Protein AF-0000000074127580 (afdb_homodimer)

Structure (mmCIF, N/CA/C/O backbone):
data_AF-0000000074127580-model_v1
#
loop_
_entity.id
_entity.type
_entity.pdbx_description
1 polymer 'Uncharacterized protein'
#
loop_
_atom_site.group_PDB
_atom_site.id
_atom_site.type_symbol
_atom_site.label_atom_id
_atom_site.label_alt_id
_atom_site.label_comp_id
_atom_site.label_asym_id
_atom_site.label_entity_id
_atom_site.label_seq_id
_atom_site.pdbx_PDB_ins_code
_atom_site.Cartn_x
_atom_site.Cartn_y
_atom_site.Cartn_z
_atom_site.occupancy
_atom_site.B_iso_or_equiv
_atom_site.auth_seq_id
_atom_site.auth_comp_id
_atom_site.auth_asym_id
_atom_site.auth_atom_id
_atom_site.pdbx_PDB_model_num
ATOM 1 N N . ALA A 1 1 ? 32.312 10.977 -16.375 1 27.97 1 ALA A N 1
ATOM 2 C CA . ALA A 1 1 ? 32.5 9.523 -16.328 1 27.97 1 ALA A CA 1
ATOM 3 C C . ALA A 1 1 ? 31.531 8.82 -17.266 1 27.97 1 ALA A C 1
ATOM 5 O O . ALA A 1 1 ? 30.312 8.992 -17.156 1 27.97 1 ALA A O 1
ATOM 6 N N . LYS A 1 2 ? 31.75 8.516 -18.25 1 35.72 2 LYS A N 1
ATOM 7 C CA . LYS A 1 2 ? 31 7.738 -19.219 1 35.72 2 LYS A CA 1
ATOM 8 C C . LYS A 1 2 ? 30.359 6.516 -18.578 1 35.72 2 LYS A C 1
ATOM 10 O O . LYS A 1 2 ? 31.062 5.586 -18.172 1 35.72 2 LYS A O 1
ATOM 15 N N . LYS A 1 3 ? 29.344 6.516 -17.734 1 47.66 3 LYS A N 1
ATOM 16 C CA . LYS A 1 3 ? 28.75 5.414 -16.984 1 47.66 3 LYS A CA 1
ATOM 17 C C . LYS A 1 3 ? 28.312 4.289 -17.922 1 47.66 3 LYS A C 1
ATOM 19 O O . LYS A 1 3 ? 27.703 4.535 -18.953 1 47.66 3 LYS A O 1
ATOM 24 N N . ASP A 1 4 ? 29.016 3.084 -17.938 1 54.59 4 ASP A N 1
ATOM 25 C CA . ASP A 1 4 ? 29.141 1.795 -18.609 1 54.59 4 ASP A CA 1
ATOM 26 C C . ASP A 1 4 ? 27.781 1.114 -18.766 1 54.59 4 ASP A C 1
ATOM 28 O O . ASP A 1 4 ? 27.062 0.915 -17.781 1 54.59 4 ASP A O 1
ATOM 32 N N . CYS A 1 5 ? 27.156 1.374 -19.906 1 72.56 5 CYS A N 1
ATOM 33 C CA . CYS A 1 5 ? 26 0.637 -20.375 1 72.56 5 CYS A CA 1
ATOM 34 C C . CYS A 1 5 ? 26.234 -0.867 -20.312 1 72.56 5 CYS A C 1
ATOM 36 O O . CYS A 1 5 ? 25.75 -1.615 -21.156 1 72.56 5 CYS A O 1
ATOM 38 N N . THR A 1 6 ? 27.031 -1.251 -19.359 1 82.56 6 THR A N 1
ATOM 39 C CA . THR A 1 6 ? 27.359 -2.664 -19.203 1 82.56 6 THR A CA 1
ATOM 40 C C . THR A 1 6 ? 26.125 -3.449 -18.75 1 82.56 6 THR A C 1
ATOM 42 O O . THR A 1 6 ? 25.312 -2.943 -17.984 1 82.56 6 THR A O 1
ATOM 45 N N . THR A 1 7 ? 26.031 -4.652 -19.344 1 92.75 7 THR A N 1
ATOM 46 C CA . THR A 1 7 ? 24.953 -5.562 -18.953 1 92.75 7 THR A CA 1
ATOM 47 C C . THR A 1 7 ? 25.422 -6.492 -17.828 1 92.75 7 THR A C 1
ATOM 49 O O . THR A 1 7 ? 26.438 -7.188 -17.969 1 92.75 7 THR A O 1
ATOM 52 N N . VAL A 1 8 ? 24.781 -6.391 -16.719 1 96.25 8 VAL A N 1
ATOM 53 C CA . VAL A 1 8 ? 25.031 -7.328 -15.625 1 96.25 8 VAL A CA 1
ATOM 54 C C . VAL A 1 8 ? 24.234 -8.602 -15.844 1 96.25 8 VAL A C 1
ATOM 56 O O . VAL A 1 8 ? 23.016 -8.555 -16.047 1 96.25 8 VAL A O 1
ATOM 59 N N . HIS A 1 9 ? 24.938 -9.758 -15.891 1 98 9 HIS A N 1
ATOM 60 C CA . HIS A 1 9 ? 24.281 -11.055 -16.062 1 98 9 HIS A CA 1
ATOM 61 C C . HIS A 1 9 ? 24.031 -11.727 -14.719 1 98 9 HIS A C 1
ATOM 63 O O . HIS A 1 9 ? 24.953 -11.852 -13.898 1 98 9 HIS A O 1
ATOM 69 N N . ILE A 1 10 ? 22.812 -12.133 -14.5 1 98.62 10 ILE A N 1
ATOM 70 C CA . ILE A 1 10 ? 22.391 -12.773 -13.25 1 98.62 10 ILE A CA 1
ATOM 71 C C . ILE A 1 10 ? 21.734 -14.117 -13.555 1 98.62 10 ILE A C 1
ATOM 73 O O . ILE A 1 10 ? 20.969 -14.242 -14.508 1 98.62 10 ILE A O 1
ATOM 77 N N . CYS A 1 11 ? 22.078 -15.141 -12.789 1 98.69 11 CYS A N 1
ATOM 78 C CA . CYS A 1 11 ? 21.438 -16.453 -12.922 1 98.69 11 CYS A CA 1
ATOM 79 C C . CYS A 1 11 ? 20.672 -16.812 -11.656 1 98.69 11 CYS A C 1
ATOM 81 O O . CYS A 1 11 ? 21.188 -16.672 -10.547 1 98.69 11 CYS A O 1
ATOM 83 N N . ILE A 1 12 ? 19.438 -17.281 -11.805 1 98.5 12 ILE A N 1
ATOM 84 C CA . ILE A 1 12 ? 18.594 -17.672 -10.672 1 98.5 12 ILE A CA 1
ATOM 85 C C . ILE A 1 12 ? 17.922 -19.016 -10.977 1 98.5 12 ILE A C 1
ATOM 87 O O . ILE A 1 12 ? 17.281 -19.172 -12.016 1 98.5 12 ILE A O 1
ATOM 91 N N . VAL A 1 13 ? 18.109 -19.953 -10.086 1 98 13 VAL A N 1
ATOM 92 C CA . VAL A 1 13 ? 17.312 -21.188 -10.141 1 98 13 VAL A CA 1
ATOM 93 C C . VAL A 1 13 ? 15.977 -20.953 -9.438 1 98 13 VAL A C 1
ATOM 95 O O . VAL A 1 13 ? 15.938 -20.625 -8.25 1 98 13 VAL A O 1
ATOM 98 N N . CYS A 1 14 ? 14.891 -21.047 -10.141 1 97.25 14 CYS A N 1
ATOM 99 C CA . CYS A 1 14 ? 13.57 -20.75 -9.602 1 97.25 14 CYS A CA 1
ATOM 100 C C . CYS A 1 14 ? 12.555 -21.781 -10.039 1 97.25 14 CYS A C 1
ATOM 102 O O . CYS A 1 14 ? 12.062 -21.75 -11.172 1 97.25 14 CYS A O 1
ATOM 104 N N . ALA A 1 15 ? 12.227 -22.672 -9.133 1 95.31 15 ALA A N 1
ATOM 105 C CA . ALA A 1 15 ? 11.305 -23.75 -9.484 1 95.31 15 ALA A CA 1
ATOM 106 C C . ALA A 1 15 ? 10.141 -23.828 -8.5 1 95.31 15 ALA A C 1
ATOM 108 O O . ALA A 1 15 ? 10.352 -23.984 -7.297 1 95.31 15 ALA A O 1
ATOM 109 N N . GLY A 1 16 ? 8.969 -23.703 -9.039 1 94.69 16 GLY A N 1
ATOM 110 C CA . GLY A 1 16 ? 7.781 -23.859 -8.211 1 94.69 16 GLY A CA 1
ATOM 111 C C . GLY A 1 16 ? 7.031 -22.562 -7.988 1 94.69 16 GLY A C 1
ATOM 112 O O . GLY A 1 16 ? 7.547 -21.484 -8.281 1 94.69 16 GLY A O 1
ATOM 113 N N . TYR A 1 17 ? 5.766 -22.719 -7.418 1 95.75 17 TYR A N 1
ATOM 114 C CA . TYR A 1 17 ? 4.875 -21.594 -7.199 1 95.75 17 TYR A CA 1
ATOM 115 C C . TYR A 1 17 ? 5.449 -20.641 -6.156 1 95.75 17 TYR A C 1
ATOM 117 O O . TYR A 1 17 ? 5.52 -19.438 -6.379 1 95.75 17 TYR A O 1
ATOM 125 N N . THR A 1 18 ? 5.914 -21.172 -5.055 1 93.75 18 THR A N 1
ATOM 126 C CA . THR A 1 18 ? 6.402 -20.359 -3.938 1 93.75 18 THR A CA 1
ATOM 127 C C . THR A 1 18 ? 7.684 -19.625 -4.316 1 93.75 18 THR A C 1
ATOM 129 O O . THR A 1 18 ? 7.84 -18.453 -4.004 1 93.75 18 THR A O 1
ATOM 132 N N . ALA A 1 19 ? 8.562 -20.344 -4.988 1 95.19 19 ALA A N 1
ATOM 133 C CA . ALA A 1 19 ? 9.805 -19.719 -5.43 1 95.19 19 ALA A CA 1
ATOM 134 C C . ALA A 1 19 ? 9.531 -18.578 -6.406 1 95.19 19 ALA A C 1
ATOM 136 O O . ALA A 1 19 ? 10.195 -17.547 -6.367 1 95.19 19 ALA A O 1
ATOM 137 N N . SER A 1 20 ? 8.57 -18.797 -7.301 1 97.44 20 SER A N 1
ATOM 138 C CA . SER A 1 20 ? 8.219 -17.781 -8.289 1 97.44 20 SER A CA 1
ATOM 139 C C . SER A 1 20 ? 7.664 -16.531 -7.629 1 97.44 20 SER A C 1
ATOM 141 O O . SER A 1 20 ? 7.863 -15.422 -8.125 1 97.44 20 SER A O 1
ATOM 143 N N . ARG A 1 21 ? 7.008 -16.734 -6.531 1 96.19 21 ARG A N 1
ATOM 144 C CA . ARG A 1 21 ? 6.5 -15.586 -5.77 1 96.19 21 ARG A CA 1
ATOM 145 C C . ARG A 1 21 ? 7.629 -14.891 -5.02 1 96.19 21 ARG A C 1
ATOM 147 O O . ARG A 1 21 ? 7.699 -13.656 -5.008 1 96.19 21 ARG A O 1
ATOM 154 N N . GLN A 1 22 ? 8.539 -15.633 -4.496 1 94.62 22 GLN A N 1
ATOM 155 C CA . GLN A 1 22 ? 9.625 -15.125 -3.672 1 94.62 22 GLN A CA 1
ATOM 156 C C . GLN A 1 22 ? 10.609 -14.305 -4.508 1 94.62 22 GLN A C 1
ATOM 158 O O . GLN A 1 22 ? 11.109 -13.273 -4.055 1 94.62 22 GLN A O 1
ATOM 163 N N . VAL A 1 23 ? 10.867 -14.758 -5.668 1 97.69 23 VAL A N 1
ATOM 164 C CA . VAL A 1 23 ? 11.906 -14.148 -6.488 1 97.69 23 VAL A CA 1
ATOM 165 C C . VAL A 1 23 ? 11.508 -12.719 -6.855 1 97.69 23 VAL A C 1
ATOM 167 O O . VAL A 1 23 ? 12.359 -11.883 -7.152 1 97.69 23 VAL A O 1
ATOM 170 N N . VAL A 1 24 ? 10.195 -12.375 -6.82 1 97.88 24 VAL A N 1
ATOM 171 C CA . VAL A 1 24 ? 9.703 -11.055 -7.207 1 97.88 24 VAL A CA 1
ATOM 172 C C . VAL A 1 24 ? 10.281 -9.992 -6.277 1 97.88 24 VAL A C 1
ATOM 174 O O . VAL A 1 24 ? 10.656 -8.906 -6.723 1 97.88 24 VAL A O 1
ATOM 177 N N . THR A 1 25 ? 10.367 -10.289 -4.969 1 96.62 25 THR A N 1
ATOM 178 C CA . THR A 1 25 ? 10.93 -9.352 -4.008 1 96.62 25 THR A CA 1
ATOM 179 C C . THR A 1 25 ? 12.406 -9.086 -4.309 1 96.62 25 THR A C 1
ATOM 181 O O . THR A 1 25 ? 12.867 -7.949 -4.242 1 96.62 25 THR A O 1
ATOM 184 N N . LEU A 1 26 ? 13.117 -10.141 -4.648 1 97.75 26 LEU A N 1
ATOM 185 C CA . LEU A 1 26 ? 14.508 -10 -5.059 1 97.75 26 LEU A CA 1
ATOM 186 C C . LEU A 1 26 ? 14.625 -9.094 -6.277 1 97.75 26 LEU A C 1
ATOM 188 O O . LEU A 1 26 ? 15.414 -8.148 -6.281 1 97.75 26 LEU A O 1
ATOM 192 N N . ILE A 1 27 ? 13.812 -9.352 -7.277 1 98.19 27 ILE A N 1
ATOM 193 C CA . ILE A 1 27 ? 13.875 -8.594 -8.523 1 98.19 27 ILE A CA 1
ATOM 194 C C . ILE A 1 27 ? 13.547 -7.125 -8.25 1 98.19 27 ILE A C 1
ATOM 196 O O . ILE A 1 27 ? 14.188 -6.227 -8.797 1 98.19 27 ILE A O 1
ATOM 200 N N . LYS A 1 28 ? 12.578 -6.863 -7.402 1 97.12 28 LYS A N 1
ATOM 201 C CA . LYS A 1 28 ? 12.219 -5.492 -7.055 1 97.12 28 LYS A CA 1
ATOM 202 C C . LYS A 1 28 ? 13.391 -4.77 -6.395 1 97.12 28 LYS A C 1
ATOM 204 O O . LYS A 1 28 ? 13.664 -3.607 -6.699 1 97.12 28 LYS A O 1
ATOM 209 N N . SER A 1 29 ? 14.039 -5.426 -5.461 1 96.44 29 SER A N 1
ATOM 210 C CA . SER A 1 29 ? 15.18 -4.816 -4.785 1 96.44 29 SER A CA 1
ATOM 211 C C . SER A 1 29 ? 16.312 -4.52 -5.766 1 96.44 29 SER A C 1
ATOM 213 O O . SER A 1 29 ? 16.969 -3.488 -5.66 1 96.44 29 SER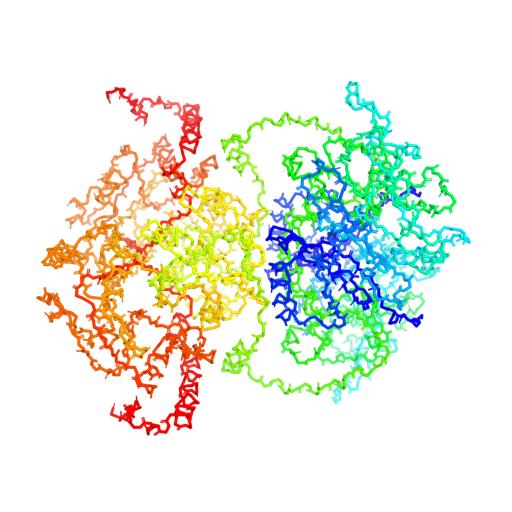 A O 1
ATOM 215 N N . LEU A 1 30 ? 16.516 -5.41 -6.773 1 96.44 30 LEU A N 1
ATOM 216 C CA . LEU A 1 30 ? 17.516 -5.18 -7.824 1 96.44 30 LEU A CA 1
ATOM 217 C C . LEU A 1 30 ? 17.141 -3.963 -8.664 1 96.44 30 LEU A C 1
ATOM 219 O O . LEU A 1 30 ? 17.984 -3.102 -8.922 1 96.44 30 LEU A O 1
ATOM 223 N N . LEU A 1 31 ? 15.906 -3.885 -9.016 1 94.69 31 LEU A N 1
ATOM 224 C CA . LEU A 1 31 ? 15.438 -2.826 -9.898 1 94.69 31 LEU A CA 1
ATOM 225 C C . LEU A 1 31 ? 15.469 -1.475 -9.195 1 94.69 31 LEU A C 1
ATOM 227 O O . LEU A 1 31 ? 15.742 -0.448 -9.82 1 94.69 31 LEU A O 1
ATOM 231 N N . PHE A 1 32 ? 15.203 -1.474 -7.953 1 92.94 32 PHE A N 1
ATOM 232 C CA . PHE A 1 32 ? 15.133 -0.23 -7.191 1 92.94 32 PHE A CA 1
ATOM 233 C C . PHE A 1 32 ? 16.469 0.497 -7.227 1 92.94 32 PHE A C 1
ATOM 235 O O . PHE A 1 32 ? 16.516 1.721 -7.375 1 92.94 32 PHE A O 1
ATOM 242 N N . TYR A 1 33 ? 17.547 -0.245 -7.137 1 90.31 33 TYR A N 1
ATOM 243 C CA . TYR A 1 33 ? 18.875 0.37 -7.016 1 90.31 33 TYR A CA 1
ATOM 244 C C . TYR A 1 33 ? 19.609 0.345 -8.352 1 90.31 33 TYR A C 1
ATOM 246 O O . TYR A 1 33 ? 20.734 0.845 -8.453 1 90.31 33 TYR A O 1
ATOM 254 N N . ARG A 1 34 ? 19.031 -0.173 -9.344 1 88.75 34 ARG A N 1
ATOM 255 C CA . ARG A 1 34 ? 19.766 -0.524 -10.555 1 88.75 34 ARG A CA 1
ATOM 256 C C . ARG A 1 34 ? 20.234 0.725 -11.289 1 88.75 34 ARG A C 1
ATOM 258 O O . ARG A 1 34 ? 19.516 1.725 -11.352 1 88.75 34 ARG A O 1
ATOM 265 N N . THR A 1 35 ? 21.438 0.614 -11.766 1 84.38 35 THR A N 1
ATOM 266 C CA . THR A 1 35 ? 22 1.66 -12.609 1 84.38 35 THR A CA 1
ATOM 267 C C . THR A 1 35 ? 22.531 1.074 -13.914 1 84.38 35 THR A C 1
ATOM 269 O O . THR A 1 35 ? 23.188 1.772 -14.688 1 84.38 35 THR A O 1
ATOM 272 N N . SER A 1 36 ? 22.281 -0.253 -14.125 1 88.88 36 SER A N 1
ATOM 273 C CA . SER A 1 36 ? 22.797 -0.952 -15.297 1 88.88 36 SER A CA 1
ATOM 274 C C . SER A 1 36 ? 21.703 -1.788 -15.961 1 88.88 36 SER A C 1
ATOM 276 O O . SER A 1 36 ? 20.609 -1.954 -15.406 1 88.88 36 SER A O 1
ATOM 278 N N . LYS A 1 37 ? 22.031 -2.203 -17.219 1 91.94 37 LYS A N 1
ATOM 279 C CA . LYS A 1 37 ? 21.172 -3.203 -17.844 1 91.94 37 LYS A CA 1
ATOM 280 C C . LYS A 1 37 ? 21.297 -4.555 -17.141 1 91.94 37 LYS A C 1
ATOM 282 O O . LYS A 1 37 ? 22.375 -4.898 -16.656 1 91.94 37 LYS A O 1
ATOM 287 N N . LEU A 1 38 ? 20.234 -5.219 -17.125 1 95.25 38 LEU A N 1
ATOM 288 C CA . LEU A 1 38 ? 20.25 -6.531 -16.5 1 95.25 38 LEU A CA 1
ATOM 289 C C . LEU A 1 38 ? 19.781 -7.609 -17.469 1 95.25 38 LEU A C 1
ATOM 291 O O . LEU A 1 38 ? 18.844 -7.383 -18.25 1 95.25 38 LEU A O 1
ATOM 295 N N . HIS A 1 39 ? 20.469 -8.656 -17.547 1 97.56 39 HIS A N 1
ATOM 296 C CA . HIS A 1 39 ? 20.047 -9.891 -18.203 1 97.56 39 HIS A CA 1
ATOM 297 C C . HIS A 1 39 ? 19.938 -11.039 -17.203 1 97.56 39 HIS A C 1
ATOM 299 O O . HIS A 1 39 ? 20.953 -11.555 -16.734 1 97.56 39 HIS A O 1
ATOM 305 N N . VAL A 1 40 ? 18.719 -11.422 -16.922 1 98.44 40 VAL A N 1
ATOM 306 C CA . VAL A 1 40 ? 18.484 -12.469 -15.93 1 98.44 40 VAL A CA 1
ATOM 307 C C . VAL A 1 40 ? 18.25 -13.805 -16.625 1 98.44 40 VAL A C 1
ATOM 309 O O . VAL A 1 40 ? 17.344 -13.93 -17.453 1 98.44 40 VAL A O 1
ATOM 312 N N . HIS A 1 41 ? 19.078 -14.758 -16.297 1 98.5 41 HIS A N 1
ATOM 313 C CA . HIS A 1 41 ? 18.984 -16.141 -16.766 1 98.5 41 HIS A CA 1
ATOM 314 C C . HIS A 1 41 ? 18.297 -17.031 -15.734 1 98.5 41 HIS A C 1
ATOM 316 O O . HIS A 1 41 ? 18.891 -17.344 -14.703 1 98.5 41 HIS A O 1
ATOM 322 N N . PHE A 1 42 ? 17.047 -17.484 -16.078 1 98.56 42 PHE A N 1
ATOM 323 C CA . PHE A 1 42 ? 16.297 -18.312 -15.141 1 98.56 42 PHE A CA 1
ATOM 324 C C . PHE A 1 42 ? 16.422 -19.781 -15.516 1 98.56 42 PHE A C 1
ATOM 326 O O . PHE A 1 42 ? 16.156 -20.172 -16.656 1 98.56 42 PHE A O 1
ATOM 333 N N . ILE A 1 43 ? 16.875 -20.594 -14.57 1 98.12 43 ILE A N 1
ATOM 334 C CA . ILE A 1 43 ? 16.703 -22.047 -14.672 1 98.12 43 ILE A CA 1
ATOM 335 C C . ILE A 1 43 ? 15.398 -22.453 -13.984 1 98.12 43 ILE A C 1
ATOM 337 O O . ILE A 1 43 ? 15.281 -22.359 -12.758 1 98.12 43 ILE A O 1
ATOM 341 N N . VAL A 1 44 ? 14.414 -22.938 -14.766 1 97.69 44 VAL A N 1
ATOM 342 C CA . VAL A 1 44 ? 13.055 -23.047 -14.25 1 97.69 44 VAL A CA 1
ATOM 343 C C . VAL A 1 44 ? 12.469 -24.406 -14.602 1 97.69 44 VAL A C 1
ATOM 345 O O . VAL A 1 44 ? 13.008 -25.125 -15.453 1 97.69 44 VAL A O 1
ATOM 348 N N . ASN A 1 45 ? 11.461 -24.859 -13.852 1 95.94 45 ASN A N 1
ATOM 349 C CA . ASN A 1 45 ? 10.586 -25.922 -14.328 1 95.94 45 ASN A CA 1
ATOM 350 C C . ASN A 1 45 ? 9.406 -25.359 -15.117 1 95.94 45 ASN A C 1
ATOM 352 O O . ASN A 1 45 ? 9.336 -24.156 -15.375 1 95.94 45 ASN A O 1
ATOM 356 N N . GLY A 1 46 ? 8.547 -26.219 -15.562 1 95.06 46 GLY A N 1
ATOM 357 C CA . GLY A 1 46 ? 7.449 -25.812 -16.422 1 95.06 46 GLY A CA 1
ATOM 358 C C . GLY A 1 46 ? 6.539 -24.781 -15.789 1 95.06 46 GLY A C 1
ATOM 359 O O . GLY A 1 46 ? 6.191 -23.781 -16.406 1 95.06 46 GLY A O 1
ATOM 360 N N . VAL A 1 47 ? 6.176 -24.922 -14.578 1 95 47 VAL A N 1
ATOM 361 C CA . VAL A 1 47 ? 5.254 -24.062 -13.852 1 95 47 VAL A CA 1
ATOM 362 C C . VAL A 1 47 ? 5.867 -22.672 -13.695 1 95 47 VAL A C 1
ATOM 364 O O . VAL A 1 47 ? 5.234 -21.672 -14.023 1 95 47 VAL A O 1
ATOM 367 N N . SER A 1 48 ? 7.082 -22.641 -13.234 1 97.19 48 SER A N 1
ATOM 368 C CA . SER A 1 48 ? 7.758 -21.359 -13.016 1 97.19 48 SER A CA 1
ATOM 369 C C . SER A 1 48 ? 7.961 -20.609 -14.328 1 97.19 48 SER A C 1
ATOM 371 O O . SER A 1 48 ? 7.871 -19.391 -14.367 1 97.19 48 SER A O 1
ATOM 373 N N . ARG A 1 49 ? 8.273 -21.344 -15.344 1 97.44 49 ARG A N 1
ATOM 374 C CA . ARG A 1 49 ? 8.461 -20.719 -16.641 1 97.44 49 ARG A CA 1
ATOM 375 C C . ARG A 1 49 ? 7.199 -19.969 -17.078 1 97.44 49 ARG A C 1
ATOM 377 O O . ARG A 1 49 ? 7.27 -18.812 -17.5 1 97.44 49 ARG A O 1
ATOM 384 N N . THR A 1 50 ? 6.082 -20.656 -16.938 1 97.12 50 THR A N 1
ATOM 385 C CA . THR A 1 50 ? 4.805 -20.062 -17.344 1 97.12 50 THR A CA 1
ATOM 386 C C . THR A 1 50 ? 4.496 -18.828 -16.5 1 97.12 50 THR A C 1
ATOM 388 O O . THR A 1 50 ? 4.105 -17.781 -17.047 1 97.12 50 THR A O 1
ATOM 391 N N . ILE A 1 51 ? 4.684 -18.906 -15.242 1 98.31 51 ILE A N 1
ATOM 392 C CA . ILE A 1 51 ? 4.367 -17.828 -14.312 1 98.31 51 ILE A CA 1
ATOM 393 C C . ILE A 1 51 ? 5.277 -16.625 -14.578 1 98.31 51 ILE A C 1
ATOM 395 O O . ILE A 1 51 ? 4.797 -15.508 -14.766 1 98.31 51 ILE A O 1
ATOM 399 N N . LEU A 1 52 ? 6.578 -16.875 -14.648 1 98.5 52 LEU A N 1
ATOM 400 C CA . LEU A 1 52 ? 7.547 -15.797 -14.75 1 98.5 52 LEU A CA 1
ATOM 401 C C . LEU A 1 52 ? 7.512 -15.156 -16.125 1 98.5 52 LEU A C 1
ATOM 403 O O . LEU A 1 52 ? 7.715 -13.945 -16.266 1 98.5 52 LEU A O 1
ATOM 407 N N . ARG A 1 53 ? 7.305 -15.961 -17.125 1 97.56 53 ARG A N 1
ATOM 408 C CA . ARG A 1 53 ? 7.168 -15.391 -18.469 1 97.56 53 ARG A CA 1
ATOM 409 C C . ARG A 1 53 ? 6.012 -14.398 -18.531 1 97.56 53 ARG A C 1
ATOM 411 O O . ARG A 1 53 ? 6.164 -13.289 -19.031 1 97.56 53 ARG A O 1
ATOM 418 N N . ASN A 1 54 ? 4.848 -14.828 -18.031 1 97.56 54 ASN A N 1
ATOM 419 C CA . ASN A 1 54 ? 3.693 -13.938 -17.984 1 97.56 54 ASN A CA 1
ATOM 420 C C . ASN A 1 54 ? 3.977 -12.695 -17.156 1 97.56 54 ASN A C 1
ATOM 422 O O . ASN A 1 54 ? 3.625 -11.578 -17.562 1 97.56 54 ASN A O 1
ATOM 426 N N . LEU A 1 55 ? 4.629 -12.875 -16.062 1 98.12 55 LEU A N 1
ATOM 427 C CA . LEU A 1 55 ? 4.938 -11.781 -15.148 1 98.12 55 LEU A CA 1
ATOM 428 C C . LEU A 1 55 ? 5.816 -10.734 -15.82 1 98.12 55 LEU A C 1
ATOM 430 O O . LEU A 1 55 ? 5.488 -9.547 -15.812 1 98.12 55 LEU A O 1
ATOM 434 N N . PHE A 1 56 ? 6.91 -11.125 -16.406 1 97.56 56 PHE A N 1
ATOM 435 C CA . PHE A 1 56 ? 7.883 -10.172 -16.922 1 97.56 56 PHE A CA 1
ATOM 436 C C . PHE A 1 56 ? 7.398 -9.57 -18.234 1 97.56 56 PHE A C 1
ATOM 438 O O . PHE A 1 56 ? 7.688 -8.414 -18.547 1 97.56 56 PHE A O 1
ATOM 445 N N . GLN A 1 57 ? 6.605 -10.375 -18.984 1 95.62 57 GLN A N 1
ATOM 446 C CA . GLN A 1 57 ? 6.008 -9.812 -20.203 1 95.62 57 GLN A CA 1
ATOM 447 C C . GLN A 1 57 ? 5.059 -8.664 -19.859 1 95.62 57 GLN A C 1
ATOM 449 O O . GLN A 1 57 ? 5.062 -7.629 -20.531 1 95.62 57 GLN A O 1
ATOM 454 N N . THR A 1 58 ? 4.305 -8.867 -18.844 1 96.25 58 THR A N 1
ATOM 455 C CA . THR A 1 58 ? 3.309 -7.871 -18.469 1 96.25 58 THR A CA 1
ATOM 456 C C . THR A 1 58 ? 3.941 -6.75 -17.656 1 96.25 58 THR A C 1
ATOM 458 O O . THR A 1 58 ? 3.418 -5.637 -17.609 1 96.25 58 THR A O 1
ATOM 461 N N . TRP A 1 59 ? 5.059 -7.031 -16.969 1 95.5 59 TRP A N 1
ATOM 462 C CA . TRP A 1 59 ? 5.766 -6.008 -16.219 1 95.5 59 TRP A CA 1
ATOM 463 C C . TRP A 1 59 ? 6.477 -5.031 -17.141 1 95.5 59 TRP A C 1
ATOM 465 O O . TRP A 1 59 ? 6.617 -3.848 -16.828 1 95.5 59 TRP A O 1
ATOM 475 N N . ASP A 1 60 ? 6.922 -5.488 -18.297 1 92.56 60 ASP A N 1
ATOM 476 C CA . ASP A 1 60 ? 7.449 -4.695 -19.391 1 92.56 60 ASP A CA 1
ATOM 477 C C . ASP A 1 60 ? 8.516 -3.715 -18.906 1 92.56 60 ASP A C 1
ATOM 479 O O . ASP A 1 60 ? 8.398 -2.506 -19.125 1 92.56 60 ASP A O 1
ATOM 483 N N . ILE A 1 61 ? 9.578 -4.176 -18.328 1 92.25 61 ILE A N 1
ATOM 484 C CA . ILE A 1 61 ? 10.656 -3.354 -17.781 1 92.25 61 ILE A CA 1
ATOM 485 C C . ILE A 1 61 ? 11.703 -3.1 -18.859 1 92.25 61 ILE A C 1
ATOM 487 O O . ILE A 1 61 ? 12.289 -4.043 -19.406 1 92.25 61 ILE A O 1
ATOM 491 N N . PRO A 1 62 ? 11.984 -1.815 -19.141 1 88.38 62 PRO A N 1
ATOM 492 C CA . PRO A 1 62 ? 13.023 -1.521 -20.125 1 88.38 62 PRO A CA 1
ATOM 493 C C . PRO A 1 62 ? 14.414 -1.94 -19.672 1 88.38 62 PRO A C 1
ATOM 495 O O . PRO A 1 62 ? 14.727 -1.858 -18.469 1 88.38 62 PRO A O 1
ATOM 498 N N . HIS A 1 63 ? 15.281 -2.395 -20.609 1 88.94 63 HIS A N 1
ATOM 499 C CA . HIS A 1 63 ? 16.672 -2.762 -20.375 1 88.94 63 HIS A CA 1
ATOM 500 C C . HIS A 1 63 ? 16.781 -3.896 -19.359 1 88.94 63 HIS A C 1
ATOM 502 O O . HIS A 1 63 ? 17.719 -3.939 -18.562 1 88.94 63 HIS A O 1
ATOM 508 N N . PHE A 1 64 ? 15.727 -4.676 -19.328 1 93.19 64 PHE A N 1
ATOM 509 C CA . PHE A 1 64 ? 15.648 -5.879 -18.5 1 93.19 64 PHE A CA 1
ATOM 510 C C . PHE A 1 64 ? 15.273 -7.09 -19.344 1 93.19 64 PHE A C 1
ATOM 512 O O . PHE A 1 64 ? 14.133 -7.215 -19.797 1 93.19 64 PHE A O 1
ATOM 519 N N . VAL A 1 65 ? 16.266 -7.918 -19.562 1 95.44 65 VAL A N 1
ATOM 520 C CA . VAL A 1 65 ? 16.062 -9.078 -20.422 1 95.44 65 VAL A CA 1
ATOM 521 C C . VAL A 1 65 ? 16.016 -10.352 -19.578 1 95.44 65 VAL A C 1
ATOM 523 O O . VAL A 1 65 ? 16.797 -10.5 -18.641 1 95.44 65 VAL A O 1
ATOM 526 N N . VAL A 1 66 ? 15.07 -11.227 -19.969 1 97.81 66 VAL A N 1
ATOM 527 C CA . VAL A 1 66 ? 14.945 -12.484 -19.25 1 97.81 66 VAL A CA 1
ATOM 528 C C . VAL A 1 66 ? 15.062 -13.656 -20.219 1 97.81 66 VAL A C 1
ATOM 530 O O . VAL A 1 66 ? 14.453 -13.641 -21.297 1 97.81 66 VAL A O 1
ATOM 533 N N . SER A 1 67 ? 15.922 -14.586 -19.891 1 98.06 67 SER A N 1
ATOM 534 C CA . SER A 1 67 ? 16.031 -15.852 -20.594 1 98.06 67 SER A CA 1
ATOM 535 C C . SER A 1 67 ? 15.672 -17.031 -19.703 1 98.06 67 SER A C 1
ATOM 537 O O . SER A 1 67 ? 16 -17.031 -18.516 1 98.06 67 SER A O 1
ATOM 539 N N . PHE A 1 68 ? 14.945 -17.984 -20.328 1 98.19 68 PHE A N 1
ATOM 540 C CA . PHE A 1 68 ? 14.516 -19.141 -19.562 1 98.19 68 PHE A CA 1
ATOM 541 C C . PHE A 1 68 ? 15.188 -20.422 -20.078 1 98.19 68 PHE A C 1
ATOM 543 O O . PHE A 1 68 ? 15.305 -20.625 -21.281 1 98.19 68 PHE A O 1
ATOM 550 N N . TYR A 1 69 ? 15.672 -21.203 -19.141 1 97.94 69 TYR A N 1
ATOM 551 C CA . TYR A 1 69 ? 16.234 -22.516 -19.406 1 97.94 69 TYR A CA 1
ATOM 552 C C . TYR A 1 69 ? 15.484 -23.609 -18.641 1 97.94 69 TYR A C 1
ATOM 554 O O . TYR A 1 69 ? 15.336 -23.516 -17.422 1 97.94 69 TYR A O 1
ATOM 562 N N . GLN A 1 70 ? 15.094 -24.625 -19.344 1 96.81 70 GLN A N 1
ATOM 563 C CA . GLN A 1 70 ? 14.328 -25.688 -18.703 1 96.81 70 GLN A CA 1
ATOM 564 C C . GLN A 1 70 ? 15.234 -26.609 -17.906 1 96.81 70 GLN A C 1
ATOM 566 O O . GLN A 1 70 ? 16.141 -27.25 -18.453 1 96.81 70 GLN A O 1
ATOM 571 N N . ALA A 1 71 ? 14.938 -26.703 -16.656 1 96.56 71 ALA A N 1
ATOM 572 C CA . ALA A 1 71 ? 15.75 -27.531 -15.766 1 96.56 71 ALA A CA 1
ATOM 573 C C . ALA A 1 71 ? 15.734 -28.984 -16.188 1 96.56 71 ALA A C 1
ATOM 575 O O . ALA A 1 71 ? 16.734 -29.703 -16.031 1 96.56 71 ALA A O 1
ATOM 576 N N . SER A 1 72 ? 14.625 -29.484 -16.719 1 94.81 72 SER A N 1
ATOM 577 C CA . SER A 1 72 ? 14.453 -30.891 -17.078 1 94.81 72 SER A CA 1
ATOM 578 C C . SER A 1 72 ? 15.492 -31.312 -18.109 1 94.81 72 SER A C 1
ATOM 580 O O . SER A 1 72 ? 15.844 -32.5 -18.188 1 94.81 72 SER A O 1
ATOM 582 N N . ASP A 1 73 ? 16 -30.406 -18.844 1 95.81 73 ASP A N 1
ATOM 583 C CA . ASP A 1 73 ? 16.984 -30.734 -19.875 1 95.81 73 ASP A CA 1
ATOM 584 C C . ASP A 1 73 ? 18.344 -31.062 -19.25 1 95.81 73 ASP A C 1
ATOM 586 O O . ASP A 1 73 ? 19.203 -31.641 -19.922 1 95.81 73 ASP A O 1
ATOM 590 N N . PHE A 1 74 ? 18.516 -30.703 -17.969 1 95.75 74 PHE A N 1
ATOM 591 C CA . PHE A 1 74 ? 19.844 -30.812 -17.375 1 95.75 74 PHE A CA 1
ATOM 592 C C . PHE A 1 74 ? 19.797 -31.578 -16.062 1 95.75 74 PHE A C 1
ATOM 594 O O . PHE A 1 74 ? 20.828 -31.797 -15.422 1 95.75 74 PHE A O 1
ATOM 601 N N . ILE A 1 75 ? 18.625 -31.984 -15.633 1 94.62 75 ILE A N 1
ATOM 602 C CA . ILE A 1 75 ? 18.422 -32.562 -14.305 1 94.62 75 ILE A CA 1
ATOM 603 C C . ILE A 1 75 ? 19.219 -33.844 -14.172 1 94.62 75 ILE A C 1
ATOM 605 O O . ILE A 1 75 ? 19.688 -34.188 -13.086 1 94.62 75 ILE A O 1
ATOM 609 N N . ASP A 1 76 ? 19.469 -34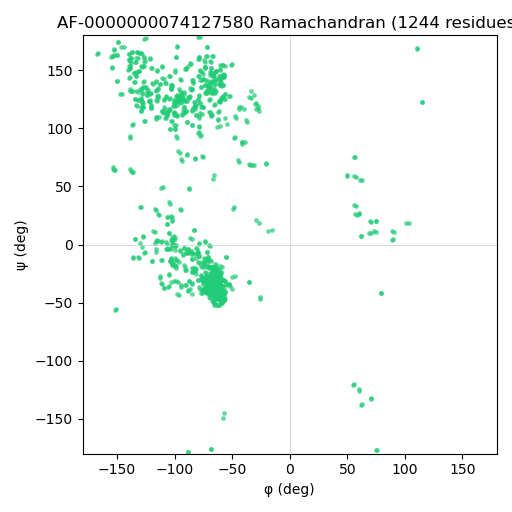.562 -15.234 1 94.44 76 ASP A N 1
ATOM 610 C CA . ASP A 1 76 ? 20.188 -35.844 -15.219 1 94.44 76 ASP A CA 1
ATOM 611 C C . ASP A 1 76 ? 21.641 -35.625 -14.797 1 94.44 76 ASP A C 1
ATOM 613 O O . ASP A 1 76 ? 22.281 -36.562 -14.32 1 94.44 76 ASP A O 1
ATOM 617 N N . GLU A 1 77 ? 22.125 -34.5 -14.961 1 95.12 77 GLU A N 1
ATOM 618 C CA . GLU A 1 77 ? 23.516 -34.188 -14.586 1 95.12 77 GLU A CA 1
ATOM 619 C C . GLU A 1 77 ? 23.688 -34.25 -13.07 1 95.12 77 GLU A C 1
ATOM 621 O O . GLU A 1 77 ? 24.812 -34.438 -12.578 1 95.12 77 GLU A O 1
ATOM 626 N N . VAL A 1 78 ? 22.547 -34.125 -12.344 1 96.25 78 VAL A N 1
ATOM 627 C CA . VAL A 1 78 ? 22.734 -34 -10.898 1 96.25 78 VAL A CA 1
ATOM 628 C C . VAL A 1 78 ? 21.797 -34.969 -10.172 1 96.25 78 VAL A C 1
ATOM 630 O O . VAL A 1 78 ? 21.953 -35.188 -8.969 1 96.25 78 VAL A O 1
ATOM 633 N N . SER A 1 79 ? 20.844 -35.594 -10.797 1 94.69 79 SER A N 1
ATOM 634 C CA . SER A 1 79 ? 19.797 -36.406 -10.164 1 94.69 79 SER A CA 1
ATOM 635 C C . SER A 1 79 ? 20.391 -37.625 -9.461 1 94.69 79 SER A C 1
ATOM 637 O O . SER A 1 79 ? 19.75 -38.188 -8.586 1 94.69 79 SER A O 1
ATOM 639 N N . TRP A 1 80 ? 21.625 -37.969 -9.805 1 94.94 80 TRP A N 1
ATOM 640 C CA . TRP A 1 80 ? 22.281 -39.125 -9.203 1 94.94 80 TRP A CA 1
ATOM 641 C C . TRP A 1 80 ? 22.812 -38.781 -7.809 1 94.94 80 TRP A C 1
ATOM 643 O O . TRP A 1 80 ? 23.188 -39.656 -7.055 1 94.94 80 TRP A O 1
ATOM 653 N N . ILE A 1 81 ? 22.812 -37.594 -7.414 1 96.38 81 ILE A N 1
ATOM 654 C CA . ILE A 1 81 ? 23.328 -37.156 -6.117 1 96.38 81 ILE A CA 1
ATOM 655 C C . ILE A 1 81 ? 22.219 -37.188 -5.074 1 96.38 81 ILE A C 1
ATOM 657 O O . ILE A 1 81 ? 21.266 -36.406 -5.129 1 96.38 81 ILE A O 1
ATOM 661 N N . PRO A 1 82 ? 22.328 -38.031 -4.09 1 94.81 82 PRO A N 1
ATOM 662 C CA . PRO A 1 82 ? 21.344 -38 -2.996 1 94.81 82 PRO A CA 1
ATOM 663 C C . PRO A 1 82 ? 21.422 -36.719 -2.188 1 94.81 82 PRO A C 1
ATOM 665 O O . PRO A 1 82 ? 22.516 -36.25 -1.843 1 94.81 82 PRO A O 1
ATOM 668 N N . ASN A 1 83 ? 20.25 -36.125 -1.957 1 91.12 83 ASN A N 1
ATOM 669 C CA . ASN A 1 83 ? 20.203 -34.812 -1.335 1 91.12 83 ASN A CA 1
ATOM 670 C C . ASN A 1 83 ? 19.078 -34.719 -0.3 1 91.12 83 ASN A C 1
ATOM 672 O O . ASN A 1 83 ? 17.938 -35.094 -0.572 1 91.12 83 ASN A O 1
ATOM 676 N N . LYS A 1 84 ? 19.328 -34.219 0.884 1 85.38 84 LYS A N 1
ATOM 677 C CA . LYS A 1 84 ? 18.359 -34.094 1.966 1 85.38 84 LYS A CA 1
ATOM 678 C C . LYS A 1 84 ? 17.844 -32.656 2.068 1 85.38 84 LYS A C 1
ATOM 680 O O . LYS A 1 84 ? 17 -32.344 2.914 1 85.38 84 LYS A O 1
ATOM 685 N N . HIS A 1 85 ? 18.297 -31.828 1.246 1 83.62 85 HIS A N 1
ATOM 686 C CA . HIS A 1 85 ? 17.906 -30.422 1.253 1 83.62 85 HIS A CA 1
ATOM 687 C C . HIS A 1 85 ? 16.453 -30.266 0.829 1 83.62 85 HIS A C 1
ATOM 689 O O . HIS A 1 85 ? 15.961 -31 -0.031 1 83.62 85 HIS A O 1
ATOM 695 N N . TYR A 1 86 ? 15.766 -29.266 1.352 1 75.12 86 TYR A N 1
ATOM 696 C CA . TYR A 1 86 ? 14.336 -29.062 1.126 1 75.12 86 TYR A CA 1
ATOM 697 C C . TYR A 1 86 ? 14.062 -28.688 -0.327 1 75.12 86 TYR A C 1
ATOM 699 O O . TYR A 1 86 ? 12.961 -28.891 -0.832 1 75.12 86 TYR A O 1
ATOM 707 N N . SER A 1 87 ? 15.07 -28.125 -1.051 1 80.25 87 SER A N 1
ATOM 708 C CA . SER A 1 87 ? 14.891 -27.703 -2.438 1 80.25 87 SER A CA 1
ATOM 709 C C . SER A 1 87 ? 14.969 -28.891 -3.389 1 80.25 87 SER A C 1
ATOM 711 O O . SER A 1 87 ? 14.773 -28.75 -4.598 1 80.25 87 SER A O 1
ATOM 713 N N . GLY A 1 88 ? 15.312 -30.062 -2.877 1 85.75 88 GLY A N 1
ATOM 714 C CA . GLY A 1 88 ? 15.406 -31.25 -3.713 1 85.75 88 GLY A CA 1
ATOM 715 C C . GLY A 1 88 ? 16.453 -31.141 -4.801 1 85.75 88 GLY A C 1
ATOM 716 O O . GLY A 1 88 ? 17.562 -30.641 -4.559 1 85.75 88 GLY A O 1
ATOM 717 N N . VAL A 1 89 ? 16.141 -31.578 -5.906 1 89 89 VAL A N 1
ATOM 718 C CA . VAL A 1 89 ? 17.078 -31.641 -7.016 1 89 89 VAL A CA 1
ATOM 719 C C . VAL A 1 89 ? 17.422 -30.234 -7.492 1 89 89 VAL A C 1
ATOM 721 O O . VAL A 1 89 ? 18.531 -29.984 -7.973 1 89 89 VAL A O 1
ATOM 724 N N . TYR A 1 90 ? 16.547 -29.312 -7.25 1 90.12 90 TYR A N 1
ATOM 725 C CA . TYR A 1 90 ? 16.734 -27.953 -7.762 1 90.12 90 TYR A CA 1
ATOM 726 C C . TYR A 1 90 ? 17.828 -27.234 -6.98 1 90.12 90 TYR A C 1
ATOM 728 O O . TYR A 1 90 ? 18.453 -26.297 -7.492 1 90.12 90 TYR A O 1
ATOM 736 N N . GLY A 1 91 ? 18.062 -27.688 -5.77 1 91.62 91 GLY A N 1
ATOM 737 C CA . GLY A 1 91 ? 19.188 -27.141 -5.008 1 91.62 91 GLY A CA 1
ATOM 738 C C . GLY A 1 91 ? 20.531 -27.484 -5.602 1 91.62 91 GLY A C 1
ATOM 739 O O . GLY A 1 91 ? 21.531 -26.828 -5.297 1 91.62 91 GLY A O 1
ATOM 740 N N . LEU A 1 92 ? 20.562 -28.5 -6.438 1 96 92 LEU A N 1
ATOM 741 C CA . LEU A 1 92 ? 21.797 -28.984 -7.035 1 96 92 LEU A CA 1
ATOM 742 C C . LEU A 1 92 ? 22.016 -28.375 -8.414 1 96 92 LEU A C 1
ATOM 744 O O . LEU A 1 92 ? 23.109 -28.469 -8.977 1 96 92 LEU A O 1
ATOM 748 N N . MET A 1 93 ? 21.047 -27.641 -8.875 1 96 93 MET A N 1
ATOM 749 C CA . MET A 1 93 ? 21.062 -27.188 -10.266 1 96 93 MET A CA 1
ATOM 750 C C . MET A 1 93 ? 22.125 -26.125 -10.484 1 96 93 MET A C 1
ATOM 752 O O . MET A 1 93 ? 22.547 -25.875 -11.617 1 96 93 MET A O 1
ATOM 756 N N . LYS A 1 94 ? 22.609 -25.484 -9.438 1 96.81 94 LYS A N 1
ATOM 757 C CA . LYS A 1 94 ? 23.672 -24.5 -9.586 1 96.81 94 LYS A CA 1
ATOM 758 C C . LYS A 1 94 ? 24.938 -25.125 -10.156 1 96.81 94 LYS A C 1
ATOM 760 O O . LYS A 1 94 ? 25.75 -24.453 -10.789 1 96.81 94 LYS A O 1
ATOM 765 N N . LEU A 1 95 ? 25.094 -26.422 -9.93 1 97.25 95 LEU A N 1
ATOM 766 C CA . LEU A 1 95 ? 26.266 -27.156 -10.414 1 97.25 95 LEU A CA 1
ATOM 767 C C . LEU A 1 95 ? 26.266 -27.219 -11.938 1 97.25 95 LEU A C 1
ATOM 769 O O . LEU A 1 95 ? 27.312 -27.422 -12.547 1 97.25 95 LEU A O 1
ATOM 773 N N . THR A 1 96 ? 25.109 -27.016 -12.547 1 96.12 96 THR A N 1
ATOM 774 C CA . THR A 1 96 ? 24.969 -27.219 -13.984 1 96.12 96 THR A CA 1
ATOM 775 C C . THR A 1 96 ? 24.984 -25.875 -14.719 1 96.12 96 THR A C 1
ATOM 777 O O . THR A 1 96 ? 24.781 -25.828 -15.93 1 96.12 96 THR A O 1
ATOM 780 N N . ILE A 1 97 ? 25.234 -24.75 -14.102 1 97.19 97 ILE A N 1
ATOM 781 C CA . ILE A 1 97 ? 25.047 -23.406 -14.633 1 97.19 97 ILE A CA 1
ATOM 782 C C . ILE A 1 97 ? 25.922 -23.219 -15.875 1 97.19 97 ILE A C 1
ATOM 784 O O . ILE A 1 97 ? 25.484 -22.656 -16.875 1 97.19 97 ILE A O 1
ATOM 788 N N . LEU A 1 98 ? 27.125 -23.734 -15.883 1 96.5 98 LEU A N 1
ATOM 789 C CA . LEU A 1 98 ? 28.047 -23.531 -17 1 96.5 98 LEU A CA 1
ATOM 790 C C . LEU A 1 98 ? 27.609 -24.328 -18.219 1 96.5 98 LEU A C 1
ATOM 792 O O . LEU A 1 98 ? 27.922 -23.969 -19.344 1 96.5 98 LEU A O 1
ATOM 796 N N . THR A 1 99 ? 26.922 -25.422 -17.953 1 95.44 99 THR A N 1
ATOM 797 C CA . THR A 1 99 ? 26.375 -26.219 -19.047 1 95.44 99 THR A CA 1
ATOM 798 C C . THR A 1 99 ? 25.094 -25.578 -19.594 1 95.44 99 THR A C 1
ATOM 800 O O . THR A 1 99 ? 24.844 -25.641 -20.797 1 95.44 99 THR A O 1
ATOM 803 N N . VAL A 1 100 ? 24.312 -25.016 -18.75 1 96.69 100 VAL A N 1
ATOM 804 C CA . VAL A 1 100 ? 23.016 -24.453 -19.094 1 96.69 100 VAL A CA 1
ATOM 805 C C . VAL A 1 100 ? 23.188 -23.156 -19.875 1 96.69 100 VAL A C 1
ATOM 807 O O . VAL A 1 100 ? 22.5 -22.922 -20.875 1 96.69 100 VAL A O 1
ATOM 810 N N . LEU A 1 101 ? 24.125 -22.312 -19.5 1 96.94 101 LEU A N 1
ATOM 811 C CA . LEU A 1 101 ? 24.281 -20.969 -20.047 1 96.94 101 LEU A CA 1
ATOM 812 C C . LEU A 1 101 ? 24.953 -21 -21.422 1 96.94 101 LEU A C 1
ATOM 814 O O . LEU A 1 101 ? 25.812 -21.859 -21.656 1 96.94 101 LEU A O 1
ATOM 818 N N . PRO A 1 102 ? 24.625 -20.047 -22.281 1 95.25 102 PRO A N 1
ATOM 819 C CA . PRO A 1 102 ? 25.359 -19.906 -23.531 1 95.25 102 PRO A CA 1
ATOM 820 C C . PRO A 1 102 ? 26.844 -19.672 -23.328 1 95.25 102 PRO A C 1
ATOM 822 O O . PRO A 1 102 ? 27.25 -19.016 -22.359 1 95.25 102 PRO A O 1
ATOM 825 N N . ALA A 1 103 ? 27.625 -20.031 -24.281 1 92.94 103 ALA A N 1
ATOM 826 C CA . ALA A 1 103 ? 29.078 -19.984 -24.188 1 92.94 103 ALA A CA 1
ATOM 827 C C . ALA A 1 103 ? 29.578 -18.547 -24.172 1 92.94 103 ALA A C 1
ATOM 829 O O . ALA A 1 103 ? 30.656 -18.25 -23.641 1 92.94 103 ALA A O 1
ATOM 830 N N . ASN A 1 104 ? 28.781 -17.672 -24.609 1 93 104 ASN A N 1
ATOM 831 C CA . ASN A 1 104 ? 29.234 -16.281 -24.719 1 93 104 ASN A CA 1
ATOM 832 C C . ASN A 1 104 ? 29.062 -15.531 -23.406 1 93 104 ASN A C 1
ATOM 834 O O . ASN A 1 104 ? 29.531 -14.398 -23.266 1 93 104 ASN A O 1
ATOM 838 N N . VAL A 1 105 ? 28.406 -16.156 -22.469 1 96.25 105 VAL A N 1
ATOM 839 C CA . VAL A 1 105 ? 28.312 -15.531 -21.156 1 96.25 105 VAL A CA 1
ATOM 840 C C . VAL A 1 105 ? 29.625 -15.75 -20.391 1 96.25 105 VAL A C 1
ATOM 842 O O . VAL A 1 105 ? 29.891 -16.859 -19.922 1 96.25 105 VAL A O 1
ATOM 845 N N . GLY A 1 106 ? 30.359 -14.719 -20.203 1 96.44 106 GLY A N 1
ATOM 846 C CA . GLY A 1 106 ? 31.688 -14.836 -19.625 1 96.44 106 GLY A CA 1
ATOM 847 C C . GLY A 1 106 ? 31.688 -14.703 -18.125 1 96.44 106 GLY A C 1
ATOM 848 O O . GLY A 1 106 ? 32.562 -15.258 -17.453 1 96.44 106 GLY A O 1
ATOM 849 N N . LYS A 1 107 ? 30.859 -13.906 -17.578 1 97.81 107 LYS A N 1
ATOM 850 C CA . LYS A 1 107 ? 30.719 -13.672 -16.141 1 97.81 107 LYS A CA 1
ATOM 851 C C . LYS A 1 107 ? 29.25 -13.711 -15.734 1 97.81 107 LYS A C 1
ATOM 853 O O . LYS A 1 107 ? 28.359 -13.328 -16.516 1 97.81 107 LYS A O 1
ATOM 858 N N . ILE A 1 108 ? 29.047 -14.234 -14.539 1 98.44 108 ILE A N 1
ATOM 859 C CA . ILE A 1 108 ? 27.656 -14.32 -14.102 1 98.44 108 ILE A CA 1
ATOM 860 C C . ILE A 1 108 ? 27.594 -14.219 -12.578 1 98.44 108 ILE A C 1
ATOM 862 O O . ILE A 1 108 ? 28.5 -14.664 -11.875 1 98.44 108 ILE A O 1
ATOM 866 N N . ILE A 1 109 ? 26.578 -13.5 -12.078 1 98.75 109 ILE A N 1
ATOM 867 C CA . ILE A 1 109 ? 26.234 -13.516 -10.656 1 98.75 109 ILE A CA 1
ATOM 868 C C . ILE A 1 109 ? 25.094 -14.5 -10.414 1 98.75 109 ILE A C 1
ATOM 870 O O . ILE A 1 109 ? 24.047 -14.422 -11.062 1 98.75 109 ILE A O 1
ATOM 874 N N . VAL A 1 110 ? 25.312 -15.461 -9.531 1 98.75 110 VAL A N 1
ATOM 875 C CA . VAL A 1 110 ? 24.281 -16.422 -9.18 1 98.75 110 VAL A CA 1
ATOM 876 C C . VAL A 1 110 ? 23.594 -16 -7.879 1 98.75 110 VAL A C 1
ATOM 878 O O . VAL A 1 110 ? 24.266 -15.734 -6.879 1 98.75 110 VAL A O 1
ATOM 881 N N . LEU A 1 111 ? 22.25 -15.938 -7.906 1 98.5 111 LEU A N 1
ATOM 882 C CA . LEU A 1 111 ? 21.516 -15.469 -6.734 1 98.5 111 LEU A CA 1
ATOM 883 C C . LEU A 1 111 ? 20.422 -16.469 -6.34 1 98.5 111 LEU A C 1
ATOM 885 O O . LEU A 1 111 ? 19.719 -16.984 -7.199 1 98.5 111 LEU A O 1
ATOM 889 N N . ASP A 1 112 ? 20.328 -16.766 -5 1 96.62 112 ASP A N 1
ATOM 890 C CA . ASP A 1 112 ? 19.141 -17.438 -4.48 1 96.62 112 ASP A CA 1
ATOM 891 C C . ASP A 1 112 ? 17.906 -16.531 -4.578 1 96.62 112 ASP A C 1
ATOM 893 O O . ASP A 1 112 ? 18.031 -15.32 -4.742 1 96.62 112 ASP A O 1
ATOM 897 N N . THR A 1 113 ? 16.75 -17.125 -4.496 1 96 113 THR A N 1
ATOM 898 C CA . THR A 1 113 ? 15.5 -16.391 -4.66 1 96 113 THR A CA 1
ATOM 899 C C . THR A 1 113 ? 15.188 -15.578 -3.406 1 96 113 THR A C 1
ATOM 901 O O . THR A 1 113 ? 14.375 -14.648 -3.451 1 96 113 THR A O 1
ATOM 904 N N . ASP A 1 114 ? 15.781 -15.883 -2.213 1 93.94 114 ASP A N 1
ATOM 905 C CA . ASP A 1 114 ? 15.398 -15.25 -0.952 1 93.94 114 ASP A CA 1
ATOM 906 C C . ASP A 1 114 ? 16.406 -14.172 -0.548 1 93.94 114 ASP A C 1
ATOM 908 O O . ASP A 1 114 ? 16.578 -13.883 0.639 1 93.94 114 ASP A O 1
ATOM 912 N N . LEU A 1 115 ? 17.109 -13.648 -1.538 1 96.81 115 LEU A N 1
ATOM 913 C CA . LEU A 1 115 ? 18.016 -12.523 -1.317 1 96.81 115 LEU A CA 1
ATOM 914 C C . LEU A 1 115 ? 17.297 -11.195 -1.514 1 96.81 115 LEU A C 1
ATOM 916 O O . LEU A 1 115 ? 16.312 -11.125 -2.266 1 96.81 115 LEU A O 1
ATOM 920 N N . ILE A 1 116 ? 17.766 -10.156 -0.792 1 96.06 116 ILE A N 1
ATOM 921 C CA . ILE A 1 116 ? 17.281 -8.789 -0.966 1 96.06 116 ILE A CA 1
ATOM 922 C C . ILE A 1 116 ? 18.469 -7.84 -1.075 1 96.06 116 ILE A C 1
ATOM 924 O O . ILE A 1 116 ? 19.328 -7.801 -0.189 1 96.06 116 ILE A O 1
ATOM 928 N N . PHE A 1 117 ? 18.531 -7.082 -2.127 1 95.81 117 PHE A N 1
ATOM 929 C CA . PHE A 1 117 ? 19.594 -6.109 -2.326 1 95.81 117 PHE A CA 1
ATOM 930 C C . PHE A 1 117 ? 19.266 -4.797 -1.622 1 95.81 117 PHE A C 1
ATOM 932 O O . PHE A 1 117 ? 18.141 -4.324 -1.669 1 95.81 117 PHE A O 1
ATOM 939 N N . ALA A 1 118 ? 20.25 -4.297 -0.937 1 91.81 118 ALA A N 1
ATOM 940 C CA . ALA A 1 118 ? 20.141 -2.973 -0.329 1 91.81 118 ALA A CA 1
ATOM 941 C C . ALA A 1 118 ? 21 -1.955 -1.083 1 91.81 118 ALA A C 1
ATOM 943 O O . ALA A 1 118 ? 21.125 -0.803 -0.66 1 91.81 118 ALA A O 1
ATOM 944 N N . HIS A 1 119 ? 21.641 -2.369 -2.121 1 91.5 119 HIS A N 1
ATOM 945 C CA . HIS A 1 119 ? 22.5 -1.526 -2.953 1 91.5 119 HIS A CA 1
ATOM 946 C C . HIS A 1 119 ? 22.5 -2.008 -4.398 1 91.5 119 HIS A C 1
ATOM 948 O O . HIS A 1 119 ? 21.938 -3.064 -4.711 1 91.5 119 HIS A O 1
ATOM 954 N N . ASP A 1 120 ? 23.141 -1.255 -5.238 1 91.62 120 ASP A N 1
ATOM 955 C CA . ASP A 1 120 ? 23.188 -1.519 -6.672 1 91.62 120 ASP A CA 1
ATOM 956 C C . ASP A 1 120 ? 24 -2.777 -6.977 1 91.62 120 ASP A C 1
ATOM 958 O O . ASP A 1 120 ? 25.125 -2.926 -6.504 1 91.62 120 ASP A O 1
ATOM 962 N N . VAL A 1 121 ? 23.453 -3.678 -7.77 1 95.56 121 VAL A N 1
ATOM 963 C CA . VAL A 1 121 ? 24.078 -4.953 -8.125 1 95.56 121 VAL A CA 1
ATOM 964 C C . VAL A 1 121 ? 25.344 -4.707 -8.922 1 95.56 121 VAL A C 1
ATOM 966 O O . VAL A 1 121 ? 26.266 -5.539 -8.922 1 95.56 121 VAL A O 1
ATOM 969 N N . THR A 1 122 ? 25.5 -3.549 -9.516 1 93 122 THR A N 1
ATOM 970 C CA . THR A 1 122 ? 26.688 -3.225 -10.305 1 93 122 THR A CA 1
ATOM 971 C C . THR A 1 122 ? 27.938 -3.172 -9.422 1 93 122 THR A C 1
ATOM 973 O O . THR A 1 122 ? 29.031 -3.467 -9.883 1 93 122 THR A O 1
ATOM 976 N N . GLU A 1 123 ? 27.703 -2.822 -8.18 1 94.38 123 GLU A N 1
ATOM 977 C CA . GLU A 1 123 ? 28.828 -2.738 -7.254 1 94.38 123 GLU A CA 1
ATOM 978 C C . GLU A 1 123 ? 29.484 -4.102 -7.055 1 94.38 123 GLU A C 1
ATOM 980 O O . GLU A 1 123 ? 30.719 -4.215 -7.066 1 94.38 123 GLU A O 1
ATOM 985 N N . ILE A 1 124 ? 28.672 -5.145 -6.891 1 97.19 124 ILE A N 1
ATOM 986 C CA . ILE A 1 124 ? 29.25 -6.469 -6.695 1 97.19 124 ILE A CA 1
ATOM 987 C C . ILE A 1 124 ? 29.781 -7.004 -8.023 1 97.19 124 ILE A C 1
ATOM 989 O O . ILE A 1 124 ? 30.75 -7.762 -8.055 1 97.19 124 ILE A O 1
ATOM 993 N N . TRP A 1 125 ? 29.234 -6.625 -9.117 1 97.06 125 TRP A N 1
ATOM 994 C CA . TRP A 1 125 ? 29.719 -6.996 -10.438 1 97.06 125 TRP A CA 1
ATOM 995 C C . TRP A 1 125 ? 31.156 -6.527 -10.641 1 97.06 125 TRP A C 1
ATOM 997 O O . TRP A 1 125 ? 31.953 -7.223 -11.266 1 97.06 125 TRP A O 1
ATOM 1007 N N . GLN A 1 126 ? 31.516 -5.457 -10.008 1 95.56 126 GLN A N 1
ATOM 1008 C CA . GLN A 1 126 ? 32.844 -4.867 -10.172 1 95.56 126 GLN A CA 1
ATOM 1009 C C . GLN A 1 126 ? 33.906 -5.691 -9.438 1 95.56 126 GLN A C 1
ATOM 1011 O O . GLN A 1 126 ? 35.094 -5.535 -9.688 1 95.56 126 GLN A O 1
ATOM 1016 N N . TYR A 1 127 ? 33.469 -6.57 -8.648 1 97.44 127 TYR A N 1
ATOM 1017 C CA . TYR A 1 127 ? 34.406 -7.398 -7.922 1 97.44 127 TYR A CA 1
ATOM 1018 C C . TYR A 1 127 ? 35.125 -8.367 -8.859 1 97.44 127 TYR A C 1
ATOM 1020 O O . TYR A 1 127 ? 36.188 -8.898 -8.531 1 97.44 127 TYR A O 1
ATOM 1028 N N . PHE A 1 128 ? 34.594 -8.648 -10.023 1 97.69 128 PHE A N 1
ATOM 1029 C CA . PHE A 1 128 ? 35.281 -9.492 -11.008 1 97.69 128 PHE A CA 1
ATOM 1030 C C . PHE A 1 128 ? 36.656 -8.898 -11.367 1 97.69 128 PHE A C 1
ATOM 1032 O O . PHE A 1 128 ? 37.594 -9.641 -11.648 1 97.69 128 PHE A O 1
ATOM 1039 N N . ASP A 1 129 ? 36.688 -7.613 -11.281 1 96.5 129 ASP A N 1
ATOM 1040 C CA . ASP A 1 129 ? 37.906 -6.922 -11.617 1 96.5 129 ASP A CA 1
ATOM 1041 C C . ASP A 1 129 ? 38.969 -7.148 -10.547 1 96.5 129 ASP A C 1
ATOM 1043 O O . ASP A 1 129 ? 40.156 -6.906 -10.773 1 96.5 129 ASP A O 1
ATOM 1047 N N . LYS A 1 130 ? 38.562 -7.656 -9.484 1 97.56 130 LYS A N 1
ATOM 1048 C CA . LYS A 1 130 ? 39.469 -7.875 -8.367 1 97.56 130 LYS A CA 1
ATOM 1049 C C . LYS A 1 130 ? 39.938 -9.328 -8.32 1 97.56 130 LYS A C 1
ATOM 1051 O O . LYS A 1 130 ? 40.781 -9.688 -7.488 1 97.56 130 LYS A O 1
ATOM 1056 N N . PHE A 1 131 ? 39.406 -10.188 -9.211 1 97.81 131 PHE A N 1
ATOM 1057 C CA . PHE A 1 131 ? 39.812 -11.586 -9.258 1 97.81 131 PHE A CA 1
ATOM 1058 C C . PHE A 1 131 ? 41.281 -11.711 -9.664 1 97.81 131 PHE A C 1
ATOM 1060 O O . PHE A 1 131 ? 41.75 -11.062 -10.609 1 97.81 131 PHE A O 1
ATOM 1067 N N . GLY A 1 132 ? 42 -12.484 -8.883 1 96.5 132 GLY A N 1
ATOM 1068 C CA . GLY A 1 132 ? 43.344 -12.828 -9.289 1 96.5 132 GLY A CA 1
ATOM 1069 C C . GLY A 1 132 ? 43.406 -13.734 -10.508 1 96.5 132 GLY A C 1
ATOM 1070 O O . GLY A 1 132 ? 42.344 -14.102 -11.055 1 96.5 132 GLY A O 1
ATOM 1071 N N . GLU A 1 133 ? 44.594 -14.133 -10.859 1 94.56 133 GLU A N 1
ATOM 1072 C CA . GLU A 1 133 ? 44.812 -14.883 -12.094 1 94.56 133 GLU A CA 1
ATOM 1073 C C . GLU A 1 133 ? 44.094 -16.219 -12.062 1 94.56 133 GLU A C 1
ATOM 1075 O O . GLU A 1 133 ? 43.5 -16.641 -13.062 1 94.56 133 GLU A O 1
ATOM 1080 N N . ASN A 1 134 ? 44.062 -16.875 -10.898 1 95.69 134 ASN A N 1
ATOM 1081 C CA . ASN A 1 134 ? 43.5 -18.219 -10.812 1 95.69 134 ASN A CA 1
ATOM 1082 C C . ASN A 1 134 ? 42.094 -18.188 -10.188 1 95.69 134 ASN A C 1
ATOM 1084 O O . ASN A 1 134 ? 41.344 -19.172 -10.266 1 95.69 134 ASN A O 1
ATOM 1088 N N . GLU A 1 135 ? 41.719 -17.031 -9.594 1 98.12 135 GLU A N 1
ATOM 1089 C CA . GLU A 1 135 ? 40.406 -16.953 -8.922 1 98.12 135 GLU A CA 1
ATOM 1090 C C . GLU A 1 135 ? 39.281 -16.922 -9.93 1 98.12 135 GLU A C 1
ATOM 1092 O O . GLU A 1 135 ? 39.312 -16.203 -10.922 1 98.12 135 GLU A O 1
ATOM 1097 N N . ALA A 1 136 ? 38.281 -17.812 -9.688 1 98.56 136 ALA A N 1
ATOM 1098 C CA . ALA A 1 136 ? 37.188 -17.922 -10.656 1 98.56 136 ALA A CA 1
ATOM 1099 C C . ALA A 1 136 ? 35.844 -17.984 -9.961 1 98.56 136 ALA A C 1
ATOM 1101 O O . ALA A 1 136 ? 34.781 -17.844 -10.602 1 98.56 136 ALA A O 1
ATOM 1102 N N . ILE A 1 137 ? 35.844 -18.172 -8.664 1 98.75 137 ILE A N 1
ATOM 1103 C CA . ILE A 1 137 ? 34.594 -18.281 -7.891 1 98.75 137 ILE A CA 1
ATOM 1104 C C . ILE A 1 137 ? 34.656 -17.312 -6.707 1 98.75 137 ILE A C 1
ATOM 1106 O O . ILE A 1 137 ? 35.531 -17.422 -5.844 1 98.75 137 ILE A O 1
ATOM 1110 N N . GLY A 1 138 ? 33.75 -16.297 -6.727 1 98.81 138 GLY A N 1
ATOM 1111 C CA . GLY A 1 138 ? 33.594 -15.406 -5.59 1 98.81 138 GLY A CA 1
ATOM 1112 C C . GLY A 1 138 ? 32.5 -15.812 -4.645 1 98.81 138 GLY A C 1
ATOM 1113 O O . GLY A 1 138 ? 31.344 -15.992 -5.062 1 98.81 138 GLY A O 1
ATOM 1114 N N . LEU A 1 139 ? 32.844 -16 -3.355 1 98.69 139 LEU A N 1
ATOM 1115 C CA . LEU A 1 139 ? 31.859 -16.422 -2.363 1 98.69 139 LEU A CA 1
ATOM 1116 C C . LEU A 1 139 ? 32.031 -15.664 -1.056 1 98.69 139 LEU A C 1
ATOM 1118 O O . LEU A 1 139 ? 33.094 -15.055 -0.825 1 98.69 139 LEU A O 1
ATOM 1122 N N . VAL A 1 140 ? 30.953 -15.688 -0.279 1 98.19 140 VAL A N 1
ATOM 1123 C CA . VAL A 1 140 ? 31 -15.148 1.079 1 98.19 140 VAL A CA 1
ATOM 1124 C C . VAL A 1 140 ? 31.078 -16.297 2.082 1 98.19 140 VAL A C 1
ATOM 1126 O O . VAL A 1 140 ? 30.406 -17.312 1.936 1 98.19 140 VAL A O 1
ATOM 1129 N N . GLU A 1 141 ? 31.969 -16.156 3.039 1 97.69 141 GLU A N 1
ATOM 1130 C CA . GLU A 1 141 ? 32.125 -17.188 4.062 1 97.69 141 GLU A CA 1
ATOM 1131 C C . GLU A 1 141 ? 30.828 -17.438 4.801 1 97.69 141 GLU A C 1
ATOM 1133 O O . GLU A 1 141 ? 30.031 -16.516 5.02 1 97.69 141 GLU A O 1
ATOM 1138 N N . ASN A 1 142 ? 30.672 -18.688 5.109 1 95.88 142 ASN A N 1
ATOM 1139 C CA . ASN A 1 142 ? 29.5 -19.062 5.891 1 95.88 142 ASN A CA 1
ATOM 1140 C C . ASN A 1 142 ? 29.484 -18.375 7.246 1 95.88 142 ASN A C 1
ATOM 1142 O O . ASN A 1 142 ? 30.5 -18.266 7.918 1 95.88 142 ASN A O 1
ATOM 1146 N N . GLN A 1 143 ? 28.344 -17.906 7.629 1 94.69 143 GLN A N 1
ATOM 1147 C CA . GLN A 1 143 ? 28.219 -17.156 8.883 1 94.69 143 GLN A CA 1
ATOM 1148 C C . GLN A 1 143 ? 27.578 -18.016 9.961 1 94.69 143 GLN A C 1
ATOM 1150 O O . GLN A 1 143 ? 26.656 -17.562 10.656 1 94.69 143 GLN A O 1
ATOM 1155 N N . SER A 1 144 ? 27.859 -19.266 9.953 1 92.5 144 SER A N 1
ATOM 1156 C CA . SER A 1 144 ? 27.547 -20.266 10.961 1 92.5 144 SER A CA 1
ATOM 1157 C C . SER A 1 144 ? 28.672 -21.297 11.078 1 92.5 144 SER A C 1
ATOM 1159 O O . SER A 1 144 ? 29.562 -21.344 10.234 1 92.5 144 SER A O 1
ATOM 1161 N N . ASP A 1 145 ? 28.594 -22.109 12.07 1 93.06 145 ASP A N 1
ATOM 1162 C CA . ASP A 1 145 ? 29.656 -23.094 12.289 1 93.06 145 ASP A CA 1
ATOM 1163 C C . ASP A 1 145 ? 29.281 -24.438 11.656 1 93.06 145 ASP A C 1
ATOM 1165 O O . ASP A 1 145 ? 29.688 -25.5 12.148 1 93.06 145 ASP A O 1
ATOM 1169 N N . TRP A 1 146 ? 28.5 -24.359 10.57 1 92.81 146 TRP A N 1
ATOM 1170 C CA . TRP A 1 146 ? 27.984 -25.562 9.914 1 92.81 146 TRP A CA 1
ATOM 1171 C C . TRP A 1 146 ? 29.141 -26.484 9.5 1 92.81 146 TRP A C 1
ATOM 1173 O O . TRP A 1 146 ? 29.141 -27.672 9.859 1 92.81 146 TRP A O 1
ATOM 1183 N N . TYR A 1 147 ? 30.188 -26.047 8.867 1 95 147 TYR A N 1
ATOM 1184 C CA . TYR A 1 147 ? 31.234 -26.859 8.273 1 95 147 TYR A CA 1
ATOM 1185 C C . TYR A 1 147 ? 32.344 -27.156 9.289 1 95 147 TYR A C 1
ATOM 1187 O O . TYR A 1 147 ? 33.281 -27.906 9 1 95 147 TYR A O 1
ATOM 1195 N N . LEU A 1 148 ? 32.188 -26.578 10.453 1 94.12 148 LEU A N 1
ATOM 1196 C CA . LEU A 1 148 ? 33.125 -26.891 11.516 1 94.12 148 LEU A CA 1
ATOM 1197 C C . LEU A 1 148 ? 32.688 -28.156 12.25 1 94.12 148 LEU A C 1
ATOM 1199 O O . LEU A 1 148 ? 33.5 -28.75 12.992 1 94.12 148 LEU A O 1
ATOM 1203 N N . GLY A 1 149 ? 31.5 -28.594 12.016 1 91.06 149 GLY A N 1
ATOM 1204 C CA . GLY A 1 149 ? 31.016 -29.844 12.586 1 91.06 149 GLY A CA 1
ATOM 1205 C C . GLY A 1 149 ? 30.688 -29.734 14.062 1 91.06 149 GLY A C 1
ATOM 1206 O O . GLY A 1 149 ? 30.641 -30.75 14.766 1 91.06 149 GLY A O 1
ATOM 1207 N N . THR A 1 150 ? 30.469 -28.547 14.531 1 88.5 150 THR A N 1
ATOM 1208 C CA . THR A 1 150 ? 30.297 -28.359 15.969 1 88.5 150 THR A CA 1
ATOM 1209 C C . THR A 1 150 ? 28.828 -28.109 16.312 1 88.5 150 THR A C 1
ATOM 1211 O O . THR A 1 150 ? 28.469 -27.984 17.484 1 88.5 150 THR A O 1
ATOM 1214 N N . LEU A 1 151 ? 27.969 -28.016 15.352 1 86.44 151 LEU A N 1
ATOM 1215 C CA . LEU A 1 151 ? 26.578 -27.672 15.609 1 86.44 151 LEU A CA 1
ATOM 1216 C C . LEU A 1 151 ? 25.828 -28.859 16.219 1 86.44 151 LEU A C 1
ATOM 1218 O O . LEU A 1 151 ? 24.984 -28.688 17.094 1 86.44 151 LEU A O 1
ATOM 1222 N N . TRP A 1 152 ? 26.109 -30.047 15.734 1 85.12 152 TRP A N 1
ATOM 1223 C CA . TRP A 1 152 ? 25.469 -31.25 16.234 1 85.12 152 TRP A CA 1
ATOM 1224 C C . TRP A 1 152 ? 26.5 -32.312 16.609 1 85.12 152 TRP A C 1
ATOM 1226 O O . TRP A 1 152 ? 27.594 -32.344 16.031 1 85.12 152 TRP A O 1
ATOM 1236 N N . GLU A 1 153 ? 26 -33.094 17.562 1 82.81 153 GLU A N 1
ATOM 1237 C CA . GLU A 1 153 ? 26.859 -34.188 17.969 1 82.81 153 GLU A CA 1
ATOM 1238 C C . GLU A 1 153 ? 26.938 -35.25 16.875 1 82.81 153 GLU A C 1
ATOM 1240 O O . GLU A 1 153 ? 25.938 -35.562 16.219 1 82.81 153 GLU A O 1
ATOM 1245 N N . ASN A 1 154 ? 28.031 -35.812 16.516 1 82.19 154 ASN A N 1
ATOM 1246 C CA . ASN A 1 154 ? 28.234 -36.938 15.602 1 82.19 154 ASN A CA 1
ATOM 1247 C C . ASN A 1 154 ? 27.938 -36.562 14.164 1 82.19 154 ASN A C 1
ATOM 1249 O O . ASN A 1 154 ? 27.375 -37.344 13.406 1 82.19 154 ASN A O 1
ATOM 1253 N N . TYR A 1 155 ? 27.953 -35.281 13.883 1 84.5 155 TYR A N 1
ATOM 1254 C CA . TYR A 1 155 ? 27.797 -34.812 12.508 1 84.5 155 TYR A CA 1
ATOM 1255 C C . TYR A 1 155 ? 29.141 -34.469 11.883 1 84.5 155 TYR A C 1
ATOM 1257 O O . TYR A 1 155 ? 29.938 -33.75 12.477 1 84.5 155 TYR A O 1
ATOM 1265 N N . THR A 1 156 ? 29.438 -35.188 10.805 1 88.94 156 THR A N 1
ATOM 1266 C CA . THR A 1 156 ? 30.625 -34.844 10.023 1 88.94 156 THR A CA 1
ATOM 1267 C C . THR A 1 156 ? 30.266 -34.031 8.789 1 88.94 156 THR A C 1
ATOM 1269 O O . THR A 1 156 ? 29.641 -34.562 7.863 1 88.94 156 THR A O 1
ATOM 1272 N N . PRO A 1 157 ? 30.641 -32.812 8.758 1 93.25 157 PRO A N 1
ATOM 1273 C CA . PRO A 1 157 ? 30.297 -32 7.598 1 93.25 157 PRO A CA 1
ATOM 1274 C C . PRO A 1 157 ? 31.156 -32.344 6.371 1 93.25 157 PRO A C 1
ATOM 1276 O O . PRO A 1 157 ? 32.219 -32.938 6.5 1 93.25 157 PRO A O 1
ATOM 1279 N N . TRP A 1 158 ? 30.672 -32 5.199 1 96.12 158 TRP A N 1
ATOM 1280 C CA . TRP A 1 158 ? 31.469 -32.062 3.975 1 96.12 158 TRP A CA 1
ATOM 1281 C C . TRP A 1 158 ? 32.719 -31.219 4.09 1 96.12 158 TRP A C 1
ATOM 1283 O O . TRP A 1 158 ? 32.781 -30.281 4.895 1 96.12 158 TRP A O 1
ATOM 1293 N N . PRO A 1 159 ? 33.781 -31.562 3.316 1 96.62 159 PRO A N 1
ATOM 1294 C CA . PRO A 1 159 ? 35.031 -30.781 3.383 1 96.62 159 PRO A CA 1
ATOM 1295 C C . PRO A 1 159 ? 34.844 -29.328 2.977 1 96.62 159 PRO A C 1
ATOM 1297 O O . PRO A 1 159 ? 34.062 -29.031 2.043 1 96.62 159 PRO A O 1
ATOM 1300 N N . ALA A 1 160 ? 35.469 -28.453 3.721 1 97.88 160 ALA A N 1
ATOM 1301 C CA . ALA A 1 160 ? 35.406 -27.031 3.422 1 97.88 160 ALA A CA 1
ATOM 1302 C C . ALA A 1 160 ? 36.625 -26.297 3.971 1 97.88 160 ALA A C 1
ATOM 1304 O O . ALA A 1 160 ? 37.312 -26.797 4.883 1 97.88 160 ALA A O 1
ATOM 1305 N N . ILE A 1 161 ? 36.938 -25.25 3.322 1 97.62 161 ILE A N 1
ATOM 1306 C CA . ILE A 1 161 ? 37.969 -24.359 3.836 1 97.62 161 ILE A CA 1
ATOM 1307 C C . ILE A 1 161 ? 37.438 -23.531 4.984 1 97.62 161 ILE A C 1
ATOM 1309 O O . ILE A 1 161 ? 36.469 -22.781 4.809 1 97.62 161 ILE A O 1
ATOM 1313 N N . GLY A 1 162 ? 38.031 -23.688 6.184 1 95.75 162 GLY A N 1
ATOM 1314 C CA . GLY A 1 162 ? 37.562 -22.922 7.312 1 95.75 162 GLY A CA 1
ATOM 1315 C C . GLY A 1 162 ? 36.094 -23.188 7.633 1 95.75 162 GLY A C 1
ATOM 1316 O O . GLY A 1 162 ? 35.688 -24.344 7.793 1 95.75 162 GLY A O 1
ATOM 1317 N N . ARG A 1 163 ? 35.219 -22.109 7.684 1 96.38 163 ARG A N 1
ATOM 1318 C CA . ARG A 1 163 ? 33.812 -22.234 7.984 1 96.38 163 ARG A CA 1
ATOM 1319 C C . ARG A 1 163 ? 33 -22.531 6.723 1 96.38 163 ARG A C 1
ATOM 1321 O O . ARG A 1 163 ? 31.766 -22.594 6.766 1 96.38 163 ARG A O 1
ATOM 1328 N N . GLY A 1 164 ? 33.75 -22.719 5.672 1 97.75 164 GLY A N 1
ATOM 1329 C CA . GLY A 1 164 ? 33.062 -22.938 4.41 1 97.75 164 GLY A CA 1
ATOM 1330 C C . GLY A 1 164 ? 32.5 -21.656 3.83 1 97.75 164 GLY A C 1
ATOM 1331 O O . GLY A 1 164 ? 32.656 -20.578 4.402 1 97.75 164 GLY A O 1
ATOM 1332 N N . PHE A 1 165 ? 31.797 -21.812 2.699 1 98.19 165 PHE A N 1
ATOM 1333 C CA . PHE A 1 165 ? 31.25 -20.656 1.999 1 98.19 165 PHE A CA 1
ATOM 1334 C C . PHE A 1 165 ? 29.812 -20.891 1.576 1 98.19 165 PHE A C 1
ATOM 1336 O O . PHE A 1 165 ? 29.453 -22.016 1.212 1 98.19 165 PHE A O 1
ATOM 1343 N N . ASN A 1 166 ? 28.969 -19.859 1.714 1 97.06 166 ASN A N 1
ATOM 1344 C CA . ASN A 1 166 ? 27.562 -19.922 1.366 1 97.06 166 ASN A CA 1
ATOM 1345 C C . ASN A 1 166 ? 27.344 -19.672 -0.122 1 97.06 166 ASN A C 1
ATOM 1347 O O . ASN A 1 166 ? 27.969 -18.781 -0.707 1 97.06 166 ASN A O 1
ATOM 1351 N N . THR A 1 167 ? 26.484 -20.406 -0.7 1 97.5 167 THR A N 1
ATOM 1352 C CA . THR A 1 167 ? 26.312 -20.328 -2.146 1 97.5 167 THR A CA 1
ATOM 1353 C C . THR A 1 167 ? 25.016 -19.578 -2.504 1 97.5 167 THR A C 1
ATOM 1355 O O . THR A 1 167 ? 24.453 -19.797 -3.58 1 97.5 167 THR A O 1
ATOM 1358 N N . GLY A 1 168 ? 24.5 -18.719 -1.618 1 96.94 168 GLY A N 1
ATOM 1359 C CA . GLY A 1 168 ? 23.328 -17.906 -1.932 1 96.94 168 GLY A CA 1
ATOM 1360 C C . GLY A 1 168 ? 23.609 -16.797 -2.914 1 96.94 168 GLY A C 1
ATOM 1361 O O . GLY A 1 168 ? 22.719 -16.359 -3.641 1 96.94 168 GLY A O 1
ATOM 1362 N N . LEU A 1 169 ? 24.812 -16.328 -2.865 1 98.38 169 LEU A N 1
ATOM 1363 C CA . LEU A 1 169 ? 25.344 -15.359 -3.812 1 98.38 169 LEU A CA 1
ATOM 1364 C C . LEU A 1 169 ? 26.719 -15.789 -4.305 1 98.38 169 LEU A C 1
ATOM 1366 O O . LEU A 1 169 ? 27.656 -15.953 -3.51 1 98.38 169 LEU A O 1
ATOM 1370 N N . ILE A 1 170 ? 26.891 -16.016 -5.645 1 98.75 170 ILE A N 1
ATOM 1371 C CA . ILE A 1 170 ? 28.141 -16.5 -6.227 1 98.75 170 ILE A CA 1
ATOM 1372 C C . ILE A 1 170 ? 28.547 -15.602 -7.395 1 98.75 170 ILE A C 1
ATOM 1374 O O . ILE A 1 170 ? 27.703 -15.211 -8.203 1 98.75 170 ILE A O 1
ATOM 1378 N N . LEU A 1 171 ? 29.75 -15.227 -7.426 1 98.81 171 LEU A N 1
ATOM 1379 C CA . LEU A 1 171 ? 30.328 -14.711 -8.656 1 98.81 171 LEU A CA 1
ATOM 1380 C C . LEU A 1 171 ? 31.078 -15.812 -9.414 1 98.81 171 LEU A C 1
ATOM 1382 O O . LEU A 1 171 ? 31.969 -16.453 -8.859 1 98.81 171 LEU A O 1
ATOM 1386 N N . LEU A 1 172 ? 30.734 -16.031 -10.688 1 98.69 172 LEU A N 1
ATOM 1387 C CA . LEU A 1 172 ? 31.391 -17.062 -11.492 1 98.69 172 LEU A CA 1
ATOM 1388 C C . LEU A 1 172 ? 32.062 -16.438 -12.719 1 98.69 172 LEU A C 1
ATOM 1390 O O . LEU A 1 172 ? 31.375 -15.828 -13.547 1 98.69 172 LEU A O 1
ATOM 1394 N N . ASP A 1 173 ? 33.312 -16.562 -12.773 1 98.5 173 ASP A N 1
ATOM 1395 C CA . ASP A 1 173 ? 34 -16.328 -14.039 1 98.5 173 ASP A CA 1
ATOM 1396 C C . ASP A 1 173 ? 33.875 -17.547 -14.961 1 98.5 173 ASP A C 1
ATOM 1398 O O . ASP A 1 173 ? 34.719 -18.438 -14.93 1 98.5 173 ASP A O 1
ATOM 1402 N N . CYS A 1 174 ? 32.938 -17.484 -15.805 1 97.94 174 CYS A N 1
ATOM 1403 C CA . CYS A 1 174 ? 32.531 -18.641 -16.609 1 97.94 174 CYS A CA 1
ATOM 1404 C C . CYS A 1 174 ? 33.656 -19.031 -17.594 1 97.94 174 CYS A C 1
ATOM 1406 O O . CYS A 1 174 ? 33.875 -20.203 -17.859 1 97.94 174 CYS A O 1
ATOM 1408 N N . MET A 1 175 ? 34.312 -18.078 -18.094 1 96.25 175 MET A N 1
ATOM 1409 C CA . MET A 1 175 ? 35.375 -18.344 -19.047 1 96.25 175 MET A CA 1
ATOM 1410 C C . MET A 1 175 ? 36.5 -19.141 -18.391 1 96.25 175 MET A C 1
ATOM 1412 O O . MET A 1 175 ? 36.969 -20.156 -18.938 1 96.25 175 MET A O 1
ATOM 1416 N N . LYS A 1 176 ? 36.906 -18.734 -17.203 1 97.44 176 LYS A N 1
ATOM 1417 C CA . LYS A 1 176 ? 38 -19.422 -16.484 1 97.44 176 LYS A CA 1
ATOM 1418 C C . LYS A 1 176 ? 37.562 -20.828 -16.078 1 97.44 176 LYS A C 1
ATOM 1420 O O . LYS A 1 176 ? 38.344 -21.781 -16.172 1 97.44 176 LYS A O 1
ATOM 1425 N N . LEU A 1 177 ? 36.375 -20.953 -15.695 1 98 177 LEU A N 1
ATOM 1426 C CA . LEU A 1 177 ? 35.875 -22.234 -15.211 1 98 177 LEU A CA 1
ATOM 1427 C C . LEU A 1 177 ? 35.75 -23.234 -16.359 1 98 177 LEU A C 1
ATOM 1429 O O . LEU A 1 177 ? 36.031 -24.422 -16.188 1 98 177 LEU A O 1
ATOM 1433 N N . ARG A 1 178 ? 35.312 -22.75 -17.484 1 96.44 178 ARG A N 1
ATOM 1434 C CA . ARG A 1 178 ? 35.25 -23.609 -18.656 1 96.44 178 ARG A CA 1
ATOM 1435 C C . ARG A 1 178 ? 36.656 -24.062 -19.062 1 96.44 178 ARG A C 1
ATOM 1437 O O . ARG A 1 178 ? 36.844 -25.219 -19.438 1 96.44 178 ARG A O 1
ATOM 1444 N N . ALA A 1 179 ? 37.562 -23.203 -18.938 1 95.94 179 ALA A N 1
ATOM 1445 C CA . ALA A 1 179 ? 38.938 -23.5 -19.328 1 95.94 179 ALA A CA 1
ATOM 1446 C C . ALA A 1 179 ? 39.562 -24.609 -18.469 1 95.94 179 ALA A C 1
ATOM 1448 O O . ALA A 1 179 ? 40.375 -25.391 -18.953 1 95.94 179 ALA A O 1
ATOM 1449 N N . ILE A 1 180 ? 39.125 -24.703 -17.266 1 95.75 180 ILE A N 1
ATOM 1450 C CA . ILE A 1 180 ? 39.688 -25.703 -16.375 1 95.75 180 ILE A CA 1
ATOM 1451 C C . ILE A 1 180 ? 38.781 -26.906 -16.297 1 95.75 180 ILE A C 1
ATOM 1453 O O . ILE A 1 180 ? 38.938 -27.75 -15.406 1 95.75 180 ILE A O 1
ATOM 1457 N N . GLU A 1 181 ? 37.688 -27.016 -17.062 1 95.44 181 GLU A N 1
ATOM 1458 C CA . GLU A 1 181 ? 36.75 -28.125 -17.125 1 95.44 181 GLU A CA 1
ATOM 1459 C C . GLU A 1 181 ? 36.062 -28.328 -15.781 1 95.44 181 GLU A C 1
ATOM 1461 O O . GLU A 1 181 ? 36.062 -29.422 -15.227 1 95.44 181 GLU A O 1
ATOM 1466 N N . TRP A 1 182 ? 35.469 -27.312 -15.312 1 95.38 182 TRP A N 1
ATOM 1467 C CA . TRP A 1 182 ? 34.781 -27.266 -14.031 1 95.38 182 TRP A CA 1
ATOM 1468 C C . TRP A 1 182 ? 33.781 -28.422 -13.898 1 95.38 182 TRP A C 1
ATOM 1470 O O . TRP A 1 182 ? 33.688 -29.016 -12.836 1 95.38 182 TRP A O 1
ATOM 1480 N N . GLN A 1 183 ? 33.094 -28.859 -14.945 1 94.69 183 GLN A N 1
ATOM 1481 C CA . GLN A 1 183 ? 32.062 -29.906 -14.922 1 94.69 183 GLN A CA 1
ATOM 1482 C C . GLN A 1 183 ? 32.688 -31.234 -14.508 1 94.69 183 GLN A C 1
ATOM 1484 O O . GLN A 1 183 ? 32.125 -31.953 -13.672 1 94.69 183 GLN A O 1
ATOM 1489 N N . SER A 1 184 ? 33.781 -31.469 -15.07 1 95.81 184 SER A N 1
ATOM 1490 C CA . SER A 1 184 ? 34.438 -32.719 -14.727 1 95.81 184 SER A CA 1
ATOM 1491 C C . SER A 1 184 ? 34.969 -32.656 -13.297 1 95.81 184 SER A C 1
ATOM 1493 O O . SER A 1 184 ? 34.906 -33.656 -12.578 1 95.81 184 SER A O 1
ATOM 1495 N N . LYS A 1 185 ? 35.438 -31.516 -12.938 1 96.06 185 LYS A N 1
ATOM 1496 C CA . LYS A 1 185 ? 36.062 -31.359 -11.625 1 96.06 185 LYS A CA 1
ATOM 1497 C C . LYS A 1 185 ? 35.062 -31.594 -10.508 1 96.06 185 LYS A C 1
ATOM 1499 O O . LYS A 1 185 ? 35.312 -32.344 -9.57 1 96.06 185 LYS A O 1
ATOM 1504 N N . TRP A 1 186 ? 33.906 -30.922 -10.539 1 97.38 186 TRP A N 1
ATOM 1505 C CA . TRP A 1 186 ? 32.969 -31.062 -9.422 1 97.38 186 TRP A CA 1
ATOM 1506 C C . TRP A 1 186 ? 32.344 -32.438 -9.398 1 97.38 186 TRP A C 1
ATOM 1508 O O . TRP A 1 186 ? 32.031 -32.969 -8.328 1 97.38 186 TRP A O 1
ATOM 1518 N N . LYS A 1 187 ? 32.125 -33.094 -10.594 1 97.06 187 LYS A N 1
ATOM 1519 C CA . LYS A 1 187 ? 31.594 -34.469 -10.648 1 97.06 187 LYS A CA 1
ATOM 1520 C C . LYS A 1 187 ? 32.531 -35.469 -9.984 1 97.06 187 LYS A C 1
ATOM 1522 O O . LYS A 1 187 ? 32.062 -36.312 -9.227 1 97.06 187 LYS A O 1
ATOM 1527 N N . GLU A 1 188 ? 33.812 -35.312 -10.273 1 97.12 188 GLU A N 1
ATOM 1528 C CA . GLU A 1 188 ? 34.812 -36.219 -9.695 1 97.12 188 GLU A CA 1
ATOM 1529 C C . GLU A 1 188 ? 34.844 -36.094 -8.172 1 97.12 188 GLU A C 1
ATOM 1531 O O . GLU A 1 188 ? 34.844 -37.094 -7.465 1 97.12 188 GLU A O 1
ATOM 1536 N N . VAL A 1 189 ? 34.844 -34.875 -7.773 1 97.19 189 VAL A N 1
ATOM 1537 C CA . VAL A 1 189 ? 34.875 -34.625 -6.336 1 97.19 189 VAL A CA 1
ATOM 1538 C C . VAL A 1 189 ? 33.594 -35.156 -5.672 1 97.19 189 VAL A C 1
ATOM 1540 O O . VAL A 1 189 ? 33.656 -35.781 -4.613 1 97.19 189 VAL A O 1
ATOM 1543 N N . ALA A 1 190 ? 32.438 -34.906 -6.242 1 97.25 190 ALA A N 1
ATOM 1544 C CA . ALA A 1 190 ? 31.156 -35.375 -5.703 1 97.25 190 ALA A CA 1
ATOM 1545 C C . ALA A 1 190 ? 31.109 -36.875 -5.594 1 97.25 190 ALA A C 1
ATOM 1547 O O . ALA A 1 190 ? 30.703 -37.438 -4.562 1 97.25 190 ALA A O 1
ATOM 1548 N N . GLN A 1 191 ? 31.609 -37.531 -6.641 1 96.75 191 GLN A N 1
ATOM 1549 C CA . GLN A 1 191 ? 31.609 -39 -6.664 1 96.75 191 GLN A CA 1
ATOM 1550 C C . GLN A 1 191 ? 32.5 -39.562 -5.574 1 96.75 191 GLN A C 1
ATOM 1552 O O . GLN A 1 191 ? 32.125 -40.531 -4.898 1 96.75 191 GLN A O 1
ATOM 1557 N N . THR A 1 192 ? 33.594 -38.969 -5.43 1 96.75 192 THR A N 1
ATOM 1558 C CA . THR A 1 192 ? 34.562 -39.438 -4.43 1 96.75 192 THR A CA 1
ATOM 1559 C C . THR A 1 192 ? 34 -39.219 -3.02 1 96.75 192 THR A C 1
ATOM 1561 O O . THR A 1 192 ? 34 -40.125 -2.197 1 96.75 192 THR A O 1
ATOM 1564 N N . ASP A 1 193 ? 33.5 -38.031 -2.773 1 96.19 193 ASP A N 1
ATOM 1565 C CA . ASP A 1 193 ? 33.094 -37.656 -1.425 1 96.19 193 ASP A CA 1
ATOM 1566 C C . ASP A 1 193 ? 31.797 -38.344 -1.039 1 96.19 193 ASP A C 1
ATOM 1568 O O . ASP A 1 193 ? 31.547 -38.625 0.14 1 96.19 193 ASP A O 1
ATOM 1572 N N . LEU A 1 194 ? 30.938 -38.656 -2.002 1 95.94 194 LEU A N 1
ATOM 1573 C CA . LEU A 1 194 ? 29.688 -39.344 -1.733 1 95.94 194 LEU A CA 1
ATOM 1574 C C . LEU A 1 194 ? 29.922 -40.75 -1.198 1 95.94 194 LEU A C 1
ATOM 1576 O O . LEU A 1 194 ? 29.047 -41.344 -0.537 1 95.94 194 LEU A O 1
ATOM 1580 N N . LYS A 1 195 ? 31.047 -41.312 -1.484 1 94.94 195 LYS A N 1
ATOM 1581 C CA . LYS A 1 195 ? 31.391 -42.594 -0.936 1 94.94 195 LYS A CA 1
ATOM 1582 C C . LYS A 1 195 ? 31.5 -42.562 0.585 1 94.94 195 LYS A C 1
ATOM 1584 O O . LYS A 1 195 ? 31.203 -43.531 1.271 1 94.94 195 LYS A O 1
ATOM 1589 N N . HIS A 1 196 ? 31.875 -41.438 0.982 1 93.19 196 HIS A N 1
ATOM 1590 C CA . HIS A 1 196 ? 32.062 -41.25 2.416 1 93.19 196 HIS A CA 1
ATOM 1591 C C . HIS A 1 196 ? 30.859 -40.625 3.076 1 93.19 196 HIS A C 1
ATOM 1593 O O . HIS A 1 196 ? 30.469 -41 4.176 1 93.19 196 HIS A O 1
ATOM 1599 N N . PHE A 1 197 ? 30.266 -39.656 2.525 1 93.69 197 PHE A N 1
ATOM 1600 C CA . PHE A 1 197 ? 29.25 -38.844 3.174 1 93.69 197 PHE A CA 1
ATOM 1601 C C . PHE A 1 197 ? 27.844 -39.281 2.77 1 93.69 197 PHE A C 1
ATOM 1603 O O . PHE A 1 197 ? 26.859 -38.906 3.404 1 93.69 197 PHE A O 1
ATOM 1610 N N . LEU A 1 198 ? 27.641 -40 1.708 1 92.94 198 LEU A N 1
ATOM 1611 C CA . LEU A 1 198 ? 26.438 -40.719 1.275 1 92.94 198 LEU A CA 1
ATOM 1612 C C . LEU A 1 198 ? 25.438 -39.75 0.655 1 92.94 198 LEU A C 1
ATOM 1614 O O . LEU A 1 198 ? 24.719 -40.125 -0.287 1 92.94 198 LEU A O 1
ATOM 1618 N N . SER A 1 199 ? 25.25 -38.562 1.25 1 94.88 199 SER A N 1
ATOM 1619 C CA . SER A 1 199 ? 24.328 -37.562 0.724 1 94.88 199 SER A CA 1
ATOM 1620 C C . SER A 1 199 ? 24.797 -36.156 1.065 1 94.88 199 SER A C 1
ATOM 1622 O O . SER A 1 199 ? 25.656 -35.969 1.917 1 94.88 199 SER A O 1
ATOM 1624 N N . THR A 1 200 ? 24.234 -35.219 0.348 1 95.19 200 THR A N 1
ATOM 1625 C CA . THR A 1 200 ? 24.469 -33.844 0.708 1 95.19 200 THR A CA 1
ATOM 1626 C C . THR A 1 200 ? 23.422 -33.344 1.709 1 95.19 200 THR A C 1
ATOM 1628 O O . THR A 1 200 ? 22.312 -33.875 1.759 1 95.19 200 THR A O 1
ATOM 1631 N N . ALA A 1 201 ? 23.812 -32.406 2.492 1 92.25 201 ALA A N 1
ATOM 1632 C CA . ALA A 1 201 ? 22.891 -31.734 3.42 1 92.25 201 ALA A CA 1
ATOM 1633 C C . ALA A 1 201 ? 22.531 -30.344 2.93 1 92.25 201 ALA A C 1
ATOM 1635 O O . ALA A 1 201 ? 21.406 -29.875 3.143 1 92.25 201 ALA A O 1
ATOM 1636 N N . LEU A 1 202 ? 23.5 -29.656 2.301 1 93.81 202 LEU A N 1
ATOM 1637 C CA . LEU A 1 202 ? 23.281 -28.312 1.783 1 93.81 202 LEU A CA 1
ATOM 1638 C C . LEU A 1 202 ? 23.422 -28.281 0.265 1 93.81 202 LEU A C 1
ATOM 1640 O O . LEU A 1 202 ? 23.922 -27.312 -0.297 1 93.81 202 LEU A O 1
ATOM 1644 N N . ALA A 1 203 ? 23.125 -29.359 -0.368 1 95.56 203 ALA A N 1
ATOM 1645 C CA . ALA A 1 203 ? 22.984 -29.5 -1.816 1 95.56 203 ALA A CA 1
ATOM 1646 C C . ALA A 1 203 ? 24.266 -29.031 -2.525 1 95.56 203 ALA A C 1
ATOM 1648 O O . ALA A 1 203 ? 25.344 -29.562 -2.271 1 95.56 203 ALA A O 1
ATOM 1649 N N . ASP A 1 204 ? 24.188 -28.016 -3.41 1 96.94 204 ASP A N 1
ATOM 1650 C CA . ASP A 1 204 ? 25.297 -27.547 -4.223 1 96.94 204 ASP A CA 1
ATOM 1651 C C . ASP A 1 204 ? 26.422 -26.984 -3.344 1 96.94 204 ASP A C 1
ATOM 1653 O O . ASP A 1 204 ? 27.594 -27.125 -3.668 1 96.94 204 ASP A O 1
ATOM 1657 N N . GLN A 1 205 ? 26.016 -26.406 -2.248 1 97.12 205 GLN A N 1
ATOM 1658 C CA . GLN A 1 205 ? 26.984 -25.766 -1.358 1 97.12 205 GLN A CA 1
ATOM 1659 C C . GLN A 1 205 ? 28 -26.781 -0.84 1 97.12 205 GLN A C 1
ATOM 1661 O O . GLN A 1 205 ? 29.188 -26.469 -0.76 1 97.12 205 GLN A O 1
ATOM 1666 N N . ASP A 1 206 ? 27.547 -27.984 -0.492 1 97.31 206 ASP A N 1
ATOM 1667 C CA . ASP A 1 206 ? 28.438 -29.031 -0.022 1 97.31 206 ASP A CA 1
ATOM 1668 C C . ASP A 1 206 ? 29.469 -29.406 -1.09 1 97.31 206 ASP A C 1
ATOM 1670 O O . ASP A 1 206 ? 30.672 -29.469 -0.81 1 97.31 206 ASP A O 1
ATOM 1674 N N . ILE A 1 207 ? 29.031 -29.562 -2.248 1 97.88 207 ILE A N 1
ATOM 1675 C CA . ILE A 1 207 ? 29.891 -30.016 -3.336 1 97.88 207 ILE A CA 1
ATOM 1676 C C . ILE A 1 207 ? 30.859 -28.906 -3.725 1 97.88 207 ILE A C 1
ATOM 1678 O O . ILE A 1 207 ? 32.062 -29.156 -3.91 1 97.88 207 ILE A O 1
ATOM 1682 N N . ILE A 1 208 ? 30.406 -27.672 -3.799 1 98.31 208 ILE A N 1
ATOM 1683 C CA . ILE A 1 208 ? 31.25 -26.547 -4.172 1 98.31 208 ILE A CA 1
ATOM 1684 C C . ILE A 1 208 ? 32.344 -26.344 -3.119 1 98.31 208 ILE A C 1
ATOM 1686 O O . ILE A 1 208 ? 33.5 -26.141 -3.457 1 98.31 208 ILE A O 1
ATOM 1690 N N . ASN A 1 209 ? 31.953 -26.422 -1.844 1 98.31 209 ASN A N 1
ATOM 1691 C CA . ASN A 1 209 ? 32.969 -26.297 -0.787 1 98.31 209 ASN A CA 1
ATOM 1692 C C . ASN A 1 209 ? 34 -27.406 -0.865 1 98.31 209 ASN A C 1
ATOM 1694 O O . ASN A 1 209 ? 35.188 -27.172 -0.662 1 98.31 209 ASN A O 1
ATOM 1698 N N . SER A 1 210 ? 33.562 -28.594 -1.172 1 98.06 210 SER A N 1
ATOM 1699 C CA . SER A 1 210 ? 34.5 -29.719 -1.293 1 98.06 210 SER A CA 1
ATOM 1700 C C . SER A 1 210 ? 35.469 -29.516 -2.443 1 98.06 210 SER A C 1
ATOM 1702 O O . SER A 1 210 ? 36.688 -29.766 -2.301 1 98.06 210 SER A O 1
ATOM 1704 N N . VAL A 1 211 ? 35 -29.078 -3.531 1 98.06 211 VAL A N 1
ATOM 1705 C CA . VAL A 1 211 ? 35.844 -28.797 -4.676 1 98.06 211 VAL A CA 1
ATOM 1706 C C . VAL A 1 211 ? 36.875 -27.734 -4.305 1 98.06 211 VAL A C 1
ATOM 1708 O O . VAL A 1 211 ? 38.062 -27.859 -4.625 1 98.06 211 VAL A O 1
ATOM 1711 N N . LEU A 1 212 ? 36.438 -26.688 -3.621 1 97.94 212 LEU A N 1
ATOM 1712 C CA . LEU A 1 212 ? 37.312 -25.578 -3.254 1 97.94 212 LEU A CA 1
ATOM 1713 C C . LEU A 1 212 ? 38.344 -26.031 -2.246 1 97.94 212 LEU A C 1
ATOM 1715 O O . LEU A 1 212 ? 39.469 -25.516 -2.234 1 97.94 212 LEU A O 1
ATOM 1719 N N . SER A 1 213 ? 37.969 -26.953 -1.433 1 96.94 213 SER A N 1
ATOM 1720 C CA . SER A 1 213 ? 38.938 -27.484 -0.469 1 96.94 213 SER A CA 1
ATOM 1721 C C . SER A 1 213 ? 40.125 -28.125 -1.172 1 96.94 213 SER A C 1
ATOM 1723 O O . SER A 1 213 ? 41.25 -28.125 -0.647 1 96.94 213 SER A O 1
ATOM 1725 N N . HIS A 1 214 ? 39.938 -28.641 -2.381 1 94.25 214 HIS A N 1
ATOM 1726 C CA . HIS A 1 214 ? 40.969 -29.281 -3.17 1 94.25 214 HIS A CA 1
ATOM 1727 C C . HIS A 1 214 ? 41.594 -28.312 -4.168 1 94.25 214 HIS A C 1
ATOM 1729 O O . HIS A 1 214 ? 42.656 -28.578 -4.73 1 94.25 214 HIS A O 1
ATOM 1735 N N . ASN A 1 215 ? 40.938 -27.203 -4.383 1 95.75 215 ASN A N 1
ATOM 1736 C CA . ASN A 1 215 ? 41.312 -26.188 -5.348 1 95.75 215 ASN A CA 1
ATOM 1737 C C . ASN A 1 215 ? 41.156 -24.781 -4.789 1 95.75 215 ASN A C 1
ATOM 1739 O O . ASN A 1 215 ? 40.438 -23.969 -5.387 1 95.75 215 ASN A O 1
ATOM 1743 N N . ALA A 1 216 ? 41.906 -24.438 -3.771 1 96.5 216 ALA A N 1
ATOM 1744 C CA . ALA A 1 216 ? 41.719 -23.203 -3.014 1 96.5 216 ALA A CA 1
ATOM 1745 C C . ALA A 1 216 ? 42.031 -21.984 -3.863 1 96.5 216 ALA A C 1
ATOM 1747 O O . ALA A 1 216 ? 41.531 -20.891 -3.619 1 96.5 216 ALA A O 1
ATOM 1748 N N . SER A 1 217 ? 42.844 -22.141 -4.883 1 96.75 217 SER A N 1
ATOM 1749 C CA . SER A 1 217 ? 43.281 -21.031 -5.715 1 96.75 217 SER A CA 1
ATOM 1750 C C . SER A 1 217 ? 42.156 -20.469 -6.547 1 96.75 217 SER A C 1
ATOM 1752 O O . SER A 1 217 ? 42.219 -19.344 -7.059 1 96.75 217 SER A O 1
ATOM 1754 N N . LEU A 1 218 ? 41.062 -21.188 -6.633 1 98 218 LEU A N 1
ATOM 1755 C CA . LEU A 1 218 ? 39.875 -20.766 -7.41 1 98 218 LEU A CA 1
ATOM 1756 C C . LEU A 1 218 ? 39.062 -19.75 -6.641 1 98 218 LEU A C 1
ATOM 1758 O O . LEU A 1 218 ? 38.219 -19.062 -7.223 1 98 218 LEU A O 1
ATOM 1762 N N . LEU A 1 219 ? 39.25 -19.594 -5.359 1 98.5 219 LEU A N 1
ATOM 1763 C CA . LEU A 1 219 ? 38.344 -18.891 -4.469 1 98.5 219 LEU A CA 1
ATOM 1764 C C . LEU A 1 219 ? 38.75 -17.438 -4.305 1 98.5 219 LEU A C 1
ATOM 1766 O O . LEU A 1 219 ? 39.906 -17.125 -4.086 1 98.5 219 LEU A O 1
ATOM 1770 N N . HIS A 1 220 ? 37.844 -16.547 -4.527 1 98.56 220 HIS A N 1
ATOM 1771 C CA . HIS A 1 220 ? 37.906 -15.156 -4.105 1 98.56 220 HIS A CA 1
ATOM 1772 C C . HIS A 1 220 ? 36.938 -14.867 -2.975 1 98.56 220 HIS A C 1
ATOM 1774 O O . HIS A 1 220 ? 35.719 -14.945 -3.166 1 98.56 220 HIS A O 1
ATOM 1780 N N . VAL A 1 221 ? 37.438 -14.516 -1.869 1 98.31 221 VAL A N 1
ATOM 1781 C CA . VAL A 1 221 ? 36.562 -14.289 -0.716 1 98.31 221 VAL A CA 1
ATOM 1782 C C . VAL A 1 221 ? 35.969 -12.891 -0.789 1 98.31 221 VAL A C 1
ATOM 1784 O O . VAL A 1 221 ? 36.688 -11.898 -0.817 1 98.31 221 VAL A O 1
ATOM 1787 N N . LEU A 1 222 ? 34.688 -12.789 -0.86 1 98.31 222 LEU A N 1
ATOM 1788 C CA . LEU A 1 222 ? 33.969 -11.531 -0.898 1 98.31 222 LEU A CA 1
ATOM 1789 C C . LEU A 1 222 ? 33.688 -11.016 0.512 1 98.31 222 LEU A C 1
ATOM 1791 O O . LEU A 1 222 ? 33.625 -11.805 1.461 1 98.31 222 LEU A O 1
ATOM 1795 N N . PRO A 1 223 ? 33.5 -9.711 0.637 1 97.44 223 PRO A N 1
ATOM 1796 C CA . PRO A 1 223 ? 33.094 -9.188 1.951 1 97.44 223 PRO A CA 1
ATOM 1797 C C . PRO A 1 223 ? 31.797 -9.773 2.457 1 97.44 223 PRO A C 1
ATOM 1799 O O . PRO A 1 223 ? 30.859 -9.984 1.673 1 97.44 223 PRO A O 1
ATOM 1802 N N . CYS A 1 224 ? 31.703 -9.977 3.75 1 97.12 224 CYS A N 1
ATOM 1803 C CA . CYS A 1 224 ? 30.594 -10.703 4.355 1 97.12 224 CYS A CA 1
ATOM 1804 C C . CYS A 1 224 ? 29.266 -9.961 4.145 1 97.12 224 CYS A C 1
ATOM 1806 O O . CYS A 1 224 ? 28.203 -10.586 4.086 1 97.12 224 CYS A O 1
ATOM 1808 N N . TYR A 1 225 ? 29.328 -8.602 3.951 1 95 225 TYR A N 1
ATOM 1809 C CA . TYR A 1 225 ? 28.109 -7.801 3.902 1 95 225 TYR A CA 1
ATOM 1810 C C . TYR A 1 225 ? 27.438 -7.918 2.543 1 95 225 TYR A C 1
ATOM 1812 O O . TYR A 1 225 ? 26.359 -7.348 2.324 1 95 225 TYR A O 1
ATOM 1820 N N . TRP A 1 226 ? 27.984 -8.719 1.586 1 97.62 226 TRP A N 1
ATOM 1821 C CA . TRP A 1 226 ? 27.344 -8.984 0.3 1 97.62 226 TRP A CA 1
ATOM 1822 C C . TRP A 1 226 ? 26.438 -10.203 0.386 1 97.62 226 TRP A C 1
ATOM 1824 O O . TRP A 1 226 ? 25.734 -10.523 -0.571 1 97.62 226 TRP A O 1
ATOM 1834 N N . ASN A 1 227 ? 26.438 -10.898 1.45 1 96.88 227 ASN A N 1
ATOM 1835 C CA . ASN A 1 227 ? 25.594 -12.055 1.728 1 96.88 227 ASN A CA 1
ATOM 1836 C C . ASN A 1 227 ? 25.375 -12.242 3.227 1 96.88 227 ASN A C 1
ATOM 1838 O O . ASN A 1 227 ? 25.812 -13.242 3.803 1 96.88 227 ASN A O 1
ATOM 1842 N N . LEU A 1 228 ? 24.688 -11.305 3.814 1 94.56 228 LEU A N 1
ATOM 1843 C CA . LEU A 1 228 ? 24.359 -11.438 5.23 1 94.56 228 LEU A CA 1
ATOM 1844 C C . LEU A 1 228 ? 23.359 -12.562 5.453 1 94.56 228 LEU A C 1
ATOM 1846 O O . LEU A 1 228 ? 22.188 -12.438 5.082 1 94.56 228 LEU A O 1
ATOM 1850 N N . GLN A 1 229 ? 23.797 -13.594 6.078 1 93.88 229 GLN A N 1
ATOM 1851 C CA . GLN A 1 229 ? 23.016 -14.828 6.18 1 93.88 229 GLN A CA 1
ATOM 1852 C C . GLN A 1 229 ? 22.188 -14.852 7.457 1 93.88 229 GLN A C 1
ATOM 1854 O O . GLN A 1 229 ? 22.734 -14.938 8.555 1 93.88 229 GLN A O 1
ATOM 1859 N N . LEU A 1 230 ? 20.875 -14.773 7.277 1 89.19 230 LEU A N 1
ATOM 1860 C CA . LEU A 1 230 ? 19.969 -14.852 8.422 1 89.19 230 LEU A CA 1
ATOM 1861 C C . LEU A 1 230 ? 19.406 -16.266 8.57 1 89.19 230 LEU A C 1
ATOM 1863 O O . LEU A 1 230 ? 18.453 -16.625 7.895 1 89.19 230 LEU A O 1
ATOM 1867 N N . SER A 1 231 ? 20 -17.062 9.336 1 85.06 231 SER A N 1
ATOM 1868 C CA . SER A 1 231 ? 19.609 -18.453 9.562 1 85.06 231 SER A CA 1
ATOM 1869 C C . SER A 1 231 ? 19.438 -18.734 11.047 1 85.06 231 SER A C 1
ATOM 1871 O O . SER A 1 231 ? 19.719 -17.875 11.891 1 85.06 231 SER A O 1
ATOM 1873 N N . ASP A 1 232 ? 19.031 -19.922 11.367 1 78.19 232 ASP A N 1
ATOM 1874 C CA . ASP A 1 232 ? 18.797 -20.344 12.742 1 78.19 232 ASP A CA 1
ATOM 1875 C C . ASP A 1 232 ? 20.094 -20.359 13.547 1 78.19 232 ASP A C 1
ATOM 1877 O O . ASP A 1 232 ? 20.078 -20.078 14.75 1 78.19 232 ASP A O 1
ATOM 1881 N N . HIS A 1 233 ? 21.203 -20.609 12.852 1 83.38 233 HIS A N 1
ATOM 1882 C CA . HIS A 1 233 ? 22.469 -20.734 13.562 1 83.38 233 HIS A CA 1
ATOM 1883 C C . HIS A 1 233 ? 23.422 -19.609 13.188 1 83.38 233 HIS A C 1
ATOM 1885 O O . HIS A 1 233 ? 24.641 -19.75 13.297 1 83.38 233 HIS A O 1
ATOM 1891 N N . MET A 1 234 ? 22.797 -18.578 12.82 1 86.88 234 MET A N 1
ATOM 1892 C CA . MET A 1 234 ? 23.609 -17.453 12.367 1 86.88 234 MET A CA 1
ATOM 1893 C C . MET A 1 234 ? 24.422 -16.875 13.523 1 86.88 234 MET A C 1
ATOM 1895 O O . MET A 1 234 ? 23.938 -16.797 14.648 1 86.88 234 MET A O 1
ATOM 1899 N N . ARG A 1 235 ? 25.625 -16.516 13.219 1 88.75 235 ARG A N 1
ATOM 1900 C CA . ARG A 1 235 ? 26.5 -15.797 14.148 1 88.75 235 ARG A CA 1
ATOM 1901 C C . ARG A 1 235 ? 26.656 -14.336 13.742 1 88.75 235 ARG A C 1
ATOM 1903 O O . ARG A 1 235 ? 27.391 -14.023 12.812 1 88.75 235 ARG A O 1
ATOM 1910 N N . MET A 1 236 ? 26.156 -13.477 14.539 1 84.75 236 MET A N 1
ATOM 1911 C CA . MET A 1 236 ? 26.125 -12.047 14.227 1 84.75 236 MET A CA 1
ATOM 1912 C C . MET A 1 236 ? 27.516 -11.445 14.32 1 84.75 236 MET A C 1
ATOM 1914 O O . MET A 1 236 ? 27.797 -10.43 13.68 1 84.75 236 MET A O 1
ATOM 1918 N N . ASP A 1 237 ? 28.328 -12.008 15.102 1 88.69 237 ASP A N 1
ATOM 1919 C CA . ASP A 1 237 ? 29.672 -11.477 15.328 1 88.69 237 ASP A CA 1
ATOM 1920 C C . ASP A 1 237 ? 30.562 -11.68 14.102 1 88.69 237 ASP A C 1
ATOM 1922 O O . ASP A 1 237 ? 31.594 -11.031 13.969 1 88.69 237 ASP A O 1
ATOM 1926 N N . LEU A 1 238 ? 30.094 -12.516 13.234 1 92.12 238 LEU A N 1
ATOM 1927 C CA . LEU A 1 238 ? 30.938 -12.852 12.086 1 92.12 238 LEU A CA 1
ATOM 1928 C C . LEU A 1 238 ? 30.812 -11.789 11 1 92.12 238 LEU A C 1
ATOM 1930 O O . LEU A 1 238 ? 31.688 -11.688 10.125 1 92.12 238 LEU A O 1
ATOM 1934 N N . CYS A 1 239 ? 29.734 -11.008 11.023 1 92.19 239 CYS A N 1
ATOM 1935 C CA . CYS A 1 239 ? 29.594 -10.023 9.961 1 92.19 239 CYS A CA 1
ATOM 1936 C C . CYS A 1 239 ? 28.797 -8.812 10.445 1 92.19 239 CYS A C 1
ATOM 1938 O O . CYS A 1 239 ? 29.328 -7.699 10.508 1 92.19 239 CYS A O 1
ATOM 1940 N N . TYR A 1 240 ? 27.609 -9.008 10.938 1 86.62 240 TYR A N 1
ATOM 1941 C CA . TYR A 1 240 ? 26.641 -7.941 11.148 1 86.62 240 TYR A CA 1
ATOM 1942 C C . TYR A 1 240 ? 27.125 -6.953 12.203 1 86.62 240 TYR A C 1
ATOM 1944 O O . TYR A 1 240 ? 27.016 -5.738 12.023 1 86.62 240 TYR A O 1
ATOM 1952 N N . LYS A 1 241 ? 27.656 -7.449 13.258 1 82.5 241 LYS A N 1
ATOM 1953 C CA . LYS A 1 241 ? 28.078 -6.574 14.352 1 82.5 241 LYS A CA 1
ATOM 1954 C C . LYS A 1 241 ? 29.141 -5.586 13.883 1 82.5 241 LYS A C 1
ATOM 1956 O O . LYS A 1 241 ? 29.172 -4.438 14.328 1 82.5 241 LYS A O 1
ATOM 1961 N N . GLN A 1 242 ? 29.969 -6.09 12.953 1 83.94 242 GLN A N 1
ATOM 1962 C CA . GLN A 1 242 ? 31.078 -5.25 12.508 1 83.94 242 GLN A CA 1
ATOM 1963 C C . GLN A 1 242 ? 30.672 -4.406 11.305 1 83.94 242 GLN A C 1
ATOM 1965 O O . GLN A 1 242 ? 31.266 -3.352 11.055 1 83.94 242 GLN A O 1
ATOM 1970 N N . HIS A 1 243 ? 29.656 -4.855 10.609 1 86.12 243 HIS A N 1
ATOM 1971 C CA . HIS A 1 243 ? 29.359 -4.223 9.328 1 86.12 243 HIS A CA 1
ATOM 1972 C C . HIS A 1 243 ? 27.891 -3.834 9.234 1 86.12 243 HIS A C 1
ATOM 1974 O O . HIS A 1 243 ? 27.297 -3.885 8.148 1 86.12 243 HIS A O 1
ATOM 1980 N N . LYS A 1 244 ? 27.297 -3.498 10.281 1 78.62 244 LYS A N 1
ATOM 1981 C CA . LYS A 1 244 ? 25.859 -3.199 10.344 1 78.62 244 LYS A CA 1
ATOM 1982 C C . LYS A 1 244 ? 25.484 -2.111 9.344 1 78.62 244 LYS A C 1
ATOM 1984 O O . LYS A 1 244 ? 24.453 -2.197 8.68 1 78.62 244 LYS A O 1
ATOM 1989 N N . HIS A 1 245 ? 26.328 -1.167 9.086 1 74.75 245 HIS A N 1
ATOM 1990 C CA . HIS A 1 245 ? 26.016 -0.011 8.25 1 74.75 245 HIS A CA 1
ATOM 1991 C C . HIS A 1 245 ? 26.391 -0.268 6.797 1 74.75 245 HIS A C 1
ATOM 1993 O O . HIS A 1 245 ? 26.047 0.519 5.914 1 74.75 245 HIS A O 1
ATOM 1999 N N . GLU A 1 246 ? 26.953 -1.379 6.555 1 83.56 246 GLU A N 1
ATOM 2000 C CA . GLU A 1 246 ? 27.469 -1.646 5.219 1 83.56 246 GLU A CA 1
ATOM 2001 C C . GLU A 1 246 ? 26.703 -2.785 4.547 1 83.56 246 GLU A C 1
ATOM 2003 O O . GLU A 1 246 ? 27.031 -3.182 3.426 1 83.56 246 GLU A O 1
ATOM 2008 N N . VAL A 1 247 ? 25.734 -3.26 5.195 1 89.38 247 VAL A N 1
ATOM 2009 C CA . VAL A 1 247 ? 25.031 -4.422 4.656 1 89.38 247 VAL A CA 1
ATOM 2010 C C . VAL A 1 247 ? 24.516 -4.113 3.256 1 89.38 247 VAL A C 1
ATOM 2012 O O . VAL A 1 247 ? 23.812 -3.123 3.055 1 89.38 247 VAL A O 1
ATOM 2015 N N . LYS A 1 248 ? 24.891 -4.961 2.295 1 94.25 248 LYS A N 1
ATOM 2016 C CA . LYS A 1 248 ? 24.547 -4.73 0.897 1 94.25 248 LYS A CA 1
ATOM 2017 C C . LYS A 1 248 ? 23.5 -5.738 0.418 1 94.25 248 LYS A C 1
ATOM 2019 O O . LYS A 1 248 ? 22.656 -5.41 -0.413 1 94.25 248 LYS A O 1
ATOM 2024 N N . VAL A 1 249 ? 23.578 -6.926 0.848 1 96.38 249 VAL A N 1
ATOM 2025 C CA . VAL A 1 249 ? 22.625 -7.961 0.465 1 96.38 249 VAL A CA 1
ATOM 2026 C C . VAL A 1 249 ? 22.234 -8.781 1.693 1 96.38 249 VAL A C 1
ATOM 2028 O O . VAL A 1 249 ? 23.094 -9.203 2.469 1 96.38 249 VAL A O 1
ATOM 2031 N N . ILE A 1 250 ? 20.953 -8.977 1.869 1 93.94 250 ILE A N 1
ATOM 2032 C CA . ILE A 1 250 ? 20.406 -9.75 2.982 1 93.94 250 ILE A CA 1
ATOM 2033 C C . ILE A 1 250 ? 19.891 -11.094 2.473 1 93.94 250 ILE A C 1
ATOM 2035 O O . ILE A 1 250 ? 19.125 -11.141 1.498 1 93.94 250 ILE A O 1
ATOM 2039 N N . HIS A 1 251 ? 20.297 -12.172 3.059 1 94.38 251 HIS A N 1
ATOM 2040 C CA . HIS A 1 251 ? 19.906 -13.523 2.701 1 94.38 251 HIS A CA 1
ATOM 2041 C C . HIS A 1 251 ? 18.969 -14.125 3.748 1 94.38 251 HIS A C 1
ATOM 2043 O O . HIS A 1 251 ? 19.406 -14.477 4.848 1 94.38 251 HIS A O 1
ATOM 2049 N N . TRP A 1 252 ? 17.703 -14.289 3.41 1 85.88 252 TRP A N 1
ATOM 2050 C CA . TRP A 1 252 ? 16.703 -14.812 4.328 1 85.88 252 TRP A CA 1
ATOM 2051 C C . TRP A 1 252 ? 16.625 -16.328 4.254 1 85.88 252 TRP A C 1
ATOM 2053 O O . TRP A 1 252 ? 15.672 -16.891 3.701 1 85.88 252 TRP A O 1
ATOM 2063 N N . ASN A 1 253 ? 17.562 -17.031 4.863 1 69.44 253 ASN A N 1
ATOM 2064 C CA . ASN A 1 253 ? 17.688 -18.484 4.766 1 69.44 253 ASN A CA 1
ATOM 2065 C C . ASN A 1 253 ? 16.594 -19.203 5.547 1 69.44 253 ASN A C 1
ATOM 2067 O O . ASN A 1 253 ? 16.328 -20.375 5.301 1 69.44 253 ASN A O 1
ATOM 2071 N N . THR A 1 254 ? 16.109 -18.656 6.543 1 62 254 THR A N 1
ATOM 2072 C CA . THR A 1 254 ? 15.047 -19.344 7.27 1 62 254 THR A CA 1
ATOM 2073 C C . THR A 1 254 ? 13.828 -18.438 7.453 1 62 254 THR A C 1
ATOM 2075 O O . THR A 1 254 ? 13.977 -17.25 7.719 1 62 254 THR A O 1
ATOM 2078 N N . ARG A 1 255 ? 12.812 -19.047 7.094 1 51.97 255 ARG A N 1
ATOM 2079 C CA . ARG A 1 255 ? 11.539 -18.344 7.188 1 51.97 255 ARG A CA 1
ATOM 2080 C C . ARG A 1 255 ? 11.156 -18.094 8.641 1 51.97 255 ARG A C 1
ATOM 2082 O O . ARG A 1 255 ? 10.398 -17.156 8.938 1 51.97 255 ARG A O 1
ATOM 2089 N N . ARG A 1 256 ? 11.625 -19.016 9.539 1 46.84 256 ARG A N 1
ATOM 2090 C CA . ARG A 1 256 ? 11.195 -18.969 10.938 1 46.84 256 ARG A CA 1
ATOM 2091 C C . ARG A 1 256 ? 11.609 -17.641 11.586 1 46.84 256 ARG A C 1
ATOM 2093 O O . ARG A 1 256 ? 10.938 -17.172 12.5 1 46.84 256 ARG A O 1
ATOM 2100 N N . LYS A 1 257 ? 12.625 -17.188 11.211 1 47.5 257 LYS A N 1
ATOM 2101 C CA . LYS A 1 257 ? 13.266 -16.062 11.891 1 47.5 257 LYS A CA 1
ATOM 2102 C C . LYS A 1 257 ? 12.539 -14.766 11.602 1 47.5 257 LYS A C 1
ATOM 2104 O O . LYS A 1 257 ? 12.703 -13.781 12.328 1 47.5 257 LYS A O 1
ATOM 2109 N N . GLN A 1 258 ? 11.766 -14.758 10.539 1 48.12 258 GLN A N 1
ATOM 2110 C CA . GLN A 1 258 ? 10.969 -13.555 10.328 1 48.12 258 GLN A CA 1
ATOM 2111 C C . GLN A 1 258 ? 10.102 -13.242 11.539 1 48.12 258 GLN A C 1
ATOM 2113 O O . GLN A 1 258 ? 9.719 -12.094 11.758 1 48.12 258 GLN A O 1
ATOM 2118 N N . ASN A 1 259 ? 10.148 -14.391 12.438 1 46.34 259 ASN A N 1
ATOM 2119 C CA . ASN A 1 259 ? 9.227 -14.273 13.562 1 46.34 259 ASN A CA 1
ATOM 2120 C C . ASN A 1 259 ? 9.961 -13.883 14.852 1 46.34 259 ASN A C 1
ATOM 2122 O O . ASN A 1 259 ? 9.336 -13.672 15.883 1 46.34 259 ASN A O 1
ATOM 2126 N N . ASN A 1 260 ? 11.312 -14.031 14.758 1 47.59 260 ASN A N 1
ATOM 2127 C CA . ASN A 1 260 ? 11.961 -13.633 16 1 47.59 260 ASN A CA 1
ATOM 2128 C C . ASN A 1 260 ? 12.008 -12.117 16.156 1 47.59 260 ASN A C 1
ATOM 2130 O O . ASN A 1 260 ? 13.039 -11.5 15.883 1 47.59 260 ASN A O 1
ATOM 2134 N N . ARG A 1 261 ? 10.953 -11.562 16.469 1 52.38 261 ARG A N 1
ATOM 2135 C CA . ARG A 1 261 ? 10.539 -10.164 16.469 1 52.38 261 ARG A CA 1
ATOM 2136 C C . ARG A 1 261 ? 11.195 -9.391 17.609 1 52.38 261 ARG A C 1
ATOM 2138 O O . ARG A 1 261 ? 11.086 -8.164 17.672 1 52.38 261 ARG A O 1
ATOM 2145 N N . HIS A 1 262 ? 12.008 -10.094 18.312 1 54.59 262 HIS A N 1
ATOM 2146 C CA . HIS A 1 262 ? 12.336 -9.312 19.5 1 54.59 262 HIS A CA 1
ATOM 2147 C C . HIS A 1 262 ? 13.727 -8.711 19.391 1 54.59 262 HIS A C 1
ATOM 2149 O O . HIS A 1 262 ? 14.086 -7.828 20.172 1 54.59 262 HIS A O 1
ATOM 2155 N N . ASP A 1 263 ? 14.57 -9.203 18.406 1 65.81 263 ASP A N 1
ATOM 2156 C CA . ASP A 1 263 ? 15.875 -8.586 18.172 1 65.81 263 ASP A CA 1
ATOM 2157 C C . ASP A 1 263 ? 15.758 -7.387 17.234 1 65.81 263 ASP A C 1
ATOM 2159 O O . ASP A 1 263 ? 15.297 -7.523 16.094 1 65.81 263 ASP A O 1
ATOM 2163 N N . GLU A 1 264 ? 16.078 -6.176 17.812 1 68.44 264 GLU A N 1
ATOM 2164 C CA . GLU A 1 264 ? 15.953 -4.922 17.078 1 68.44 264 GLU A CA 1
ATOM 2165 C C . GLU A 1 264 ? 16.688 -4.984 15.75 1 68.44 264 GLU A C 1
ATOM 2167 O O . GLU A 1 264 ? 16.25 -4.395 14.758 1 68.44 264 GLU A O 1
ATOM 2172 N N . ASN A 1 265 ? 17.781 -5.707 15.789 1 72.06 265 ASN A N 1
ATOM 2173 C CA . ASN A 1 265 ? 18.562 -5.836 14.555 1 72.06 265 ASN A CA 1
ATOM 2174 C C . ASN A 1 265 ? 17.812 -6.645 13.508 1 72.06 265 ASN A C 1
ATOM 2176 O O . ASN A 1 265 ? 17.797 -6.285 12.328 1 72.06 265 ASN A O 1
ATOM 2180 N N . ILE A 1 266 ? 17.234 -7.633 14 1 76.94 266 ILE A N 1
ATOM 2181 C CA . ILE A 1 266 ? 16.469 -8.477 13.078 1 76.94 266 ILE A CA 1
ATOM 2182 C C . ILE A 1 266 ? 15.242 -7.723 12.578 1 76.94 266 ILE A C 1
ATOM 2184 O O . ILE A 1 266 ? 14.859 -7.855 11.414 1 76.94 266 ILE A O 1
ATOM 2188 N N . LYS A 1 267 ? 14.742 -6.859 13.445 1 78.31 267 LYS A N 1
ATOM 2189 C CA . LYS A 1 267 ? 13.586 -6.059 13.062 1 78.31 267 LYS A CA 1
ATOM 2190 C C . LYS A 1 267 ? 13.938 -5.102 11.922 1 78.31 267 LYS A C 1
ATOM 2192 O O . LYS A 1 267 ? 13.156 -4.941 10.977 1 78.31 267 LYS A O 1
ATOM 2197 N N . SER A 1 268 ? 15.117 -4.512 12.008 1 81.38 268 SER A N 1
ATOM 2198 C CA . SER A 1 268 ? 15.562 -3.588 10.977 1 81.38 268 SER A CA 1
ATOM 2199 C C . SER A 1 268 ? 15.695 -4.293 9.625 1 81.38 268 SER A C 1
ATOM 2201 O O . SER A 1 268 ? 15.312 -3.746 8.594 1 81.38 268 SER A O 1
ATOM 2203 N N . LEU A 1 269 ? 16.219 -5.469 9.719 1 85.5 269 LEU A N 1
ATOM 2204 C CA . LEU A 1 269 ? 16.406 -6.238 8.492 1 85.5 269 LEU A CA 1
ATOM 2205 C C . LEU A 1 269 ? 15.062 -6.711 7.934 1 85.5 269 LEU A C 1
ATOM 2207 O O . LEU A 1 269 ? 14.867 -6.734 6.719 1 85.5 269 LEU A O 1
ATOM 2211 N N . THR A 1 270 ? 14.18 -7.004 8.844 1 86.31 270 THR A N 1
ATOM 2212 C CA . THR A 1 270 ? 12.844 -7.418 8.445 1 86.31 270 THR A CA 1
ATOM 2213 C C . THR A 1 270 ? 12.094 -6.266 7.777 1 86.31 270 THR A C 1
ATOM 2215 O O . THR A 1 270 ? 11.344 -6.477 6.824 1 86.31 270 THR A O 1
ATOM 2218 N N . ASP A 1 271 ? 12.344 -5.117 8.258 1 86.81 271 ASP A N 1
ATOM 2219 C CA . ASP A 1 271 ? 11.703 -3.934 7.695 1 86.81 271 ASP A CA 1
ATOM 2220 C C . ASP A 1 271 ? 12.141 -3.703 6.25 1 86.81 271 ASP A C 1
ATOM 2222 O O . ASP A 1 271 ? 11.344 -3.277 5.414 1 86.81 271 ASP A O 1
ATOM 2226 N N . VAL A 1 272 ? 13.375 -3.998 6 1 87.94 272 VAL A N 1
ATOM 2227 C CA . VAL A 1 272 ? 13.875 -3.869 4.637 1 87.94 272 VAL A CA 1
ATOM 2228 C C . VAL A 1 272 ? 13.164 -4.863 3.723 1 87.94 272 VAL A C 1
ATOM 2230 O O . VAL A 1 272 ? 12.711 -4.5 2.633 1 87.94 272 VAL A O 1
ATOM 2233 N N . PHE A 1 273 ? 13.047 -6.059 4.234 1 89.5 273 PHE A N 1
ATOM 2234 C CA . PHE A 1 273 ? 12.352 -7.098 3.484 1 89.5 273 PHE A CA 1
ATOM 2235 C C . PHE A 1 273 ? 10.914 -6.688 3.201 1 89.5 273 PHE A C 1
ATOM 2237 O O . PHE A 1 273 ? 10.453 -6.781 2.062 1 89.5 273 PHE A O 1
ATOM 2244 N N . ARG A 1 274 ? 10.266 -6.195 4.148 1 90.12 274 ARG A N 1
ATOM 2245 C CA . ARG A 1 274 ? 8.859 -5.812 4.027 1 90.12 274 ARG A CA 1
ATOM 2246 C C . ARG A 1 274 ? 8.695 -4.629 3.08 1 90.12 274 ARG A C 1
ATOM 2248 O O . ARG A 1 274 ? 7.719 -4.551 2.336 1 90.12 274 ARG A O 1
ATOM 2255 N N . THR A 1 275 ? 9.641 -3.717 3.113 1 92.31 275 THR A N 1
ATOM 2256 C CA . THR A 1 275 ? 9.602 -2.562 2.221 1 92.31 275 THR A CA 1
ATOM 2257 C C . THR A 1 275 ? 9.562 -3.008 0.763 1 92.31 275 THR A C 1
ATOM 2259 O O . THR A 1 275 ? 8.703 -2.561 -0.003 1 92.31 275 THR A O 1
ATOM 2262 N N . PHE A 1 276 ? 10.367 -3.943 0.444 1 94.19 276 PHE A N 1
ATOM 2263 C CA . PHE A 1 276 ? 10.453 -4.336 -0.957 1 94.19 276 PHE A CA 1
ATOM 2264 C C . PHE A 1 276 ? 9.336 -5.301 -1.324 1 94.19 276 PHE A C 1
ATOM 2266 O O . PHE A 1 276 ? 8.953 -5.402 -2.492 1 94.19 276 PHE A O 1
ATOM 2273 N N . THR A 1 277 ? 8.812 -5.957 -0.321 1 93.38 277 THR A N 1
ATOM 2274 C CA . THR A 1 277 ? 7.637 -6.773 -0.597 1 93.38 277 THR A CA 1
ATOM 2275 C C . THR A 1 277 ? 6.434 -5.895 -0.936 1 93.38 277 THR A C 1
ATOM 2277 O O . THR A 1 277 ? 5.617 -6.254 -1.787 1 93.38 277 THR A O 1
ATOM 2280 N N . GLU A 1 278 ? 6.41 -4.723 -0.362 1 93.38 278 GLU A N 1
ATOM 2281 C CA . GLU A 1 278 ? 5.211 -3.902 -0.47 1 93.38 278 GLU A CA 1
ATOM 2282 C C . GLU A 1 278 ? 5.367 -2.832 -1.546 1 93.38 278 GLU A C 1
ATOM 2284 O O . GLU A 1 278 ? 4.379 -2.246 -1.995 1 93.38 278 GLU A O 1
ATOM 2289 N N . ILE A 1 279 ? 6.594 -2.533 -1.959 1 94.81 279 ILE A N 1
ATOM 2290 C CA . ILE A 1 279 ? 6.816 -1.464 -2.924 1 94.81 279 ILE A CA 1
ATOM 2291 C C . ILE A 1 279 ? 6.082 -1.778 -4.227 1 94.81 279 ILE A C 1
ATOM 2293 O O . ILE A 1 279 ? 6.035 -2.934 -4.656 1 94.81 279 ILE A O 1
ATOM 2297 N N . ASN A 1 280 ? 5.461 -0.797 -4.844 1 94.38 280 ASN A N 1
ATOM 2298 C CA . ASN A 1 280 ? 4.75 -0.95 -6.109 1 94.38 280 ASN A CA 1
ATOM 2299 C C . ASN A 1 280 ? 5.711 -1.204 -7.266 1 94.38 280 ASN A C 1
ATOM 2301 O O . ASN A 1 280 ? 6.469 -0.314 -7.656 1 94.38 280 ASN A O 1
ATOM 2305 N N . GLY A 1 281 ? 5.625 -2.389 -7.828 1 94.88 281 GLY A N 1
ATOM 2306 C CA . GLY A 1 281 ? 6.531 -2.76 -8.906 1 94.88 281 GLY A CA 1
ATOM 2307 C C . GLY A 1 281 ? 6.414 -1.863 -10.117 1 94.88 281 GLY A C 1
ATOM 2308 O O . GLY A 1 281 ? 7.355 -1.749 -10.906 1 94.88 281 GLY A O 1
ATOM 2309 N N . ALA A 1 282 ? 5.262 -1.234 -10.32 1 92.62 282 ALA A N 1
ATOM 2310 C CA . ALA A 1 282 ? 5.055 -0.352 -11.461 1 92.62 282 ALA A CA 1
ATOM 2311 C C . ALA A 1 282 ? 5.992 0.851 -11.406 1 92.62 282 ALA A C 1
ATOM 2313 O O . ALA A 1 282 ? 6.387 1.39 -12.438 1 92.62 282 ALA A O 1
ATOM 2314 N N . PHE A 1 283 ? 6.406 1.254 -10.211 1 91.5 283 PHE A N 1
ATOM 2315 C CA . PHE A 1 283 ? 7.254 2.428 -10.031 1 91.5 283 PHE A CA 1
ATOM 2316 C C . PHE A 1 283 ? 8.711 2.09 -10.312 1 91.5 283 PHE A C 1
ATOM 2318 O O . PHE A 1 283 ? 9.562 2.98 -10.352 1 91.5 283 PHE A O 1
ATOM 2325 N N . LEU A 1 284 ? 9.023 0.846 -10.578 1 91.69 284 LEU A N 1
ATOM 2326 C CA . LEU A 1 284 ? 10.398 0.402 -10.766 1 91.69 284 LEU A CA 1
ATOM 2327 C C . LEU A 1 284 ? 10.711 0.217 -12.25 1 91.69 284 LEU A C 1
ATOM 2329 O O . LEU A 1 284 ? 11.805 -0.24 -12.602 1 91.69 284 LEU A O 1
ATOM 2333 N N . ARG A 1 285 ? 9.781 0.546 -13.094 1 85.75 285 ARG A N 1
ATOM 2334 C CA . ARG A 1 285 ? 9.938 0.33 -14.523 1 85.75 285 ARG A CA 1
ATOM 2335 C C . ARG A 1 285 ? 10.984 1.271 -15.109 1 85.75 285 ARG A C 1
ATOM 2337 O O . ARG A 1 285 ? 11.758 0.88 -15.984 1 85.75 285 ARG A O 1
ATOM 2344 N N . HIS A 1 286 ? 11.078 2.475 -14.672 1 72.12 286 HIS A N 1
ATOM 2345 C CA . HIS A 1 286 ? 11.898 3.467 -15.359 1 72.12 286 HIS A CA 1
ATOM 2346 C C . HIS A 1 286 ? 13.242 3.648 -14.664 1 72.12 286 HIS A C 1
ATOM 2348 O O . HIS A 1 286 ? 13.305 4.18 -13.547 1 72.12 286 HIS A O 1
ATOM 2354 N N . PRO A 1 287 ? 14.242 2.967 -15.391 1 63.5 287 PRO A N 1
ATOM 2355 C CA . PRO A 1 287 ? 15.57 3.033 -14.773 1 63.5 287 PRO A CA 1
ATOM 2356 C C . PRO A 1 287 ? 16.219 4.406 -14.922 1 63.5 287 PRO A C 1
ATOM 2358 O O . PRO A 1 287 ? 15.82 5.191 -15.789 1 63.5 287 PRO A O 1
ATOM 2361 N N . ARG A 1 288 ? 17.031 4.688 -14.016 1 63.78 288 ARG A N 1
ATOM 2362 C CA . ARG A 1 288 ? 17.906 5.84 -14.141 1 63.78 288 ARG A CA 1
ATOM 2363 C C . ARG A 1 288 ? 19.203 5.465 -14.875 1 63.78 288 ARG A C 1
ATOM 2365 O O . ARG A 1 288 ? 20.297 5.582 -14.32 1 63.78 288 ARG A O 1
ATOM 2372 N N . ILE A 1 289 ? 19 4.691 -16.125 1 62.97 289 ILE A N 1
ATOM 2373 C CA . ILE A 1 289 ? 20.125 4.199 -16.906 1 62.97 289 ILE A CA 1
ATOM 2374 C C . ILE A 1 289 ? 20.375 5.125 -18.109 1 62.97 289 ILE A C 1
ATOM 2376 O O . ILE A 1 289 ? 19.422 5.559 -18.766 1 62.97 289 ILE A O 1
ATOM 2380 N N . THR A 1 290 ? 21.484 5.859 -18.188 1 55.06 290 THR A N 1
ATOM 2381 C CA . THR A 1 290 ? 21.781 6.609 -19.406 1 55.06 290 THR A CA 1
ATOM 2382 C C . THR A 1 290 ? 22.688 5.797 -20.328 1 55.06 290 THR A C 1
ATOM 2384 O O . THR A 1 290 ? 23.844 5.523 -19.984 1 55.06 290 THR A O 1
ATOM 2387 N N . CYS A 1 291 ? 22.203 4.773 -21 1 56.31 291 CYS A N 1
ATOM 2388 C CA . CYS A 1 291 ? 23.078 4.16 -21.984 1 56.31 291 CYS A CA 1
ATOM 2389 C C . CYS A 1 291 ? 23.141 5.008 -23.266 1 56.31 291 CYS A C 1
ATOM 2391 O O . CYS A 1 291 ? 22.172 5.719 -23.578 1 56.31 291 CYS A O 1
ATOM 2393 N N . SER A 1 292 ? 24.219 5.57 -23.562 1 47 292 SER A N 1
ATOM 2394 C CA . SER A 1 292 ? 24.469 6.438 -24.719 1 47 292 SER A CA 1
ATOM 2395 C C . SER A 1 292 ? 23.516 6.125 -25.859 1 47 292 SER A C 1
ATOM 2397 O O . SER A 1 292 ? 23.422 6.891 -26.828 1 47 292 SER A O 1
ATOM 2399 N N . THR A 1 293 ? 23.297 4.832 -26.234 1 44.5 293 THR A N 1
ATOM 2400 C CA . THR A 1 293 ? 22.688 4.777 -27.562 1 44.5 293 THR A CA 1
ATOM 2401 C C . THR A 1 293 ? 21.391 5.566 -27.609 1 44.5 293 THR A C 1
ATOM 2403 O O . THR A 1 293 ? 21.016 6.199 -26.609 1 44.5 293 THR A O 1
ATOM 2406 N N . ASP A 1 294 ? 20.297 4.898 -28.578 1 40.84 294 ASP A N 1
ATOM 2407 C CA . ASP A 1 294 ? 19.109 5.473 -29.188 1 40.84 294 ASP A CA 1
ATOM 2408 C C . ASP A 1 294 ? 18.062 5.828 -28.141 1 40.84 294 ASP A C 1
ATOM 2410 O O . ASP A 1 294 ? 17.297 4.965 -27.703 1 40.84 294 ASP A O 1
ATOM 2414 N N . ASP A 1 295 ? 18.438 6.59 -27.266 1 42.53 295 ASP A N 1
ATOM 2415 C CA . ASP A 1 295 ? 17.312 7.035 -26.469 1 42.53 295 ASP A CA 1
ATOM 2416 C C . ASP A 1 295 ? 16.094 7.355 -27.344 1 42.53 295 ASP A C 1
ATOM 2418 O O . ASP A 1 295 ? 16.172 8.188 -28.234 1 42.53 295 ASP A O 1
ATOM 2422 N N . PRO A 1 296 ? 15.305 6.418 -27.641 1 37.28 296 PRO A N 1
ATOM 2423 C CA . PRO A 1 296 ? 14.234 6.941 -28.5 1 37.28 296 PRO A CA 1
ATOM 2424 C C . PRO A 1 296 ? 13.867 8.383 -28.156 1 37.28 296 PRO A C 1
ATOM 2426 O O . PRO A 1 296 ? 14.047 8.828 -27.016 1 37.28 296 PRO A O 1
ATOM 2429 N N . GLU A 1 297 ? 13.945 9.195 -29.344 1 33.34 297 GLU A N 1
ATOM 2430 C CA . GLU A 1 297 ? 13.422 10.555 -29.359 1 33.34 297 GLU A CA 1
ATOM 2431 C C . GLU A 1 297 ? 12.289 10.734 -28.359 1 33.34 297 GLU A C 1
ATOM 2433 O O . GLU A 1 297 ? 11.453 9.844 -28.188 1 33.34 297 GLU A O 1
ATOM 2438 N N . ILE A 1 298 ? 12.555 11.508 -27.531 1 34.56 298 ILE A N 1
ATOM 2439 C CA . ILE A 1 298 ? 11.562 12.117 -26.656 1 34.56 298 ILE A CA 1
ATOM 2440 C C . ILE A 1 298 ? 10.258 12.32 -27.422 1 34.56 298 ILE A C 1
ATOM 2442 O O . ILE A 1 298 ? 10.211 13.086 -28.391 1 34.56 298 ILE A O 1
ATOM 2446 N N . TYR A 1 299 ? 9.562 11.258 -27.781 1 29.02 299 TYR A N 1
ATOM 2447 C CA . TYR A 1 299 ? 8.289 11.664 -28.344 1 29.02 299 TYR A CA 1
ATOM 2448 C C . TYR A 1 299 ? 7.688 12.828 -27.562 1 29.02 299 TYR A C 1
ATOM 2450 O O . TYR A 1 299 ? 7.828 12.898 -26.344 1 29.02 299 TYR A O 1
ATOM 2458 N N . GLN A 1 300 ? 7.594 13.891 -28.328 1 28.64 300 GLN A N 1
ATOM 2459 C CA . GLN A 1 300 ? 6.883 15.141 -28.047 1 28.64 300 GLN A CA 1
ATOM 2460 C C . GLN A 1 300 ? 5.68 14.898 -27.141 1 28.64 300 GLN A C 1
ATOM 2462 O O . GLN A 1 300 ? 4.98 13.891 -27.281 1 28.64 300 GLN A O 1
ATOM 2467 N N . SER A 1 301 ? 5.742 15.555 -26.094 1 30.53 301 SER A N 1
ATOM 2468 C CA . SER A 1 301 ? 4.699 15.797 -25.109 1 30.53 301 SER A CA 1
ATOM 2469 C C . SER A 1 301 ? 3.322 15.859 -25.75 1 30.53 301 SER A C 1
ATOM 2471 O O . SER A 1 301 ? 3.086 16.688 -26.641 1 30.53 301 SER A O 1
ATOM 2473 N N . LEU A 1 302 ? 2.807 14.773 -26.25 1 29.59 302 LEU A N 1
ATOM 2474 C CA . LEU A 1 302 ? 1.438 15.148 -26.578 1 29.59 302 LEU A CA 1
ATOM 2475 C C . LEU A 1 302 ? 0.917 16.203 -25.609 1 29.59 302 LEU A C 1
ATOM 2477 O O . LEU A 1 302 ? 1.301 16.219 -24.438 1 29.59 302 LEU A O 1
ATOM 2481 N N . ASP A 1 303 ? 0.405 17.234 -26.172 1 28.86 303 ASP A N 1
ATOM 2482 C CA . ASP A 1 303 ? -0.268 18.422 -25.641 1 28.86 303 ASP A CA 1
ATOM 2483 C C . ASP A 1 303 ? -0.961 18.125 -24.312 1 28.86 303 ASP A C 1
ATOM 2485 O O . ASP A 1 303 ? -1.438 17.016 -24.094 1 28.86 303 ASP A O 1
ATOM 2489 N N . ASP A 1 304 ? -0.576 18.781 -23.266 1 34 304 ASP A N 1
ATOM 2490 C CA . ASP A 1 304 ? -1.236 19.156 -22.016 1 34 304 ASP A CA 1
ATOM 2491 C C . ASP A 1 304 ? -2.754 19.078 -22.156 1 34 304 ASP A C 1
ATOM 2493 O O . ASP A 1 304 ? -3.449 20.094 -22.094 1 34 304 ASP A O 1
ATOM 2497 N N . THR A 1 305 ? -3.254 18.5 -23.203 1 33.19 305 THR A N 1
ATOM 2498 C CA . THR A 1 305 ? -4.695 18.734 -23.219 1 33.19 305 THR A CA 1
ATOM 2499 C C . THR A 1 305 ? -5.316 18.391 -21.875 1 33.19 305 THR A C 1
ATOM 2501 O O . THR A 1 305 ? -4.75 17.609 -21.109 1 33.19 305 THR A O 1
ATOM 2504 N N . ASP A 1 306 ? -6.387 18.938 -21.562 1 37.88 306 ASP A N 1
ATOM 2505 C CA . ASP A 1 306 ? -7.422 18.969 -20.531 1 37.88 306 ASP A CA 1
ATOM 2506 C C . ASP A 1 306 ? -7.695 17.562 -19.984 1 37.88 306 ASP A C 1
ATOM 2508 O O . ASP A 1 306 ? -7.73 16.594 -20.75 1 37.88 306 ASP A O 1
ATOM 2512 N N . PHE A 1 307 ? -7.273 17.344 -18.859 1 43.56 307 PHE A N 1
ATOM 2513 C CA . PHE A 1 307 ? -7.805 16.219 -18.094 1 43.56 307 PHE A CA 1
ATOM 2514 C C . PHE A 1 307 ? -9.164 15.789 -18.641 1 43.56 307 PHE A C 1
ATOM 2516 O O . PHE A 1 307 ? -10.172 16.453 -18.391 1 43.56 307 PHE A O 1
ATOM 2523 N N . ASP A 1 308 ? -9.156 15.203 -19.875 1 56.69 308 ASP A N 1
ATOM 2524 C CA . ASP A 1 308 ? -10.391 14.578 -20.328 1 56.69 308 ASP A CA 1
ATOM 2525 C C . ASP A 1 308 ? -10.578 13.203 -19.688 1 56.69 308 ASP A C 1
ATOM 2527 O O . ASP A 1 308 ? -9.703 12.344 -19.797 1 56.69 308 ASP A O 1
ATOM 2531 N N . MET A 1 309 ? -11.328 13.109 -18.797 1 62.97 309 MET A N 1
ATOM 2532 C CA . MET A 1 309 ? -11.703 11.891 -18.094 1 62.97 309 MET A CA 1
ATOM 2533 C C . MET A 1 309 ? -11.75 10.695 -19.047 1 62.97 309 MET A C 1
ATOM 2535 O O . MET A 1 309 ? -11.32 9.602 -18.688 1 62.97 309 MET A O 1
ATOM 2539 N N . CYS A 1 310 ? -12.109 11.039 -20.234 1 71.88 310 CYS A N 1
ATOM 2540 C CA . CYS A 1 310 ? -12.25 9.945 -21.188 1 71.88 310 CYS A CA 1
ATOM 2541 C C . CYS A 1 310 ? -10.891 9.453 -21.656 1 71.88 310 CYS A C 1
ATOM 2543 O O . CYS A 1 310 ? -10.672 8.242 -21.797 1 71.88 310 CYS A O 1
ATOM 2545 N N . SER A 1 311 ? -10.016 10.398 -21.844 1 67.62 311 SER A N 1
ATOM 2546 C CA . SER A 1 311 ? -8.672 10.008 -22.25 1 67.62 311 SER A CA 1
ATOM 2547 C C . SER A 1 311 ? -7.984 9.18 -21.172 1 67.62 311 SER A C 1
ATOM 2549 O O . SER A 1 311 ? -7.289 8.211 -21.469 1 67.62 311 SER A O 1
ATOM 2551 N N . ASP A 1 312 ? -8.344 9.492 -19.969 1 70.69 312 ASP A N 1
ATOM 2552 C CA . ASP A 1 312 ? -7.754 8.766 -18.844 1 70.69 312 ASP A CA 1
ATOM 2553 C C . ASP A 1 312 ? -8.312 7.344 -18.766 1 70.69 312 ASP A C 1
ATOM 2555 O O . ASP A 1 312 ? -7.57 6.398 -18.484 1 70.69 312 ASP A O 1
ATOM 2559 N N . LEU A 1 313 ? -9.531 7.309 -19.062 1 72.88 313 LEU A N 1
ATOM 2560 C CA . LEU A 1 313 ? -10.172 5.996 -19.016 1 72.88 313 LEU A CA 1
ATOM 2561 C C . LEU A 1 313 ? -9.648 5.102 -20.141 1 72.88 313 LEU A C 1
ATOM 2563 O O . LEU A 1 313 ? -9.383 3.918 -19.922 1 72.88 313 LEU A O 1
ATOM 2567 N N . ILE A 1 314 ? -9.531 5.691 -21.297 1 71.56 314 ILE A N 1
ATOM 2568 C CA . ILE A 1 314 ? -9.047 4.941 -22.453 1 71.56 314 ILE A CA 1
ATOM 2569 C C . ILE A 1 314 ? -7.602 4.504 -22.219 1 71.56 314 ILE A C 1
ATOM 2571 O O . ILE A 1 314 ? -7.242 3.355 -22.5 1 71.56 314 ILE A O 1
ATOM 2575 N N . SER A 1 315 ? -6.848 5.395 -21.656 1 72.81 315 SER A N 1
ATOM 2576 C CA . SER A 1 315 ? -5.453 5.078 -21.375 1 72.81 315 SER A CA 1
ATOM 2577 C C . SER A 1 315 ? -5.348 3.988 -20.312 1 72.81 315 SER A C 1
ATOM 2579 O O . SER A 1 315 ? -4.48 3.115 -20.391 1 72.81 315 SER A O 1
ATOM 2581 N N . SER A 1 316 ? -6.219 4.074 -19.406 1 73.81 316 SER A N 1
ATOM 2582 C CA . SER A 1 316 ? -6.234 3.066 -18.344 1 73.81 316 SER A CA 1
ATOM 2583 C C . SER A 1 316 ? -6.574 1.688 -18.906 1 73.81 316 SER A C 1
ATOM 2585 O O . SER A 1 316 ? -6.004 0.682 -18.469 1 73.81 316 SER A O 1
ATOM 2587 N N . ALA A 1 317 ? -7.441 1.703 -19.844 1 76 317 ALA A N 1
ATOM 2588 C CA . ALA A 1 317 ? -7.852 0.444 -20.453 1 76 317 ALA A CA 1
ATOM 2589 C C . ALA A 1 317 ? -6.707 -0.179 -21.25 1 76 317 ALA A C 1
ATOM 2591 O O . ALA A 1 317 ? -6.594 -1.404 -21.328 1 76 317 ALA A O 1
ATOM 2592 N N . ALA A 1 318 ? -5.855 0.644 -21.719 1 75.81 318 ALA A N 1
ATOM 2593 C CA . ALA A 1 318 ? -4.762 0.183 -22.578 1 75.81 318 ALA A CA 1
ATOM 2594 C C . ALA A 1 318 ? -3.514 -0.12 -21.75 1 75.81 318 ALA A C 1
ATOM 2596 O O . ALA A 1 318 ? -2.584 -0.766 -22.234 1 75.81 318 ALA A O 1
ATOM 2597 N N . SER A 1 319 ? -3.545 0.224 -20.547 1 81.38 319 SER A N 1
ATOM 2598 C CA . SER A 1 319 ? -2.354 0.082 -19.719 1 81.38 319 SER A CA 1
ATOM 2599 C C . SER A 1 319 ? -2.09 -1.38 -19.375 1 81.38 319 SER A C 1
ATOM 2601 O O . SER A 1 319 ? -3.023 -2.137 -19.094 1 81.38 319 SER A O 1
ATOM 2603 N N . LEU A 1 320 ? -0.827 -1.694 -19.469 1 88.81 320 LEU A N 1
ATOM 2604 C CA . LEU A 1 320 ? -0.414 -3.031 -19.047 1 88.81 320 LEU A CA 1
ATOM 2605 C C . LEU A 1 320 ? -0.309 -3.119 -17.531 1 88.81 320 LEU A C 1
ATOM 2607 O O . LEU A 1 320 ? 0.222 -2.211 -16.891 1 88.81 320 LEU A O 1
ATOM 2611 N N . HIS A 1 321 ? -0.955 -4.117 -17 1 94.62 321 HIS A N 1
ATOM 2612 C CA . HIS A 1 321 ? -0.836 -4.414 -15.57 1 94.62 321 HIS A CA 1
ATOM 2613 C C . HIS A 1 321 ? 0.041 -5.637 -15.336 1 94.62 321 HIS A C 1
ATOM 2615 O O . HIS A 1 321 ? -0.16 -6.68 -15.961 1 94.62 321 HIS A O 1
ATOM 2621 N N . ARG A 1 322 ? 1.057 -5.441 -14.516 1 97.19 322 ARG A N 1
ATOM 2622 C CA . ARG A 1 322 ? 1.849 -6.594 -14.109 1 97.19 322 ARG A CA 1
ATOM 2623 C C . ARG A 1 322 ? 0.957 -7.707 -13.562 1 97.19 322 ARG A C 1
ATOM 2625 O O . ARG A 1 322 ? 0.112 -7.465 -12.695 1 97.19 322 ARG A O 1
ATOM 2632 N N . THR A 1 323 ? 1.103 -8.922 -14.078 1 98.44 323 THR A N 1
ATOM 2633 C CA . THR A 1 323 ? 0.209 -10.023 -13.734 1 98.44 323 THR A CA 1
ATOM 2634 C C . THR A 1 323 ? 1.005 -11.25 -13.281 1 98.44 323 THR A C 1
ATOM 2636 O O . THR A 1 323 ? 1.858 -11.742 -14.016 1 98.44 323 THR A O 1
ATOM 2639 N N . HIS A 1 324 ? 0.808 -11.664 -12.094 1 98.69 324 HIS A N 1
ATOM 2640 C CA . HIS A 1 324 ? 1.379 -12.891 -11.547 1 98.69 324 HIS A CA 1
ATOM 2641 C C . HIS A 1 324 ? 0.335 -14 -11.469 1 98.69 324 HIS A C 1
ATOM 2643 O O . HIS A 1 324 ? -0.455 -14.047 -10.523 1 98.69 324 HIS A O 1
ATOM 2649 N N . ILE A 1 325 ? 0.338 -14.898 -12.414 1 98.62 325 ILE A N 1
ATOM 2650 C CA . ILE A 1 325 ? -0.631 -15.984 -12.422 1 98.62 325 ILE A CA 1
ATOM 2651 C C . ILE A 1 325 ? -0.193 -17.078 -11.445 1 98.62 325 ILE A C 1
ATOM 2653 O O . ILE A 1 325 ? 1.004 -17.281 -11.227 1 98.62 325 ILE A O 1
ATOM 2657 N N . PHE A 1 326 ? -1.169 -17.703 -10.797 1 98.19 326 PHE A N 1
ATOM 2658 C CA . PHE A 1 326 ? -0.934 -18.797 -9.844 1 98.19 326 PHE A CA 1
ATOM 2659 C C . PHE A 1 326 ? -0.003 -18.328 -8.727 1 98.19 326 PHE A C 1
ATOM 2661 O O . PHE A 1 326 ? 1.024 -18.969 -8.477 1 98.19 326 PHE A O 1
ATOM 2668 N N . TYR A 1 327 ? -0.446 -17.312 -8.07 1 98.12 327 TYR A N 1
ATOM 2669 C CA . TYR A 1 327 ? 0.28 -16.688 -6.969 1 98.12 327 TYR A CA 1
ATOM 2670 C C . TYR A 1 327 ? 0.452 -17.656 -5.809 1 98.12 327 TYR A C 1
ATOM 2672 O O . TYR A 1 327 ? 1.41 -17.562 -5.039 1 98.12 327 TYR A O 1
ATOM 2680 N N . LEU A 1 328 ? -0.437 -18.641 -5.672 1 97.56 328 LEU A N 1
ATOM 2681 C CA . LEU A 1 328 ? -0.402 -19.734 -4.715 1 97.56 328 LEU A CA 1
ATOM 2682 C C . LEU A 1 328 ? -0.406 -21.078 -5.434 1 97.56 328 LEU A C 1
ATOM 2684 O O . LEU A 1 328 ? -0.768 -21.156 -6.609 1 97.56 328 LEU A O 1
ATOM 2688 N N . PRO A 1 329 ? 0.038 -22.141 -4.715 1 96.44 329 PRO A N 1
ATOM 2689 C CA . PRO A 1 329 ? 0.103 -23.453 -5.363 1 96.44 329 PRO A CA 1
ATOM 2690 C C . PRO A 1 329 ? -1.249 -23.906 -5.906 1 96.44 329 PRO A C 1
ATOM 2692 O O . PRO A 1 329 ? -2.281 -23.688 -5.266 1 96.44 329 PRO A O 1
ATOM 2695 N N . PHE A 1 330 ? -1.247 -24.453 -7.074 1 97 330 PHE A N 1
ATOM 2696 C CA . PHE A 1 330 ? -2.426 -24.969 -7.766 1 97 330 PHE A CA 1
ATOM 2697 C C . PHE A 1 330 ? -2.197 -26.391 -8.242 1 97 330 PHE A C 1
ATOM 2699 O O . PHE A 1 330 ? -1.193 -26.688 -8.898 1 97 330 PHE A O 1
ATOM 2706 N N . ASP A 1 331 ? -3.061 -27.266 -7.809 1 94.94 331 ASP A N 1
ATOM 2707 C CA . ASP A 1 331 ? -2.98 -28.656 -8.219 1 94.94 331 ASP A CA 1
ATOM 2708 C C . ASP A 1 331 ? -4.367 -29.219 -8.516 1 94.94 331 ASP A C 1
ATOM 2710 O O . ASP A 1 331 ? -5.086 -29.625 -7.598 1 94.94 331 ASP A O 1
ATOM 2714 N N . TYR A 1 332 ? -4.723 -29.141 -9.773 1 92.75 332 TYR A N 1
ATOM 2715 C CA . TYR A 1 332 ? -5.977 -29.719 -10.242 1 92.75 332 TYR A CA 1
ATOM 2716 C C . TYR A 1 332 ? -5.84 -30.234 -11.672 1 92.75 332 TYR A C 1
ATOM 2718 O O . TYR A 1 332 ? -5.305 -29.531 -12.539 1 92.75 332 TYR A O 1
ATOM 2726 N N . HIS A 1 333 ? -6.254 -31.453 -11.844 1 86.62 333 HIS A N 1
ATOM 2727 C CA . HIS A 1 333 ? -6.332 -32.062 -13.172 1 86.62 333 HIS A CA 1
ATOM 2728 C C . HIS A 1 333 ? -7.754 -32.5 -13.492 1 86.62 333 HIS A C 1
ATOM 2730 O O . HIS A 1 333 ? -8.375 -33.219 -12.711 1 86.62 333 HIS A O 1
ATOM 2736 N N . SER A 1 334 ? -8.211 -31.922 -14.523 1 80.75 334 SER A N 1
ATOM 2737 C CA . SER A 1 334 ? -9.586 -32.25 -14.906 1 80.75 334 SER A CA 1
ATOM 2738 C C . SER A 1 334 ? -9.727 -33.719 -15.258 1 80.75 334 SER A C 1
ATOM 2740 O O . SER A 1 334 ? -8.992 -34.25 -16.094 1 80.75 334 SER A O 1
ATOM 2742 N N . ASN A 1 335 ? -10.484 -34.438 -14.461 1 73.19 335 ASN A N 1
ATOM 2743 C CA . ASN A 1 335 ? -10.695 -35.875 -14.688 1 73.19 335 ASN A CA 1
ATOM 2744 C C . ASN A 1 335 ? -11.812 -36.125 -15.695 1 73.19 335 ASN A C 1
ATOM 2746 O O . ASN A 1 335 ? -11.969 -37.219 -16.203 1 73.19 335 ASN A O 1
ATOM 2750 N N . SER A 1 336 ? -12.609 -35.125 -15.828 1 80.56 336 SER A N 1
ATOM 2751 C CA . SER A 1 336 ? -13.766 -35.312 -16.703 1 80.56 336 SER A CA 1
ATOM 2752 C C . SER A 1 336 ? -13.922 -34.125 -17.656 1 80.56 336 SER A C 1
ATOM 2754 O O . SER A 1 336 ? -13.539 -33 -17.344 1 80.56 336 SER A O 1
ATOM 2756 N N . ALA A 1 337 ? -14.422 -34.469 -18.766 1 82.69 337 ALA A N 1
ATOM 2757 C CA . ALA A 1 337 ? -14.672 -33.469 -19.797 1 82.69 337 ALA A CA 1
ATOM 2758 C C . ALA A 1 337 ? -15.805 -32.531 -19.391 1 82.69 337 ALA A C 1
ATOM 2760 O O . ALA A 1 337 ? -16.031 -31.516 -20.047 1 82.69 337 ALA A O 1
ATOM 2761 N N . THR A 1 338 ? -16.344 -32.844 -18.203 1 88.81 338 THR A N 1
ATOM 2762 C CA . THR A 1 338 ? -17.531 -32.062 -17.859 1 88.81 338 THR A CA 1
ATOM 2763 C C . THR A 1 338 ? -17.281 -31.234 -16.609 1 88.81 338 THR A C 1
ATOM 2765 O O . THR A 1 338 ? -18.219 -30.641 -16.062 1 88.81 338 THR A O 1
ATOM 2768 N N . ASP A 1 339 ? -16.016 -31.188 -16.203 1 92.88 339 ASP A N 1
ATOM 2769 C CA . ASP A 1 339 ? -15.727 -30.312 -15.055 1 92.88 339 ASP A CA 1
ATOM 2770 C C . ASP A 1 339 ? -15.945 -28.844 -15.406 1 92.88 339 ASP A C 1
ATOM 2772 O O . ASP A 1 339 ? -15.742 -28.438 -16.562 1 92.88 339 ASP A O 1
ATOM 2776 N N . VAL A 1 340 ? -16.406 -28.109 -14.422 1 96.44 340 VAL A N 1
ATOM 2777 C CA . VAL A 1 340 ? -16.734 -26.688 -14.625 1 96.44 340 VAL A CA 1
ATOM 2778 C C . VAL A 1 340 ? -15.914 -25.844 -13.656 1 96.44 340 VAL A C 1
ATOM 2780 O O . VAL A 1 340 ? -15.93 -26.078 -12.445 1 96.44 340 VAL A O 1
ATOM 2783 N N . SER A 1 341 ? -15.141 -24.906 -14.18 1 97.62 341 SER A N 1
ATOM 2784 C CA . SER A 1 341 ? -14.43 -23.953 -13.336 1 97.62 341 SER A CA 1
ATOM 2785 C C . SER A 1 341 ? -15.219 -22.641 -13.211 1 97.62 341 SER A C 1
ATOM 2787 O O . SER A 1 341 ? -15.703 -22.109 -14.203 1 97.62 341 SER A O 1
ATOM 2789 N N . ILE A 1 342 ? -15.367 -22.109 -12.023 1 98.5 342 ILE A N 1
ATOM 2790 C CA . ILE A 1 342 ? -15.875 -20.766 -11.828 1 98.5 342 ILE A CA 1
ATOM 2791 C C . ILE A 1 342 ? -14.805 -19.75 -12.219 1 98.5 342 ILE A C 1
ATOM 2793 O O . ILE A 1 342 ? -13.633 -19.906 -11.867 1 98.5 342 ILE A O 1
ATOM 2797 N N . ILE A 1 343 ? -15.141 -18.766 -13.023 1 98.69 343 ILE A N 1
ATOM 2798 C CA . ILE A 1 343 ? -14.297 -17.641 -13.383 1 98.69 343 ILE A CA 1
ATOM 2799 C C . ILE A 1 343 ? -14.742 -16.391 -12.625 1 98.69 343 ILE A C 1
ATOM 2801 O O . ILE A 1 343 ? -15.867 -15.906 -12.82 1 98.69 343 ILE A O 1
ATOM 2805 N N . VAL A 1 344 ? -13.883 -15.867 -11.773 1 98.31 344 VAL A N 1
ATOM 2806 C CA . VAL A 1 344 ? -14.312 -14.727 -10.969 1 98.31 344 VAL A CA 1
ATOM 2807 C C . VAL A 1 344 ? -13.18 -13.711 -10.859 1 98.31 344 VAL A C 1
ATOM 2809 O O . VAL A 1 344 ? -12.031 -14.023 -11.164 1 98.31 344 VAL A O 1
ATOM 2812 N N . HIS A 1 345 ? -13.5 -12.539 -10.555 1 97.81 345 HIS A N 1
ATOM 2813 C CA . HIS A 1 345 ? -12.602 -11.414 -10.312 1 97.81 345 HIS A CA 1
ATOM 2814 C C . HIS A 1 345 ? -13.016 -10.633 -9.07 1 97.81 345 HIS A C 1
ATOM 2816 O O . HIS A 1 345 ? -14.203 -10.586 -8.727 1 97.81 345 HIS A O 1
ATOM 2822 N N . LEU A 1 346 ? -12.047 -10.055 -8.344 1 95.94 346 LEU A N 1
ATOM 2823 C CA . LEU A 1 346 ? -12.406 -9.328 -7.133 1 95.94 346 LEU A CA 1
ATOM 2824 C C . LEU A 1 346 ? -11.234 -8.492 -6.629 1 95.94 346 LEU A C 1
ATOM 2826 O O . LEU A 1 346 ? -10.102 -8.664 -7.09 1 95.94 346 LEU A O 1
ATOM 2830 N N . THR A 1 347 ? -11.539 -7.562 -5.746 1 92.62 347 THR A N 1
ATOM 2831 C CA . THR A 1 347 ? -10.555 -6.828 -4.957 1 92.62 347 THR A CA 1
ATOM 2832 C C . THR A 1 347 ? -10.414 -7.441 -3.568 1 92.62 347 THR A C 1
ATOM 2834 O O . THR A 1 347 ? -11.172 -8.344 -3.201 1 92.62 347 THR A O 1
ATOM 2837 N N . ILE A 1 348 ? -9.438 -6.984 -2.865 1 89.31 348 ILE A N 1
ATOM 2838 C CA . ILE A 1 348 ? -9.047 -7.582 -1.592 1 89.31 348 ILE A CA 1
ATOM 2839 C C . ILE A 1 348 ? -10.172 -7.402 -0.575 1 89.31 348 ILE A C 1
ATOM 2841 O O . ILE A 1 348 ? -10.352 -8.227 0.324 1 89.31 348 ILE A O 1
ATOM 2845 N N . ASP A 1 349 ? -10.977 -6.406 -0.712 1 83.44 349 ASP A N 1
ATOM 2846 C CA . ASP A 1 349 ? -12.039 -6.117 0.245 1 83.44 349 ASP A CA 1
ATOM 2847 C C . ASP A 1 349 ? -13.172 -7.137 0.135 1 83.44 349 ASP A C 1
ATOM 2849 O O . ASP A 1 349 ? -14.047 -7.199 1.001 1 83.44 349 ASP A O 1
ATOM 2853 N N . ARG A 1 350 ? -13.125 -8.031 -0.849 1 89.69 350 ARG A N 1
ATOM 2854 C CA . ARG A 1 350 ? -14.18 -9.023 -1.059 1 89.69 350 ARG A CA 1
ATOM 2855 C C . ARG A 1 350 ? -13.711 -10.414 -0.64 1 89.69 350 ARG A C 1
ATOM 2857 O O . ARG A 1 350 ? -14.352 -11.414 -0.979 1 89.69 350 ARG A O 1
ATOM 2864 N N . LEU A 1 351 ? -12.672 -10.516 0.132 1 89.81 351 LEU A N 1
ATOM 2865 C CA . LEU A 1 351 ? -12.086 -11.805 0.49 1 89.81 351 LEU A CA 1
ATOM 2866 C C . LEU A 1 351 ? -13.078 -12.648 1.29 1 89.81 351 LEU A C 1
ATOM 2868 O O . LEU A 1 351 ? -13.148 -13.867 1.107 1 89.81 351 LEU A O 1
ATOM 2872 N N . THR A 1 352 ? -13.836 -11.992 2.135 1 85.12 352 THR A N 1
ATOM 2873 C CA . THR A 1 352 ? -14.773 -12.742 2.961 1 85.12 352 THR A CA 1
ATOM 2874 C C . THR A 1 352 ? -15.906 -13.305 2.115 1 85.12 352 THR A C 1
ATOM 2876 O O . THR A 1 352 ? -16.391 -14.414 2.367 1 85.12 352 THR A O 1
ATOM 2879 N N . VAL A 1 353 ? -16.375 -12.531 1.176 1 89.19 353 VAL A N 1
ATOM 2880 C CA . VAL A 1 353 ? -17.422 -12.992 0.263 1 89.19 353 VAL A CA 1
ATOM 2881 C C . VAL A 1 353 ? -16.875 -14.109 -0.618 1 89.19 353 VAL A C 1
ATOM 2883 O O . VAL A 1 353 ? -17.578 -15.086 -0.899 1 89.19 353 VAL A O 1
ATOM 2886 N N . PHE A 1 354 ? -15.648 -14 -1.015 1 94.75 354 PHE A N 1
ATOM 2887 C CA . PHE A 1 354 ? -14.969 -15.031 -1.791 1 94.75 354 PHE A CA 1
ATOM 2888 C C . PHE A 1 354 ? -14.906 -16.344 -1.012 1 94.75 354 PHE A C 1
ATOM 2890 O O . PHE A 1 354 ? -15.172 -17.406 -1.564 1 94.75 354 PHE A O 1
ATOM 2897 N N . GLU A 1 355 ? -14.5 -16.219 0.255 1 92.75 355 GLU A N 1
ATOM 2898 C CA . GLU A 1 355 ? -14.445 -17.391 1.121 1 92.75 355 GLU A CA 1
ATOM 2899 C C . GLU A 1 355 ? -15.805 -18.078 1.207 1 92.75 355 GLU A C 1
ATOM 2901 O O . GLU A 1 355 ? -15.891 -19.297 1.148 1 92.75 355 GLU A O 1
ATOM 2906 N N . ALA A 1 356 ? -16.859 -17.266 1.316 1 89.81 356 ALA A N 1
ATOM 2907 C CA . ALA A 1 356 ? -18.219 -17.797 1.386 1 89.81 356 ALA A CA 1
ATOM 2908 C C . ALA A 1 356 ? -18.594 -18.516 0.093 1 89.81 356 ALA A C 1
ATOM 2910 O O . ALA A 1 356 ? -19.219 -19.594 0.125 1 89.81 356 ALA A O 1
ATOM 2911 N N . MET A 1 357 ? -18.297 -17.938 -1.003 1 95.12 357 MET A N 1
ATOM 2912 C CA . MET A 1 357 ? -18.531 -18.562 -2.299 1 95.12 357 MET A CA 1
ATOM 2913 C C . MET A 1 357 ? -17.828 -19.906 -2.396 1 95.12 357 MET A C 1
ATOM 2915 O O . MET A 1 357 ? -18.422 -20.906 -2.811 1 95.12 357 MET A O 1
ATOM 2919 N N . CYS A 1 358 ? -16.562 -19.953 -2 1 96.56 358 CYS A N 1
ATOM 2920 C CA . CYS A 1 358 ? -15.742 -21.156 -2.096 1 96.56 358 CYS A CA 1
ATOM 2921 C C . CYS A 1 358 ? -16.281 -22.266 -1.186 1 96.56 358 CYS A C 1
ATOM 2923 O O . CYS A 1 358 ? -16.172 -23.438 -1.506 1 96.56 358 CYS A O 1
ATOM 2925 N N . LYS A 1 359 ? -16.812 -21.844 -0.102 1 93.75 359 LYS A N 1
ATOM 2926 C CA . LYS A 1 359 ? -17.391 -22.797 0.833 1 93.75 359 LYS A CA 1
ATOM 2927 C C . LYS A 1 359 ? -18.531 -23.578 0.189 1 93.75 359 LYS A C 1
ATOM 2929 O O . LYS A 1 359 ? -18.734 -24.75 0.496 1 93.75 359 LYS A O 1
ATOM 2934 N N . HIS A 1 360 ? -19.234 -22.953 -0.74 1 94.75 360 HIS A N 1
ATOM 2935 C CA . HIS A 1 360 ? -20.422 -23.562 -1.333 1 94.75 360 HIS A CA 1
ATOM 2936 C C . HIS A 1 360 ? -20.125 -24.125 -2.715 1 94.75 360 HIS A C 1
ATOM 2938 O O . HIS A 1 360 ? -21.031 -24.578 -3.422 1 94.75 360 HIS A O 1
ATOM 2944 N N . TRP A 1 361 ? -18.922 -24.078 -3.148 1 97.19 361 TRP A N 1
ATOM 2945 C CA . TRP A 1 361 ? -18.516 -24.578 -4.453 1 97.19 361 TRP A CA 1
ATOM 2946 C C . TRP A 1 361 ? -17.312 -25.516 -4.316 1 97.19 361 TRP A C 1
ATOM 2948 O O . TRP A 1 361 ? -16.203 -25.078 -4.031 1 97.19 361 TRP A O 1
ATOM 2958 N N . GLU A 1 362 ? -17.469 -26.734 -4.688 1 94.62 362 GLU A N 1
ATOM 2959 C CA . GLU A 1 362 ? -16.422 -27.734 -4.48 1 94.62 362 GLU A CA 1
ATOM 2960 C C . GLU A 1 362 ? -15.5 -27.828 -5.691 1 94.62 362 GLU A C 1
ATOM 2962 O O . GLU A 1 362 ? -14.398 -28.375 -5.598 1 94.62 362 GLU A O 1
ATOM 2967 N N . GLY A 1 363 ? -15.906 -27.344 -6.812 1 95.75 363 GLY A N 1
ATOM 2968 C CA . GLY A 1 363 ? -15.133 -27.469 -8.047 1 95.75 363 GLY A CA 1
ATOM 2969 C C . GLY A 1 363 ? -14.008 -26.453 -8.133 1 95.75 363 GLY A C 1
ATOM 2970 O O . GLY A 1 363 ? -13.758 -25.703 -7.191 1 95.75 363 GLY A O 1
ATOM 2971 N N . PRO A 1 364 ? -13.242 -26.531 -9.234 1 97.25 364 PRO A N 1
ATOM 2972 C CA . PRO A 1 364 ? -12.109 -25.609 -9.422 1 97.25 364 PRO A CA 1
ATOM 2973 C C . PRO A 1 364 ? -12.555 -24.172 -9.648 1 97.25 364 PRO A C 1
ATOM 2975 O O . PRO A 1 364 ? -13.672 -23.938 -10.117 1 97.25 364 PRO A O 1
ATOM 2978 N N . ILE A 1 365 ? -11.75 -23.266 -9.289 1 98.38 365 ILE A N 1
ATOM 2979 C CA . ILE A 1 365 ? -12 -21.844 -9.43 1 98.38 365 ILE A CA 1
ATOM 2980 C C . ILE A 1 365 ? -10.773 -21.156 -10.023 1 98.38 365 ILE A C 1
ATOM 2982 O O . ILE A 1 365 ? -9.641 -21.484 -9.68 1 98.38 365 ILE A O 1
ATOM 2986 N N . SER A 1 366 ? -10.883 -20.359 -10.984 1 98.56 366 SER A N 1
ATOM 2987 C CA . SER A 1 366 ? -9.883 -19.422 -11.477 1 98.56 366 SER A CA 1
ATOM 2988 C C . SER A 1 366 ? -10.25 -17.984 -11.109 1 98.56 366 SER A C 1
ATOM 2990 O O . SER A 1 366 ? -11.219 -17.438 -11.633 1 98.56 366 SER A O 1
ATOM 2992 N N . ALA A 1 367 ? -9.484 -17.375 -10.211 1 98.75 367 ALA A N 1
ATOM 2993 C CA . ALA A 1 367 ? -9.844 -16.078 -9.641 1 98.75 367 ALA A CA 1
ATOM 2994 C C . ALA A 1 367 ? -8.758 -15.047 -9.891 1 98.75 367 ALA A C 1
ATOM 2996 O O . ALA A 1 367 ? -7.59 -15.266 -9.555 1 98.75 367 ALA A O 1
ATOM 2997 N N . ALA A 1 368 ? -9.102 -13.938 -10.516 1 98.69 368 ALA A N 1
ATOM 2998 C CA . ALA A 1 368 ? -8.188 -12.812 -10.711 1 98.69 368 ALA A CA 1
ATOM 2999 C C . ALA A 1 368 ? -8.398 -11.742 -9.641 1 98.69 368 ALA A C 1
ATOM 3001 O O . ALA A 1 368 ? -9.531 -11.312 -9.398 1 98.69 368 ALA A O 1
ATOM 3002 N N . PHE A 1 369 ? -7.34 -11.359 -8.977 1 98.12 369 PHE A N 1
ATOM 3003 C CA . PHE A 1 369 ? -7.379 -10.352 -7.922 1 98.12 369 PHE A CA 1
ATOM 3004 C C . PHE A 1 369 ? -6.699 -9.062 -8.383 1 98.12 369 PHE A C 1
ATOM 3006 O O . PHE A 1 369 ? -5.574 -9.094 -8.875 1 98.12 369 PHE A O 1
ATOM 3013 N N . PHE A 1 370 ? -7.398 -7.961 -8.312 1 96.44 370 PHE A N 1
ATOM 3014 C CA . PHE A 1 370 ? -6.805 -6.652 -8.547 1 96.44 370 PHE A CA 1
ATOM 3015 C C . PHE A 1 370 ? -6.258 -6.059 -7.258 1 96.44 370 PHE A C 1
ATOM 3017 O O . PHE A 1 370 ? -7.023 -5.566 -6.422 1 96.44 370 PHE A O 1
ATOM 3024 N N . THR A 1 371 ? -4.918 -6.074 -7.117 1 95.25 371 THR A N 1
ATOM 3025 C CA . THR A 1 371 ? -4.344 -5.77 -5.812 1 95.25 371 THR A CA 1
ATOM 3026 C C . THR A 1 371 ? -3.104 -4.895 -5.957 1 95.25 371 THR A C 1
ATOM 3028 O O . THR A 1 371 ? -2.498 -4.84 -7.031 1 95.25 371 THR A O 1
ATOM 3031 N N . THR A 1 372 ? -2.836 -4.105 -4.875 1 93.06 372 THR A N 1
ATOM 3032 C CA . THR A 1 372 ? -1.487 -3.578 -4.711 1 93.06 372 THR A CA 1
ATOM 3033 C C . THR A 1 372 ? -0.518 -4.688 -4.312 1 93.06 372 THR A C 1
ATOM 3035 O O . THR A 1 372 ? -0.937 -5.809 -4.016 1 93.06 372 THR A O 1
ATOM 3038 N N . ASP A 1 373 ? 0.78 -4.387 -4.332 1 94.81 373 ASP A N 1
ATOM 3039 C CA . ASP A 1 373 ? 1.773 -5.363 -3.891 1 94.81 373 ASP A CA 1
ATOM 3040 C C . ASP A 1 373 ? 1.562 -5.738 -2.428 1 94.81 373 ASP A C 1
ATOM 3042 O O . ASP A 1 373 ? 1.686 -6.91 -2.059 1 94.81 373 ASP A O 1
ATOM 3046 N N . ALA A 1 374 ? 1.242 -4.824 -1.636 1 90.38 374 ALA A N 1
ATOM 3047 C CA . ALA A 1 374 ? 0.981 -5.082 -0.222 1 90.38 374 ALA A CA 1
ATOM 3048 C C . ALA A 1 374 ? -0.253 -5.961 -0.042 1 90.38 374 ALA A C 1
ATOM 3050 O O . ALA A 1 374 ? -0.254 -6.879 0.779 1 90.38 374 ALA A O 1
ATOM 3051 N N . GLU A 1 375 ? -1.281 -5.684 -0.768 1 91.5 375 GLU A N 1
ATOM 3052 C CA . GLU A 1 375 ? -2.527 -6.438 -0.674 1 91.5 375 GLU A CA 1
ATOM 3053 C C . GLU A 1 375 ? -2.332 -7.887 -1.11 1 91.5 375 GLU A C 1
ATOM 3055 O O . GLU A 1 375 ? -2.979 -8.789 -0.579 1 91.5 375 GLU A O 1
ATOM 3060 N N . ALA A 1 376 ? -1.477 -8.078 -2.057 1 95.19 376 ALA A N 1
ATOM 3061 C CA . ALA A 1 376 ? -1.191 -9.445 -2.486 1 95.19 376 ALA A CA 1
ATOM 3062 C C . ALA A 1 376 ? -0.679 -10.289 -1.322 1 95.19 376 ALA A C 1
ATOM 3064 O O . ALA A 1 376 ? -1.001 -11.477 -1.22 1 95.19 376 ALA A O 1
ATOM 3065 N N . GLN A 1 377 ? 0.079 -9.656 -0.465 1 89.94 377 GLN A N 1
ATOM 3066 C CA . GLN A 1 377 ? 0.564 -10.375 0.712 1 89.94 377 GLN A CA 1
ATOM 3067 C C . GLN A 1 377 ? -0.578 -10.688 1.674 1 89.94 377 GLN A C 1
ATOM 3069 O O . GLN A 1 377 ? -0.596 -11.75 2.295 1 89.94 377 GLN A O 1
ATOM 3074 N N . THR A 1 378 ? -1.469 -9.742 1.765 1 87.25 378 THR A N 1
ATOM 3075 C CA . THR A 1 378 ? -2.643 -9.945 2.607 1 87.25 378 THR A CA 1
ATOM 3076 C C . THR A 1 378 ? -3.441 -11.156 2.139 1 87.25 378 THR A C 1
ATOM 3078 O O . THR A 1 378 ? -3.986 -11.906 2.957 1 87.25 378 THR A O 1
ATOM 3081 N N . LEU A 1 379 ? -3.52 -11.344 0.887 1 93.56 379 LEU A N 1
ATOM 3082 C CA . LEU A 1 379 ? -4.211 -12.492 0.317 1 93.56 379 LEU A CA 1
ATOM 3083 C C . LEU A 1 379 ? -3.57 -13.797 0.78 1 93.56 379 LEU A C 1
ATOM 3085 O O . LEU A 1 379 ? -4.27 -14.727 1.178 1 93.56 379 LEU A O 1
ATOM 3089 N N . VAL A 1 380 ? -2.252 -13.836 0.761 1 92.88 380 VAL A N 1
ATOM 3090 C CA . VAL A 1 380 ? -1.532 -15.039 1.165 1 92.88 380 VAL A CA 1
ATOM 3091 C C . VAL A 1 380 ? -1.838 -15.352 2.627 1 92.88 380 VAL A C 1
ATOM 3093 O O . VAL A 1 380 ? -2.145 -16.5 2.967 1 92.88 380 VAL A O 1
ATOM 3096 N N . ASP A 1 381 ? -1.771 -14.367 3.402 1 85.5 381 ASP A N 1
ATOM 3097 C CA . ASP A 1 381 ? -2.035 -14.539 4.828 1 85.5 381 ASP A CA 1
ATOM 3098 C C . ASP A 1 381 ? -3.473 -14.992 5.066 1 85.5 381 ASP A C 1
ATOM 3100 O O . ASP A 1 381 ? -3.721 -15.867 5.898 1 85.5 381 ASP A O 1
ATOM 3104 N N . PHE A 1 382 ? -4.367 -14.414 4.367 1 88.31 382 PHE A N 1
ATOM 3105 C CA . PHE A 1 382 ? -5.777 -14.75 4.512 1 88.31 382 PHE A CA 1
ATOM 3106 C C . PHE A 1 382 ? -6.023 -16.219 4.16 1 88.31 382 PHE A C 1
ATOM 3108 O O . PHE A 1 382 ? -6.723 -16.922 4.887 1 88.31 382 PHE A O 1
ATOM 3115 N N . VAL A 1 383 ? -5.477 -16.641 3.109 1 93.5 383 VAL A N 1
ATOM 3116 C CA . VAL A 1 383 ? -5.676 -18.016 2.643 1 93.5 383 VAL A CA 1
ATOM 3117 C C . VAL A 1 383 ? -5.094 -19 3.656 1 93.5 383 VAL A C 1
ATOM 3119 O O . VAL A 1 383 ? -5.707 -20.016 3.957 1 93.5 383 VAL A O 1
ATOM 3122 N N . LYS A 1 384 ? -3.951 -18.656 4.203 1 87.75 384 LYS A N 1
ATOM 3123 C CA . LYS A 1 384 ? -3.279 -19.531 5.16 1 87.75 384 LYS A CA 1
ATOM 3124 C C . LYS A 1 384 ? -4.102 -19.688 6.438 1 87.75 384 LYS A C 1
ATOM 3126 O O . LYS A 1 384 ? -4.047 -20.719 7.094 1 87.75 384 LYS A O 1
ATOM 3131 N N . LEU A 1 385 ? -4.879 -18.703 6.723 1 81 385 LEU A N 1
ATOM 3132 C CA . LEU A 1 385 ? -5.602 -18.688 7.992 1 81 385 LEU A CA 1
ATOM 3133 C C . LEU A 1 385 ? -7.043 -19.141 7.801 1 81 385 LEU A C 1
ATOM 3135 O O . LEU A 1 385 ? -7.738 -19.438 8.781 1 81 385 LEU A O 1
ATOM 3139 N N . SER A 1 386 ? -7.488 -19.234 6.578 1 87.62 386 SER A N 1
ATOM 3140 C CA . SER A 1 386 ? -8.867 -19.594 6.297 1 87.62 386 SER A CA 1
ATOM 3141 C C . SER A 1 386 ? -9.055 -21.109 6.359 1 87.62 386 SER A C 1
ATOM 3143 O O . SER A 1 386 ? -8.461 -21.844 5.574 1 87.62 386 SER A O 1
ATOM 3145 N N . PRO A 1 387 ? -9.883 -21.594 7.211 1 88.19 387 PRO A N 1
ATOM 3146 C CA . PRO A 1 387 ? -10.148 -23.047 7.242 1 88.19 387 PRO A CA 1
ATOM 3147 C C . PRO A 1 387 ? -10.766 -23.562 5.941 1 88.19 387 PRO A C 1
ATOM 3149 O O . PRO A 1 387 ? -10.656 -24.75 5.629 1 88.19 387 PRO A O 1
ATOM 3152 N N . VAL A 1 388 ? -11.375 -22.656 5.184 1 93.06 388 VAL A N 1
ATOM 3153 C CA . VAL A 1 388 ? -12.047 -23.031 3.943 1 93.06 388 VAL A CA 1
ATOM 3154 C C . VAL A 1 388 ? -11.031 -23.078 2.801 1 93.06 388 VAL A C 1
ATOM 3156 O O . VAL A 1 388 ? -11.102 -23.969 1.945 1 93.06 388 VAL A O 1
ATOM 3159 N N . LEU A 1 389 ? -10.055 -22.219 2.867 1 95.69 389 LEU A N 1
ATOM 3160 C CA . LEU A 1 389 ? -9.203 -22 1.696 1 95.69 389 LEU A CA 1
ATOM 3161 C C . LEU A 1 389 ? -7.852 -22.672 1.876 1 95.69 389 LEU A C 1
ATOM 3163 O O . LEU A 1 389 ? -7.207 -23.062 0.896 1 95.69 389 LEU A O 1
ATOM 3167 N N . MET A 1 390 ? -7.375 -22.875 3.037 1 92.94 390 MET A N 1
ATOM 3168 C CA . MET A 1 390 ? -5.992 -23.234 3.33 1 92.94 390 MET A CA 1
ATOM 3169 C C . MET A 1 390 ? -5.641 -24.578 2.695 1 92.94 390 MET A C 1
ATOM 3171 O O . MET A 1 390 ? -4.516 -24.781 2.23 1 92.94 390 MET A O 1
ATOM 3175 N N . ASP A 1 391 ? -6.559 -25.469 2.613 1 93.38 391 ASP A N 1
ATOM 3176 C CA . ASP A 1 391 ? -6.246 -26.812 2.133 1 93.38 391 ASP A CA 1
ATOM 3177 C C . ASP A 1 391 ? -6.723 -27 0.695 1 93.38 391 ASP A C 1
ATOM 3179 O O . ASP A 1 391 ? -6.523 -28.078 0.107 1 93.38 391 ASP A O 1
ATOM 3183 N N . ARG A 1 392 ? -7.371 -26.031 0.133 1 96 392 ARG A N 1
ATOM 3184 C CA . ARG A 1 392 ? -7.863 -26.156 -1.233 1 96 392 ARG A CA 1
ATOM 3185 C C . ARG A 1 392 ? -6.746 -25.922 -2.244 1 96 392 ARG A C 1
ATOM 3187 O O . ARG A 1 392 ? -6.078 -24.891 -2.215 1 96 392 ARG A O 1
ATOM 3194 N N . THR A 1 393 ? -6.531 -26.875 -3.139 1 95.94 393 THR A N 1
ATOM 3195 C CA . THR A 1 393 ? -5.469 -26.75 -4.133 1 95.94 393 THR A CA 1
ATOM 3196 C C . THR A 1 393 ? -6.051 -26.578 -5.531 1 95.94 393 THR A C 1
ATOM 3198 O O . THR A 1 393 ? -5.312 -26.531 -6.516 1 95.94 393 THR A O 1
ATOM 3201 N N . ASN A 1 394 ? -7.359 -26.516 -5.66 1 97.25 394 ASN A N 1
ATOM 3202 C CA . ASN A 1 394 ? -7.996 -26.391 -6.969 1 97.25 394 ASN A CA 1
ATOM 3203 C C . ASN A 1 394 ? -8.453 -24.969 -7.246 1 97.25 394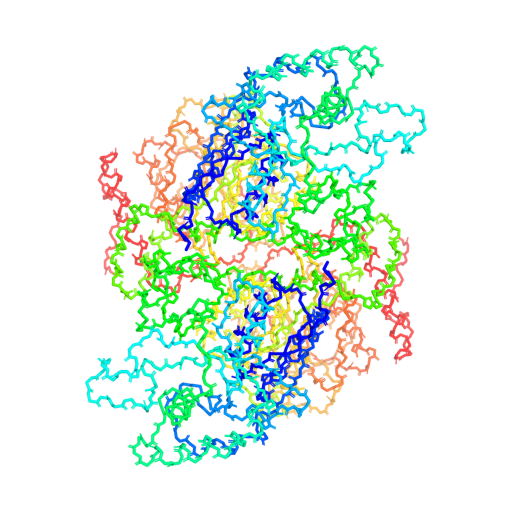 ASN A C 1
ATOM 3205 O O . ASN A 1 394 ? -9.406 -24.75 -7.988 1 97.25 394 ASN A O 1
ATOM 3209 N N . ILE A 1 395 ? -7.875 -24 -6.551 1 98.25 395 ILE A N 1
ATOM 3210 C CA . ILE A 1 395 ? -8.156 -22.594 -6.805 1 98.25 395 ILE A CA 1
ATOM 3211 C C . ILE A 1 395 ? -6.922 -21.922 -7.402 1 98.25 395 ILE A C 1
ATOM 3213 O O . ILE A 1 395 ? -5.848 -21.938 -6.793 1 98.25 395 ILE A O 1
ATOM 3217 N N . GLY A 1 396 ? -7.035 -21.484 -8.617 1 98.38 396 GLY A N 1
ATOM 3218 C CA . GLY A 1 396 ? -5.996 -20.641 -9.195 1 98.38 396 GLY A CA 1
ATOM 3219 C C . GLY A 1 396 ? -6.105 -19.188 -8.789 1 98.38 396 GLY A C 1
ATOM 3220 O O . GLY A 1 396 ? -7.078 -18.516 -9.133 1 98.38 396 GLY A O 1
ATOM 3221 N N . TYR A 1 397 ? -5.16 -18.703 -8 1 98.62 397 TYR A N 1
ATOM 3222 C CA . TYR A 1 397 ? -5.102 -17.297 -7.598 1 98.62 397 TYR A CA 1
ATOM 3223 C C . TYR A 1 397 ? -4.23 -16.5 -8.555 1 98.62 397 TYR A C 1
ATOM 3225 O O . TYR A 1 397 ? -3.02 -16.719 -8.641 1 98.62 397 TYR A O 1
ATOM 3233 N N . HIS A 1 398 ? -4.789 -15.547 -9.281 1 98.75 398 HIS A N 1
ATOM 3234 C CA . HIS A 1 398 ? -4.055 -14.727 -10.234 1 98.75 398 HIS A CA 1
ATOM 3235 C C . HIS A 1 398 ? -4.059 -13.258 -9.812 1 98.75 398 HIS A C 1
ATOM 3237 O O . HIS A 1 398 ? -5.121 -12.656 -9.641 1 98.75 398 HIS A O 1
ATOM 3243 N N . ILE A 1 399 ? -2.898 -12.68 -9.672 1 98.62 399 ILE A N 1
ATOM 3244 C CA . ILE A 1 399 ? -2.773 -11.312 -9.188 1 98.62 399 ILE A CA 1
ATOM 3245 C C . ILE A 1 399 ? -2.533 -10.367 -10.359 1 98.62 399 ILE A C 1
ATOM 3247 O O . ILE A 1 399 ? -1.592 -10.555 -11.133 1 98.62 399 ILE A O 1
ATOM 3251 N N . VAL A 1 400 ? -3.389 -9.469 -10.547 1 98.06 400 VAL A N 1
ATOM 3252 C CA . VAL A 1 400 ? -3.199 -8.328 -11.438 1 98.06 400 VAL A CA 1
ATOM 3253 C C . VAL A 1 400 ? -2.924 -7.07 -10.609 1 98.06 400 VAL A C 1
ATOM 3255 O O . VAL A 1 400 ? -3.803 -6.586 -9.891 1 98.06 400 VAL A O 1
ATOM 3258 N N . TYR A 1 401 ? -1.734 -6.523 -10.75 1 97 401 TYR A N 1
ATOM 3259 C CA . TYR A 1 401 ? -1.295 -5.461 -9.852 1 97 401 TYR A CA 1
ATOM 3260 C C . TYR A 1 401 ? -1.799 -4.102 -10.32 1 97 401 TYR A C 1
ATOM 3262 O O . TYR A 1 401 ? -1.801 -3.816 -11.523 1 97 401 TYR A O 1
ATOM 3270 N N . LYS A 1 402 ? -2.166 -3.326 -9.344 1 93.25 402 LYS A N 1
ATOM 3271 C CA . LYS A 1 402 ? -2.48 -1.924 -9.602 1 93.25 402 LYS A CA 1
ATOM 3272 C C . LYS A 1 402 ? -1.224 -1.137 -9.969 1 93.25 402 LYS A C 1
ATOM 3274 O O . LYS A 1 402 ? -0.198 -1.252 -9.289 1 93.25 402 LYS A O 1
ATOM 3279 N N . ASN A 1 403 ? -1.346 -0.341 -10.984 1 89.5 403 ASN A N 1
ATOM 3280 C CA . ASN A 1 403 ? -0.218 0.512 -11.352 1 89.5 403 ASN A CA 1
ATOM 3281 C C . ASN A 1 403 ? -0.142 1.749 -10.461 1 89.5 403 ASN A C 1
ATOM 3283 O O . ASN A 1 403 ? 0.93 2.332 -10.289 1 89.5 403 ASN A O 1
ATOM 3287 N N . SER A 1 404 ? -1.256 2.16 -10.039 1 83.44 404 SER A N 1
ATOM 3288 C CA . SER A 1 404 ? -1.375 3.318 -9.156 1 83.44 404 SER A CA 1
ATOM 3289 C C . SER A 1 404 ? -2.619 3.221 -8.281 1 83.44 404 SER A C 1
ATOM 3291 O O . SER A 1 404 ? -3.482 2.371 -8.516 1 83.44 404 SER A O 1
ATOM 3293 N N . ASN A 1 405 ? -2.691 4.031 -7.328 1 71.44 405 ASN A N 1
ATOM 3294 C CA . ASN A 1 405 ? -3.848 4.039 -6.438 1 71.44 405 ASN A CA 1
ATOM 3295 C C . ASN A 1 405 ? -5.09 4.582 -7.137 1 71.44 405 ASN A C 1
ATOM 3297 O O . ASN A 1 405 ? -6.211 4.398 -6.656 1 71.44 405 ASN A O 1
ATOM 3301 N N . HIS A 1 406 ? -4.875 5.145 -8.305 1 68.5 406 HIS A N 1
ATOM 3302 C CA . HIS A 1 406 ? -5.98 5.734 -9.055 1 68.5 406 HIS A CA 1
ATOM 3303 C C . HIS A 1 406 ? -6.383 4.848 -10.227 1 68.5 406 HIS A C 1
ATOM 3305 O O . HIS A 1 406 ? -7.215 5.242 -11.055 1 68.5 406 HIS A O 1
ATOM 3311 N N . ALA A 1 407 ? -5.832 3.766 -10.164 1 71.25 407 ALA A N 1
ATOM 3312 C CA . ALA A 1 407 ? -6.125 2.891 -11.297 1 71.25 407 ALA A CA 1
ATOM 3313 C C . ALA A 1 407 ? -7.598 2.49 -11.312 1 71.25 407 ALA A C 1
ATOM 3315 O O . ALA A 1 407 ? -8.164 2.143 -10.273 1 71.25 407 ALA A O 1
ATOM 3316 N N . VAL A 1 408 ? -8.227 2.58 -12.461 1 80.69 408 VAL A N 1
ATOM 3317 C CA . VAL A 1 408 ? -9.609 2.154 -12.648 1 80.69 408 VAL A CA 1
ATOM 3318 C C . VAL A 1 408 ? -9.68 0.63 -12.695 1 80.69 408 VAL A C 1
ATOM 3320 O O . VAL A 1 408 ? -8.781 -0.024 -13.227 1 80.69 408 VAL A O 1
ATOM 3323 N N . TYR A 1 409 ? -10.711 0.15 -12.117 1 89.81 409 TYR A N 1
ATOM 3324 C CA . TYR A 1 409 ? -10.891 -1.295 -12.039 1 89.81 409 TYR A CA 1
ATOM 3325 C C . TYR A 1 409 ? -11.023 -1.907 -13.43 1 89.81 409 TYR A C 1
ATOM 3327 O O . TYR A 1 409 ? -12.016 -1.681 -14.125 1 89.81 409 TYR A O 1
ATOM 3335 N N . PRO A 1 410 ? -9.953 -2.652 -13.93 1 93 410 PRO A N 1
ATOM 3336 C CA . PRO A 1 410 ? -10 -3.254 -15.266 1 93 410 PRO A CA 1
ATOM 3337 C C . PRO A 1 410 ? -10.75 -4.582 -15.289 1 93 410 PRO A C 1
ATOM 3339 O O . PRO A 1 410 ? -10.148 -5.633 -15.516 1 93 410 PRO A O 1
ATOM 3342 N N . ILE A 1 411 ? -12 -4.512 -15.203 1 94 411 ILE A N 1
ATOM 3343 C CA . ILE A 1 411 ? -12.875 -5.641 -14.914 1 94 411 ILE A CA 1
ATOM 3344 C C . ILE A 1 411 ? -12.719 -6.707 -16 1 94 411 ILE A C 1
ATOM 3346 O O . ILE A 1 411 ? -12.539 -7.887 -15.695 1 94 411 ILE A O 1
ATOM 3350 N N . ASN A 1 412 ? -12.742 -6.363 -17.266 1 95.75 412 ASN A N 1
ATOM 3351 C CA . ASN A 1 412 ? -12.703 -7.352 -18.328 1 95.75 412 ASN A CA 1
ATOM 3352 C C . ASN A 1 412 ? -11.289 -7.906 -18.531 1 95.75 412 ASN A C 1
ATOM 3354 O O . ASN A 1 412 ? -11.125 -9.039 -18.984 1 95.75 412 ASN A O 1
ATOM 3358 N N . LEU A 1 413 ? -10.258 -7.137 -18.203 1 96.06 413 LEU A N 1
ATOM 3359 C CA . LEU A 1 413 ? -8.922 -7.719 -18.141 1 96.06 413 LEU A CA 1
ATOM 3360 C C . LEU A 1 413 ? -8.852 -8.828 -17.094 1 96.06 413 LEU A C 1
ATOM 3362 O O . LEU A 1 413 ? -8.297 -9.898 -17.344 1 96.06 413 LEU A O 1
ATOM 3366 N N . LEU A 1 414 ? -9.414 -8.492 -15.969 1 97.75 414 LEU A N 1
ATOM 3367 C CA . LEU A 1 414 ? -9.414 -9.461 -14.883 1 97.75 414 LEU A CA 1
ATOM 3368 C C . LEU A 1 414 ? -10.156 -10.734 -15.289 1 97.75 414 LEU A C 1
ATOM 3370 O O . LEU A 1 414 ? -9.68 -11.844 -15.047 1 97.75 414 LEU A O 1
ATOM 3374 N N . ARG A 1 415 ? -11.289 -10.578 -15.875 1 98.12 415 ARG A N 1
ATOM 3375 C CA . ARG A 1 415 ? -12.055 -11.727 -16.359 1 98.12 415 ARG A CA 1
ATOM 3376 C C . ARG A 1 415 ? -11.227 -12.555 -17.344 1 98.12 415 ARG A C 1
ATOM 3378 O O . ARG A 1 415 ? -11.211 -13.781 -17.266 1 98.12 415 ARG A O 1
ATOM 3385 N N . ASN A 1 416 ? -10.602 -11.883 -18.25 1 97.88 416 ASN A N 1
ATOM 3386 C CA . ASN A 1 416 ? -9.805 -12.57 -19.266 1 97.88 416 ASN A CA 1
ATOM 3387 C C . ASN A 1 416 ? -8.625 -13.312 -18.656 1 97.88 416 ASN A C 1
ATOM 3389 O O . ASN A 1 416 ? -8.297 -14.422 -19.078 1 97.88 416 ASN A O 1
ATOM 3393 N N . VAL A 1 417 ? -7.977 -12.688 -17.672 1 98.19 417 VAL A N 1
ATOM 3394 C CA . VAL A 1 417 ? -6.855 -13.336 -17 1 98.19 417 VAL A CA 1
ATOM 3395 C C . VAL A 1 417 ? -7.328 -14.625 -16.328 1 98.19 417 VAL A C 1
ATOM 3397 O O . VAL A 1 417 ? -6.695 -15.672 -16.469 1 98.19 417 VAL A O 1
ATOM 3400 N N . ALA A 1 418 ? -8.414 -14.547 -15.633 1 98.62 418 ALA A N 1
ATOM 3401 C CA . ALA A 1 418 ? -8.961 -15.727 -14.969 1 98.62 418 ALA A CA 1
ATOM 3402 C C . ALA A 1 418 ? -9.391 -16.781 -15.992 1 98.62 418 ALA A C 1
ATOM 3404 O O . ALA A 1 418 ? -9.102 -17.969 -15.828 1 98.62 418 ALA A O 1
ATOM 3405 N N . LEU A 1 419 ? -10.047 -16.344 -17.031 1 98.44 419 LEU A N 1
ATOM 3406 C CA . LEU A 1 419 ? -10.578 -17.234 -18.062 1 98.44 419 LEU A CA 1
ATOM 3407 C C . LEU A 1 419 ? -9.453 -18 -18.75 1 98.44 419 LEU A C 1
ATOM 3409 O O . LEU A 1 419 ? -9.547 -19.219 -18.953 1 98.44 419 LEU A O 1
ATOM 3413 N N . LYS A 1 420 ? -8.422 -17.344 -19.094 1 97.31 420 LYS A N 1
ATOM 3414 C CA . LYS A 1 420 ? -7.301 -17.938 -19.828 1 97.31 420 LYS A CA 1
ATOM 3415 C C . LYS A 1 420 ? -6.621 -19.016 -19 1 97.31 420 LYS A C 1
ATOM 3417 O O . LYS A 1 420 ? -6.07 -19.969 -19.547 1 97.31 420 LYS A O 1
ATOM 3422 N N . GLN A 1 421 ? -6.723 -18.906 -17.656 1 96.62 421 GLN A N 1
ATOM 3423 C CA . GLN A 1 421 ? -5.977 -19.828 -16.812 1 96.62 421 GLN A CA 1
ATOM 3424 C C . GLN A 1 421 ? -6.867 -20.969 -16.328 1 96.62 421 GLN A C 1
ATOM 3426 O O . GLN A 1 421 ? -6.41 -21.859 -15.602 1 96.62 421 GLN A O 1
ATOM 3431 N N . ALA A 1 422 ? -8.156 -20.938 -16.734 1 96.25 422 ALA A N 1
ATOM 3432 C CA . ALA A 1 422 ? -9.031 -22.047 -16.359 1 96.25 422 ALA A CA 1
ATOM 3433 C C . ALA A 1 422 ? -8.562 -23.359 -17 1 96.25 422 ALA A C 1
ATOM 3435 O O . ALA A 1 422 ? -8.141 -23.375 -18.156 1 96.25 422 ALA A O 1
ATOM 3436 N N . VAL A 1 423 ? -8.664 -24.5 -16.281 1 93.31 423 VAL A N 1
ATOM 3437 C CA . VAL A 1 423 ? -8.07 -25.75 -16.734 1 93.31 423 VAL A CA 1
ATOM 3438 C C . VAL A 1 423 ? -9.172 -26.703 -17.203 1 93.31 423 VAL A C 1
ATOM 3440 O O . VAL A 1 423 ? -8.891 -27.781 -17.719 1 93.31 423 VAL A O 1
ATOM 3443 N N . THR A 1 424 ? -10.445 -26.266 -17.047 1 95.25 424 THR A N 1
ATOM 3444 C CA . THR A 1 424 ? -11.562 -27.141 -17.406 1 95.25 424 THR A CA 1
ATOM 3445 C C . THR A 1 424 ? -12.102 -26.781 -18.797 1 95.25 424 THR A C 1
ATOM 3447 O O . THR A 1 424 ? -11.867 -25.672 -19.281 1 95.25 424 THR A O 1
ATOM 3450 N N . ASP A 1 425 ? -12.812 -27.719 -19.359 1 93.19 425 ASP A N 1
ATOM 3451 C CA . ASP A 1 425 ? -13.383 -27.516 -20.688 1 93.19 425 ASP A CA 1
ATOM 3452 C C . ASP A 1 425 ? -14.586 -26.562 -20.625 1 93.19 425 ASP A C 1
ATOM 3454 O O . ASP A 1 425 ? -14.875 -25.859 -21.594 1 93.19 425 ASP A O 1
ATOM 3458 N N . HIS A 1 426 ? -15.305 -26.625 -19.516 1 95.88 426 HIS A N 1
ATOM 3459 C CA . HIS A 1 426 ? -16.422 -25.703 -19.297 1 95.88 426 HIS A CA 1
ATOM 3460 C C . HIS A 1 426 ? -16.094 -24.688 -18.219 1 95.88 426 HIS A C 1
ATOM 3462 O O . HIS A 1 426 ? -15.359 -25 -17.266 1 95.88 426 HIS A O 1
ATOM 3468 N N . VAL A 1 427 ? -16.578 -23.516 -18.484 1 97.69 427 VAL A N 1
ATOM 3469 C CA . VAL A 1 427 ? -16.359 -22.453 -17.5 1 97.69 427 VAL A CA 1
ATOM 3470 C C . VAL A 1 427 ? -17.703 -21.812 -17.125 1 97.69 427 VAL A C 1
ATOM 3472 O O . VAL A 1 427 ? -18.609 -21.703 -17.953 1 97.69 427 VAL A O 1
ATOM 3475 N N . PHE A 1 428 ? -17.859 -21.5 -15.891 1 98.62 428 PHE A N 1
ATOM 3476 C CA . PHE A 1 428 ? -18.984 -20.766 -15.344 1 98.62 428 PHE A CA 1
ATOM 3477 C C . PHE A 1 428 ? -18.625 -19.297 -15.133 1 98.62 428 PHE A C 1
ATOM 3479 O O . PHE A 1 428 ? -17.891 -18.969 -14.195 1 98.62 428 PHE A O 1
ATOM 3486 N N . LEU A 1 429 ? -19.016 -18.391 -16.062 1 98.56 429 LEU A N 1
ATOM 3487 C CA . LEU A 1 429 ? -18.766 -16.953 -15.961 1 98.56 429 LEU A CA 1
ATOM 3488 C C . LEU A 1 429 ? -19.562 -16.344 -14.82 1 98.56 429 LEU A C 1
ATOM 3490 O O . LEU A 1 429 ? -20.781 -16.172 -14.945 1 98.56 429 LEU A O 1
ATOM 3494 N N . TYR A 1 430 ? -18.875 -15.914 -13.789 1 97.12 430 TYR A N 1
ATOM 3495 C CA . TYR A 1 430 ? -19.484 -15.742 -12.469 1 97.12 430 TYR A CA 1
ATOM 3496 C C . TYR A 1 430 ? -19.141 -14.367 -11.898 1 97.12 430 TYR A C 1
ATOM 3498 O O . TYR A 1 430 ? -18.375 -13.609 -12.492 1 97.12 430 TYR A O 1
ATOM 3506 N N . ASP A 1 431 ? -19.828 -13.945 -10.891 1 94.94 431 ASP A N 1
ATOM 3507 C CA . ASP A 1 431 ? -19.547 -12.773 -10.07 1 94.94 431 ASP A CA 1
ATOM 3508 C C . ASP A 1 431 ? -19.328 -13.164 -8.609 1 94.94 431 ASP A C 1
ATOM 3510 O O . ASP A 1 431 ? -20.062 -14 -8.07 1 94.94 431 ASP A O 1
ATOM 3514 N N . VAL A 1 432 ? -18.344 -12.539 -8 1 95.38 432 VAL A N 1
ATOM 3515 C CA . VAL A 1 432 ? -17.906 -12.977 -6.684 1 95.38 432 VAL A CA 1
ATOM 3516 C C . VAL A 1 432 ? -18.984 -12.688 -5.648 1 95.38 432 VAL A C 1
ATOM 3518 O O . VAL A 1 432 ? -19.047 -13.344 -4.605 1 95.38 432 VAL A O 1
ATOM 3521 N N . ASP A 1 433 ? -19.891 -11.844 -5.898 1 90.38 433 ASP A N 1
ATOM 3522 C CA . ASP A 1 433 ? -20.906 -11.43 -4.922 1 90.38 433 ASP A CA 1
ATOM 3523 C C . ASP A 1 433 ? -22.062 -12.422 -4.887 1 90.38 433 ASP A C 1
ATOM 3525 O O . ASP A 1 433 ? -23.125 -12.117 -4.34 1 90.38 433 ASP A O 1
ATOM 3529 N N . PHE A 1 434 ? -21.938 -13.57 -5.477 1 94.19 434 PHE A N 1
ATOM 3530 C CA . PHE A 1 434 ? -22.969 -14.602 -5.453 1 94.19 434 PHE A CA 1
ATOM 3531 C C . PHE A 1 434 ? -22.469 -15.836 -4.707 1 94.19 434 PHE A C 1
ATOM 3533 O O . PHE A 1 434 ? -21.281 -16.141 -4.711 1 94.19 434 PHE A O 1
ATOM 3540 N N . VAL A 1 435 ? -23.406 -16.516 -4.102 1 94.25 435 VAL A N 1
ATOM 3541 C CA . VAL A 1 435 ? -23.156 -17.828 -3.535 1 94.25 435 VAL A CA 1
ATOM 3542 C C . VAL A 1 435 ? -23.984 -18.875 -4.293 1 94.25 435 VAL A C 1
ATOM 3544 O O . VAL A 1 435 ? -25.172 -18.703 -4.508 1 94.25 435 VAL A O 1
ATOM 3547 N N . PRO A 1 436 ? -23.297 -19.938 -4.75 1 97.12 436 PRO A N 1
ATOM 3548 C CA . PRO A 1 436 ? -24.047 -21 -5.434 1 97.12 436 PRO A CA 1
ATOM 3549 C C . PRO A 1 436 ? -24.859 -21.844 -4.473 1 97.12 436 PRO A C 1
ATOM 3551 O O . PRO A 1 436 ? -24.5 -21.984 -3.299 1 97.12 436 PRO A O 1
ATOM 3554 N N . MET A 1 437 ? -25.953 -22.391 -5.008 1 96.12 437 MET A N 1
ATOM 3555 C CA . MET A 1 437 ? -26.703 -23.359 -4.203 1 96.12 437 MET A CA 1
ATOM 3556 C C . MET A 1 437 ? -25.828 -24.547 -3.846 1 96.12 437 MET A C 1
ATOM 3558 O O . MET A 1 437 ? -24.922 -24.906 -4.602 1 96.12 437 MET A O 1
ATOM 3562 N N . PRO A 1 438 ? -26.094 -25.172 -2.689 1 95.31 438 PRO A N 1
ATOM 3563 C CA . PRO A 1 438 ? -25.328 -26.375 -2.348 1 95.31 438 PRO A CA 1
ATOM 3564 C C . PRO A 1 438 ? -25.453 -27.484 -3.391 1 95.31 438 PRO A C 1
ATOM 3566 O O . PRO A 1 438 ? -26.562 -27.797 -3.822 1 95.31 438 PRO A O 1
ATOM 3569 N N . GLY A 1 439 ? -24.297 -27.969 -3.84 1 96.06 439 GLY A N 1
ATOM 3570 C CA . GLY A 1 439 ? -24.312 -29.078 -4.785 1 96.06 439 GLY A CA 1
ATOM 3571 C C . GLY A 1 439 ? -24.375 -28.609 -6.234 1 96.06 439 GLY A C 1
ATOM 3572 O O . GLY A 1 439 ? -24.5 -29.438 -7.145 1 96.06 439 GLY A O 1
ATOM 3573 N N . LEU A 1 440 ? -24.328 -27.375 -6.457 1 97.5 440 LEU A N 1
ATOM 3574 C CA . LEU A 1 440 ? -24.453 -26.844 -7.812 1 97.5 440 LEU A CA 1
ATOM 3575 C C . LEU A 1 440 ? -23.375 -27.438 -8.719 1 97.5 440 LEU A C 1
ATOM 3577 O O . LEU A 1 440 ? -23.625 -27.719 -9.891 1 97.5 440 LEU A O 1
ATOM 3581 N N . PHE A 1 441 ? -22.156 -27.656 -8.273 1 96.56 441 PHE A N 1
ATOM 3582 C CA . PHE A 1 441 ? -21.062 -28.219 -9.07 1 96.56 441 PHE A CA 1
ATOM 3583 C C . PHE A 1 441 ? -21.438 -29.609 -9.578 1 96.56 441 PHE A C 1
ATOM 3585 O O . PHE A 1 441 ? -21.297 -29.891 -10.773 1 96.56 441 PHE A O 1
ATOM 3592 N N . THR A 1 442 ? -21.906 -30.391 -8.695 1 95.38 442 THR A N 1
ATOM 3593 C CA . THR A 1 442 ? -22.297 -31.75 -9.047 1 95.38 442 THR A CA 1
ATOM 3594 C C . THR A 1 442 ? -23.453 -31.734 -10.047 1 95.38 442 THR A C 1
ATOM 3596 O O . THR A 1 442 ? -23.469 -32.531 -11 1 95.38 442 THR A O 1
ATOM 3599 N N . TYR A 1 443 ? -24.359 -30.859 -9.758 1 96.31 443 TYR A N 1
ATOM 3600 C CA . TYR A 1 443 ? -25.5 -30.75 -10.656 1 96.31 443 TYR A CA 1
ATOM 3601 C C . TYR A 1 443 ? -25.047 -30.375 -12.062 1 96.31 443 TYR A C 1
ATOM 3603 O O . TYR A 1 443 ? -25.469 -31 -13.039 1 96.31 443 TYR A O 1
ATOM 3611 N N . LEU A 1 444 ? -24.203 -29.359 -12.195 1 96.62 444 LEU A N 1
ATOM 3612 C CA . LEU A 1 444 ? -23.766 -28.875 -13.492 1 96.62 444 LEU A CA 1
ATOM 3613 C C . LEU A 1 444 ? -22.969 -29.938 -14.234 1 96.62 444 LEU A C 1
ATOM 3615 O O . LEU A 1 444 ? -23.188 -30.172 -15.422 1 96.62 444 LEU A O 1
ATOM 3619 N N . THR A 1 445 ? -22.047 -30.609 -13.539 1 94.75 445 THR A N 1
ATOM 3620 C CA . THR A 1 445 ? -21.203 -31.625 -14.164 1 94.75 445 THR A CA 1
ATOM 3621 C C . THR A 1 445 ? -22.062 -32.781 -14.672 1 94.75 445 THR A C 1
ATOM 3623 O O . THR A 1 445 ? -21.828 -33.312 -15.766 1 94.75 445 THR A O 1
ATOM 3626 N N . SER A 1 446 ? -23.062 -33.125 -13.891 1 94.25 446 SER A N 1
ATOM 3627 C CA . SER A 1 446 ? -23.953 -34.219 -14.281 1 94.25 446 SER A CA 1
ATOM 3628 C C . SER A 1 446 ? -24.812 -33.812 -15.484 1 94.25 446 SER A C 1
ATOM 3630 O O . SER A 1 446 ? -25 -34.625 -16.406 1 94.25 446 SER A O 1
ATOM 3632 N N . TYR A 1 447 ? -25.328 -32.688 -15.391 1 94.94 447 TYR A N 1
ATOM 3633 C CA . TYR A 1 447 ? -26.172 -32.188 -16.484 1 94.94 447 TYR A CA 1
ATOM 3634 C C . TYR A 1 447 ? -25.391 -32.156 -17.797 1 94.94 447 TYR A C 1
ATOM 3636 O O . TYR A 1 447 ? -25.891 -32.562 -18.828 1 94.94 447 TYR A O 1
ATOM 3644 N N . LEU A 1 448 ? -24.234 -31.625 -17.781 1 94.19 448 LEU A N 1
ATOM 3645 C CA . LEU A 1 448 ? -23.406 -31.484 -18.969 1 94.19 448 LEU A CA 1
ATOM 3646 C C . LEU A 1 448 ? -23.016 -32.844 -19.547 1 94.19 448 LEU A C 1
ATOM 3648 O O . LEU A 1 448 ? -22.922 -33 -20.766 1 94.19 448 LEU A O 1
ATOM 3652 N N . ALA A 1 449 ? -22.781 -33.75 -18.672 1 91.75 449 ALA A N 1
ATOM 3653 C CA . ALA A 1 449 ? -22.438 -35.094 -19.125 1 91.75 449 ALA A CA 1
ATOM 3654 C C . ALA A 1 449 ? -23.562 -35.719 -19.953 1 91.75 449 ALA A C 1
ATOM 3656 O O . ALA A 1 449 ? -23.312 -36.438 -20.922 1 91.75 449 ALA A O 1
ATOM 3657 N N . GLU A 1 450 ? -24.719 -35.281 -19.641 1 91.56 450 GLU A N 1
ATOM 3658 C CA . GLU A 1 450 ? -25.875 -35.906 -20.266 1 91.56 450 GLU A CA 1
ATOM 3659 C C . GLU A 1 450 ? -26.359 -35.062 -21.453 1 91.56 450 GLU A C 1
ATOM 3661 O O . GLU A 1 450 ? -26.891 -35.625 -22.422 1 91.56 450 GLU A O 1
ATOM 3666 N N . HIS A 1 451 ? -26.188 -33.812 -21.375 1 87.81 451 HIS A N 1
ATOM 3667 C CA . HIS A 1 451 ? -26.922 -32.969 -22.297 1 87.81 451 HIS A CA 1
ATOM 3668 C C . HIS A 1 451 ? -25.984 -32.156 -23.172 1 87.81 451 HIS A C 1
ATOM 3670 O O . HIS A 1 451 ? -26.406 -31.578 -24.188 1 87.81 451 HIS A O 1
ATOM 3676 N N . ALA A 1 452 ? -24.719 -32.094 -22.812 1 77.56 452 ALA A N 1
ATOM 3677 C CA . ALA A 1 452 ? -23.844 -31.141 -23.516 1 77.56 452 ALA A CA 1
ATOM 3678 C C . ALA A 1 452 ? -23.438 -31.688 -24.875 1 77.56 452 ALA A C 1
ATOM 3680 O O . ALA A 1 452 ? -22.5 -32.5 -24.969 1 77.56 452 ALA A O 1
ATOM 3681 N N . LYS A 1 453 ? -24.188 -31.344 -25.906 1 74.75 453 LYS A N 1
ATOM 3682 C CA . LYS A 1 453 ? -23.922 -31.875 -27.234 1 74.75 453 LYS A CA 1
ATOM 3683 C C . LYS A 1 453 ? -23.406 -30.781 -28.156 1 74.75 453 LYS A C 1
ATOM 3685 O O . LYS A 1 453 ? -22.531 -31.016 -28.984 1 74.75 453 LYS A O 1
ATOM 3690 N N . SER A 1 454 ? -23.906 -29.562 -27.953 1 81.75 454 SER A N 1
ATOM 3691 C CA . SER A 1 454 ? -23.516 -28.484 -28.844 1 81.75 454 SER A CA 1
ATOM 3692 C C . SER A 1 454 ? -22.469 -27.578 -28.188 1 81.75 454 SER A C 1
ATOM 3694 O O . SER A 1 454 ? -22.594 -27.234 -27 1 81.75 454 SER A O 1
ATOM 3696 N N . PRO A 1 455 ? -21.5 -27.25 -28.984 1 86.56 455 PRO A N 1
ATOM 3697 C CA . PRO A 1 455 ? -20.438 -26.391 -28.438 1 86.56 455 PRO A CA 1
ATOM 3698 C C . PRO A 1 455 ? -20.875 -24.938 -28.266 1 86.56 455 PRO A C 1
ATOM 3700 O O . PRO A 1 455 ? -20.25 -24.188 -27.516 1 86.56 455 PRO A O 1
ATOM 3703 N N . LYS A 1 456 ? -21.906 -24.578 -28.875 1 93.44 456 LYS A N 1
ATOM 3704 C CA . LYS A 1 456 ? -22.328 -23.172 -28.797 1 93.44 456 LYS A CA 1
ATOM 3705 C C . LYS A 1 456 ? -23.609 -23.031 -27.984 1 93.44 456 LYS A C 1
ATOM 3707 O O . LYS A 1 456 ? -24.578 -22.422 -28.438 1 93.44 456 LYS A O 1
ATOM 3712 N N . THR A 1 457 ? -23.625 -23.594 -26.891 1 95.69 457 THR A N 1
ATOM 3713 C CA . THR A 1 457 ? -24.719 -23.438 -25.938 1 95.69 457 THR A CA 1
ATOM 3714 C C . THR A 1 457 ? -24.25 -22.734 -24.672 1 95.69 457 THR A C 1
ATOM 3716 O O . THR A 1 457 ? -23.203 -23.078 -24.109 1 95.69 457 THR A O 1
ATOM 3719 N N . ALA A 1 458 ? -24.906 -21.734 -24.344 1 97.31 458 ALA A N 1
ATOM 3720 C CA . ALA A 1 458 ? -24.703 -21.047 -23.078 1 97.31 458 ALA A CA 1
ATOM 3721 C C . ALA A 1 458 ? -25.797 -21.422 -22.078 1 97.31 458 ALA A C 1
ATOM 3723 O O . ALA A 1 458 ? -26.938 -20.969 -22.203 1 97.31 458 ALA A O 1
ATOM 3724 N N . TYR A 1 459 ? -25.438 -22.219 -21.125 1 97.44 459 TYR A N 1
ATOM 3725 C CA . TYR A 1 459 ? -26.406 -22.641 -20.109 1 97.44 459 TYR A CA 1
ATOM 3726 C C . TYR A 1 459 ? -26.562 -21.578 -19.016 1 97.44 459 TYR A C 1
ATOM 3728 O O . TYR A 1 459 ? -25.594 -21.266 -18.312 1 97.44 459 TYR A O 1
ATOM 3736 N N . ILE A 1 460 ? -27.75 -21.078 -18.875 1 98.19 460 ILE A N 1
ATOM 3737 C CA . ILE A 1 460 ? -28.016 -20 -17.938 1 98.19 460 ILE A CA 1
ATOM 3738 C C . ILE A 1 460 ? -28.344 -20.578 -16.562 1 98.19 460 ILE A C 1
ATOM 3740 O O . ILE A 1 460 ? -29.188 -21.469 -16.438 1 98.19 460 ILE A O 1
ATOM 3744 N N . VAL A 1 461 ? -27.641 -20.109 -15.578 1 98.31 461 VAL A N 1
ATOM 3745 C CA . VAL A 1 461 ? -27.984 -20.391 -14.188 1 98.31 461 VAL A CA 1
ATOM 3746 C C . VAL A 1 461 ? -28.719 -19.188 -13.594 1 98.31 461 VAL A C 1
ATOM 3748 O O . VAL A 1 461 ? -28.125 -18.125 -13.398 1 98.31 461 VAL A O 1
ATOM 3751 N N . PRO A 1 462 ? -29.984 -19.359 -13.258 1 97.62 462 PRO A N 1
ATOM 3752 C CA . PRO A 1 462 ? -30.781 -18.234 -12.766 1 97.62 462 PRO A CA 1
ATOM 3753 C C . PRO A 1 462 ? -30.203 -17.625 -11.484 1 97.62 462 PRO A C 1
ATOM 3755 O O . PRO A 1 462 ? -29.719 -18.359 -10.617 1 97.62 462 PRO A O 1
ATOM 3758 N N . ALA A 1 463 ? -30.297 -16.344 -11.383 1 96.44 463 ALA A N 1
ATOM 3759 C CA . ALA A 1 463 ? -29.766 -15.602 -10.25 1 96.44 463 ALA A CA 1
ATOM 3760 C C . ALA A 1 463 ? -30.891 -14.984 -9.422 1 96.44 463 ALA A C 1
ATOM 3762 O O . ALA A 1 463 ? -31.875 -14.492 -9.977 1 96.44 463 ALA A O 1
ATOM 3763 N N . PHE A 1 464 ? -30.781 -15.047 -8.148 1 93.5 464 PHE A N 1
ATOM 3764 C CA . PHE A 1 464 ? -31.766 -14.5 -7.215 1 93.5 464 PHE A CA 1
ATOM 3765 C C . PHE A 1 464 ? -31.078 -13.609 -6.184 1 93.5 464 PHE A C 1
ATOM 3767 O O . PHE A 1 464 ? -29.844 -13.531 -6.141 1 93.5 464 PHE A O 1
ATOM 3774 N N . GLU A 1 465 ? -31.781 -12.828 -5.496 1 87.69 465 GLU A N 1
ATOM 3775 C CA . GLU A 1 465 ? -31.25 -11.969 -4.445 1 87.69 465 GLU A CA 1
ATOM 3776 C C . GLU A 1 465 ? -32.156 -11.945 -3.23 1 87.69 465 GLU A C 1
ATOM 3778 O O . GLU A 1 465 ? -33.344 -12.273 -3.336 1 87.69 465 GLU A O 1
ATOM 3783 N N . SER A 1 466 ? -31.5 -11.711 -2.154 1 77.25 466 SER A N 1
ATOM 3784 C CA . SER A 1 466 ? -32.281 -11.586 -0.931 1 77.25 466 SER A CA 1
ATOM 3785 C C . SER A 1 466 ? -32.406 -10.133 -0.498 1 77.25 466 SER A C 1
ATOM 3787 O O . SER A 1 466 ? -31.516 -9.328 -0.721 1 77.25 466 SER A O 1
ATOM 3789 N N . PHE A 1 467 ? -33.5 -9.906 0.023 1 64.62 467 PHE A N 1
ATOM 3790 C CA . PHE A 1 467 ? -33.688 -8.594 0.632 1 64.62 467 PHE A CA 1
ATOM 3791 C C . PHE A 1 467 ? -33.156 -8.578 2.053 1 64.62 467 PHE A C 1
ATOM 3793 O O . PHE A 1 467 ? -32.938 -7.504 2.633 1 64.62 467 PHE A O 1
ATOM 3800 N N . TRP A 1 468 ? -32.781 -9.82 2.416 1 63.44 468 TRP A N 1
ATOM 3801 C CA . TRP A 1 468 ? -32.312 -9.938 3.789 1 63.44 468 TRP A CA 1
ATOM 3802 C C . TRP A 1 468 ? -30.797 -10.031 3.83 1 63.44 468 TRP A C 1
ATOM 3804 O O . TRP A 1 468 ? -30.172 -10.664 2.965 1 63.44 468 TRP A O 1
ATOM 3814 N N . TYR A 1 469 ? -30.266 -9.32 4.75 1 62.5 469 TYR A N 1
ATOM 3815 C CA . TYR A 1 469 ? -28.812 -9.328 4.875 1 62.5 469 TYR A CA 1
ATOM 3816 C C . TYR A 1 469 ? -28.312 -10.688 5.359 1 62.5 469 TYR A C 1
ATOM 3818 O O . TYR A 1 469 ? -27.203 -11.109 5.012 1 62.5 469 TYR A O 1
ATOM 3826 N N . LYS A 1 470 ? -28.938 -11.336 6.273 1 62.88 470 LYS A N 1
ATOM 3827 C CA . LYS A 1 470 ? -28.578 -12.68 6.73 1 62.88 470 LYS A CA 1
ATOM 3828 C C . LYS A 1 470 ? -29.625 -13.703 6.289 1 62.88 470 LYS A C 1
ATOM 3830 O O . LYS A 1 470 ? -30.812 -13.531 6.539 1 62.88 470 LYS A O 1
ATOM 3835 N N . PHE A 1 471 ? -29.172 -14.562 5.414 1 70.56 471 PHE A N 1
ATOM 3836 C CA . PHE A 1 471 ? -30.062 -15.617 4.953 1 70.56 471 PHE A CA 1
ATOM 3837 C C . PHE A 1 471 ? -29.328 -16.938 4.828 1 70.56 471 PHE A C 1
ATOM 3839 O O . PHE A 1 471 ? -28.094 -16.969 4.777 1 70.56 471 PHE A O 1
ATOM 3846 N N . LYS A 1 472 ? -30.109 -17.875 5.02 1 81.38 472 LYS A N 1
ATOM 3847 C CA . LYS A 1 472 ? -29.578 -19.203 4.691 1 81.38 472 LYS A CA 1
ATOM 3848 C C . LYS A 1 472 ? -29.797 -19.531 3.219 1 81.38 472 LYS A C 1
ATOM 3850 O O . LYS A 1 472 ? -30.891 -19.297 2.678 1 81.38 472 LYS A O 1
ATOM 3855 N N . VAL A 1 473 ? -28.812 -20.031 2.621 1 89.75 473 VAL A N 1
ATOM 3856 C CA . VAL A 1 473 ? -28.922 -20.375 1.206 1 89.75 473 VAL A CA 1
ATOM 3857 C C . VAL A 1 473 ? -29.844 -21.578 1.029 1 89.75 473 VAL A C 1
ATOM 3859 O O . VAL A 1 473 ? -29.641 -22.625 1.641 1 89.75 473 VAL A O 1
ATOM 3862 N N . PRO A 1 474 ? -30.859 -21.406 0.208 1 93.06 474 PRO A N 1
ATOM 3863 C CA . PRO A 1 474 ? -31.75 -22.547 -0.023 1 93.06 474 PRO A CA 1
ATOM 3864 C C . PRO A 1 474 ? -31.031 -23.75 -0.63 1 93.06 474 PRO A C 1
ATOM 3866 O O . PRO A 1 474 ? -30.203 -23.594 -1.531 1 93.06 474 PRO A O 1
ATOM 3869 N N . GLN A 1 475 ? -31.469 -24.953 -0.232 1 93.31 475 GLN A N 1
ATOM 3870 C CA . GLN A 1 475 ? -30.766 -26.156 -0.66 1 93.31 475 GLN A CA 1
ATOM 3871 C C . GLN A 1 475 ? -31.297 -26.641 -2.006 1 93.31 475 GLN A C 1
ATOM 3873 O O . GLN A 1 475 ? -30.594 -27.328 -2.746 1 93.31 475 GLN A O 1
ATOM 3878 N N . THR A 1 476 ? -32.562 -26.359 -2.162 1 94.38 476 THR A N 1
ATOM 3879 C CA . THR A 1 476 ? -33.188 -26.844 -3.383 1 94.38 476 THR A CA 1
ATOM 3880 C C . THR A 1 476 ? -34.094 -25.766 -3.986 1 94.38 476 THR A C 1
ATOM 3882 O O . THR A 1 476 ? -34.406 -24.781 -3.332 1 94.38 476 THR A O 1
ATOM 3885 N N . LYS A 1 477 ? -34.438 -26.047 -5.242 1 95.5 477 LYS A N 1
ATOM 3886 C CA . LYS A 1 477 ? -35.375 -25.172 -5.938 1 95.5 477 LYS A CA 1
ATOM 3887 C C . LYS A 1 477 ? -36.688 -25.047 -5.168 1 95.5 477 LYS A C 1
ATOM 3889 O O . LYS A 1 477 ? -37.25 -23.953 -5.07 1 95.5 477 LYS A O 1
ATOM 3894 N N . SER A 1 478 ? -37.156 -26.141 -4.637 1 94.44 478 SER A N 1
ATOM 3895 C CA . SER A 1 478 ? -38.406 -26.156 -3.891 1 94.44 478 SER A CA 1
ATOM 3896 C C . SER A 1 478 ? -38.312 -25.25 -2.666 1 94.44 478 SER A C 1
ATOM 3898 O O . SER A 1 478 ? -39.25 -24.484 -2.396 1 94.44 478 SER A O 1
ATOM 3900 N N . VAL A 1 479 ? -37.25 -25.297 -2.018 1 94.62 479 VAL A N 1
ATOM 3901 C CA . VAL A 1 479 ? -37.062 -24.469 -0.833 1 94.62 479 VAL A CA 1
ATOM 3902 C C . VAL A 1 479 ? -36.969 -23 -1.24 1 94.62 479 VAL A C 1
ATOM 3904 O O . VAL A 1 479 ? -37.531 -22.141 -0.561 1 94.62 479 VAL A O 1
ATOM 3907 N N . LEU A 1 480 ? -36.281 -22.781 -2.293 1 94.31 480 LEU A N 1
ATOM 3908 C CA . LEU A 1 480 ? -36.188 -21.406 -2.803 1 94.31 480 LEU A CA 1
ATOM 3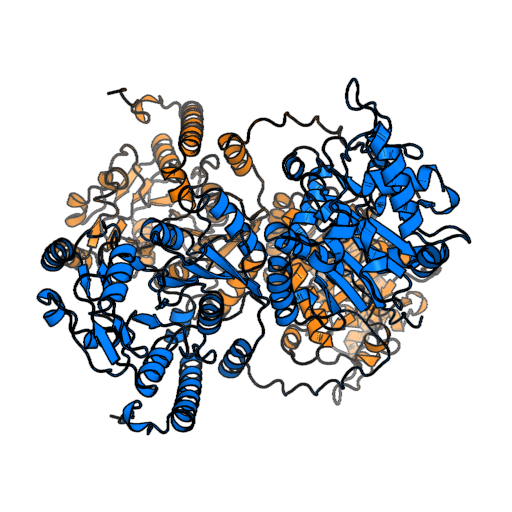909 C C . LEU A 1 480 ? -37.562 -20.844 -3.127 1 94.31 480 LEU A C 1
ATOM 3911 O O . LEU A 1 480 ? -37.844 -19.703 -2.771 1 94.31 480 LEU A O 1
ATOM 3915 N N . HIS A 1 481 ? -38.375 -21.656 -3.723 1 93.06 481 HIS A N 1
ATOM 3916 C CA . HIS A 1 481 ? -39.719 -21.203 -4.109 1 93.06 481 HIS A CA 1
ATOM 3917 C C . HIS A 1 481 ? -40.562 -20.859 -2.885 1 93.06 481 HIS A C 1
ATOM 3919 O O . HIS A 1 481 ? -41.281 -19.859 -2.895 1 93.06 481 HIS A O 1
ATOM 3925 N N . LYS A 1 482 ? -40.438 -21.625 -1.944 1 91.31 482 LYS A N 1
ATOM 3926 C CA . LYS A 1 482 ? -41.156 -21.344 -0.707 1 91.31 482 LYS A CA 1
ATOM 3927 C C . LYS A 1 482 ? -40.719 -20.016 -0.097 1 91.31 482 LYS A C 1
ATOM 3929 O O . LYS A 1 482 ? -41.562 -19.266 0.404 1 91.31 482 LYS A O 1
ATOM 3934 N N . GLN A 1 483 ? -39.5 -19.828 -0.187 1 89 483 GLN A N 1
ATOM 3935 C CA . GLN A 1 483 ? -38.969 -18.609 0.405 1 89 483 GLN A CA 1
ATOM 3936 C C . GLN A 1 483 ? -39.281 -17.391 -0.457 1 89 483 GLN A C 1
ATOM 3938 O O . GLN A 1 483 ? -39.438 -16.281 0.058 1 89 483 GLN A O 1
ATOM 3943 N N . ILE A 1 484 ? -39.344 -17.578 -1.738 1 87.56 484 ILE A N 1
ATOM 3944 C CA . ILE A 1 484 ? -39.75 -16.5 -2.633 1 87.56 484 ILE A CA 1
ATOM 3945 C C . ILE A 1 484 ? -41.188 -16.094 -2.32 1 87.56 484 ILE A C 1
ATOM 3947 O O . ILE A 1 484 ? -41.5 -14.914 -2.262 1 87.56 484 ILE A O 1
ATOM 3951 N N . ASP A 1 485 ? -41.969 -17.094 -2.098 1 84.69 485 ASP A N 1
ATOM 3952 C CA . ASP A 1 485 ? -43.375 -16.844 -1.788 1 84.69 485 ASP A CA 1
ATOM 3953 C C . ASP A 1 485 ? -43.531 -16.062 -0.48 1 84.69 485 ASP A C 1
ATOM 3955 O O . ASP A 1 485 ? -44.438 -15.281 -0.317 1 84.69 485 ASP A O 1
ATOM 3959 N N . ARG A 1 486 ? -42.531 -16.25 0.321 1 77.94 486 ARG A N 1
ATOM 3960 C CA . ARG A 1 486 ? -42.562 -15.57 1.607 1 77.94 486 ARG A CA 1
ATOM 3961 C C . ARG A 1 486 ? -41.906 -14.188 1.49 1 77.94 486 ARG A C 1
ATOM 3963 O O . ARG A 1 486 ? -41.875 -13.438 2.465 1 77.94 486 ARG A O 1
ATOM 3970 N N . GLY A 1 487 ? -41.344 -13.961 0.361 1 75 487 GLY A N 1
ATOM 3971 C CA . GLY A 1 487 ? -40.812 -12.633 0.12 1 75 487 GLY A CA 1
ATOM 3972 C C . GLY A 1 487 ? -39.344 -12.508 0.548 1 75 487 GLY A C 1
ATOM 3973 O O . GLY A 1 487 ? -38.812 -11.398 0.626 1 75 487 GLY A O 1
ATOM 3974 N N . VAL A 1 488 ? -38.75 -13.594 0.844 1 74.88 488 VAL A N 1
ATOM 3975 C CA . VAL A 1 488 ? -37.344 -13.578 1.3 1 74.88 488 VAL A CA 1
ATOM 3976 C C . VAL A 1 488 ? -36.406 -13.359 0.11 1 74.88 488 VAL A C 1
ATOM 3978 O O . VAL A 1 488 ? -35.406 -12.641 0.222 1 74.88 488 VAL A O 1
ATOM 3981 N N . PHE A 1 489 ? -36.75 -14.016 -0.897 1 85.69 489 PHE A N 1
ATOM 3982 C CA . PHE A 1 489 ? -35.938 -13.914 -2.102 1 85.69 489 PHE A CA 1
ATOM 3983 C C . PHE A 1 489 ? -36.75 -13.383 -3.27 1 85.69 489 PHE A C 1
ATOM 3985 O O . PHE A 1 489 ? -38 -13.477 -3.266 1 85.69 489 PHE A O 1
ATOM 3992 N N . THR A 1 490 ? -36.094 -12.742 -4.148 1 84.38 490 THR A N 1
ATOM 3993 C CA . THR A 1 490 ? -36.656 -12.344 -5.438 1 84.38 490 THR A CA 1
ATOM 3994 C C . THR A 1 490 ? -35.625 -12.539 -6.555 1 84.38 490 THR A C 1
ATOM 3996 O O . THR A 1 490 ? -34.469 -12.875 -6.297 1 84.38 490 THR A O 1
ATOM 3999 N N . SER A 1 491 ? -36.188 -12.523 -7.766 1 86.5 491 SER A N 1
ATOM 4000 C CA . SER A 1 491 ? -35.25 -12.562 -8.875 1 86.5 491 SER A CA 1
ATOM 4001 C C . SER A 1 491 ? -34.281 -11.406 -8.797 1 86.5 491 SER A C 1
ATOM 4003 O O . SER A 1 491 ? -34.594 -10.328 -8.312 1 86.5 491 SER A O 1
ATOM 4005 N N . PHE A 1 492 ? -33.094 -11.703 -9.234 1 87.38 492 PHE A N 1
ATOM 4006 C CA . PHE A 1 492 ? -32 -10.75 -9.086 1 87.38 492 PHE A CA 1
ATOM 4007 C C . PHE A 1 492 ? -32.312 -9.445 -9.797 1 87.38 492 PHE A C 1
ATOM 4009 O O . PHE A 1 492 ? -32.656 -9.438 -10.984 1 87.38 492 PHE A O 1
ATOM 4016 N N . ARG A 1 493 ? -32.25 -8.305 -9.117 1 75.56 493 ARG A N 1
ATOM 4017 C CA . ARG A 1 493 ? -32.406 -6.922 -9.555 1 75.56 493 ARG A CA 1
ATOM 4018 C C . ARG A 1 493 ? -33.781 -6.719 -10.227 1 75.56 493 ARG A C 1
ATOM 4020 O O . ARG A 1 493 ? -33.875 -5.953 -11.18 1 75.56 493 ARG A O 1
ATOM 4027 N N . SER A 1 494 ? -34.781 -7.379 -9.82 1 73.62 494 SER A N 1
ATOM 4028 C CA . SER A 1 494 ? -36.094 -7.324 -10.422 1 73.62 494 SER A CA 1
ATOM 4029 C C . SER A 1 494 ? -36.688 -5.922 -10.328 1 73.62 494 SER A C 1
ATOM 4031 O O . SER A 1 494 ? -37.438 -5.504 -11.203 1 73.62 494 SER A O 1
ATOM 4033 N N . TYR A 1 495 ? -36.219 -5.215 -9.406 1 66.38 495 TYR A N 1
ATOM 4034 C CA . TYR A 1 495 ? -36.812 -3.893 -9.211 1 66.38 495 TYR A CA 1
ATOM 4035 C C . TYR A 1 495 ? -35.906 -2.809 -9.773 1 66.38 495 TYR A C 1
ATOM 4037 O O . TYR A 1 495 ? -36.375 -1.828 -10.352 1 66.38 495 TYR A O 1
ATOM 4045 N N . MET A 1 496 ? -34.656 -3.01 -9.727 1 67.44 496 MET A N 1
ATOM 4046 C CA . MET A 1 496 ? -33.688 -1.952 -10.039 1 67.44 496 MET A CA 1
ATOM 4047 C C . MET A 1 496 ? -33.25 -2.016 -11.5 1 67.44 496 MET A C 1
ATOM 4049 O O . MET A 1 496 ? -33.031 -0.981 -12.133 1 67.44 496 MET A O 1
ATOM 4053 N N . TRP A 1 497 ? -33.156 -3.193 -12 1 78.62 497 TRP A N 1
ATOM 4054 C CA . TRP A 1 497 ? -32.656 -3.412 -13.352 1 78.62 497 TRP A CA 1
ATOM 4055 C C . TRP A 1 497 ? -33.219 -4.68 -13.961 1 78.62 497 TRP A C 1
ATOM 4057 O O . TRP A 1 497 ? -32.5 -5.617 -14.289 1 78.62 497 TRP A O 1
ATOM 4067 N N . PRO A 1 498 ? -34.531 -4.695 -14.148 1 77.06 498 PRO A N 1
ATOM 4068 C CA . PRO A 1 498 ? -35.219 -5.906 -14.602 1 77.06 498 PRO A CA 1
ATOM 4069 C C . PRO A 1 498 ? -34.719 -6.395 -15.969 1 77.06 498 PRO A C 1
ATOM 4071 O O . PRO A 1 498 ? -34.719 -7.598 -16.219 1 77.06 498 PRO A O 1
ATOM 4074 N N . GLN A 1 499 ? -34.281 -5.512 -16.781 1 83.5 499 GLN A N 1
ATOM 4075 C CA . GLN A 1 499 ? -33.875 -5.887 -18.125 1 83.5 499 GLN A CA 1
ATOM 4076 C C . GLN A 1 499 ? -32.656 -6.812 -18.094 1 83.5 499 GLN A C 1
ATOM 4078 O O . GLN A 1 499 ? -32.438 -7.578 -19.047 1 83.5 499 GLN A O 1
ATOM 4083 N N . GLY A 1 500 ? -31.953 -6.781 -17.094 1 90.19 500 GLY A N 1
ATOM 4084 C CA . GLY A 1 500 ? -30.719 -7.547 -17.016 1 90.19 500 GLY A CA 1
ATOM 4085 C C . GLY A 1 500 ? -30.953 -9.047 -16.969 1 90.19 500 GLY A C 1
ATOM 4086 O O . GLY A 1 500 ? -30.141 -9.82 -17.484 1 90.19 500 GLY A O 1
ATOM 4087 N N . HIS A 1 501 ? -32.094 -9.453 -16.344 1 92.88 501 HIS A N 1
ATOM 4088 C CA . HIS A 1 501 ? -32.25 -10.883 -16.141 1 92.88 501 HIS A CA 1
ATOM 4089 C C . HIS A 1 501 ? -33.656 -11.336 -16.531 1 92.88 501 HIS A C 1
ATOM 4091 O O . HIS A 1 501 ? -34 -12.516 -16.422 1 92.88 501 HIS A O 1
ATOM 4097 N N . ALA A 1 502 ? -34.469 -10.453 -17.062 1 89.31 502 ALA A N 1
ATOM 4098 C CA . ALA A 1 502 ? -35.844 -10.742 -17.359 1 89.31 502 ALA A CA 1
ATOM 4099 C C . ALA A 1 502 ? -35.969 -11.82 -18.438 1 89.31 502 ALA A C 1
ATOM 4101 O O . ALA A 1 502 ? -36.906 -12.641 -18.406 1 89.31 502 ALA A O 1
ATOM 4102 N N . ALA A 1 503 ? -35.062 -11.773 -19.359 1 93.25 503 ALA A N 1
ATOM 4103 C CA . ALA A 1 503 ? -35.125 -12.719 -20.469 1 93.25 503 ALA A CA 1
ATOM 4104 C C . ALA A 1 503 ? -35.031 -14.156 -19.969 1 93.25 503 ALA A C 1
ATOM 4106 O O . ALA A 1 503 ? -35.438 -15.094 -20.688 1 93.25 503 ALA A O 1
ATOM 4107 N N . THR A 1 504 ? -34.562 -14.375 -18.781 1 95.94 504 THR A N 1
ATOM 4108 C CA . THR A 1 504 ? -34.5 -15.703 -18.172 1 95.94 504 THR A CA 1
ATOM 4109 C C . THR A 1 504 ? -35.875 -16.297 -17.984 1 95.94 504 THR A C 1
ATOM 4111 O O . THR A 1 504 ? -36.031 -17.516 -17.859 1 95.94 504 THR A O 1
ATOM 4114 N N . ASN A 1 505 ? -36.906 -15.477 -17.969 1 94.31 505 ASN A N 1
ATOM 4115 C CA . ASN A 1 505 ? -38.281 -15.914 -17.781 1 94.31 505 ASN A CA 1
ATOM 4116 C C . ASN A 1 505 ? -38.438 -16.703 -16.5 1 94.31 505 ASN A C 1
ATOM 4118 O O . ASN A 1 505 ? -38.781 -17.891 -16.531 1 94.31 505 ASN A O 1
ATOM 4122 N N . PHE A 1 506 ? -38.438 -16 -15.398 1 94.25 506 PHE A N 1
ATOM 4123 C CA . PHE A 1 506 ? -38.438 -16.594 -14.07 1 94.25 506 PHE A CA 1
ATOM 4124 C C . PHE A 1 506 ? -39.812 -17.266 -13.797 1 94.25 506 PHE A C 1
ATOM 4126 O O . PHE A 1 506 ? -39.875 -18.219 -13.023 1 94.25 506 PHE A O 1
ATOM 4133 N N . SER A 1 507 ? -40.844 -16.781 -14.406 1 91.69 507 SER A N 1
ATOM 4134 C CA . SER A 1 507 ? -42.156 -17.406 -14.266 1 91.69 507 SER A CA 1
ATOM 4135 C C . SER A 1 507 ? -42.156 -18.828 -14.82 1 91.69 507 SER A C 1
ATOM 4137 O O . SER A 1 507 ? -42.75 -19.734 -14.227 1 91.69 507 SER A O 1
ATOM 4139 N N . ARG A 1 508 ? -41.562 -18.953 -15.922 1 95.12 508 ARG A N 1
ATOM 4140 C CA . ARG A 1 508 ? -41.438 -20.281 -16.5 1 95.12 508 ARG A CA 1
ATOM 4141 C C . ARG A 1 508 ? -40.5 -21.156 -15.664 1 95.12 508 ARG A C 1
ATOM 4143 O O . ARG A 1 508 ? -40.75 -22.359 -15.516 1 95.12 508 ARG A O 1
ATOM 4150 N N . TRP A 1 509 ? -39.469 -20.625 -15.172 1 96.19 509 TRP A N 1
ATOM 4151 C CA . TRP A 1 509 ? -38.469 -21.359 -14.398 1 96.19 509 TRP A CA 1
ATOM 4152 C C . TRP A 1 509 ? -39.125 -22 -13.164 1 96.19 509 TRP A C 1
ATOM 4154 O O . TRP A 1 509 ? -38.75 -23.109 -12.773 1 96.19 509 TRP A O 1
ATOM 4164 N N . LYS A 1 510 ? -40.062 -21.328 -12.602 1 93.31 510 LYS A N 1
ATOM 4165 C CA . LYS A 1 510 ? -40.719 -21.781 -11.383 1 93.31 510 LYS A CA 1
ATOM 4166 C C . LYS A 1 510 ? -41.312 -23.172 -11.562 1 93.31 510 LYS A C 1
ATOM 4168 O O . LYS A 1 510 ? -41.25 -24 -10.641 1 93.31 510 LYS A O 1
ATOM 4173 N N . THR A 1 511 ? -41.719 -23.484 -12.734 1 93.5 511 THR A N 1
ATOM 4174 C CA . THR A 1 511 ? -42.438 -24.734 -12.945 1 93.5 511 THR A CA 1
ATOM 4175 C C . THR A 1 511 ? -41.625 -25.656 -13.875 1 93.5 511 THR A C 1
ATOM 4177 O O . THR A 1 511 ? -42 -26.812 -14.07 1 93.5 511 THR A O 1
ATOM 4180 N N . ALA A 1 512 ? -40.594 -25.172 -14.383 1 95.88 512 ALA A N 1
ATOM 4181 C CA . ALA A 1 512 ? -39.844 -25.922 -15.383 1 95.88 512 ALA A CA 1
ATOM 4182 C C . ALA A 1 512 ? -39.156 -27.125 -14.758 1 95.88 512 ALA A C 1
ATOM 4184 O O . ALA A 1 512 ? -38.531 -27.016 -13.703 1 95.88 512 ALA A O 1
ATOM 4185 N N . LYS A 1 513 ? -39.219 -28.266 -15.375 1 95.12 513 LYS A N 1
ATOM 4186 C CA . LYS A 1 513 ? -38.5 -29.484 -14.961 1 95.12 513 LYS A CA 1
ATOM 4187 C C . LYS A 1 513 ? -37.406 -29.844 -15.953 1 95.12 513 LYS A C 1
ATOM 4189 O O . LYS A 1 513 ? -36.594 -30.734 -15.688 1 95.12 513 LYS A O 1
ATOM 4194 N N . GLU A 1 514 ? -37.5 -29.203 -17.062 1 95.56 514 GLU A N 1
ATOM 4195 C CA . GLU A 1 514 ? -36.469 -29.359 -18.094 1 95.56 514 GLU A CA 1
ATOM 4196 C C . GLU A 1 514 ? -35.906 -28 -18.516 1 95.56 514 GLU A C 1
ATOM 4198 O O . GLU A 1 514 ? -36.562 -26.969 -18.359 1 95.56 514 GLU A O 1
ATOM 4203 N N . ALA A 1 515 ? -34.719 -28.094 -19.047 1 96.44 515 ALA A N 1
ATOM 4204 C CA . ALA A 1 515 ? -34.094 -26.875 -19.547 1 96.44 515 ALA A CA 1
ATOM 4205 C C . ALA A 1 515 ? -34.875 -26.281 -20.719 1 96.44 515 ALA A C 1
ATOM 4207 O O . ALA A 1 515 ? -35.531 -27.016 -21.453 1 96.44 515 ALA A O 1
ATOM 4208 N N . TYR A 1 516 ? -34.844 -24.969 -20.875 1 97 516 TYR A N 1
ATOM 4209 C CA . TYR A 1 516 ? -35.625 -24.344 -21.938 1 97 516 TYR A CA 1
ATOM 4210 C C . TYR A 1 516 ? -34.812 -23.203 -22.594 1 97 516 TYR A C 1
ATOM 4212 O O . TYR A 1 516 ? -34.062 -22.516 -21.906 1 97 516 TYR A O 1
ATOM 4220 N N . PRO A 1 517 ? -34.938 -23.047 -23.859 1 96.31 517 PRO A N 1
ATOM 4221 C CA . PRO A 1 517 ? -34.25 -21.984 -24.578 1 96.31 517 PRO A CA 1
ATOM 4222 C C . PRO A 1 517 ? -34.875 -20.609 -24.375 1 96.31 517 PRO A C 1
ATOM 4224 O O . PRO A 1 517 ? -36.094 -20.516 -24.156 1 96.31 517 PRO A O 1
ATOM 4227 N N . VAL A 1 518 ? -34.062 -19.641 -24.375 1 97.06 518 VAL A N 1
ATOM 4228 C CA . VAL A 1 518 ? -34.531 -18.25 -24.344 1 97.06 518 VAL A CA 1
ATOM 4229 C C . VAL A 1 518 ? -33.812 -17.422 -25.406 1 97.06 518 VAL A C 1
ATOM 4231 O O . VAL A 1 518 ? -32.75 -17.828 -25.891 1 97.06 518 VAL A O 1
ATOM 4234 N N . ARG A 1 519 ? -34.406 -16.312 -25.734 1 94 519 ARG A N 1
ATOM 4235 C CA . ARG A 1 519 ? -33.812 -15.406 -26.703 1 94 519 ARG A CA 1
ATOM 4236 C C . ARG A 1 519 ? -33.094 -14.25 -26 1 94 519 ARG A C 1
ATOM 4238 O O . ARG A 1 519 ? -33.531 -13.828 -24.922 1 94 519 ARG A O 1
ATOM 4245 N N . TRP A 1 520 ? -32.062 -13.812 -26.672 1 94.19 520 TRP A N 1
ATOM 4246 C CA . TRP A 1 520 ? -31.375 -12.625 -26.172 1 94.19 520 TRP A CA 1
ATOM 4247 C C . TRP A 1 520 ? -32.281 -11.398 -26.234 1 94.19 520 TRP A C 1
ATOM 4249 O O . TRP A 1 520 ? -33.031 -11.219 -27.203 1 94.19 520 TRP A O 1
ATOM 4259 N N . GLU A 1 521 ? -32.25 -10.57 -25.188 1 92.81 521 GLU A N 1
ATOM 4260 C CA . GLU A 1 521 ? -32.906 -9.273 -25.125 1 92.81 521 GLU A CA 1
ATOM 4261 C C . GLU A 1 521 ? -31.922 -8.172 -24.734 1 92.81 521 GLU A C 1
ATOM 4263 O O . GLU A 1 521 ? -30.859 -8.445 -24.172 1 92.81 521 GLU A O 1
ATOM 4268 N N . THR A 1 522 ? -32.312 -6.977 -25.016 1 89.94 522 THR A N 1
ATOM 4269 C CA . THR A 1 522 ? -31.469 -5.828 -24.719 1 89.94 522 THR A CA 1
ATOM 4270 C C . THR A 1 522 ? -31.094 -5.785 -23.25 1 89.94 522 THR A C 1
ATOM 4272 O O . THR A 1 522 ? -31.969 -5.926 -22.375 1 89.94 522 THR A O 1
ATOM 4275 N N . ASN A 1 523 ? -29.766 -5.633 -22.969 1 89.94 523 ASN A N 1
ATOM 4276 C CA . ASN A 1 523 ? -29.188 -5.48 -21.641 1 89.94 523 ASN A CA 1
ATOM 4277 C C . ASN A 1 523 ? -29.203 -6.797 -20.875 1 89.94 523 ASN A C 1
ATOM 4279 O O . ASN A 1 523 ? -29.016 -6.812 -19.656 1 89.94 523 ASN A O 1
ATOM 4283 N N . PHE A 1 524 ? -29.5 -7.891 -21.609 1 93.5 524 PHE A N 1
ATOM 4284 C CA . PHE A 1 524 ? -29.484 -9.211 -21 1 93.5 524 PHE A CA 1
ATOM 4285 C C . PHE A 1 524 ? -28.094 -9.547 -20.453 1 93.5 524 PHE A C 1
ATOM 4287 O O . PHE A 1 524 ? -27.109 -9.461 -21.188 1 93.5 524 PHE A O 1
ATOM 4294 N N . GLU A 1 525 ? -27.953 -9.867 -19.172 1 94.19 525 GLU A N 1
ATOM 4295 C CA . GLU A 1 525 ? -26.656 -10.148 -18.562 1 94.19 525 GLU A CA 1
ATOM 4296 C C . GLU A 1 525 ? -26.734 -11.359 -17.641 1 94.19 525 GLU A C 1
ATOM 4298 O O . GLU A 1 525 ? -26.422 -11.266 -16.453 1 94.19 525 GLU A O 1
ATOM 4303 N N . PRO A 1 526 ? -27.047 -12.5 -18.188 1 96.56 526 PRO A N 1
ATOM 4304 C CA . PRO A 1 526 ? -27.141 -13.742 -17.406 1 96.56 526 PRO A CA 1
ATOM 4305 C C . PRO A 1 526 ? -25.781 -14.273 -16.984 1 96.56 526 PRO A C 1
ATOM 4307 O O . PRO A 1 526 ? -24.75 -13.805 -17.469 1 96.56 526 PRO A O 1
ATOM 4310 N N . TYR A 1 527 ? -25.797 -15.133 -16.016 1 98.06 527 TYR A N 1
ATOM 4311 C CA . TYR A 1 527 ? -24.641 -15.953 -15.656 1 98.06 527 TYR A CA 1
ATOM 4312 C C . TYR A 1 527 ? -24.688 -17.297 -16.391 1 98.06 527 TYR A C 1
ATOM 4314 O O . TYR A 1 527 ? -25.656 -18.047 -16.266 1 98.06 527 TYR A O 1
ATOM 4322 N N . VAL A 1 528 ? -23.625 -17.609 -17.094 1 98 528 VAL A N 1
ATOM 4323 C CA . VAL A 1 528 ? -23.75 -18.719 -18.031 1 98 528 VAL A CA 1
ATOM 4324 C C . VAL A 1 528 ? -22.594 -19.688 -17.844 1 98 528 VAL A C 1
ATOM 4326 O O . VAL A 1 528 ? -21.5 -19.281 -17.438 1 98 528 VAL A O 1
ATOM 4329 N N . VAL A 1 529 ? -22.828 -20.938 -18.094 1 97.69 529 VAL A N 1
ATOM 4330 C CA . VAL A 1 529 ? -21.844 -22 -18.25 1 97.69 529 VAL A CA 1
ATOM 4331 C C . VAL A 1 529 ? -21.625 -22.281 -19.734 1 97.69 529 VAL A C 1
ATOM 4333 O O . VAL A 1 529 ? -22.578 -22.578 -20.469 1 97.69 529 VAL A O 1
ATOM 4336 N N . VAL A 1 530 ? -20.406 -22.172 -20.172 1 97 530 VAL A N 1
ATOM 4337 C CA . VAL A 1 530 ? -20.094 -22.297 -21.594 1 97 530 VAL A CA 1
ATOM 4338 C C . VAL A 1 530 ? -18.828 -23.125 -21.766 1 97 530 VAL A C 1
ATOM 4340 O O . VAL A 1 530 ? -18.031 -23.266 -20.844 1 97 530 VAL A O 1
ATOM 4343 N N . LYS A 1 531 ? -18.719 -23.688 -22.906 1 95.69 531 LYS A N 1
ATOM 4344 C CA . LYS A 1 531 ? -17.453 -24.312 -23.281 1 95.69 531 LYS A CA 1
ATOM 4345 C C . LYS A 1 531 ? -16.359 -23.281 -23.516 1 95.69 531 LYS A C 1
ATOM 4347 O O . LYS A 1 531 ? -16.609 -22.25 -24.156 1 95.69 531 LYS A O 1
ATOM 4352 N N . LYS A 1 532 ? -15.227 -23.531 -23 1 94.88 532 LYS A N 1
ATOM 4353 C CA . LYS A 1 532 ? -14.125 -22.562 -23.078 1 94.88 532 LYS A CA 1
ATOM 4354 C C . LYS A 1 532 ? -13.57 -22.469 -24.5 1 94.88 532 LYS A C 1
ATOM 4356 O O . LYS A 1 532 ? -13.188 -21.391 -24.938 1 94.88 532 LYS A O 1
ATOM 4361 N N . GLN A 1 533 ? -13.633 -23.547 -25.141 1 91.75 533 GLN A N 1
ATOM 4362 C CA . GLN A 1 533 ? -13.086 -23.578 -26.5 1 91.75 533 GLN A CA 1
ATOM 4363 C C . GLN A 1 533 ? -13.805 -22.594 -27.406 1 91.75 533 GLN A C 1
ATOM 4365 O O . GLN A 1 533 ? -15.031 -22.609 -27.5 1 91.75 533 GLN A O 1
ATOM 4370 N N . ASN A 1 534 ? -13.172 -21.703 -28 1 88.5 534 ASN A N 1
ATOM 4371 C CA . ASN A 1 534 ? -13.633 -20.703 -28.953 1 88.5 534 ASN A CA 1
ATOM 4372 C C . ASN A 1 534 ? -14.508 -19.641 -28.281 1 88.5 534 ASN A C 1
ATOM 4374 O O . ASN A 1 534 ? -15.234 -18.922 -28.969 1 88.5 534 ASN A O 1
ATOM 4378 N N . LEU A 1 535 ? -14.539 -19.656 -27 1 95.88 535 LEU A N 1
ATOM 4379 C CA . LEU A 1 535 ? -15.258 -18.609 -26.281 1 95.88 535 LEU A CA 1
ATOM 4380 C C . LEU A 1 535 ? -14.602 -17.25 -26.484 1 95.88 535 LEU A C 1
ATOM 4382 O O . LEU A 1 535 ? -13.398 -17.094 -26.266 1 95.88 535 LEU A O 1
ATOM 4386 N N . PRO A 1 536 ? -15.32 -16.312 -27.031 1 95.56 536 PRO A N 1
ATOM 4387 C CA . PRO A 1 536 ? -14.727 -14.984 -27.141 1 95.56 536 PRO A CA 1
ATOM 4388 C C . PRO A 1 536 ? -14.281 -14.414 -25.797 1 95.56 536 PRO A C 1
ATOM 4390 O O . PRO A 1 536 ? -14.945 -14.625 -24.781 1 95.56 536 PRO A O 1
ATOM 4393 N N . LEU A 1 537 ? -13.211 -13.672 -25.859 1 96.25 537 LEU A N 1
ATOM 4394 C CA . LEU A 1 537 ? -12.773 -12.977 -24.641 1 96.25 537 LEU A CA 1
ATOM 4395 C C . LEU A 1 537 ? -13.609 -11.719 -24.406 1 96.25 537 LEU A C 1
ATOM 4397 O O . LEU A 1 537 ? -14.273 -11.227 -25.312 1 96.25 537 LEU A O 1
ATOM 4401 N N . TYR A 1 538 ? -13.586 -11.273 -23.156 1 96.69 538 TYR A N 1
ATOM 4402 C CA . TYR A 1 538 ? -14.258 -10.023 -22.828 1 96.69 538 TYR A CA 1
ATOM 4403 C C . TYR A 1 538 ? -13.57 -8.836 -23.5 1 96.69 538 TYR A C 1
ATOM 4405 O O . TYR A 1 538 ? -12.344 -8.82 -23.625 1 96.69 538 TYR A O 1
ATOM 4413 N N . ASP A 1 539 ? -14.32 -7.863 -23.875 1 94.19 539 ASP A N 1
ATOM 4414 C CA . ASP A 1 539 ? -13.766 -6.641 -24.438 1 94.19 539 ASP A CA 1
ATOM 4415 C C . ASP A 1 539 ? -13.156 -5.758 -23.359 1 94.19 539 ASP A C 1
ATOM 4417 O O . ASP A 1 539 ? -13.875 -5.191 -22.531 1 94.19 539 ASP A O 1
ATOM 4421 N N . GLN A 1 540 ? -11.938 -5.523 -23.438 1 92.31 540 GLN A N 1
ATOM 4422 C CA . GLN A 1 540 ? -11.211 -4.848 -22.375 1 92.31 540 GLN A CA 1
ATOM 4423 C C . GLN A 1 540 ? -11.406 -3.336 -22.438 1 92.31 540 GLN A C 1
ATOM 4425 O O . GLN A 1 540 ? -11.031 -2.613 -21.516 1 92.31 540 GLN A O 1
ATOM 4430 N N . ALA A 1 541 ? -12.031 -2.84 -23.453 1 88.12 541 ALA A N 1
ATOM 4431 C CA . ALA A 1 541 ? -12.312 -1.41 -23.547 1 88.12 541 ALA A CA 1
ATOM 4432 C C . ALA A 1 541 ? -13.305 -0.97 -22.484 1 88.12 541 ALA A C 1
ATOM 4434 O O . ALA A 1 541 ? -13.367 0.21 -22.125 1 88.12 541 ALA A O 1
ATOM 4435 N N . PHE A 1 542 ? -14.133 -1.919 -22.062 1 87.75 542 PHE A N 1
ATOM 4436 C CA . PHE A 1 542 ? -15.094 -1.617 -21.016 1 87.75 542 PHE A CA 1
ATOM 4437 C C . PHE A 1 542 ? -14.453 -1.782 -19.641 1 87.75 542 PHE A C 1
ATOM 4439 O O . PHE A 1 542 ? -14.258 -2.906 -19.172 1 87.75 542 PHE A O 1
ATOM 4446 N N . ILE A 1 543 ? -14.117 -0.651 -19.031 1 83.12 543 ILE A N 1
ATOM 4447 C CA . ILE A 1 543 ? -13.5 -0.642 -17.703 1 83.12 543 ILE A CA 1
ATOM 4448 C C . ILE A 1 543 ? -14.484 -0.077 -16.688 1 83.12 543 ILE A C 1
ATOM 4450 O O . ILE A 1 543 ? -15.391 0.683 -17.031 1 83.12 543 ILE A O 1
ATOM 4454 N N . GLY A 1 544 ? -14.266 -0.523 -15.477 1 80.69 544 GLY A N 1
ATOM 4455 C CA . GLY A 1 544 ? -15.125 -0.016 -14.422 1 80.69 544 GLY A CA 1
ATOM 4456 C C . GLY A 1 544 ? -16.547 -0.532 -14.516 1 80.69 544 GLY A C 1
ATOM 4457 O O . GLY A 1 544 ? -16.766 -1.738 -14.648 1 80.69 544 GLY A O 1
ATOM 4458 N N . PHE A 1 545 ? -17.422 0.444 -14.391 1 78.31 545 PHE A N 1
ATOM 4459 C CA . PHE A 1 545 ? -18.828 0.052 -14.344 1 78.31 545 PHE A CA 1
ATOM 4460 C C . PHE A 1 545 ? -19.5 0.325 -15.68 1 78.31 545 PHE A C 1
ATOM 4462 O O . PHE A 1 545 ? -19.234 1.337 -16.328 1 78.31 545 PHE A O 1
ATOM 4469 N N . GLY A 1 546 ? -20.297 -0.719 -16.125 1 82.31 546 GLY A N 1
ATOM 4470 C CA . GLY A 1 546 ? -21.172 -0.508 -17.281 1 82.31 546 GLY A CA 1
ATOM 4471 C C . GLY A 1 546 ? -20.797 -1.347 -18.484 1 82.31 546 GLY A C 1
ATOM 4472 O O . GLY A 1 546 ? -19.672 -1.249 -18.984 1 82.31 546 GLY A O 1
ATOM 4473 N N . TRP A 1 547 ? -21.641 -2.053 -18.906 1 87.19 547 TRP A N 1
ATOM 4474 C CA . TRP A 1 547 ? -21.625 -2.793 -20.156 1 87.19 547 TRP A CA 1
ATOM 4475 C C . TRP A 1 547 ? -20.5 -3.807 -20.188 1 87.19 547 TRP A C 1
ATOM 4477 O O . TRP A 1 547 ? -20.219 -4.41 -21.234 1 87.19 547 TRP A O 1
ATOM 4487 N N . ASN A 1 548 ? -19.828 -3.977 -19.094 1 90 548 ASN A N 1
ATOM 4488 C CA . ASN A 1 548 ? -18.688 -4.879 -19.078 1 90 548 ASN A CA 1
ATOM 4489 C C . ASN A 1 548 ? -19.109 -6.328 -19.312 1 90 548 ASN A C 1
ATOM 4491 O O . ASN A 1 548 ? -18.469 -7.051 -20.078 1 90 548 ASN A O 1
ATOM 4495 N N . LYS A 1 549 ? -20.172 -6.723 -18.734 1 93.81 549 LYS A N 1
ATOM 4496 C CA . LYS A 1 549 ? -20.688 -8.07 -18.938 1 93.81 549 LYS 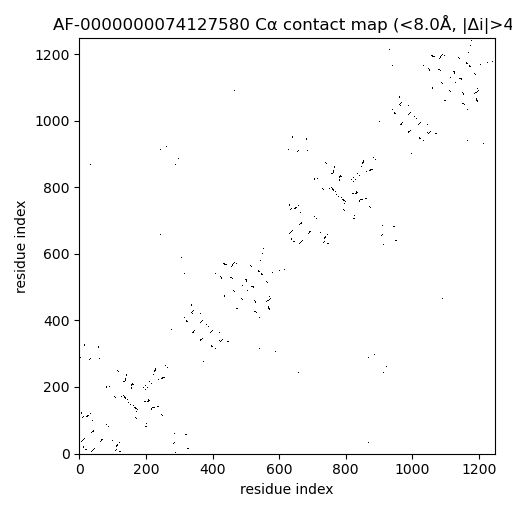A CA 1
ATOM 4497 C C . LYS A 1 549 ? -21.625 -8.125 -20.141 1 93.81 549 LYS A C 1
ATOM 4499 O O . LYS A 1 549 ? -21.594 -9.078 -20.922 1 93.81 549 LYS A O 1
ATOM 4504 N N . ILE A 1 550 ? -22.453 -7.094 -20.328 1 93.5 550 ILE A N 1
ATOM 4505 C CA . ILE A 1 550 ? -23.484 -7.02 -21.359 1 93.5 550 ILE A CA 1
ATOM 4506 C C . ILE A 1 550 ? -22.828 -7.148 -22.734 1 93.5 550 ILE A C 1
ATOM 4508 O O . ILE A 1 550 ? -23.328 -7.859 -23.609 1 93.5 550 ILE A O 1
ATOM 4512 N N . SER A 1 551 ? -21.719 -6.492 -22.906 1 94.25 551 SER A N 1
ATOM 4513 C CA . SER A 1 551 ? -21.031 -6.539 -24.188 1 94.25 551 SER A CA 1
ATOM 4514 C C . SER A 1 551 ? -20.625 -7.961 -24.547 1 94.25 551 SER A C 1
ATOM 4516 O O . SER A 1 551 ? -20.734 -8.375 -25.703 1 94.25 551 SER A O 1
ATOM 4518 N N . HIS A 1 552 ? -20.188 -8.703 -23.609 1 96.81 552 HIS A N 1
ATOM 4519 C CA . HIS A 1 552 ? -19.766 -10.078 -23.859 1 96.81 552 HIS A CA 1
ATOM 4520 C C . HIS A 1 552 ? -20.953 -10.953 -24.234 1 96.81 552 HIS A C 1
ATOM 4522 O O . HIS A 1 552 ? -20.844 -11.797 -25.125 1 96.81 552 HIS A O 1
ATOM 4528 N N . ILE A 1 553 ? -22.078 -10.805 -23.562 1 96.38 553 ILE A N 1
ATOM 4529 C CA . ILE A 1 553 ? -23.281 -11.578 -23.844 1 96.38 553 ILE A CA 1
ATOM 4530 C C . ILE A 1 553 ? -23.797 -11.242 -25.25 1 96.38 553 ILE A C 1
ATOM 4532 O O . ILE A 1 553 ? -24.234 -12.133 -25.984 1 96.38 553 ILE A O 1
ATOM 4536 N N . ILE A 1 554 ? -23.734 -9.961 -25.594 1 94.5 554 ILE A N 1
ATOM 4537 C CA . ILE A 1 554 ? -24.094 -9.555 -26.953 1 94.5 554 ILE A CA 1
ATOM 4538 C C . ILE A 1 554 ? -23.219 -10.289 -27.953 1 94.5 554 ILE A C 1
ATOM 4540 O O . ILE A 1 554 ? -23.719 -10.797 -28.969 1 94.5 554 ILE A O 1
ATOM 4544 N N . GLU A 1 555 ? -22.016 -10.359 -27.641 1 95.12 555 GLU A N 1
ATOM 4545 C CA . GLU A 1 555 ? -21.094 -11.016 -28.562 1 95.12 555 GLU A CA 1
ATOM 4546 C C . GLU A 1 555 ? -21.391 -12.516 -28.656 1 95.12 555 GLU A C 1
ATOM 4548 O O . GLU A 1 555 ? -21.25 -13.109 -29.734 1 95.12 555 GLU A O 1
ATOM 4553 N N . LEU A 1 556 ? -21.719 -13.156 -27.609 1 95.81 556 LEU A N 1
ATOM 4554 C CA . LEU A 1 556 ? -22.109 -14.562 -27.656 1 95.81 556 LEU A CA 1
ATOM 4555 C C . LEU A 1 556 ? -23.312 -14.75 -28.562 1 95.81 556 LEU A C 1
ATOM 4557 O O . LEU A 1 556 ? -23.344 -15.695 -29.375 1 95.81 556 LEU A O 1
ATOM 4561 N N . ASP A 1 557 ? -24.25 -13.922 -28.375 1 94.62 557 ASP A N 1
ATOM 4562 C CA . ASP A 1 557 ? -25.422 -13.992 -29.25 1 94.62 557 ASP A CA 1
ATOM 4563 C C . ASP A 1 557 ? -25.047 -13.812 -30.719 1 94.62 557 ASP A C 1
ATOM 4565 O O . ASP A 1 557 ? -25.5 -14.57 -31.578 1 94.62 557 ASP A O 1
ATOM 4569 N N . ALA A 1 558 ? -24.234 -12.805 -30.938 1 93.06 558 ALA A N 1
ATOM 4570 C CA . ALA A 1 558 ? -23.766 -12.531 -32.312 1 93.06 558 ALA A CA 1
ATOM 4571 C C . ALA A 1 558 ? -23 -13.719 -32.875 1 93.06 558 ALA A C 1
ATOM 4573 O O . ALA A 1 558 ? -23.047 -13.984 -34.062 1 93.06 558 ALA A O 1
ATOM 4574 N N . ALA A 1 559 ? -22.344 -14.438 -32.031 1 93.31 559 ALA A N 1
ATOM 4575 C CA . ALA A 1 559 ? -21.516 -15.578 -32.438 1 93.31 559 ALA A CA 1
ATOM 4576 C C . ALA A 1 559 ? -22.375 -16.828 -32.656 1 93.31 559 ALA A C 1
ATOM 4578 O O . ALA A 1 559 ? -21.859 -17.875 -33.062 1 93.31 559 ALA A O 1
ATOM 4579 N N . GLY A 1 560 ? -23.594 -16.781 -32.25 1 92.19 560 GLY A N 1
ATOM 4580 C CA . GLY A 1 560 ? -24.516 -17.875 -32.562 1 92.19 560 GLY A CA 1
ATOM 4581 C C . GLY A 1 560 ? -24.766 -18.781 -31.391 1 92.19 560 GLY A C 1
ATOM 4582 O O . GLY A 1 560 ? -25.234 -19.922 -31.562 1 92.19 560 GLY A O 1
ATOM 4583 N N . TYR A 1 561 ? -24.5 -18.375 -30.281 1 95.5 561 TYR A N 1
ATOM 4584 C CA . TYR A 1 561 ? -24.781 -19.188 -29.094 1 95.5 561 TYR A CA 1
ATOM 4585 C C . TYR A 1 561 ? -26.281 -19.25 -28.812 1 95.5 561 TYR A C 1
ATOM 4587 O O . TYR A 1 561 ? -26.984 -18.266 -28.969 1 95.5 561 TYR A O 1
ATOM 4595 N N . GLN A 1 562 ? -26.703 -20.438 -28.406 1 95.75 562 GLN A N 1
ATOM 4596 C CA . GLN A 1 562 ? -28.062 -20.609 -27.875 1 95.75 562 GLN A CA 1
ATOM 4597 C C . GLN A 1 562 ? -28.078 -20.484 -26.359 1 95.75 562 GLN A C 1
ATOM 4599 O O . GLN A 1 562 ? -27.25 -21.078 -25.672 1 95.75 562 GLN A O 1
ATOM 4604 N N . PHE A 1 563 ? -28.984 -19.672 -25.922 1 97.31 563 PHE A N 1
ATOM 4605 C CA . PHE A 1 563 ? -29.141 -19.516 -24.484 1 97.31 563 PHE A CA 1
ATOM 4606 C C . PHE A 1 563 ? -30.172 -20.484 -23.938 1 97.31 563 PHE A C 1
ATOM 4608 O O . PHE A 1 563 ? -31.312 -20.531 -24.422 1 97.31 563 PHE A O 1
ATOM 4615 N N . VAL A 1 564 ? -29.75 -21.266 -22.984 1 97.5 564 VAL A N 1
ATOM 4616 C CA . VAL A 1 564 ? -30.625 -22.297 -22.406 1 97.5 564 VAL A CA 1
ATOM 4617 C C . VAL A 1 564 ? -30.625 -22.172 -20.875 1 97.5 564 VAL A C 1
ATOM 4619 O O . VAL A 1 564 ? -29.578 -22.219 -20.234 1 97.5 564 VAL A O 1
ATOM 4622 N N . VAL A 1 565 ? -31.844 -22.047 -20.281 1 98.06 565 VAL A N 1
ATOM 4623 C CA . VAL A 1 565 ? -31.969 -21.875 -18.828 1 98.06 565 VAL A CA 1
ATOM 4624 C C . VAL A 1 565 ? -32 -23.25 -18.156 1 98.06 565 VAL A C 1
ATOM 4626 O O . VAL A 1 565 ? -32.812 -24.109 -18.531 1 98.06 565 VAL A O 1
ATOM 4629 N N . LEU A 1 566 ? -31.188 -23.469 -17.203 1 97.62 566 LEU A N 1
ATOM 4630 C CA . LEU A 1 566 ? -31.172 -24.719 -16.453 1 97.62 566 LEU A CA 1
ATOM 4631 C C . LEU A 1 566 ? -32.312 -24.766 -15.438 1 97.62 566 LEU A C 1
ATOM 4633 O O . LEU A 1 566 ? -32.594 -23.75 -14.797 1 97.62 566 LEU A O 1
ATOM 4637 N N . PRO A 1 567 ? -32.906 -25.844 -15.242 1 95.81 567 PRO A N 1
ATOM 4638 C CA . PRO A 1 567 ? -34.125 -25.891 -14.469 1 95.81 567 PRO A CA 1
ATOM 4639 C C . PRO A 1 567 ? -33.906 -25.984 -12.969 1 95.81 567 PRO A C 1
ATOM 4641 O O . PRO A 1 567 ? -34.781 -25.609 -12.172 1 95.81 567 PRO A O 1
ATOM 4644 N N . PHE A 1 568 ? -32.75 -26.484 -12.477 1 94.81 568 PHE A N 1
ATOM 4645 C CA . PHE A 1 568 ? -32.656 -26.75 -11.047 1 94.81 568 PHE A CA 1
ATOM 4646 C C . PHE A 1 568 ? -31.438 -26.031 -10.438 1 94.81 568 PHE A C 1
ATOM 4648 O O . PHE A 1 568 ? -31.25 -26.047 -9.227 1 94.81 568 PHE A O 1
ATOM 4655 N N . GLY A 1 569 ? -30.594 -25.422 -11.039 1 95.81 569 GLY A N 1
ATOM 4656 C CA . GLY A 1 569 ? -29.484 -24.672 -10.5 1 95.81 569 GLY A CA 1
ATOM 4657 C C . GLY A 1 569 ? -29.766 -23.203 -10.344 1 95.81 569 GLY A C 1
ATOM 4658 O O . GLY A 1 569 ? -30.484 -22.609 -11.156 1 95.81 569 GLY A O 1
ATOM 4659 N N . PHE A 1 570 ? -29.25 -22.594 -9.25 1 97.62 570 PHE A N 1
ATOM 4660 C CA . PHE A 1 570 ? -29.422 -21.156 -9.07 1 97.62 570 PHE A CA 1
ATOM 4661 C C . PHE A 1 570 ? -28.312 -20.594 -8.188 1 97.62 570 PHE A C 1
ATOM 4663 O O . PHE A 1 570 ? -27.562 -21.344 -7.551 1 97.62 570 PHE A O 1
ATOM 4670 N N . ILE A 1 571 ? -28.094 -19.312 -8.219 1 96.94 571 ILE A N 1
ATOM 4671 C CA . ILE A 1 571 ? -27.141 -18.594 -7.391 1 96.94 571 ILE A CA 1
ATOM 4672 C C . ILE A 1 571 ? -27.844 -17.438 -6.672 1 96.94 571 ILE A C 1
ATOM 4674 O O . ILE A 1 571 ? -28.891 -16.969 -7.125 1 96.94 571 ILE A O 1
ATOM 4678 N N . ILE A 1 572 ? -27.312 -17.031 -5.523 1 93.69 572 ILE A N 1
ATOM 4679 C CA . ILE A 1 572 ? -27.938 -16 -4.695 1 93.69 572 ILE A CA 1
ATOM 4680 C C . ILE A 1 572 ? -26.953 -14.859 -4.477 1 93.69 572 ILE A C 1
ATOM 4682 O O . ILE A 1 572 ? -25.812 -15.086 -4.078 1 93.69 572 ILE A O 1
ATOM 4686 N N . HIS A 1 573 ? -27.406 -13.695 -4.707 1 90.19 573 HIS A N 1
ATOM 4687 C CA . HIS A 1 573 ? -26.594 -12.492 -4.543 1 90.19 573 HIS A CA 1
ATOM 4688 C C . HIS A 1 573 ? -26.453 -12.117 -3.072 1 90.19 573 HIS A C 1
ATOM 4690 O O . HIS A 1 573 ? -27.453 -12.102 -2.336 1 90.19 573 HIS A O 1
ATOM 4696 N N . ILE A 1 574 ? -25.234 -11.773 -2.693 1 80 574 ILE A N 1
ATOM 4697 C CA . ILE A 1 574 ? -24.969 -11.234 -1.365 1 80 574 ILE A CA 1
ATOM 4698 C C . ILE A 1 574 ? -24.984 -9.703 -1.416 1 80 574 ILE A C 1
ATOM 4700 O O . ILE A 1 574 ? -24.219 -9.094 -2.164 1 80 574 ILE A O 1
ATOM 4704 N N . PRO A 1 575 ? -25.844 -9.164 -0.628 1 72.81 575 PRO A N 1
ATOM 4705 C CA . PRO A 1 575 ? -25.922 -7.707 -0.656 1 72.81 575 PRO A CA 1
ATOM 4706 C C . PRO A 1 575 ? -24.609 -7.039 -0.266 1 72.81 575 PRO A C 1
ATOM 4708 O O . PRO A 1 575 ? -23.906 -7.527 0.62 1 72.81 575 PRO A O 1
ATOM 4711 N N . HIS A 1 576 ? -24.281 -5.934 -0.953 1 71.88 576 HIS A N 1
ATOM 4712 C CA . HIS A 1 576 ? -23.094 -5.148 -0.646 1 71.88 576 HIS A CA 1
ATOM 4713 C C . HIS A 1 576 ? -23.281 -3.689 -1.042 1 71.88 576 HIS A C 1
ATOM 4715 O O . HIS A 1 576 ? -24.188 -3.359 -1.816 1 71.88 576 HIS A O 1
ATOM 4721 N N . ALA A 1 577 ? -22.391 -2.854 -0.47 1 65.62 577 ALA A N 1
ATOM 4722 C CA . ALA A 1 577 ? -22.438 -1.431 -0.8 1 65.62 577 ALA A CA 1
ATOM 4723 C C . ALA A 1 577 ? -22 -1.193 -2.244 1 65.62 577 ALA A C 1
ATOM 4725 O O . ALA A 1 577 ? -21.281 -2.012 -2.826 1 65.62 577 ALA A O 1
ATOM 4726 N N . PRO A 1 578 ? -22.453 -0.04 -2.766 1 67.44 578 PRO A N 1
ATOM 4727 C CA . PRO A 1 578 ? -22.031 0.28 -4.133 1 67.44 578 PRO A CA 1
ATOM 4728 C C . PRO A 1 578 ? -20.531 0.497 -4.246 1 67.44 578 PRO A C 1
ATOM 4730 O O . PRO A 1 578 ? -19.906 0.984 -3.307 1 67.44 578 PRO A O 1
ATOM 4733 N N . SER A 1 579 ? -20.047 0.174 -5.344 1 67.88 579 SER A N 1
ATOM 4734 C CA . SER A 1 579 ? -18.625 0.343 -5.609 1 67.88 579 SER A CA 1
ATOM 4735 C C . SER A 1 579 ? -18.281 1.794 -5.941 1 67.88 579 SER A C 1
ATOM 4737 O O . SER A 1 579 ? -19.188 2.588 -6.246 1 67.88 579 SER A O 1
ATOM 4739 N N . VAL A 1 580 ? -17.031 2.105 -5.812 1 67.56 580 VAL A N 1
ATOM 4740 C CA . VAL A 1 580 ? -16.547 3.432 -6.176 1 67.56 580 VAL A CA 1
ATOM 4741 C C . VAL A 1 580 ? -16.812 3.701 -7.652 1 67.56 580 VAL A C 1
ATOM 4743 O O . VAL A 1 580 ? -17.219 4.809 -8.023 1 67.56 580 VAL A O 1
ATOM 4746 N N . ASP A 1 581 ? -16.641 2.736 -8.492 1 69.38 581 ASP A N 1
ATOM 4747 C CA . ASP A 1 581 ? -16.828 2.908 -9.93 1 69.38 581 ASP A CA 1
ATOM 4748 C C . ASP A 1 581 ? -18.297 3.139 -10.273 1 69.38 581 ASP A C 1
ATOM 4750 O O . ASP A 1 581 ? -18.609 3.883 -11.203 1 69.38 581 ASP A O 1
ATOM 4754 N N . LEU A 1 582 ? -19.141 2.473 -9.578 1 68.44 582 LEU A N 1
ATOM 4755 C CA . LEU A 1 582 ? -20.562 2.738 -9.766 1 68.44 582 LEU A CA 1
ATOM 4756 C C . LEU A 1 582 ? -20.906 4.176 -9.391 1 68.44 582 LEU A C 1
ATOM 4758 O O . LEU A 1 582 ? -21.688 4.84 -10.086 1 68.44 582 LEU A O 1
ATOM 4762 N N . SER A 1 583 ? -20.312 4.59 -8.383 1 66.56 583 SER A N 1
ATOM 4763 C CA . SER A 1 583 ? -20.547 5.965 -7.949 1 66.56 583 SER A CA 1
ATOM 4764 C C . SER A 1 583 ? -20.047 6.965 -8.992 1 66.56 583 SER A C 1
ATOM 4766 O O . SER A 1 583 ? -20.719 7.961 -9.266 1 66.56 583 SER A O 1
ATOM 4768 N N . LYS A 1 584 ? -18.938 6.676 -9.555 1 67.88 584 LYS A N 1
ATOM 4769 C CA . LYS A 1 584 ? -18.406 7.531 -10.609 1 67.88 584 LYS A CA 1
ATOM 4770 C C . LYS A 1 584 ? -19.328 7.562 -11.82 1 67.88 584 LYS A C 1
ATOM 4772 O O . LYS A 1 584 ? -19.594 8.625 -12.383 1 67.88 584 LYS A O 1
ATOM 4777 N N . PHE A 1 585 ? -19.797 6.398 -12.195 1 72.06 585 PHE A N 1
ATOM 4778 C CA . PHE A 1 585 ? -20.719 6.293 -13.32 1 72.06 585 PHE A CA 1
ATOM 4779 C C . PHE A 1 585 ? -21.969 7.137 -13.086 1 72.06 585 PHE A C 1
ATOM 4781 O O . PHE A 1 585 ? -22.422 7.844 -13.984 1 72.06 585 PHE A O 1
ATOM 4788 N N . ARG A 1 586 ? -22.438 7.133 -11.914 1 68.75 586 ARG A N 1
ATOM 4789 C CA . ARG A 1 586 ? -23.656 7.84 -11.578 1 68.75 586 ARG A CA 1
ATOM 4790 C C . ARG A 1 586 ? -23.438 9.344 -11.516 1 68.75 586 ARG A C 1
ATOM 4792 O O . ARG A 1 586 ? -24.281 10.133 -11.938 1 68.75 586 ARG A O 1
ATOM 4799 N N . SER A 1 587 ? -22.281 9.672 -11.141 1 66.94 587 SER A N 1
ATOM 4800 C CA . SER A 1 587 ? -22.078 11.078 -10.812 1 66.94 587 SER A CA 1
ATOM 4801 C C . SER A 1 587 ? -21.359 11.805 -11.945 1 66.94 587 SER A C 1
ATOM 4803 O O . SER A 1 587 ? -21.453 13.031 -12.062 1 66.94 587 SER A O 1
ATOM 4805 N N . SER A 1 588 ? -20.719 11.109 -12.844 1 74.25 588 SER A N 1
ATOM 4806 C CA . SER A 1 588 ? -19.859 11.766 -13.812 1 74.25 588 SER A CA 1
ATOM 4807 C C . SER A 1 588 ? -20.406 11.641 -15.227 1 74.25 588 SER A C 1
ATOM 4809 O O . SER A 1 588 ? -20.328 10.57 -15.844 1 74.25 588 SER A O 1
ATOM 4811 N N . PRO A 1 589 ? -20.844 12.688 -15.75 1 76 589 PRO A N 1
ATOM 4812 C CA . PRO A 1 589 ? -21.297 12.656 -17.141 1 76 589 PRO A CA 1
ATOM 4813 C C . PRO A 1 589 ? -20.172 12.281 -18.125 1 76 589 PRO A C 1
ATOM 4815 O O . PRO A 1 589 ? -20.422 11.602 -19.109 1 76 589 PRO A O 1
ATOM 4818 N N . SER A 1 590 ? -19.031 12.727 -17.766 1 77.25 590 SER A N 1
ATOM 4819 C CA . SER A 1 590 ? -17.875 12.414 -18.625 1 77.25 590 SER A CA 1
ATOM 4820 C C . SER A 1 590 ? -17.641 10.906 -18.672 1 77.25 590 SER A C 1
ATOM 4822 O O . SER A 1 590 ? -17.266 10.367 -19.719 1 77.25 590 SER A O 1
ATOM 4824 N N . TYR A 1 591 ? -17.891 10.297 -17.594 1 77.88 591 TYR A N 1
ATOM 4825 C CA . TYR A 1 591 ? -17.75 8.852 -17.547 1 77.88 591 TYR A CA 1
ATOM 4826 C C . TYR A 1 591 ? -18.734 8.172 -18.5 1 77.88 591 TYR A C 1
ATOM 4828 O O . TYR A 1 591 ? -18.359 7.266 -19.25 1 77.88 591 TYR A O 1
ATOM 4836 N N . ARG A 1 592 ? -19.891 8.602 -18.562 1 81.12 592 ARG A N 1
ATOM 4837 C CA . ARG A 1 592 ? -20.938 8.023 -19.406 1 81.12 592 ARG A CA 1
ATOM 4838 C C . ARG A 1 592 ? -20.656 8.281 -20.875 1 81.12 592 ARG A C 1
ATOM 4840 O O . ARG A 1 592 ? -20.938 7.434 -21.734 1 81.12 592 ARG A O 1
ATOM 4847 N N . GLU A 1 593 ? -20.141 9.43 -21.062 1 83 593 GLU A N 1
ATOM 4848 C CA . GLU A 1 593 ? -19.781 9.75 -22.438 1 83 593 GLU A CA 1
ATOM 4849 C C . GLU A 1 593 ? -18.672 8.82 -22.953 1 83 593 GLU A C 1
ATOM 4851 O O . GLU A 1 593 ? -18.719 8.359 -24.094 1 83 593 GLU A O 1
ATOM 4856 N N . CYS A 1 594 ? -17.781 8.578 -22.125 1 83.56 594 CYS A N 1
ATOM 4857 C CA . CYS A 1 594 ? -16.703 7.664 -22.484 1 83.56 594 CYS A CA 1
ATOM 4858 C C . CYS A 1 594 ? -17.25 6.262 -22.75 1 83.56 594 CYS A C 1
ATOM 4860 O O . CYS A 1 594 ? -16.781 5.578 -23.672 1 83.56 594 CYS A O 1
ATOM 4862 N N . LEU A 1 595 ? -18.172 5.867 -22 1 85.25 595 LEU A N 1
ATOM 4863 C CA . LEU A 1 595 ? -18.781 4.559 -22.172 1 85.25 595 LEU A CA 1
ATOM 4864 C C . LEU A 1 595 ? -19.484 4.461 -23.516 1 85.25 595 LEU A C 1
ATOM 4866 O O . LEU A 1 595 ? -19.438 3.42 -24.172 1 85.25 595 LEU A O 1
ATOM 4870 N N . ASN A 1 596 ? -20.062 5.523 -23.891 1 85.44 596 ASN A N 1
ATOM 4871 C CA . ASN A 1 596 ? -20.75 5.543 -25.172 1 85.44 596 ASN A CA 1
ATOM 4872 C C . ASN A 1 596 ? -19.781 5.402 -26.328 1 85.44 596 ASN A C 1
ATOM 4874 O O . ASN A 1 596 ? -20.094 4.766 -27.344 1 85.44 596 ASN A O 1
ATOM 4878 N N . ILE A 1 597 ? -18.703 5.984 -26.141 1 84.69 597 ILE A N 1
ATOM 4879 C CA . ILE A 1 597 ? -17.672 5.863 -27.172 1 84.69 597 ILE A CA 1
ATOM 4880 C C . ILE A 1 597 ? -17.234 4.406 -27.281 1 84.69 597 ILE A C 1
ATOM 4882 O O . ILE A 1 597 ? -17.078 3.885 -28.391 1 84.69 597 ILE A O 1
ATOM 4886 N N . ALA A 1 598 ? -17.078 3.754 -26.188 1 87.06 598 ALA A N 1
ATOM 4887 C CA . ALA A 1 598 ? -16.688 2.348 -26.156 1 87.06 598 ALA A CA 1
ATOM 4888 C C . ALA A 1 598 ? -17.766 1.471 -26.797 1 87.06 598 ALA A C 1
ATOM 4890 O O . ALA A 1 598 ? -17.453 0.508 -27.5 1 87.06 598 ALA A O 1
ATOM 4891 N N . LYS A 1 599 ? -18.984 1.825 -26.594 1 88.31 599 LYS A N 1
ATOM 4892 C CA . LYS A 1 599 ? -20.094 1.074 -27.156 1 88.31 599 LYS A CA 1
ATOM 4893 C C . LYS A 1 599 ? -20.094 1.145 -28.688 1 88.31 599 LYS A C 1
ATOM 4895 O O . LYS A 1 599 ? -20.281 0.13 -29.359 1 88.31 599 LYS A O 1
ATOM 4900 N N . GLU A 1 600 ? -19.859 2.303 -29.125 1 86.81 600 GLU A N 1
ATOM 4901 C CA . GLU A 1 600 ? -19.828 2.492 -30.578 1 86.81 600 GLU A CA 1
ATOM 4902 C C . GLU A 1 600 ? -18.703 1.689 -31.219 1 86.81 600 GLU A C 1
ATOM 4904 O O . GLU A 1 600 ? -18.906 1.059 -32.25 1 86.81 600 GLU A O 1
ATOM 4909 N N . ALA A 1 601 ? -17.625 1.78 -30.609 1 87.38 601 ALA A N 1
ATOM 4910 C CA . ALA A 1 601 ? -16.484 1.009 -31.109 1 87.38 601 ALA A CA 1
ATOM 4911 C C . ALA A 1 601 ? -16.781 -0.488 -31.062 1 87.38 601 ALA A C 1
ATOM 4913 O O . ALA A 1 601 ? -16.375 -1.235 -31.969 1 87.38 601 ALA A O 1
ATOM 4914 N N . PHE A 1 602 ? -17.438 -0.868 -30.094 1 90.75 602 PHE A N 1
ATOM 4915 C CA . PHE A 1 602 ? -17.797 -2.271 -29.906 1 90.75 602 PHE A CA 1
ATOM 4916 C C . PHE A 1 602 ? -18.75 -2.736 -31 1 90.75 602 PHE A C 1
ATOM 4918 O O . PHE A 1 602 ? -18.562 -3.814 -31.578 1 90.75 602 PHE A O 1
ATOM 4925 N N . TYR A 1 603 ? -19.672 -1.986 -31.328 1 89.56 603 TYR A N 1
ATOM 4926 C CA . TYR A 1 603 ? -20.625 -2.344 -32.375 1 89.56 603 TYR A CA 1
ATOM 4927 C C . TYR A 1 603 ? -19.953 -2.439 -33.719 1 89.56 603 TYR A C 1
ATOM 4929 O O . TYR A 1 603 ? -20.281 -3.305 -34.531 1 89.56 603 TYR A O 1
ATOM 4937 N N . GLU A 1 604 ? -19.078 -1.591 -33.906 1 88.38 604 GLU A N 1
ATOM 4938 C CA . GLU A 1 604 ? -18.312 -1.655 -35.156 1 88.38 604 GLU A CA 1
ATOM 4939 C C . GLU A 1 604 ? -17.5 -2.949 -35.25 1 88.38 604 GLU A C 1
ATOM 4941 O O . GLU A 1 604 ? -17.406 -3.551 -36.312 1 88.38 604 GLU A O 1
ATOM 4946 N N . LYS A 1 605 ? -17 -3.281 -34.156 1 88.44 605 LYS A N 1
ATOM 4947 C CA . LYS A 1 605 ? -16.25 -4.535 -34.094 1 88.44 605 LYS A CA 1
ATOM 4948 C C . LYS A 1 605 ? -17.172 -5.73 -34.375 1 88.44 605 LYS A C 1
ATOM 4950 O O . LYS A 1 605 ? -16.781 -6.664 -35.062 1 88.44 605 LYS A O 1
ATOM 4955 N N . LEU A 1 606 ? -18.312 -5.738 -33.812 1 89.62 606 LEU A N 1
ATOM 4956 C CA . LEU A 1 606 ? -19.266 -6.824 -34 1 89.62 606 LEU A CA 1
ATOM 4957 C C . LEU A 1 606 ? -19.688 -6.93 -35.469 1 89.62 606 LEU A C 1
ATOM 4959 O O . LEU A 1 606 ? -19.844 -8.031 -36 1 89.62 606 LEU A O 1
ATOM 4963 N N . ARG A 1 607 ? -19.906 -5.793 -36.031 1 87.88 607 ARG A N 1
ATOM 4964 C CA . ARG A 1 607 ? -20.297 -5.754 -37.438 1 87.88 607 ARG A CA 1
ATOM 4965 C C . ARG A 1 607 ? -19.219 -6.348 -38.312 1 87.88 607 ARG A C 1
ATOM 4967 O O . ARG A 1 607 ? -19.516 -7.129 -39.219 1 87.88 607 ARG A O 1
ATOM 4974 N N . SER A 1 608 ? -18.109 -5.977 -38.062 1 89.31 608 SER A N 1
ATOM 4975 C CA . SER A 1 608 ? -16.984 -6.43 -38.875 1 89.31 608 SER A CA 1
ATOM 4976 C C . SER A 1 608 ? -16.719 -7.922 -38.688 1 89.31 608 SER A C 1
ATOM 4978 O O . SER A 1 608 ? -16.469 -8.648 -39.656 1 89.31 608 SER A O 1
ATOM 4980 N N . LYS A 1 609 ? -16.859 -8.383 -37.5 1 90.38 609 LYS A N 1
ATOM 4981 C CA . LYS A 1 609 ? -16.469 -9.75 -37.188 1 90.38 609 LYS A CA 1
ATOM 4982 C C . LYS A 1 609 ? -17.594 -10.727 -37.469 1 90.38 609 LYS A C 1
ATOM 4984 O O . LYS A 1 609 ? -17.359 -11.852 -37.938 1 90.38 609 LYS A O 1
ATOM 4989 N N . TYR A 1 610 ? -18.812 -10.367 -37.188 1 89.38 610 TYR A N 1
ATOM 4990 C CA . TYR A 1 610 ? -19.906 -11.328 -37.281 1 89.38 610 TYR A CA 1
ATOM 4991 C C . TYR A 1 610 ? -20.922 -10.914 -38.344 1 89.38 610 TYR A C 1
ATOM 4993 O O . TYR A 1 610 ? -21.922 -11.594 -38.531 1 89.38 610 TYR A O 1
ATOM 5001 N N . HIS A 1 611 ? -20.703 -9.828 -39.031 1 81 611 HIS A N 1
ATOM 5002 C CA . HIS A 1 611 ? -21.547 -9.328 -40.094 1 81 611 HIS A CA 1
ATOM 5003 C C . HIS A 1 611 ? -22.969 -9.07 -39.594 1 81 611 HIS A C 1
ATOM 5005 O O . HIS A 1 611 ? -23.938 -9.391 -40.312 1 81 611 HIS A O 1
ATOM 5011 N N . LYS A 1 612 ? -23.062 -8.836 -38.375 1 68.19 612 LYS A N 1
ATOM 5012 C CA . LYS A 1 612 ? -24.375 -8.531 -37.812 1 68.19 612 LYS A CA 1
ATOM 5013 C C . LYS A 1 612 ? -24.641 -7.031 -37.812 1 68.19 612 LYS A C 1
ATOM 5015 O O . LYS A 1 612 ? -23.719 -6.234 -37.594 1 68.19 612 LYS A O 1
ATOM 5020 N N . THR A 1 613 ? -25.844 -6.559 -38.312 1 61 613 THR A N 1
ATOM 5021 C CA . THR A 1 613 ? -26.203 -5.145 -38.375 1 61 613 THR A CA 1
ATOM 5022 C C . THR A 1 613 ? -26.469 -4.586 -36.969 1 61 613 THR A C 1
ATOM 5024 O O . THR A 1 613 ? -26.969 -5.301 -36.094 1 61 613 THR A O 1
ATOM 5027 N N . THR A 1 614 ? -25.938 -3.432 -36.594 1 60.5 614 THR A N 1
ATOM 5028 C CA . THR A 1 614 ? -26.062 -2.711 -35.312 1 60.5 614 THR A CA 1
ATOM 5029 C C . THR A 1 614 ? -27.531 -2.592 -34.906 1 60.5 614 THR A C 1
ATOM 5031 O O . THR A 1 614 ? -27.828 -2.475 -33.719 1 60.5 614 THR A O 1
ATOM 5034 N N . GLU A 1 615 ? -28.422 -2.57 -35.781 1 62.75 615 GLU A N 1
ATOM 5035 C CA . GLU A 1 615 ? -29.828 -2.342 -35.5 1 62.75 615 GLU A CA 1
ATOM 5036 C C . GLU A 1 615 ? -30.406 -3.461 -34.625 1 62.75 615 GLU A C 1
ATOM 5038 O O . GLU A 1 615 ? -31.359 -3.24 -33.875 1 62.75 615 GLU A O 1
ATOM 5043 N N . MET A 1 616 ? -29.812 -4.555 -34.75 1 61.28 616 MET A N 1
ATOM 5044 C CA . MET A 1 616 ? -30.297 -5.684 -33.969 1 61.28 616 MET A CA 1
ATOM 5045 C C . MET A 1 616 ? -30 -5.48 -32.469 1 61.28 616 MET A C 1
ATOM 5047 O O . MET A 1 616 ? -30.75 -5.957 -31.609 1 61.28 616 MET A O 1
ATOM 5051 N N . TYR A 1 617 ? -28.953 -4.789 -32.188 1 67.38 617 TYR A N 1
ATOM 5052 C CA . TYR A 1 617 ? -28.531 -4.672 -30.797 1 67.38 617 TYR A CA 1
ATOM 5053 C C . TYR A 1 617 ? -28.688 -3.238 -30.297 1 67.38 617 TYR A C 1
ATOM 5055 O O . TYR A 1 617 ? -28.797 -2.998 -29.094 1 67.38 617 TYR A O 1
ATOM 5063 N N . PHE A 1 618 ? -28.625 -2.203 -31.141 1 58.47 618 PHE A N 1
ATOM 5064 C CA . PHE A 1 618 ? -28.703 -0.808 -30.734 1 58.47 618 PHE A CA 1
ATOM 5065 C C . PHE A 1 618 ? -30.125 -0.274 -30.891 1 58.47 618 PHE A C 1
ATOM 5067 O O . PHE A 1 618 ? -30.672 -0.249 -32 1 58.47 618 PHE A O 1
ATOM 5074 N N . THR A 1 619 ? -31 -0.505 -30.031 1 48.41 619 THR A N 1
ATOM 5075 C CA . THR A 1 619 ? -32.188 0.342 -30.172 1 48.41 619 THR A CA 1
ATOM 5076 C C . THR A 1 619 ? -31.812 1.813 -30.016 1 48.41 619 THR A C 1
ATOM 5078 O O . THR A 1 619 ? -31.25 2.209 -28.984 1 48.41 619 THR A O 1
ATOM 5081 N N . ARG A 1 620 ? -31.688 2.582 -31.016 1 34.75 620 ARG A N 1
ATOM 5082 C CA . ARG A 1 620 ? -31.5 4.031 -31.016 1 34.75 620 ARG A CA 1
ATOM 5083 C C . ARG A 1 620 ? -32.438 4.691 -30.016 1 34.75 620 ARG A C 1
ATOM 5085 O O . ARG A 1 620 ? -33.625 4.359 -29.938 1 34.75 620 ARG A O 1
ATOM 5092 N N . ARG A 1 621 ? -31.875 5.352 -28.969 1 37.31 621 ARG A N 1
ATOM 5093 C CA . ARG A 1 621 ? -32.656 6.32 -28.219 1 37.31 621 ARG A CA 1
ATOM 5094 C C . ARG A 1 621 ? -33.5 7.191 -29.141 1 37.31 621 ARG A C 1
ATOM 5096 O O . ARG A 1 621 ? -32.969 7.852 -30.031 1 37.31 621 ARG A O 1
ATOM 5103 N N . ASN A 1 622 ? -34.688 6.816 -29.5 1 26.44 622 ASN A N 1
ATOM 5104 C CA . ASN A 1 622 ? -35.5 7.957 -29.875 1 26.44 622 ASN A CA 1
ATOM 5105 C C . ASN A 1 622 ? -35.406 9.078 -28.844 1 26.44 622 ASN A C 1
ATOM 5107 O O . ASN A 1 622 ? -35.438 8.82 -27.641 1 26.44 622 ASN A O 1
ATOM 5111 N N . ASN A 1 623 ? -34.75 10.242 -29.172 1 26.58 623 ASN A N 1
ATOM 5112 C CA . ASN A 1 623 ? -34.906 11.562 -28.578 1 26.58 623 ASN A CA 1
ATOM 5113 C C . ASN A 1 623 ? -36.312 11.781 -28.047 1 26.58 623 ASN A C 1
ATOM 5115 O O . ASN A 1 623 ? -36.719 12.914 -27.781 1 26.58 623 ASN A O 1
ATOM 5119 N N . THR A 1 624 ? -37.281 10.859 -27.688 1 20.91 624 THR A N 1
ATOM 5120 C CA . THR A 1 624 ? -38.344 11.562 -26.984 1 20.91 624 THR A CA 1
ATOM 5121 C C . THR A 1 624 ? -37.938 11.828 -25.531 1 20.91 624 THR A C 1
ATOM 5123 O O . THR A 1 624 ? -37.344 10.961 -24.875 1 20.91 624 THR A O 1
ATOM 5126 N N . ALA B 1 1 ? 36.531 1.952 9.125 1 28.3 1 ALA B N 1
ATOM 5127 C CA . ALA B 1 1 ? 36.156 3.363 9.133 1 28.3 1 ALA B CA 1
ATOM 5128 C C . ALA B 1 1 ? 35.219 3.672 10.305 1 28.3 1 ALA B C 1
ATOM 5130 O O . ALA B 1 1 ? 34.156 3.059 10.438 1 28.3 1 ALA B O 1
ATOM 5131 N N . LYS B 1 2 ? 35.531 4.047 11.234 1 35.78 2 LYS B N 1
ATOM 5132 C CA . LYS B 1 2 ? 34.75 4.492 12.383 1 35.78 2 LYS B CA 1
ATOM 5133 C C . LYS B 1 2 ? 33.594 5.371 11.945 1 35.78 2 LYS B C 1
ATOM 5135 O O . LYS B 1 2 ? 33.781 6.488 11.469 1 35.78 2 LYS B O 1
ATOM 5140 N N . LYS B 1 3 ? 32.531 4.988 11.352 1 47.22 3 LYS B N 1
ATOM 5141 C CA . LYS B 1 3 ? 31.391 5.738 10.805 1 47.22 3 LYS B CA 1
ATOM 5142 C C . LYS B 1 3 ? 30.781 6.656 11.867 1 47.22 3 LYS B C 1
ATOM 5144 O O . LYS B 1 3 ? 30.516 6.223 12.984 1 47.22 3 LYS B O 1
ATOM 5149 N N . ASP B 1 4 ? 31.031 8.039 11.844 1 54.25 4 ASP B N 1
ATOM 5150 C CA . ASP B 1 4 ? 30.797 9.281 12.57 1 54.25 4 ASP B CA 1
ATOM 5151 C C . ASP B 1 4 ? 29.328 9.43 12.969 1 54.25 4 ASP B C 1
ATOM 5153 O O . ASP B 1 4 ? 28.438 9.328 12.117 1 54.25 4 ASP B O 1
ATOM 5157 N N . CYS B 1 5 ? 29.047 8.969 14.18 1 73.06 5 CYS B N 1
ATOM 5158 C CA . CYS B 1 5 ? 27.781 9.25 14.867 1 73.06 5 CYS B CA 1
ATOM 5159 C C . CYS B 1 5 ? 27.453 10.734 14.82 1 73.06 5 CYS B C 1
ATOM 5161 O O . CYS B 1 5 ? 26.875 11.281 15.766 1 73.06 5 CYS B O 1
ATOM 5163 N N . THR B 1 6 ? 27.859 11.352 13.742 1 82.88 6 THR B N 1
ATOM 5164 C CA . THR B 1 6 ? 27.609 12.773 13.562 1 82.88 6 THR B CA 1
ATOM 5165 C C . THR B 1 6 ? 26.125 13.047 13.375 1 82.88 6 THR B C 1
ATOM 5167 O O . THR B 1 6 ? 25.406 12.25 12.758 1 82.88 6 THR B O 1
ATOM 5170 N N . THR B 1 7 ? 25.703 14.148 14.008 1 92.88 7 THR B N 1
ATOM 5171 C CA . THR B 1 7 ? 24.328 14.594 13.852 1 92.88 7 THR B CA 1
ATOM 5172 C C . THR B 1 7 ? 24.203 15.586 12.703 1 92.88 7 THR B C 1
ATOM 5174 O O . THR B 1 7 ? 24.906 16.609 12.68 1 92.88 7 THR B O 1
ATOM 5177 N N . VAL B 1 8 ? 23.453 15.234 11.727 1 96.25 8 VAL B N 1
ATOM 5178 C CA . VAL B 1 8 ? 23.125 16.156 10.641 1 96.25 8 VAL B CA 1
ATOM 5179 C C . VAL B 1 8 ? 21.969 17.062 11.062 1 96.25 8 VAL B C 1
ATOM 5181 O O . VAL B 1 8 ? 20.922 16.562 11.469 1 96.25 8 VAL B O 1
ATOM 5184 N N . HIS B 1 9 ? 22.219 18.391 11.016 1 98 9 HIS B N 1
ATOM 5185 C CA . HIS B 1 9 ? 21.188 19.359 11.352 1 98 9 HIS B CA 1
ATOM 5186 C C . HIS B 1 9 ? 20.453 19.859 10.109 1 98 9 HIS B C 1
ATOM 5188 O O . HIS B 1 9 ? 21.094 20.266 9.133 1 98 9 HIS B O 1
ATOM 5194 N N . ILE B 1 10 ? 19.141 19.781 10.133 1 98.62 10 ILE B N 1
ATOM 5195 C CA . ILE B 1 10 ? 18.297 20.172 9.008 1 98.62 10 ILE B CA 1
ATOM 5196 C C . ILE B 1 10 ? 17.266 21.203 9.477 1 98.62 10 ILE B C 1
ATOM 5198 O O . ILE B 1 10 ? 16.703 21.078 10.562 1 98.62 10 ILE B O 1
ATOM 5202 N N . CYS B 1 11 ? 17.062 22.25 8.703 1 98.69 11 CYS B N 1
ATOM 5203 C CA . CYS B 1 11 ? 16.031 23.25 9 1 98.69 11 CYS B CA 1
ATOM 5204 C C . CYS B 1 11 ? 14.961 23.266 7.914 1 98.69 11 CYS B C 1
ATOM 5206 O O . CYS B 1 11 ? 15.281 23.281 6.723 1 98.69 11 CYS B O 1
ATOM 5208 N N . ILE B 1 12 ? 13.688 23.25 8.305 1 98.56 12 ILE B N 1
ATOM 5209 C CA . ILE B 1 12 ? 12.57 23.281 7.367 1 98.56 12 ILE B CA 1
ATOM 5210 C C . ILE B 1 12 ? 11.523 24.281 7.84 1 98.56 12 ILE B C 1
ATOM 5212 O O . ILE B 1 12 ? 11.07 24.234 8.984 1 98.56 12 ILE B O 1
ATOM 5216 N N . VAL B 1 13 ? 11.188 25.219 6.969 1 98 13 VAL B N 1
ATOM 5217 C CA . VAL B 1 13 ? 10.023 26.062 7.215 1 98 13 VAL B CA 1
ATOM 5218 C C . VAL B 1 13 ? 8.75 25.344 6.77 1 98 13 VAL B C 1
ATOM 5220 O O . VAL B 1 13 ? 8.617 24.984 5.598 1 98 13 VAL B O 1
ATOM 5223 N N . CYS B 1 14 ? 7.871 25.047 7.656 1 97.31 14 CYS B N 1
ATOM 5224 C CA . CYS B 1 14 ? 6.672 24.266 7.367 1 97.31 14 CYS B CA 1
ATOM 5225 C C . CYS B 1 14 ? 5.449 24.891 8.031 1 97.31 14 CYS B C 1
ATOM 5227 O O . CYS B 1 14 ? 5.234 24.703 9.227 1 97.31 14 CYS B O 1
ATOM 5229 N N . ALA B 1 15 ? 4.652 25.547 7.227 1 95.38 15 ALA B N 1
ATOM 5230 C CA . ALA B 1 15 ? 3.492 26.234 7.785 1 95.38 15 ALA B CA 1
ATOM 5231 C C . ALA B 1 15 ? 2.217 25.859 7.043 1 95.38 15 ALA B C 1
ATOM 5233 O O . ALA B 1 15 ? 2.123 26.031 5.828 1 95.38 15 ALA B O 1
ATOM 5234 N N . GLY B 1 16 ? 1.288 25.328 7.797 1 94.69 16 GLY B N 1
ATOM 5235 C CA . GLY B 1 16 ? -0.008 25.016 7.215 1 94.69 16 GLY B CA 1
ATOM 5236 C C . GLY B 1 16 ? -0.263 23.516 7.086 1 94.69 16 GLY B C 1
ATOM 5237 O O . GLY B 1 16 ? 0.656 22.719 7.234 1 94.69 16 GLY B O 1
ATOM 5238 N N . TYR B 1 17 ? -1.582 23.188 6.762 1 95.81 17 TYR B N 1
ATOM 5239 C CA . TYR B 1 17 ? -2.02 21.812 6.668 1 95.81 17 TYR B CA 1
ATOM 5240 C C . TYR B 1 17 ? -1.343 21.094 5.5 1 95.81 17 TYR B C 1
ATOM 5242 O O . TYR B 1 17 ? -0.793 20 5.66 1 95.81 17 TYR B O 1
ATOM 5250 N N . THR B 1 18 ? -1.312 21.719 4.352 1 93.75 18 THR B N 1
ATOM 5251 C CA . THR B 1 18 ? -0.785 21.109 3.135 1 93.75 18 THR B CA 1
ATOM 5252 C C . THR B 1 18 ? 0.723 20.906 3.242 1 93.75 18 THR B C 1
ATOM 5254 O O . THR B 1 18 ? 1.238 19.859 2.857 1 93.75 18 THR B O 1
ATOM 5257 N N . ALA B 1 19 ? 1.391 21.906 3.764 1 95.25 19 ALA B N 1
ATOM 5258 C CA . ALA B 1 19 ? 2.836 21.797 3.943 1 95.25 19 ALA B CA 1
ATOM 5259 C C . ALA B 1 19 ? 3.18 20.672 4.91 1 95.25 19 ALA B C 1
ATOM 5261 O O . ALA B 1 19 ? 4.16 19.953 4.711 1 95.25 19 ALA B O 1
ATOM 5262 N N . SER B 1 20 ? 2.381 20.562 5.969 1 97.5 20 SER B N 1
ATOM 5263 C CA . SER B 1 20 ? 2.613 19.516 6.969 1 97.5 20 SER B CA 1
ATOM 5264 C C . SER B 1 20 ? 2.439 18.125 6.371 1 97.5 20 SER B C 1
ATOM 5266 O O . SER B 1 20 ? 3.117 17.188 6.781 1 97.5 20 SER B O 1
ATOM 5268 N N . ARG B 1 21 ? 1.563 18.031 5.43 1 96.25 21 ARG B N 1
ATOM 5269 C CA . ARG B 1 21 ? 1.376 16.75 4.734 1 96.25 21 ARG B CA 1
ATOM 5270 C C . ARG B 1 21 ? 2.52 16.484 3.762 1 96.25 21 ARG B C 1
ATOM 5272 O O . ARG B 1 21 ? 3.033 15.375 3.689 1 96.25 21 ARG B O 1
ATOM 5279 N N . GLN B 1 22 ? 2.975 17.5 3.104 1 94.62 22 GLN B N 1
ATOM 5280 C CA . GLN B 1 22 ? 4 17.391 2.072 1 94.62 22 GLN B CA 1
ATOM 5281 C C . GLN B 1 22 ? 5.352 17.016 2.678 1 94.62 22 GLN B C 1
ATOM 5283 O O . GLN B 1 22 ? 6.102 16.234 2.1 1 94.62 22 GLN B O 1
ATOM 5288 N N . VAL B 1 23 ? 5.641 17.578 3.789 1 97.75 23 VAL B N 1
ATOM 5289 C CA . VAL B 1 23 ? 6.965 17.406 4.379 1 97.75 23 VAL B CA 1
ATOM 5290 C C . VAL B 1 23 ? 7.184 15.945 4.762 1 97.75 23 VAL B C 1
ATOM 5292 O O . VAL B 1 23 ? 8.328 15.492 4.863 1 97.75 23 VAL B O 1
ATOM 5295 N N . VAL B 1 24 ? 6.105 15.148 4.953 1 97.88 24 VAL B N 1
ATOM 5296 C CA . VAL B 1 24 ? 6.207 13.758 5.383 1 97.88 24 VAL B CA 1
ATOM 5297 C C . VAL B 1 24 ? 6.949 12.945 4.32 1 97.88 24 VAL B C 1
ATOM 5299 O O . VAL B 1 24 ? 7.77 12.086 4.648 1 97.88 24 VAL B O 1
ATOM 5302 N N . THR B 1 25 ? 6.676 13.19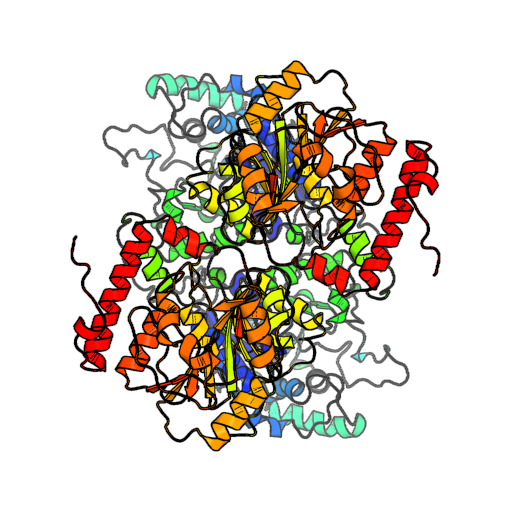5 3.035 1 96.69 25 THR B N 1
ATOM 5303 C CA . THR B 1 25 ? 7.352 12.492 1.954 1 96.69 25 THR B CA 1
ATOM 5304 C C . THR B 1 25 ? 8.852 12.797 1.963 1 96.69 25 THR B C 1
ATOM 5306 O O . THR B 1 25 ? 9.672 11.906 1.769 1 96.69 25 THR B O 1
ATOM 5309 N N . LEU B 1 26 ? 9.18 14.062 2.193 1 97.81 26 LEU B N 1
ATOM 5310 C CA . LEU B 1 26 ? 10.578 14.445 2.33 1 97.81 26 LEU B CA 1
ATOM 5311 C C . LEU B 1 26 ? 11.242 13.688 3.473 1 97.81 26 LEU B C 1
ATOM 5313 O O . LEU B 1 26 ? 12.312 13.094 3.293 1 97.81 26 LEU B O 1
ATOM 5317 N N . ILE B 1 27 ? 10.602 13.672 4.621 1 98.19 27 ILE B N 1
ATOM 5318 C CA . ILE B 1 27 ? 11.164 13.031 5.805 1 98.19 27 ILE B CA 1
ATOM 5319 C C . ILE B 1 27 ? 11.344 11.539 5.547 1 98.19 27 ILE B C 1
ATOM 5321 O O . ILE B 1 27 ? 12.359 10.953 5.93 1 98.19 27 ILE B O 1
ATOM 5325 N N . LYS B 1 28 ? 10.391 10.898 4.887 1 97.12 28 LYS B N 1
ATOM 5326 C CA . LYS B 1 28 ? 10.508 9.484 4.566 1 97.12 28 LYS B CA 1
ATOM 5327 C C . LYS B 1 28 ? 11.711 9.211 3.672 1 97.12 28 LYS B C 1
ATOM 5329 O O . LYS B 1 28 ? 12.445 8.242 3.879 1 97.12 28 LYS B O 1
ATOM 5334 N N . SER B 1 29 ? 11.883 10.031 2.65 1 96.44 29 SER B N 1
ATOM 5335 C CA . SER B 1 29 ? 13.023 9.852 1.754 1 96.44 29 SER B CA 1
ATOM 5336 C C . SER B 1 29 ? 14.344 10.023 2.496 1 96.44 29 SER B C 1
ATOM 5338 O O . SER B 1 29 ? 15.312 9.305 2.229 1 96.44 29 SER B O 1
ATOM 5340 N N . LEU B 1 30 ? 14.414 10.969 3.48 1 96.5 30 LEU B N 1
ATOM 5341 C CA . LEU B 1 30 ? 15.594 11.148 4.316 1 96.5 30 LEU B CA 1
ATOM 5342 C C . LEU B 1 30 ? 15.859 9.914 5.168 1 96.5 30 LEU B C 1
ATOM 5344 O O . LEU B 1 30 ? 16.984 9.43 5.238 1 96.5 30 LEU B O 1
ATOM 5348 N N . LEU B 1 31 ? 14.82 9.398 5.738 1 94.69 31 LEU B N 1
ATOM 5349 C CA . LEU B 1 31 ? 14.945 8.273 6.66 1 94.69 31 LEU B CA 1
ATOM 5350 C C . LEU B 1 31 ? 15.328 7.004 5.914 1 94.69 31 LEU B C 1
ATOM 5352 O O . LEU B 1 31 ? 16.062 6.168 6.441 1 94.69 31 LEU B O 1
ATOM 5356 N N . PHE B 1 32 ? 14.859 6.859 4.742 1 93.06 32 PHE B N 1
ATOM 5357 C CA . PHE B 1 32 ? 15.109 5.648 3.969 1 93.06 32 PHE B CA 1
ATOM 5358 C C . PHE B 1 32 ? 16.594 5.461 3.729 1 93.06 32 PHE B C 1
ATOM 5360 O O . PHE B 1 32 ? 17.109 4.34 3.824 1 93.06 32 PHE B O 1
ATOM 5367 N N . TYR B 1 33 ? 17.297 6.539 3.465 1 90.31 33 TYR B N 1
ATOM 5368 C CA . TYR B 1 33 ? 18.703 6.438 3.078 1 90.31 33 TYR B CA 1
ATOM 5369 C C . TYR B 1 33 ? 19.625 6.777 4.25 1 90.31 33 TYR B C 1
ATOM 5371 O O . TYR B 1 33 ? 20.844 6.719 4.125 1 90.31 33 TYR B O 1
ATOM 5379 N N . ARG B 1 34 ? 19.078 7.09 5.355 1 88.69 34 ARG B N 1
ATOM 5380 C CA . ARG B 1 34 ? 19.859 7.73 6.414 1 88.69 34 ARG B CA 1
ATOM 5381 C C . ARG B 1 34 ? 20.875 6.766 7.004 1 88.69 34 ARG B C 1
ATOM 5383 O O . ARG B 1 34 ? 20.594 5.574 7.16 1 88.69 34 ARG B O 1
ATOM 5390 N N . THR B 1 35 ? 22.016 7.316 7.234 1 84.44 35 THR B N 1
ATOM 5391 C CA . THR B 1 35 ? 23.062 6.582 7.922 1 84.44 35 THR B CA 1
ATOM 5392 C C . THR B 1 35 ? 23.594 7.371 9.117 1 84.44 35 THR B C 1
ATOM 5394 O O . THR B 1 35 ? 24.578 6.984 9.742 1 84.44 35 THR B O 1
ATOM 5397 N N . SER B 1 36 ? 22.922 8.523 9.422 1 88.94 36 SER B N 1
ATOM 5398 C CA . SER B 1 36 ? 23.344 9.398 10.508 1 88.94 36 SER B CA 1
ATOM 5399 C C . SER B 1 36 ? 22.172 9.797 11.391 1 88.94 36 SER B C 1
ATOM 5401 O O . SER B 1 36 ? 21.016 9.531 11.055 1 88.94 36 SER B O 1
ATOM 5403 N N . LYS B 1 37 ? 22.562 10.352 12.578 1 92 37 LYS B N 1
ATOM 5404 C CA . LYS B 1 37 ? 21.531 10.992 13.391 1 92 37 LYS B CA 1
ATOM 5405 C C . LYS B 1 37 ? 21.016 12.273 12.734 1 92 37 LYS B C 1
ATOM 5407 O O . LYS B 1 37 ? 21.781 12.969 12.062 1 92 37 LYS B O 1
ATOM 5412 N N . LEU B 1 38 ? 19.797 12.492 12.93 1 95.31 38 LEU B N 1
ATOM 5413 C CA . LEU B 1 38 ? 19.219 13.703 12.359 1 95.31 38 LEU B CA 1
ATOM 5414 C C . LEU B 1 38 ? 18.578 14.562 13.438 1 95.31 38 LEU B C 1
ATOM 5416 O O . LEU B 1 38 ? 17.953 14.039 14.367 1 95.31 38 LEU B O 1
ATOM 5420 N N . HIS B 1 39 ? 18.844 15.797 13.422 1 97.56 39 HIS B N 1
ATOM 5421 C CA . HIS B 1 39 ? 18.125 16.812 14.195 1 97.56 39 HIS B CA 1
ATOM 5422 C C . HIS B 1 39 ? 17.422 17.797 13.273 1 97.56 39 HIS B C 1
ATOM 5424 O O . HIS B 1 39 ? 18.078 18.641 12.641 1 97.56 39 HIS B O 1
ATOM 5430 N N . VAL B 1 40 ? 16.109 17.719 13.242 1 98.44 40 VAL B N 1
ATOM 5431 C CA . VAL B 1 40 ? 15.344 18.562 12.344 1 98.44 40 VAL B CA 1
ATOM 5432 C C . VAL B 1 40 ? 14.773 19.75 13.125 1 98.44 40 VAL B C 1
ATOM 5434 O O . VAL B 1 40 ? 14.062 19.562 14.117 1 98.44 40 VAL B O 1
ATOM 5437 N N . HIS B 1 41 ? 15.133 20.938 12.688 1 98.5 41 HIS B N 1
ATOM 5438 C CA . HIS B 1 41 ? 14.625 22.188 13.227 1 98.5 41 HIS B CA 1
ATOM 5439 C C . HIS B 1 41 ? 13.484 22.734 12.367 1 98.5 41 HIS B C 1
ATOM 5441 O O . HIS B 1 41 ? 13.719 23.219 11.25 1 98.5 41 HIS B O 1
ATOM 5447 N N . PHE B 1 42 ? 12.242 22.719 12.945 1 98.56 42 PHE B N 1
ATOM 5448 C CA . PHE B 1 42 ? 11.086 23.188 12.203 1 98.56 42 PHE B CA 1
ATOM 5449 C C . PHE B 1 42 ? 10.719 24.609 12.602 1 98.56 42 PHE B C 1
ATOM 5451 O O . PHE B 1 42 ? 10.547 24.906 13.789 1 98.56 42 PHE B O 1
ATOM 5458 N N . ILE B 1 43 ? 10.664 25.516 11.625 1 98.12 43 ILE B N 1
ATOM 5459 C CA . ILE B 1 43 ? 9.992 26.797 11.812 1 98.12 43 ILE B CA 1
ATOM 5460 C C . ILE B 1 43 ? 8.531 26.672 11.391 1 98.12 43 ILE B C 1
ATOM 5462 O O . ILE B 1 43 ? 8.234 26.516 10.203 1 98.12 43 ILE B O 1
ATOM 5466 N N . VAL B 1 44 ? 7.609 26.797 12.359 1 97.69 44 VAL B N 1
ATOM 5467 C CA . VAL B 1 44 ? 6.234 26.375 12.117 1 97.69 44 VAL B CA 1
ATOM 5468 C C . VAL B 1 44 ? 5.27 27.453 12.617 1 97.69 44 VAL B C 1
ATOM 5470 O O . VAL B 1 44 ? 5.66 28.344 13.375 1 97.69 44 VAL B O 1
ATOM 5473 N N . ASN B 1 45 ? 4.055 27.469 12.078 1 96 45 ASN B N 1
ATOM 5474 C CA . ASN B 1 45 ? 2.955 28.156 12.75 1 96 45 ASN B CA 1
ATOM 5475 C C . ASN B 1 45 ? 2.23 27.234 13.727 1 96 45 ASN B C 1
ATOM 5477 O O . ASN B 1 45 ? 2.654 26.094 13.945 1 96 45 ASN B O 1
ATOM 5481 N N . GLY B 1 46 ? 1.214 27.734 14.359 1 95 46 GLY B N 1
ATOM 5482 C CA . GLY B 1 46 ? 0.522 26.984 15.398 1 95 46 GLY B CA 1
ATOM 5483 C C . GLY B 1 46 ? -0.054 25.672 14.898 1 95 46 GLY B C 1
ATOM 5484 O O . GLY B 1 46 ? 0.104 24.625 15.547 1 95 46 GLY B O 1
ATOM 5485 N N . VAL B 1 47 ? -0.657 25.641 13.789 1 95 47 VAL B N 1
ATOM 5486 C CA . VAL B 1 47 ? -1.318 24.469 13.211 1 95 47 VAL B CA 1
ATOM 5487 C C . VAL B 1 47 ? -0.283 23.391 12.891 1 95 47 VAL B C 1
ATOM 5489 O O . VAL B 1 47 ? -0.434 22.234 13.289 1 95 47 VAL B O 1
ATOM 5492 N N . SER B 1 48 ? 0.748 23.781 12.211 1 97.19 48 SER B N 1
ATOM 5493 C CA . SER B 1 48 ? 1.79 22.844 11.828 1 97.19 48 SER B CA 1
ATOM 5494 C C . SER B 1 48 ? 2.49 22.25 13.055 1 97.19 48 SER B C 1
ATOM 5496 O O . SER B 1 48 ? 2.863 21.078 13.062 1 97.19 48 SER B O 1
ATOM 5498 N N . ARG B 1 49 ? 2.705 23.109 14.016 1 97.44 49 ARG B N 1
ATOM 5499 C CA . ARG B 1 49 ? 3.346 22.625 15.234 1 97.44 49 ARG B CA 1
ATOM 5500 C C . ARG B 1 49 ? 2.547 21.484 15.867 1 97.44 49 ARG B C 1
ATOM 5502 O O . ARG B 1 49 ? 3.111 20.453 16.219 1 97.44 49 ARG B O 1
ATOM 5509 N N . THR B 1 50 ? 1.255 21.703 15.969 1 97.12 50 THR B N 1
ATOM 5510 C CA . THR B 1 50 ? 0.377 20.703 16.578 1 97.12 50 THR B CA 1
ATOM 5511 C C . THR B 1 50 ? 0.39 19.406 15.766 1 97.12 50 THR B C 1
ATOM 5513 O O . THR B 1 50 ? 0.516 18.312 16.328 1 97.12 50 THR B O 1
ATOM 5516 N N . ILE B 1 51 ? 0.297 19.5 14.5 1 98.31 51 ILE B N 1
ATOM 5517 C CA . ILE B 1 51 ? 0.225 18.359 13.602 1 98.31 51 ILE B CA 1
ATOM 5518 C C . ILE B 1 51 ? 1.538 17.578 13.656 1 98.31 51 ILE B C 1
ATOM 5520 O O . ILE B 1 51 ? 1.542 16.375 13.891 1 98.31 51 ILE B O 1
ATOM 5524 N N . LEU B 1 52 ? 2.652 18.281 13.477 1 98.5 52 LEU B N 1
ATOM 5525 C CA . LEU B 1 52 ? 3.949 17.625 13.352 1 98.5 52 LEU B CA 1
ATOM 5526 C C . LEU B 1 52 ? 4.406 17.078 14.695 1 98.5 52 LEU B C 1
ATOM 5528 O O . LEU B 1 52 ? 5.055 16.016 14.75 1 98.5 52 LEU B O 1
ATOM 5532 N N . ARG B 1 53 ? 4.109 17.781 15.75 1 97.56 53 ARG B N 1
ATOM 5533 C CA . ARG B 1 53 ? 4.438 17.25 17.062 1 97.56 53 ARG B CA 1
ATOM 5534 C C . ARG B 1 53 ? 3.754 15.914 17.297 1 97.56 53 ARG B C 1
ATOM 5536 O O . ARG B 1 53 ? 4.391 14.953 17.734 1 97.56 53 ARG B O 1
ATOM 5543 N N . ASN B 1 54 ? 2.445 15.867 17.047 1 97.5 54 ASN B N 1
ATOM 5544 C CA . ASN B 1 54 ? 1.705 14.617 17.188 1 97.5 54 ASN B CA 1
ATOM 5545 C C . ASN B 1 54 ? 2.26 13.531 16.281 1 97.5 54 ASN B C 1
ATOM 5547 O O . ASN B 1 54 ? 2.414 12.383 16.703 1 97.5 54 ASN B O 1
ATOM 5551 N N . LEU B 1 55 ? 2.586 13.898 15.086 1 98.12 55 LEU B N 1
ATOM 5552 C CA . LEU B 1 55 ? 3.092 12.961 14.094 1 98.12 55 LEU B CA 1
ATOM 5553 C C . LEU B 1 55 ? 4.402 12.328 14.555 1 98.12 55 LEU B C 1
ATOM 5555 O O . LEU B 1 55 ? 4.535 11.102 14.57 1 98.12 55 LEU B O 1
ATOM 5559 N N . PHE B 1 56 ? 5.367 13.117 14.938 1 97.62 56 PHE B N 1
ATOM 5560 C CA . PHE B 1 56 ? 6.699 12.602 15.234 1 97.62 56 PHE B CA 1
ATOM 5561 C C . PHE B 1 56 ? 6.719 11.914 16.594 1 97.62 56 PHE B C 1
ATOM 5563 O O . PHE B 1 56 ? 7.465 10.953 16.797 1 97.62 56 PHE B O 1
ATOM 5570 N N . GLN B 1 57 ? 5.848 12.406 17.516 1 95.69 57 GLN B N 1
ATOM 5571 C CA . GLN B 1 57 ? 5.73 11.711 18.781 1 95.69 57 GLN B CA 1
ATOM 5572 C C . GLN B 1 57 ? 5.215 10.281 18.594 1 95.69 57 GLN B C 1
ATOM 5574 O O . GLN B 1 57 ? 5.723 9.344 19.203 1 95.69 57 GLN B O 1
ATOM 5579 N N . THR B 1 58 ? 4.27 10.164 17.734 1 96.31 58 THR B N 1
ATOM 5580 C CA . THR B 1 58 ? 3.658 8.852 17.531 1 96.31 58 THR B CA 1
ATOM 5581 C C . THR B 1 58 ? 4.488 8.016 16.562 1 96.31 58 THR B C 1
ATOM 5583 O O . THR B 1 58 ? 4.41 6.781 16.578 1 96.31 58 THR B O 1
ATOM 5586 N N . TRP B 1 59 ? 5.277 8.648 15.703 1 95.56 59 TRP B N 1
ATOM 5587 C CA . TRP B 1 59 ? 6.152 7.926 14.789 1 95.56 59 TRP B CA 1
ATOM 5588 C C . TRP B 1 59 ? 7.328 7.309 15.531 1 95.56 59 TRP B C 1
ATOM 5590 O O . TRP B 1 59 ? 7.828 6.25 15.141 1 95.56 59 TRP B O 1
ATOM 5600 N N . ASP B 1 60 ? 7.781 7.949 16.594 1 92.56 60 ASP B N 1
ATOM 5601 C CA . ASP B 1 60 ? 8.758 7.445 17.547 1 92.56 60 ASP B CA 1
ATOM 5602 C C . ASP B 1 60 ? 9.992 6.895 16.844 1 92.56 60 ASP B C 1
ATOM 5604 O O . ASP B 1 60 ? 10.359 5.734 17.031 1 92.56 60 ASP B O 1
ATOM 5608 N N . ILE B 1 61 ? 10.688 7.684 16.078 1 92.38 61 ILE B N 1
ATOM 5609 C CA . ILE B 1 61 ? 11.867 7.289 15.32 1 92.38 61 ILE B CA 1
ATOM 5610 C C . ILE B 1 61 ? 13.117 7.473 16.188 1 92.38 61 ILE B C 1
ATOM 5612 O O . ILE B 1 61 ? 13.414 8.586 16.625 1 92.38 61 ILE B O 1
ATOM 5616 N N . PRO B 1 62 ? 13.883 6.398 16.359 1 88.44 62 PRO B N 1
ATOM 5617 C CA . PRO B 1 62 ? 15.125 6.539 17.109 1 88.44 62 PRO B CA 1
ATOM 5618 C C . PRO B 1 62 ? 16.156 7.418 16.406 1 88.44 62 PRO B C 1
ATOM 5620 O O . PRO B 1 62 ? 16.25 7.41 15.18 1 88.44 62 PRO B O 1
ATOM 5623 N N . HIS B 1 63 ? 16.969 8.188 17.203 1 89 63 HIS B N 1
ATOM 5624 C CA . HIS B 1 63 ? 18.062 9.023 16.703 1 89 63 HIS B CA 1
ATOM 5625 C C . HIS B 1 63 ? 17.562 10.078 15.734 1 89 63 HIS B C 1
ATOM 5627 O O . HIS B 1 63 ? 18.25 10.43 14.773 1 89 63 HIS B O 1
ATOM 5633 N N . PHE B 1 64 ? 16.297 10.422 15.914 1 93.31 64 PHE B N 1
ATOM 5634 C CA . PHE B 1 64 ? 15.633 11.477 15.164 1 93.31 64 PHE B CA 1
ATOM 5635 C C . PHE B 1 64 ? 15.016 12.5 16.109 1 93.31 64 PHE B C 1
ATOM 5637 O O . PHE B 1 64 ? 14 12.219 16.75 1 93.31 64 PHE B O 1
ATOM 5644 N N . VAL B 1 65 ? 15.648 13.648 16.172 1 95.5 65 VAL B N 1
ATOM 5645 C CA . VAL B 1 65 ? 15.195 14.68 17.094 1 95.5 65 VAL B CA 1
ATOM 5646 C C . VAL B 1 65 ? 14.547 15.828 16.312 1 95.5 65 VAL B C 1
ATOM 5648 O O . VAL B 1 65 ? 15.016 16.203 15.242 1 95.5 65 VAL B O 1
ATOM 5651 N N . VAL B 1 66 ? 13.43 16.312 16.906 1 97.81 66 VAL B N 1
ATOM 5652 C CA . VAL B 1 66 ? 12.727 17.406 16.266 1 97.81 66 VAL B CA 1
ATOM 5653 C C . VAL B 1 66 ? 12.586 18.578 17.234 1 97.81 66 VAL B C 1
ATOM 5655 O O . VAL B 1 66 ? 12.242 18.375 18.406 1 97.81 66 VAL B O 1
ATOM 5658 N N . SER B 1 67 ? 12.977 19.75 16.781 1 98.06 67 SER B N 1
ATOM 5659 C CA . SER B 1 67 ? 12.75 20.984 17.516 1 98.06 67 SER B CA 1
ATOM 5660 C C . SER B 1 67 ? 11.82 21.922 16.734 1 98.06 67 SER B C 1
ATOM 5662 O O . SER B 1 67 ? 11.898 22 15.508 1 98.06 67 SER B O 1
ATOM 5664 N N . PHE B 1 68 ? 10.938 22.562 17.547 1 98.19 68 PHE B N 1
ATOM 5665 C CA . PHE B 1 68 ? 9.977 23.469 16.906 1 98.19 68 PHE B CA 1
ATOM 5666 C C . PHE B 1 68 ? 10.219 24.906 17.328 1 98.19 68 PHE B C 1
ATOM 5668 O O . PHE B 1 68 ? 10.484 25.188 18.5 1 98.19 68 PHE B O 1
ATOM 5675 N N . TYR B 1 69 ? 10.211 25.797 16.344 1 97.94 69 TYR B N 1
ATOM 5676 C CA . TYR B 1 69 ? 10.297 27.234 16.562 1 97.94 69 TYR B CA 1
ATOM 5677 C C . TYR B 1 69 ? 9.078 27.938 15.992 1 97.94 69 TYR B C 1
ATOM 5679 O O . TYR B 1 69 ? 8.742 27.766 14.82 1 97.94 69 TYR B O 1
ATOM 5687 N N . GLN B 1 70 ? 8.477 28.766 16.781 1 96.81 70 GLN B N 1
ATOM 5688 C CA . GLN B 1 70 ? 7.27 29.453 16.344 1 96.81 70 GLN B CA 1
ATOM 5689 C C . GLN B 1 70 ? 7.609 30.609 15.414 1 96.81 70 GLN B C 1
ATOM 5691 O O . GLN B 1 70 ? 8.305 31.547 15.812 1 96.81 70 GLN B O 1
ATOM 5696 N N . ALA B 1 71 ? 7.082 30.562 14.266 1 96.56 71 ALA B N 1
ATOM 5697 C CA . ALA B 1 71 ? 7.355 31.578 13.258 1 96.56 71 ALA B CA 1
ATOM 5698 C C . ALA B 1 71 ? 6.887 32.969 13.734 1 96.56 71 ALA B C 1
ATOM 5700 O O . ALA B 1 71 ? 7.512 33.969 13.422 1 96.56 71 ALA B O 1
ATOM 5701 N N . SER B 1 72 ? 5.793 33.031 14.484 1 94.81 72 SER B N 1
ATOM 5702 C CA . SER B 1 72 ? 5.191 34.281 14.922 1 94.81 72 SER B CA 1
ATOM 5703 C C . SER B 1 72 ? 6.168 35.094 15.758 1 94.81 72 SER B C 1
ATOM 5705 O O . SER B 1 72 ? 6.074 36.312 15.812 1 94.81 72 SER B O 1
ATOM 5707 N N . ASP B 1 73 ? 7.109 34.469 16.344 1 95.75 73 ASP B N 1
ATOM 5708 C CA . ASP B 1 73 ? 8.086 35.156 17.172 1 95.75 73 ASP B CA 1
ATOM 5709 C C . ASP B 1 73 ? 9.086 35.938 16.328 1 95.75 73 ASP B C 1
ATOM 5711 O O . ASP B 1 73 ? 9.789 36.812 16.844 1 95.75 73 ASP B O 1
ATOM 5715 N N . PHE B 1 74 ? 9.133 35.625 15.023 1 95.75 74 PHE B N 1
ATOM 5716 C CA . PHE B 1 74 ? 10.195 36.188 14.211 1 95.75 74 PHE B CA 1
ATOM 5717 C C . PHE B 1 74 ? 9.633 36.812 12.945 1 95.75 74 PHE B C 1
ATOM 5719 O O . PHE B 1 74 ? 10.375 37.406 12.141 1 95.75 74 PHE B O 1
ATOM 5726 N N . ILE B 1 75 ? 8.328 36.781 12.766 1 94.69 75 ILE B N 1
ATOM 5727 C CA . ILE B 1 75 ? 7.68 37.188 11.531 1 94.69 75 ILE B CA 1
ATOM 5728 C C . ILE B 1 75 ? 7.918 38.688 11.297 1 94.69 75 ILE B C 1
ATOM 5730 O O . ILE B 1 75 ? 8.016 39.125 10.156 1 94.69 75 ILE B O 1
ATOM 5734 N N . ASP B 1 76 ? 8.094 39.469 12.312 1 94.44 76 ASP B N 1
ATOM 5735 C CA . ASP B 1 76 ? 8.281 40.906 12.211 1 94.44 76 ASP B CA 1
ATOM 5736 C C . ASP B 1 76 ? 9.602 41.25 11.516 1 94.44 76 ASP B C 1
ATOM 5738 O O . ASP B 1 76 ? 9.75 42.344 10.961 1 94.44 76 ASP B O 1
ATOM 5742 N N . GLU B 1 77 ? 10.484 40.375 11.539 1 95.19 77 GLU B N 1
ATOM 5743 C CA . GLU B 1 77 ? 11.781 40.594 10.898 1 95.19 77 GLU B CA 1
ATOM 5744 C C . GLU B 1 77 ? 11.641 40.656 9.383 1 95.19 77 GLU B C 1
ATOM 5746 O O . GLU B 1 77 ? 12.492 41.219 8.703 1 95.19 77 GLU B O 1
ATOM 5751 N N . VAL B 1 78 ? 10.516 40.094 8.883 1 96.31 78 VAL B N 1
ATOM 5752 C CA . VAL B 1 78 ? 10.453 39.969 7.426 1 96.31 78 VAL B CA 1
ATOM 5753 C C . VAL B 1 78 ? 9.117 40.5 6.922 1 96.31 78 VAL B C 1
ATOM 5755 O O . VAL B 1 78 ? 8.945 40.75 5.723 1 96.31 78 VAL B O 1
ATOM 5758 N N . SER B 1 79 ? 8.125 40.781 7.746 1 94.75 79 SER B N 1
ATOM 5759 C CA . SER B 1 79 ? 6.766 41.125 7.348 1 94.75 79 SER B CA 1
ATOM 5760 C C . SER B 1 79 ? 6.727 42.438 6.59 1 94.75 79 SER B C 1
ATOM 5762 O O . SER B 1 79 ? 5.766 42.719 5.871 1 94.75 79 SER B O 1
ATOM 5764 N N . TRP B 1 80 ? 7.805 43.219 6.707 1 95 80 TRP B N 1
ATOM 5765 C CA . TRP B 1 80 ? 7.867 44.531 6.035 1 95 80 TRP B CA 1
ATOM 5766 C C . TRP B 1 80 ? 8.203 44.344 4.559 1 95 80 TRP B C 1
ATOM 5768 O O . TRP B 1 80 ? 8.094 45.312 3.779 1 95 80 TRP B O 1
ATOM 5778 N N . ILE B 1 81 ? 8.57 43.219 4.121 1 96.5 81 ILE B N 1
ATOM 5779 C CA . ILE B 1 81 ? 8.953 42.969 2.736 1 96.5 81 ILE B CA 1
ATOM 5780 C C . ILE B 1 81 ? 7.727 42.562 1.922 1 96.5 81 ILE B C 1
ATOM 5782 O O . ILE B 1 81 ? 7.16 41.5 2.119 1 96.5 81 ILE B O 1
ATOM 5786 N N . PRO B 1 82 ? 7.324 43.375 0.961 1 94.88 82 PRO B N 1
ATOM 5787 C CA . PRO B 1 82 ? 6.246 42.938 0.068 1 94.88 82 PRO B CA 1
ATOM 5788 C C . PRO B 1 82 ? 6.629 41.719 -0.788 1 94.88 82 PRO B C 1
ATOM 5790 O O . PRO B 1 82 ? 7.73 41.688 -1.347 1 94.88 82 PRO B O 1
ATOM 5793 N N . ASN B 1 83 ? 5.738 40.75 -0.813 1 91.31 83 ASN B N 1
ATOM 5794 C CA . ASN B 1 83 ? 6.059 39.5 -1.461 1 91.31 83 ASN B CA 1
ATOM 5795 C C . ASN B 1 83 ? 4.875 38.969 -2.27 1 91.31 83 ASN B C 1
ATOM 5797 O O . ASN B 1 83 ? 3.748 38.938 -1.774 1 91.31 83 ASN B O 1
ATOM 5801 N N . LYS B 1 84 ? 5.062 38.531 -3.502 1 85.5 84 LYS B N 1
ATOM 5802 C CA . LYS B 1 84 ? 4.02 38.031 -4.383 1 85.5 84 LYS B CA 1
ATOM 5803 C C . LYS B 1 84 ? 4.051 36.5 -4.441 1 85.5 84 LYS B C 1
ATOM 5805 O O . LYS B 1 84 ? 3.234 35.875 -5.125 1 85.5 84 LYS B O 1
ATOM 5810 N N . HIS B 1 85 ? 4.926 35.938 -3.74 1 83.81 85 HIS B N 1
ATOM 5811 C CA . HIS B 1 85 ? 5.07 34.469 -3.723 1 83.81 85 HIS B CA 1
ATOM 5812 C C . HIS B 1 85 ? 3.877 33.812 -3.039 1 83.81 85 HIS B C 1
ATOM 5814 O O . HIS B 1 85 ? 3.326 34.344 -2.078 1 83.81 85 HIS B O 1
ATOM 5820 N N . TYR B 1 86 ? 3.518 32.625 -3.459 1 75.5 86 TYR B N 1
ATOM 5821 C CA . TYR B 1 86 ? 2.334 31.922 -2.979 1 75.5 86 TYR B CA 1
ATOM 5822 C C . TYR B 1 86 ? 2.494 31.516 -1.517 1 75.5 86 TYR B C 1
ATOM 5824 O O . TYR B 1 86 ? 1.503 31.328 -0.806 1 75.5 86 TYR B O 1
ATOM 5832 N N . SER B 1 87 ? 3.744 31.391 -1.021 1 81 87 SER B N 1
ATOM 5833 C CA . SER B 1 87 ? 3.992 30.984 0.357 1 81 87 SER B CA 1
ATOM 5834 C C . SER B 1 87 ? 3.812 32.156 1.321 1 81 87 SER B C 1
ATOM 5836 O O . SER B 1 87 ? 3.926 31.984 2.537 1 81 87 SER B O 1
ATOM 5838 N N . GLY B 1 88 ? 3.619 33.344 0.795 1 86 88 GLY B N 1
ATOM 5839 C CA . GLY B 1 88 ? 3.426 34.531 1.641 1 86 88 GLY B CA 1
ATOM 5840 C C . GLY B 1 88 ? 4.629 34.844 2.51 1 86 88 GLY B C 1
ATOM 5841 O O . GLY B 1 88 ? 5.77 34.781 2.047 1 86 88 GLY B O 1
ATOM 5842 N N . VAL B 1 89 ? 4.379 35.156 3.672 1 89.5 89 VAL B N 1
ATOM 5843 C CA . VAL B 1 89 ? 5.426 35.594 4.59 1 89.5 89 VAL B CA 1
ATOM 5844 C C . VAL B 1 89 ? 6.336 34.438 4.941 1 89.5 89 VAL B C 1
ATOM 5846 O O . VAL B 1 89 ? 7.527 34.625 5.195 1 89.5 89 VAL B O 1
ATOM 5849 N N . TYR B 1 90 ? 5.832 33.25 4.832 1 90.56 90 TYR B N 1
ATOM 5850 C CA . TYR B 1 90 ? 6.594 32.062 5.242 1 90.56 90 TYR B CA 1
ATOM 5851 C C . TYR B 1 90 ? 7.703 31.766 4.246 1 90.56 90 TYR B C 1
ATOM 5853 O O . TYR B 1 90 ? 8.711 31.141 4.602 1 90.56 90 TYR B O 1
ATOM 5861 N N . GLY B 1 91 ? 7.531 32.219 3.031 1 91.94 91 GLY B N 1
ATOM 5862 C CA . GLY B 1 91 ? 8.602 32.094 2.055 1 91.94 91 GLY B CA 1
ATOM 5863 C C . GLY B 1 91 ? 9.82 32.938 2.393 1 91.94 91 GLY B C 1
ATOM 5864 O O . GLY B 1 91 ? 10.914 32.688 1.881 1 91.94 91 GLY B O 1
ATOM 5865 N N . LEU B 1 92 ? 9.633 33.938 3.254 1 96.12 92 LEU B N 1
ATOM 5866 C CA . LEU B 1 92 ? 10.695 34.844 3.629 1 96.12 92 LEU B CA 1
ATOM 5867 C C . LEU B 1 92 ? 11.375 34.406 4.918 1 96.12 92 LEU B C 1
ATOM 5869 O O . LEU B 1 92 ? 12.453 34.906 5.266 1 96.12 92 LEU B O 1
ATOM 5873 N N . MET B 1 93 ? 10.852 33.375 5.512 1 96.06 93 MET B N 1
ATOM 5874 C CA . MET B 1 93 ? 11.281 33 6.859 1 96.06 93 MET B CA 1
ATOM 5875 C C . MET B 1 93 ? 12.68 32.406 6.84 1 96.06 93 MET B C 1
ATOM 5877 O O . MET B 1 93 ? 13.359 32.375 7.863 1 96.06 93 MET B O 1
ATOM 5881 N N . LYS B 1 94 ? 13.148 31.953 5.688 1 96.81 94 LYS B N 1
ATOM 5882 C CA . LYS B 1 94 ? 14.508 31.422 5.605 1 96.81 94 LYS B CA 1
ATOM 5883 C C . LYS B 1 94 ? 15.539 32.5 5.945 1 96.81 94 LYS B C 1
ATOM 5885 O O . LYS B 1 94 ? 16.656 32.188 6.387 1 96.81 94 LYS B O 1
ATOM 5890 N N . LEU B 1 95 ? 15.172 33.75 5.742 1 97.25 95 LEU B N 1
ATOM 5891 C CA . LEU B 1 95 ? 16.062 34.875 6.023 1 97.25 95 LEU B CA 1
ATOM 5892 C C . LEU B 1 95 ? 16.328 35 7.523 1 97.25 95 LEU B C 1
ATOM 5894 O O . LEU B 1 95 ? 17.328 35.594 7.934 1 97.25 95 LEU B O 1
ATOM 5898 N N . THR B 1 96 ? 15.477 34.406 8.328 1 96.12 96 THR B N 1
ATOM 5899 C CA . THR B 1 96 ? 15.539 34.562 9.773 1 96.12 96 THR B CA 1
ATOM 5900 C C . THR B 1 96 ? 16.188 33.375 10.445 1 96.12 96 THR B C 1
ATOM 5902 O O . THR B 1 96 ? 16.234 33.281 11.672 1 96.12 96 THR B O 1
ATOM 5905 N N . ILE B 1 97 ? 16.703 32.375 9.75 1 97.25 97 ILE B N 1
ATOM 5906 C CA . ILE B 1 97 ? 17.125 31.078 10.258 1 97.25 97 ILE B CA 1
ATOM 5907 C C . ILE B 1 97 ? 18.219 31.281 11.305 1 97.25 97 ILE B C 1
ATOM 5909 O O . ILE B 1 97 ? 18.219 30.625 12.352 1 97.25 97 ILE B O 1
ATOM 5913 N N . LEU B 1 98 ? 19.141 32.188 11.102 1 96.56 98 LEU B N 1
ATOM 5914 C CA . LEU B 1 98 ? 20.25 32.375 12.023 1 96.56 98 LEU B CA 1
ATOM 5915 C C . LEU B 1 98 ? 19.781 33 13.328 1 96.56 98 LEU B C 1
ATOM 5917 O O . LEU B 1 98 ? 20.422 32.812 14.375 1 96.56 98 LEU B O 1
ATOM 5921 N N . THR B 1 99 ? 18.719 33.75 13.234 1 95.44 99 THR B N 1
ATOM 5922 C CA . THR B 1 99 ? 18.125 34.344 14.43 1 95.44 99 THR B CA 1
ATOM 5923 C C . THR B 1 99 ? 17.312 33.312 15.195 1 95.44 99 THR B C 1
ATOM 5925 O O . THR B 1 99 ? 17.281 33.312 16.422 1 95.44 99 THR B O 1
ATOM 5928 N N . VAL B 1 100 ? 16.641 32.469 14.5 1 96.69 100 VAL B N 1
ATOM 5929 C CA . VAL B 1 100 ? 15.719 31.484 15.07 1 96.69 100 VAL B CA 1
ATOM 5930 C C . VAL B 1 100 ? 16.5 30.359 15.75 1 96.69 100 VAL B C 1
ATOM 5932 O O . VAL B 1 100 ? 16.156 29.938 16.844 1 96.69 100 VAL B O 1
ATOM 5935 N N . LEU B 1 101 ? 17.578 29.891 15.188 1 96.94 101 LEU B N 1
ATOM 5936 C CA . LEU B 1 101 ? 18.312 28.719 15.641 1 96.94 101 LEU B CA 1
ATOM 5937 C C . LEU B 1 101 ? 19.172 29.047 16.859 1 96.94 101 LEU B C 1
ATOM 5939 O O . LEU B 1 101 ? 19.688 30.156 16.969 1 96.94 101 LEU B O 1
ATOM 5943 N N . PRO B 1 102 ? 19.391 28.062 17.719 1 95.12 102 PRO B N 1
ATOM 5944 C CA . PRO B 1 102 ? 20.328 28.25 18.812 1 95.12 102 PRO B CA 1
ATOM 5945 C C . PRO B 1 102 ? 21.75 28.562 18.328 1 95.12 102 PRO B C 1
ATOM 5947 O O . PRO B 1 102 ? 22.172 28.062 17.281 1 95.12 102 PRO B O 1
ATOM 5950 N N . ALA B 1 103 ? 22.5 29.219 19.125 1 92.88 103 ALA B N 1
ATOM 5951 C CA . ALA B 1 103 ? 23.828 29.703 18.75 1 92.88 103 ALA B CA 1
ATOM 5952 C C . ALA B 1 103 ? 24.812 28.547 18.594 1 92.88 103 ALA B C 1
ATOM 5954 O O . ALA B 1 103 ? 25.797 28.656 17.875 1 92.88 103 ALA B O 1
ATOM 5955 N N . ASN B 1 104 ? 24.484 27.453 19.156 1 92.94 104 ASN B N 1
ATOM 5956 C CA . ASN B 1 104 ? 25.422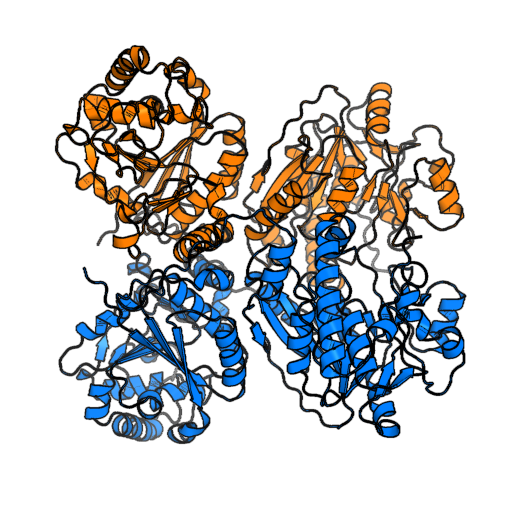 26.328 19.125 1 92.94 104 ASN B CA 1
ATOM 5957 C C . ASN B 1 104 ? 25.297 25.531 17.844 1 92.94 104 ASN B C 1
ATOM 5959 O O . ASN B 1 104 ? 26.109 24.641 17.562 1 92.94 104 ASN B O 1
ATOM 5963 N N . VAL B 1 105 ? 24.297 25.844 17.062 1 96.25 105 VAL B N 1
ATOM 5964 C CA . VAL B 1 105 ? 24.188 25.188 15.758 1 96.25 105 VAL B CA 1
ATOM 5965 C C . VAL B 1 105 ? 25.156 25.828 14.766 1 96.25 105 VAL B C 1
ATOM 5967 O O . VAL B 1 105 ? 24.906 26.953 14.289 1 96.25 105 VAL B O 1
ATOM 5970 N N . GLY B 1 106 ? 26.172 25.141 14.422 1 96.44 106 GLY B N 1
ATOM 5971 C CA . GLY B 1 106 ? 27.234 25.703 13.609 1 96.44 106 GLY B CA 1
ATOM 5972 C C . GLY B 1 106 ? 27 25.531 12.117 1 96.44 106 GLY B C 1
ATOM 5973 O O . GLY B 1 106 ? 27.469 26.344 11.312 1 96.44 106 GLY B O 1
ATOM 5974 N N . LYS B 1 107 ? 26.422 24.453 11.711 1 97.75 107 LYS B N 1
ATOM 5975 C CA . LYS B 1 107 ? 26.109 24.141 10.328 1 97.75 107 LYS B CA 1
ATOM 5976 C C . LYS B 1 107 ? 24.672 23.625 10.195 1 97.75 107 LYS B C 1
ATOM 5978 O O . LYS B 1 107 ? 24.156 22.984 11.109 1 97.75 107 LYS B O 1
ATOM 5983 N N . ILE B 1 108 ? 24.094 24 9.086 1 98.44 108 ILE B N 1
ATOM 5984 C CA . ILE B 1 108 ? 22.703 23.562 8.922 1 98.44 108 ILE B CA 1
ATOM 5985 C C . ILE B 1 108 ? 22.391 23.391 7.438 1 98.44 108 ILE B C 1
ATOM 5987 O O . ILE B 1 108 ? 22.938 24.109 6.594 1 98.44 108 ILE B O 1
ATOM 5991 N N . ILE B 1 109 ? 21.625 22.344 7.105 1 98.75 109 ILE B N 1
ATOM 5992 C CA . ILE B 1 109 ? 21.047 22.188 5.777 1 98.75 109 ILE B CA 1
ATOM 5993 C C . ILE B 1 109 ? 19.609 22.672 5.785 1 98.75 109 ILE B C 1
ATOM 5995 O O . ILE B 1 109 ? 18.797 22.25 6.613 1 98.75 109 ILE B O 1
ATOM 5999 N N . VAL B 1 110 ? 19.281 23.625 4.914 1 98.75 110 VAL B N 1
ATOM 6000 C CA . VAL B 1 110 ? 17.922 24.125 4.801 1 98.75 110 VAL B CA 1
ATOM 6001 C C . VAL B 1 110 ? 17.219 23.453 3.631 1 98.75 110 VAL B C 1
ATOM 6003 O O . VAL B 1 110 ? 17.734 23.422 2.516 1 98.75 110 VAL B O 1
ATOM 6006 N N . LEU B 1 111 ? 16.016 22.891 3.904 1 98.56 111 LEU B N 1
ATOM 6007 C CA . LEU B 1 111 ? 15.297 22.156 2.873 1 98.56 111 LEU B CA 1
ATOM 6008 C C . LEU B 1 111 ? 13.867 22.672 2.723 1 98.56 111 LEU B C 1
ATOM 6010 O O . LEU B 1 111 ? 13.195 22.938 3.719 1 98.56 111 LEU B O 1
ATOM 6014 N N . ASP B 1 112 ? 13.414 22.859 1.438 1 96.69 112 ASP B N 1
ATOM 6015 C CA . ASP B 1 112 ? 11.992 23.031 1.178 1 96.69 112 ASP B CA 1
ATOM 6016 C C . ASP B 1 112 ? 11.219 21.75 1.471 1 96.69 112 ASP B C 1
ATOM 6018 O O . ASP B 1 112 ? 11.805 20.672 1.568 1 96.69 112 ASP B O 1
ATOM 6022 N N . THR B 1 113 ? 9.922 21.875 1.619 1 96.06 113 THR B N 1
ATOM 6023 C CA . THR B 1 113 ? 9.086 20.734 1.985 1 96.06 113 THR B CA 1
ATOM 6024 C C . THR B 1 113 ? 8.859 19.828 0.785 1 96.06 113 THR B C 1
ATOM 6026 O O . THR B 1 113 ? 8.469 18.672 0.944 1 96.06 113 THR B O 1
ATOM 6029 N N . ASP B 1 114 ? 9.07 20.281 -0.478 1 94 114 ASP B N 1
ATOM 6030 C CA . ASP B 1 114 ? 8.711 19.516 -1.668 1 94 114 ASP B CA 1
ATOM 6031 C C . ASP B 1 114 ? 9.945 18.875 -2.293 1 94 114 ASP B C 1
ATOM 6033 O O . ASP B 1 114 ? 9.977 18.625 -3.502 1 94 114 ASP B O 1
ATOM 6037 N N . LEU B 1 115 ? 10.969 18.656 -1.474 1 96.81 115 LEU B N 1
ATOM 6038 C CA . LEU B 1 115 ? 12.156 17.938 -1.9 1 96.81 115 LEU B CA 1
ATOM 6039 C C . LEU B 1 115 ? 12.008 16.438 -1.622 1 96.81 115 LEU B C 1
ATOM 6041 O O . LEU B 1 115 ? 11.281 16.047 -0.708 1 96.81 115 LEU B O 1
ATOM 6045 N N . ILE B 1 116 ? 12.68 15.617 -2.463 1 96.06 116 ILE B N 1
ATOM 6046 C CA . ILE B 1 116 ? 12.781 14.18 -2.254 1 96.06 116 ILE B CA 1
ATOM 6047 C C . ILE B 1 116 ? 14.234 13.734 -2.4 1 96.06 116 ILE B C 1
ATOM 6049 O O . ILE B 1 116 ? 14.859 13.977 -3.434 1 96.06 116 ILE B O 1
ATOM 6053 N N . PHE B 1 117 ? 14.758 13.094 -1.397 1 95.81 117 PHE B N 1
ATOM 6054 C CA . PHE B 1 117 ? 16.125 12.586 -1.437 1 95.81 117 PHE B CA 1
ATOM 6055 C C . PHE B 1 117 ? 16.172 11.219 -2.111 1 95.81 117 PHE B C 1
ATOM 6057 O O . PHE B 1 117 ? 15.312 10.367 -1.868 1 95.81 117 PHE B O 1
ATOM 6064 N N . ALA B 1 118 ? 17.109 11.07 -2.984 1 91.88 118 ALA B N 1
ATOM 6065 C CA . ALA B 1 118 ? 17.391 9.781 -3.607 1 91.88 118 ALA B CA 1
ATOM 6066 C C . ALA B 1 118 ? 18.672 9.164 -3.066 1 91.88 118 ALA B C 1
ATOM 6068 O O . ALA B 1 118 ? 19.125 8.117 -3.543 1 91.88 118 ALA B O 1
ATOM 6069 N N . HIS B 1 119 ? 19.297 9.836 -2.164 1 91.44 119 HIS B N 1
ATOM 6070 C CA . HIS B 1 119 ? 20.547 9.391 -1.539 1 91.44 119 HIS B CA 1
ATOM 6071 C C . HIS B 1 119 ? 20.656 9.891 -0.102 1 91.44 119 HIS B C 1
ATOM 6073 O O . HIS B 1 119 ? 19.812 10.68 0.347 1 91.44 119 HIS B O 1
ATOM 6079 N N . ASP B 1 120 ? 21.672 9.445 0.576 1 91.69 120 ASP B N 1
ATOM 6080 C CA . ASP B 1 120 ? 21.875 9.758 1.986 1 91.69 120 ASP B CA 1
ATOM 6081 C C . ASP B 1 120 ? 22.219 11.234 2.18 1 91.69 120 ASP B C 1
ATOM 6083 O O . ASP B 1 120 ? 23.109 11.766 1.507 1 91.69 120 ASP B O 1
ATOM 6087 N N . VAL B 1 121 ? 21.547 11.914 3.098 1 95.62 121 VAL B N 1
ATOM 6088 C CA . VAL B 1 121 ? 21.719 13.336 3.373 1 95.62 121 VAL B CA 1
ATOM 6089 C C . VAL B 1 121 ? 23.125 13.602 3.914 1 95.62 121 VAL B C 1
ATOM 6091 O O . VAL B 1 121 ? 23.656 14.703 3.77 1 95.62 121 VAL B O 1
ATOM 6094 N N . THR B 1 122 ? 23.797 12.594 4.418 1 93 122 THR B N 1
ATOM 6095 C CA . THR B 1 122 ? 25.141 12.75 4.961 1 93 122 THR B CA 1
ATOM 6096 C C . THR B 1 122 ? 26.125 13.125 3.857 1 93 122 THR B C 1
ATOM 6098 O O . THR B 1 122 ? 27.109 13.82 4.109 1 93 122 THR B O 1
ATOM 6101 N N . GLU B 1 123 ? 25.812 12.672 2.664 1 94.38 123 GLU B N 1
ATOM 6102 C CA . GLU B 1 123 ? 26.703 12.969 1.544 1 94.38 123 GLU B CA 1
ATOM 6103 C C . GLU B 1 123 ? 26.766 14.477 1.278 1 94.38 123 GLU B C 1
ATOM 6105 O O . GLU B 1 123 ? 27.844 15.023 1.058 1 94.38 123 GLU B O 1
ATOM 6110 N N . ILE B 1 124 ? 25.609 15.148 1.319 1 97.25 124 ILE B N 1
ATOM 6111 C CA . ILE B 1 124 ? 25.625 16.578 1.068 1 97.25 124 ILE B CA 1
ATOM 6112 C C . ILE B 1 124 ? 26.156 17.312 2.295 1 97.25 124 ILE B C 1
ATOM 6114 O O . ILE B 1 124 ? 26.781 18.375 2.172 1 97.25 124 ILE B O 1
ATOM 6118 N N . TRP B 1 125 ? 26 16.797 3.451 1 97.06 125 TRP B N 1
ATOM 6119 C CA . TRP B 1 125 ? 26.562 17.375 4.672 1 97.06 125 TRP B CA 1
ATOM 6120 C C . TRP B 1 125 ? 28.078 17.469 4.582 1 97.06 125 TRP B C 1
ATOM 6122 O O . TRP B 1 125 ? 28.672 18.422 5.074 1 97.06 125 TRP B O 1
ATOM 6132 N N . GLN B 1 126 ? 28.672 16.578 3.865 1 95.62 126 GLN B N 1
ATOM 6133 C CA . GLN B 1 126 ? 30.125 16.516 3.75 1 95.62 126 GLN B CA 1
ATOM 6134 C C . GLN B 1 126 ? 30.656 17.641 2.861 1 95.62 126 GLN B C 1
ATOM 6136 O O . GLN B 1 126 ? 31.844 17.938 2.879 1 95.62 126 GLN B O 1
ATOM 6141 N N . TYR B 1 127 ? 29.781 18.266 2.195 1 97.5 127 TYR B N 1
ATOM 6142 C CA . TYR B 1 127 ? 30.219 19.359 1.333 1 97.5 127 TYR B CA 1
ATOM 6143 C C . TYR B 1 127 ? 30.688 20.547 2.158 1 97.5 127 TYR B C 1
ATOM 6145 O O . TYR B 1 127 ? 31.406 21.422 1.654 1 97.5 127 TYR B O 1
ATOM 6153 N N . PHE B 1 128 ? 30.328 20.672 3.414 1 97.69 128 PHE B N 1
ATOM 6154 C CA . PHE B 1 128 ? 30.828 21.719 4.281 1 97.69 128 PHE B CA 1
ATOM 6155 C C . PHE B 1 128 ? 32.344 21.688 4.355 1 97.69 128 PHE B C 1
ATOM 6157 O O . PHE B 1 128 ? 33 22.719 4.484 1 97.69 128 PHE B O 1
ATOM 6164 N N . ASP B 1 129 ? 32.844 20.5 4.215 1 96.5 129 ASP B N 1
ATOM 6165 C CA . ASP B 1 129 ? 34.281 20.312 4.289 1 96.5 129 ASP B CA 1
ATOM 6166 C C . ASP B 1 129 ? 34.969 20.875 3.043 1 96.5 129 ASP B C 1
ATOM 6168 O O . ASP B 1 129 ? 36.188 21.094 3.041 1 96.5 129 ASP B O 1
ATOM 6172 N N . LYS B 1 130 ? 34.188 21.156 2.098 1 97.5 130 LYS B N 1
ATOM 6173 C CA . LYS B 1 130 ? 34.75 21.656 0.841 1 97.5 130 LYS B CA 1
ATOM 6174 C C . LYS B 1 130 ? 34.625 23.172 0.757 1 97.5 130 LYS B C 1
ATOM 6176 O O . LYS B 1 130 ? 35.125 23.797 -0.198 1 97.5 130 LYS B O 1
ATOM 6181 N N . PHE B 1 131 ? 34.031 23.812 1.759 1 97.81 131 PHE B N 1
ATOM 6182 C CA . PHE B 1 131 ? 33.906 25.266 1.779 1 97.81 131 PHE B CA 1
ATOM 6183 C C . PHE B 1 131 ? 35.25 25.938 1.904 1 97.81 131 PHE B C 1
ATOM 6185 O O . PHE B 1 131 ? 36.094 25.516 2.725 1 97.81 131 PHE B O 1
ATOM 6192 N N . GLY B 1 132 ? 35.469 26.875 1.035 1 96.38 132 GLY B N 1
ATOM 6193 C CA . GLY B 1 132 ? 36.656 27.703 1.187 1 96.38 132 GLY B CA 1
ATOM 6194 C C . GLY B 1 132 ? 36.594 28.609 2.406 1 96.38 132 GLY B C 1
ATOM 6195 O O . GLY B 1 132 ? 35.625 28.594 3.158 1 96.38 132 GLY B O 1
ATOM 6196 N N . GLU B 1 133 ? 37.594 29.422 2.547 1 94.56 133 GLU B N 1
ATOM 6197 C CA . GLU B 1 133 ? 37.781 30.25 3.734 1 94.56 133 GLU B CA 1
ATOM 6198 C C . GLU B 1 133 ? 36.625 31.234 3.893 1 94.56 133 GLU B C 1
ATOM 6200 O O . GLU B 1 133 ? 36.125 31.438 5 1 94.56 133 GLU B O 1
ATOM 6205 N N . ASN B 1 134 ? 36.156 31.781 2.789 1 95.69 134 ASN B N 1
ATOM 6206 C CA . ASN B 1 134 ? 35.125 32.812 2.865 1 95.69 134 ASN B CA 1
ATOM 6207 C C . ASN B 1 134 ? 33.75 32.281 2.512 1 95.69 134 ASN B C 1
ATOM 6209 O O . ASN B 1 134 ? 32.719 32.906 2.766 1 95.69 134 ASN B O 1
ATOM 6213 N N . GLU B 1 135 ? 33.688 31.047 1.955 1 98.12 135 GLU B N 1
ATOM 6214 C CA . GLU B 1 135 ? 32.406 30.469 1.535 1 98.12 135 GLU B CA 1
ATOM 6215 C C . GLU B 1 135 ? 31.562 30.078 2.738 1 98.12 135 GLU B C 1
ATOM 6217 O O . GLU B 1 135 ? 32.062 29.453 3.678 1 98.12 135 GLU B O 1
ATOM 6222 N N . ALA B 1 136 ? 30.297 30.516 2.73 1 98.56 136 ALA B N 1
ATOM 6223 C CA . ALA B 1 136 ? 29.438 30.25 3.891 1 98.56 136 ALA B CA 1
ATOM 6224 C C . ALA B 1 136 ? 28.047 29.797 3.463 1 98.56 136 ALA B C 1
ATOM 6226 O O . ALA B 1 136 ? 27.266 29.312 4.285 1 98.56 136 ALA B O 1
ATOM 6227 N N . ILE B 1 137 ? 27.75 29.922 2.195 1 98.75 137 ILE B N 1
ATOM 6228 C CA . ILE B 1 137 ? 26.438 29.547 1.674 1 98.75 137 ILE B CA 1
ATOM 6229 C C . ILE B 1 137 ? 26.609 28.625 0.468 1 98.75 137 ILE B C 1
ATOM 6231 O O . ILE B 1 137 ? 27.203 29.016 -0.538 1 98.75 137 ILE B O 1
ATOM 6235 N N . GLY B 1 138 ? 26.156 27.359 0.618 1 98.81 138 GLY B N 1
ATOM 6236 C CA . GLY B 1 138 ? 26.141 26.438 -0.504 1 98.81 138 GLY B CA 1
ATOM 6237 C C . GLY B 1 138 ? 24.797 26.375 -1.213 1 98.81 138 GLY B C 1
ATOM 6238 O O . GLY B 1 138 ? 23.766 26.141 -0.581 1 98.81 138 GLY B O 1
ATOM 6239 N N . LEU B 1 139 ? 24.812 26.641 -2.537 1 98.69 139 LEU B N 1
ATOM 6240 C CA . LEU B 1 139 ? 23.562 26.656 -3.312 1 98.69 139 LEU B CA 1
ATOM 6241 C C . LEU B 1 139 ? 23.766 25.953 -4.656 1 98.69 139 LEU B C 1
ATOM 6243 O O . LEU B 1 139 ? 24.891 25.766 -5.102 1 98.69 139 LEU B O 1
ATOM 6247 N N . VAL B 1 140 ? 22.609 25.562 -5.211 1 98.25 140 VAL B N 1
ATOM 6248 C CA . VAL B 1 140 ? 22.594 25.031 -6.574 1 98.25 140 VAL B CA 1
ATOM 6249 C C . VAL B 1 140 ? 22.062 26.094 -7.535 1 98.25 140 VAL B C 1
ATOM 6251 O O . VAL B 1 140 ? 21.109 26.797 -7.223 1 98.25 140 VAL B O 1
ATOM 6254 N N . GLU B 1 141 ? 22.75 26.25 -8.648 1 97.69 141 GLU B N 1
ATOM 6255 C CA . GLU B 1 141 ? 22.344 27.234 -9.648 1 97.69 141 GLU B CA 1
ATOM 6256 C C . GLU B 1 141 ? 20.906 26.969 -10.117 1 97.69 141 GLU B C 1
ATOM 6258 O O . GLU B 1 141 ? 20.484 25.828 -10.219 1 97.69 141 GLU B O 1
ATOM 6263 N N . ASN B 1 142 ? 20.281 28.047 -10.344 1 95.94 142 ASN B N 1
ATOM 6264 C CA . ASN B 1 142 ? 18.922 27.969 -10.883 1 95.94 142 ASN B CA 1
ATOM 6265 C C . ASN B 1 142 ? 18.891 27.25 -12.234 1 95.94 142 ASN B C 1
ATOM 6267 O O . ASN B 1 142 ? 19.75 27.516 -13.094 1 95.94 142 ASN B O 1
ATOM 6271 N N . GLN B 1 143 ? 17.953 26.406 -12.406 1 94.81 143 GLN B N 1
ATOM 6272 C CA . GLN B 1 143 ? 17.875 25.625 -13.633 1 94.81 143 GLN B CA 1
ATOM 6273 C C . GLN B 1 143 ? 16.766 26.141 -14.547 1 94.81 143 GLN B C 1
ATOM 6275 O O . GLN B 1 143 ? 15.969 25.359 -15.07 1 94.81 143 GLN B O 1
ATOM 6280 N N . SER B 1 144 ? 16.594 27.406 -14.562 1 92.56 144 SER B N 1
ATOM 6281 C CA . SER B 1 144 ? 15.758 28.188 -15.461 1 92.56 144 SER B CA 1
ATOM 6282 C C . SER B 1 144 ? 16.391 29.562 -15.742 1 92.56 144 SER B C 1
ATOM 6284 O O . SER B 1 144 ? 17.359 29.953 -15.086 1 92.56 144 SER B O 1
ATOM 6286 N N . ASP B 1 145 ? 15.836 30.25 -16.672 1 93.06 145 ASP B N 1
ATOM 6287 C CA . ASP B 1 145 ? 16.391 31.547 -17.047 1 93.06 145 ASP B CA 1
ATOM 6288 C C . ASP B 1 145 ? 15.695 32.688 -16.312 1 93.06 145 ASP B C 1
ATOM 6290 O O . ASP B 1 145 ? 15.594 33.812 -16.828 1 93.06 145 ASP B O 1
ATOM 6294 N N . TRP B 1 146 ? 15.211 32.375 -15.094 1 92.81 146 TRP B N 1
ATOM 6295 C CA . TRP B 1 146 ? 14.43 33.312 -14.312 1 92.81 146 TRP B CA 1
ATOM 6296 C C . TRP B 1 146 ? 15.219 34.594 -14.086 1 92.81 146 TRP B C 1
ATOM 6298 O O . TRP B 1 146 ? 14.734 35.688 -14.398 1 92.81 146 TRP B O 1
ATOM 6308 N N . TYR B 1 147 ? 16.469 34.594 -13.68 1 95 147 TYR B N 1
ATOM 6309 C CA . TYR B 1 147 ? 17.234 35.75 -13.266 1 95 147 TYR B CA 1
ATOM 6310 C C . TYR B 1 147 ? 17.938 36.406 -14.453 1 95 147 TYR B C 1
ATOM 6312 O O . TYR B 1 147 ? 18.578 37.469 -14.312 1 95 147 TYR B O 1
ATOM 6320 N N . LEU B 1 148 ? 17.766 35.75 -15.586 1 94.12 148 LEU B N 1
ATOM 6321 C CA . LEU B 1 148 ? 18.312 36.375 -16.797 1 94.12 148 LEU B CA 1
ATOM 6322 C C . LEU B 1 148 ? 17.328 37.375 -17.391 1 94.12 148 LEU B C 1
ATOM 6324 O O . LEU B 1 148 ? 17.703 38.188 -18.234 1 94.12 148 LEU B O 1
ATOM 6328 N N . GLY B 1 149 ? 16.141 37.344 -16.922 1 90.94 149 GLY B N 1
ATOM 6329 C CA . GLY B 1 149 ? 15.125 38.312 -17.344 1 90.94 149 GLY B CA 1
ATOM 6330 C C . GLY B 1 149 ? 14.586 38.031 -18.734 1 90.94 149 GLY B C 1
ATOM 6331 O O . GLY B 1 149 ? 14.047 38.938 -19.375 1 90.94 149 GLY B O 1
ATOM 6332 N N . THR B 1 150 ? 14.727 36.844 -19.203 1 88.38 150 THR B N 1
ATOM 6333 C CA . THR B 1 150 ? 14.367 36.562 -20.578 1 88.38 150 THR B CA 1
ATOM 6334 C C . THR B 1 150 ? 13.055 35.781 -20.656 1 88.38 150 THR B C 1
ATOM 6336 O O . THR B 1 150 ? 12.555 35.5 -21.734 1 88.38 150 THR B O 1
ATOM 6339 N N . LEU B 1 151 ? 12.492 35.406 -19.547 1 86.44 151 LEU B N 1
ATOM 6340 C CA . LEU B 1 151 ? 11.289 34.562 -19.562 1 86.44 151 LEU B CA 1
ATOM 6341 C C . LEU B 1 151 ? 10.07 35.375 -19.984 1 86.44 151 LEU B C 1
ATOM 6343 O O . LEU B 1 151 ? 9.195 34.875 -20.672 1 86.44 151 LEU B O 1
ATOM 6347 N N . TRP B 1 152 ? 9.992 36.625 -19.5 1 85 152 TRP B N 1
ATOM 6348 C CA . TRP B 1 152 ? 8.867 37.469 -19.844 1 85 152 TRP B CA 1
ATOM 6349 C C . TRP B 1 152 ? 9.352 38.812 -20.359 1 85 152 TRP B C 1
ATOM 6351 O O . TRP B 1 152 ? 10.445 39.281 -20 1 85 152 TRP B O 1
ATOM 6361 N N . GLU B 1 153 ? 8.445 39.344 -21.172 1 82.5 153 GLU B N 1
ATOM 6362 C CA . GLU B 1 153 ? 8.75 40.688 -21.688 1 82.5 153 GLU B CA 1
ATOM 6363 C C . GLU B 1 153 ? 8.633 41.75 -20.594 1 82.5 153 GLU B C 1
ATOM 6365 O O . GLU B 1 153 ? 7.73 41.688 -19.75 1 82.5 153 GLU B O 1
ATOM 6370 N N . ASN B 1 154 ? 9.492 42.656 -20.422 1 81.94 154 ASN B N 1
ATOM 6371 C CA . ASN B 1 154 ? 9.453 43.812 -19.516 1 81.94 154 ASN B CA 1
ATOM 6372 C C . ASN B 1 154 ? 9.602 43.375 -18.062 1 81.94 154 ASN B C 1
ATOM 6374 O O . ASN B 1 154 ? 8.945 43.938 -17.172 1 81.94 154 ASN B O 1
ATOM 6378 N N . TYR B 1 155 ? 10.125 42.188 -17.859 1 84.38 155 TYR B N 1
ATOM 6379 C CA . TYR B 1 155 ? 10.406 41.75 -16.484 1 84.38 155 TYR B CA 1
ATOM 6380 C C . TYR B 1 155 ? 11.875 41.969 -16.141 1 84.38 155 TYR B C 1
ATOM 6382 O O . TYR B 1 155 ? 12.758 41.562 -16.906 1 84.38 155 TYR B O 1
ATOM 6390 N N . THR B 1 156 ? 12.078 42.781 -15.102 1 88.81 156 THR B N 1
ATOM 6391 C CA . THR B 1 156 ? 13.43 42.938 -14.57 1 88.81 156 THR B CA 1
ATOM 6392 C C . THR B 1 156 ? 13.625 42.094 -13.312 1 88.81 156 THR B C 1
ATOM 6394 O O . THR B 1 156 ? 13.039 42.375 -12.273 1 88.81 156 THR B O 1
ATOM 6397 N N . PRO B 1 157 ? 14.422 41.094 -13.406 1 93.19 157 PRO B N 1
ATOM 6398 C CA . PRO B 1 157 ? 14.641 40.219 -12.234 1 93.19 157 PRO B CA 1
ATOM 6399 C C . PRO B 1 157 ? 15.516 40.906 -11.18 1 93.19 157 PRO B C 1
ATOM 6401 O O . PRO B 1 157 ? 16.234 41.844 -11.477 1 93.19 157 PRO B O 1
ATOM 6404 N N . TRP B 1 158 ? 15.406 40.469 -9.953 1 96.06 158 TRP B N 1
ATOM 6405 C CA . TRP B 1 158 ? 16.328 40.844 -8.891 1 96.06 158 TRP B CA 1
ATOM 6406 C C . TRP B 1 158 ? 17.766 40.5 -9.273 1 96.06 158 TRP B C 1
ATOM 6408 O O . TRP B 1 158 ? 18 39.625 -10.102 1 96.06 158 TRP B O 1
ATOM 6418 N N . PRO B 1 159 ? 18.766 41.25 -8.703 1 96.62 159 PRO B N 1
ATOM 6419 C CA . PRO B 1 159 ? 20.172 40.969 -9.023 1 96.62 159 PRO B CA 1
ATOM 6420 C C . PRO B 1 159 ? 20.594 39.562 -8.641 1 96.62 159 PRO B C 1
ATOM 6422 O O . PRO B 1 159 ? 20.172 39.062 -7.594 1 96.62 159 PRO B O 1
ATOM 6425 N N . ALA B 1 160 ? 21.344 38.969 -9.523 1 97.88 160 ALA B N 1
ATOM 6426 C CA . ALA B 1 160 ? 21.875 37.625 -9.281 1 97.88 160 ALA B CA 1
ATOM 6427 C C . ALA B 1 160 ? 23.156 37.375 -10.07 1 97.88 160 ALA B C 1
ATOM 6429 O O . ALA B 1 160 ? 23.406 38.031 -11.07 1 97.88 160 ALA B O 1
ATOM 6430 N N . ILE B 1 161 ? 23.938 36.531 -9.539 1 97.62 161 ILE B N 1
ATOM 6431 C CA . ILE B 1 161 ? 25.109 36.062 -10.273 1 97.62 161 ILE B CA 1
ATOM 6432 C C . ILE B 1 161 ? 24.688 35.031 -11.328 1 97.62 161 ILE B C 1
ATOM 6434 O O . ILE B 1 161 ? 24.109 34 -11 1 97.62 161 ILE B O 1
ATOM 6438 N N . GLY B 1 162 ? 24.953 35.375 -12.609 1 95.75 162 GLY B N 1
ATOM 6439 C CA . GLY B 1 162 ? 24.578 34.438 -13.656 1 95.75 162 GLY B CA 1
ATOM 6440 C C . GLY B 1 162 ? 23.094 34.156 -13.68 1 95.75 162 GLY B C 1
ATOM 6441 O O . GLY B 1 162 ? 22.266 35.062 -13.711 1 95.75 162 GLY B O 1
ATOM 6442 N N . ARG B 1 163 ? 22.672 32.844 -13.617 1 96.38 163 ARG B N 1
ATOM 6443 C CA . ARG B 1 163 ? 21.281 32.406 -13.633 1 96.38 163 ARG B CA 1
ATOM 6444 C C . ARG B 1 163 ? 20.688 32.438 -12.234 1 96.38 163 ARG B C 1
ATOM 6446 O O . ARG B 1 163 ? 19.531 32.062 -12.031 1 96.38 163 ARG B O 1
ATOM 6453 N N . GLY B 1 164 ? 21.5 32.938 -11.336 1 97.75 164 GLY B N 1
ATOM 6454 C CA . GLY B 1 164 ? 21.031 32.906 -9.953 1 97.75 164 GLY B CA 1
ATOM 6455 C C . GLY B 1 164 ? 21.094 31.531 -9.328 1 97.75 164 GLY B C 1
ATOM 6456 O O . GLY B 1 164 ? 21.531 30.562 -9.961 1 97.75 164 GLY B O 1
ATOM 6457 N N . PHE B 1 165 ? 20.594 31.469 -8.07 1 98.19 165 PHE B N 1
ATOM 6458 C CA . PHE B 1 165 ? 20.656 30.219 -7.324 1 98.19 165 PHE B CA 1
ATOM 6459 C C . PHE B 1 165 ? 19.344 29.922 -6.633 1 98.19 165 PHE B C 1
ATOM 6461 O O . PHE B 1 165 ? 18.656 30.859 -6.168 1 98.19 165 PHE B O 1
ATOM 6468 N N . ASN B 1 166 ? 18.938 28.656 -6.652 1 97.06 166 ASN B N 1
ATOM 6469 C CA . ASN B 1 166 ? 17.688 28.219 -6.043 1 97.06 166 ASN B CA 1
ATOM 6470 C C . ASN B 1 166 ? 17.844 27.953 -4.551 1 97.06 166 ASN B C 1
ATOM 6472 O O . ASN B 1 166 ? 18.844 27.375 -4.125 1 97.06 166 ASN B O 1
ATOM 6476 N N . THR B 1 167 ? 16.906 28.328 -3.791 1 97.56 167 THR B N 1
ATOM 6477 C CA . THR B 1 167 ? 17.062 28.25 -2.342 1 97.56 167 THR B CA 1
ATOM 6478 C C . THR B 1 167 ? 16.219 27.109 -1.778 1 97.56 167 THR B C 1
ATOM 6480 O O . THR B 1 167 ? 15.82 27.141 -0.611 1 97.56 167 THR B O 1
ATOM 6483 N N . GLY B 1 168 ? 15.883 26.078 -2.594 1 96.94 168 GLY B N 1
ATOM 6484 C CA . GLY B 1 168 ? 15.164 24.922 -2.098 1 96.94 168 GLY B CA 1
ATOM 6485 C C . GLY B 1 168 ? 16.016 24.016 -1.228 1 96.94 168 GLY B C 1
ATOM 6486 O O . GLY B 1 168 ? 15.492 23.297 -0.366 1 96.94 168 GLY B O 1
ATOM 6487 N N . LEU B 1 169 ? 17.266 24.016 -1.51 1 98.44 169 LEU B N 1
ATOM 6488 C CA . LEU B 1 169 ? 18.281 23.328 -0.715 1 98.44 169 LEU B CA 1
ATOM 6489 C C . LEU B 1 169 ? 19.469 24.25 -0.471 1 98.44 169 LEU B C 1
ATOM 6491 O O . LEU B 1 169 ? 20.109 24.719 -1.42 1 98.44 169 LEU B O 1
ATOM 6495 N N . ILE B 1 170 ? 19.797 24.562 0.825 1 98.75 170 ILE B N 1
ATOM 6496 C CA . ILE B 1 170 ? 20.875 25.484 1.18 1 98.75 170 ILE B CA 1
ATOM 6497 C C . ILE B 1 170 ? 21.781 24.844 2.217 1 98.75 170 ILE B C 1
ATOM 6499 O O . ILE B 1 170 ? 21.312 24.203 3.152 1 98.75 170 ILE B O 1
ATOM 6503 N N . LEU B 1 171 ? 23.031 24.938 2.008 1 98.81 171 LEU B N 1
ATOM 6504 C CA . LEU B 1 171 ? 23.984 24.719 3.09 1 98.81 171 LEU B CA 1
ATOM 6505 C C . LEU B 1 171 ? 24.391 26.047 3.732 1 98.81 171 LEU B C 1
ATOM 6507 O O . LEU B 1 171 ? 24.875 26.953 3.047 1 98.81 171 LEU B O 1
ATOM 6511 N N . LEU B 1 172 ? 24.234 26.172 5.055 1 98.69 172 LEU B N 1
ATOM 6512 C CA . LEU B 1 172 ? 24.625 27.391 5.758 1 98.69 172 LEU B CA 1
ATOM 6513 C C . LEU B 1 172 ? 25.672 27.094 6.82 1 98.69 172 LEU B C 1
ATOM 6515 O O . LEU B 1 172 ? 25.438 26.312 7.738 1 98.69 172 LEU B O 1
ATOM 6519 N N . ASP B 1 173 ? 26.797 27.656 6.637 1 98.5 173 ASP B N 1
ATOM 6520 C CA . ASP B 1 173 ? 27.734 27.734 7.746 1 98.5 173 ASP B CA 1
ATOM 6521 C C . ASP B 1 173 ? 27.359 28.859 8.711 1 98.5 173 ASP B C 1
ATOM 6523 O O . ASP B 1 173 ? 27.797 30 8.562 1 98.5 173 ASP B O 1
ATOM 6527 N N . CYS B 1 174 ? 26.688 28.484 9.727 1 97.94 174 CYS B N 1
ATOM 6528 C CA . CYS B 1 174 ? 26.062 29.453 10.625 1 97.94 174 CYS B CA 1
ATOM 6529 C C . CYS B 1 174 ? 27.109 30.25 11.391 1 97.94 174 CYS B C 1
ATOM 6531 O O . CYS B 1 174 ? 26.938 31.438 11.656 1 97.94 174 CYS B O 1
ATOM 6533 N N . MET B 1 175 ? 28.156 29.625 11.727 1 96.25 175 MET B N 1
ATOM 6534 C CA . MET B 1 175 ? 29.219 30.297 12.477 1 96.25 175 MET B CA 1
ATOM 6535 C C . MET B 1 175 ? 29.828 31.422 11.648 1 96.25 175 MET B C 1
ATOM 6537 O O . MET B 1 175 ? 29.984 32.531 12.141 1 96.25 175 MET B O 1
ATOM 6541 N N . LYS B 1 176 ? 30.141 31.156 10.391 1 97.44 176 LYS B N 1
ATOM 6542 C CA . LYS B 1 176 ? 30.719 32.156 9.508 1 97.44 176 LYS B CA 1
ATOM 6543 C C . LYS B 1 176 ? 29.75 33.281 9.234 1 97.44 176 LYS B C 1
ATOM 6545 O O . LYS B 1 176 ? 30.141 34.469 9.219 1 97.44 176 LYS B O 1
ATOM 6550 N N . LEU B 1 177 ? 28.547 32.969 9.094 1 98 177 LEU B N 1
ATOM 6551 C CA . LEU B 1 177 ? 27.547 33.969 8.758 1 98 177 LEU B CA 1
ATOM 6552 C C . LEU B 1 177 ? 27.266 34.875 9.945 1 98 177 LEU B C 1
ATOM 6554 O O . LEU B 1 177 ? 27.047 36.094 9.766 1 98 177 LEU B O 1
ATOM 6558 N N . ARG B 1 178 ? 27.281 34.312 11.109 1 96.44 178 ARG B N 1
ATOM 6559 C CA . ARG B 1 178 ? 27.125 35.125 12.305 1 96.44 178 ARG B CA 1
ATOM 6560 C C . ARG B 1 178 ? 28.312 36.094 12.469 1 96.44 178 ARG B C 1
ATOM 6562 O O . ARG B 1 178 ? 28.141 37.25 12.836 1 96.44 178 ARG B O 1
ATOM 6569 N N . ALA B 1 179 ? 29.438 35.594 12.125 1 95.88 179 ALA B N 1
ATOM 6570 C CA . ALA B 1 179 ? 30.656 36.406 12.273 1 95.88 179 ALA B CA 1
ATOM 6571 C C . ALA B 1 179 ? 30.641 37.625 11.359 1 95.88 179 ALA B C 1
ATOM 6573 O O . ALA B 1 179 ? 31.188 38.656 11.703 1 95.88 179 ALA B O 1
ATOM 6574 N N . ILE B 1 180 ? 29.984 37.5 10.25 1 95.69 180 ILE B N 1
ATOM 6575 C CA . ILE B 1 180 ? 29.984 38.625 9.312 1 95.69 180 ILE B CA 1
ATOM 6576 C C . ILE B 1 180 ? 28.672 39.406 9.445 1 95.69 180 ILE B C 1
ATOM 6578 O O . ILE B 1 180 ? 28.344 40.219 8.578 1 95.69 180 ILE B O 1
ATOM 6582 N N . GLU B 1 181 ? 27.812 39.125 10.406 1 95.5 181 GLU B N 1
ATOM 6583 C CA . GLU B 1 181 ? 26.547 39.812 10.688 1 95.5 181 GLU B CA 1
ATOM 6584 C C . GLU B 1 181 ? 25.594 39.719 9.508 1 95.5 181 GLU B C 1
ATOM 6586 O O . GLU B 1 181 ? 25.094 40.719 9.008 1 95.5 181 GLU B O 1
ATOM 6591 N N . TRP B 1 182 ? 25.344 38.562 9.125 1 95.38 182 TRP B N 1
ATOM 6592 C CA . TRP B 1 182 ? 24.484 38.188 8 1 95.38 182 TRP B CA 1
ATOM 6593 C C . TRP B 1 182 ? 23.141 38.906 8.102 1 95.38 182 TRP B C 1
ATOM 6595 O O . TRP B 1 182 ? 22.609 39.375 7.094 1 95.38 182 TRP B O 1
ATOM 6605 N N . GLN B 1 183 ? 22.531 39.094 9.273 1 94.69 183 GLN B N 1
ATOM 6606 C CA . GLN B 1 183 ? 21.219 39.688 9.477 1 94.69 183 GLN B CA 1
ATOM 6607 C C . GLN B 1 183 ? 21.203 41.156 9.008 1 94.69 183 GLN B C 1
ATOM 6609 O O . GLN B 1 183 ? 20.281 41.594 8.328 1 94.69 183 GLN B O 1
ATOM 6614 N N . SER B 1 184 ? 22.234 41.781 9.359 1 95.81 184 SER B N 1
ATOM 6615 C CA . SER B 1 184 ? 22.344 43.156 8.938 1 95.81 184 SER B CA 1
ATOM 6616 C C . SER B 1 184 ? 22.562 43.281 7.438 1 95.81 184 SER B C 1
ATOM 6618 O O . SER B 1 184 ? 22 44.156 6.777 1 95.81 184 SER B O 1
ATOM 6620 N N . LYS B 1 185 ? 23.344 42.375 6.957 1 96.06 185 LYS B N 1
ATOM 6621 C CA . LYS B 1 185 ? 23.719 42.406 5.547 1 96.06 185 LYS B CA 1
ATOM 6622 C C . LYS B 1 185 ? 22.5 42.219 4.648 1 96.06 185 LYS B C 1
ATOM 6624 O O . LYS B 1 185 ? 22.281 42.969 3.701 1 96.06 185 LYS B O 1
ATOM 6629 N N . TRP B 1 186 ? 21.688 41.156 4.867 1 97.38 186 TRP B N 1
ATOM 6630 C CA . TRP B 1 186 ? 20.578 40.906 3.951 1 97.38 186 TRP B CA 1
ATOM 6631 C C . TRP B 1 186 ? 19.5 41.969 4.098 1 97.38 186 TRP B C 1
ATOM 6633 O O . TRP B 1 186 ? 18.828 42.312 3.125 1 97.38 186 TRP B O 1
ATOM 6643 N N . LYS B 1 187 ? 19.312 42.562 5.332 1 97.06 187 LYS B N 1
ATOM 6644 C CA . LYS B 1 187 ? 18.312 43.594 5.539 1 97.06 187 LYS B CA 1
ATOM 6645 C C . LYS B 1 187 ? 18.688 44.875 4.75 1 97.06 187 LYS B C 1
ATOM 6647 O O . LYS B 1 187 ? 17.812 45.469 4.129 1 97.06 187 LYS B O 1
ATOM 6652 N N . GLU B 1 188 ? 19.953 45.219 4.789 1 97.06 188 GLU B N 1
ATOM 6653 C CA . GLU B 1 188 ? 20.438 46.375 4.066 1 97.06 188 GLU B CA 1
ATOM 6654 C C . GLU B 1 188 ? 20.219 46.25 2.564 1 97.06 188 GLU B C 1
ATOM 6656 O O . GLU B 1 188 ? 19.719 47.156 1.904 1 97.06 188 GLU B O 1
ATOM 6661 N N . VAL B 1 189 ? 20.578 45.094 2.137 1 97.12 189 VAL B N 1
ATOM 6662 C CA . VAL B 1 189 ? 20.453 44.844 0.707 1 97.12 189 VAL B CA 1
ATOM 6663 C C . VAL B 1 189 ? 18.984 44.844 0.313 1 97.12 189 VAL B C 1
ATOM 6665 O O . VAL B 1 189 ? 18.594 45.406 -0.713 1 97.12 189 VAL B O 1
ATOM 6668 N N . ALA B 1 190 ? 18.109 44.219 1.073 1 97.25 190 ALA B N 1
ATOM 6669 C CA . ALA B 1 190 ? 16.672 44.125 0.799 1 97.25 190 ALA B CA 1
ATOM 6670 C C . ALA B 1 190 ? 16.047 45.531 0.76 1 97.25 190 ALA B C 1
ATOM 6672 O O . ALA B 1 190 ? 15.289 45.844 -0.154 1 97.25 190 ALA B O 1
ATOM 6673 N N . GLN B 1 191 ? 16.469 46.375 1.714 1 96.69 191 GLN B N 1
ATOM 6674 C CA . GLN B 1 191 ? 15.938 47.719 1.794 1 96.69 191 GLN B CA 1
ATOM 6675 C C . GLN B 1 191 ? 16.344 48.531 0.576 1 96.69 191 GLN B C 1
ATOM 6677 O O . GLN B 1 191 ? 15.531 49.281 0.023 1 96.69 191 GLN B O 1
ATOM 6682 N N . THR B 1 192 ? 17.531 48.375 0.215 1 96.69 192 THR B N 1
ATOM 6683 C CA . THR B 1 192 ? 18.047 49.125 -0.929 1 96.69 192 THR B CA 1
ATOM 6684 C C . THR B 1 192 ? 17.359 48.656 -2.217 1 96.69 192 THR B C 1
ATOM 6686 O O . THR B 1 192 ? 16.875 49.5 -2.992 1 96.69 192 THR B O 1
ATOM 6689 N N . ASP B 1 193 ? 17.297 47.406 -2.418 1 96.06 193 ASP B N 1
ATOM 6690 C CA . ASP B 1 193 ? 16.797 46.844 -3.68 1 96.06 193 ASP B CA 1
ATOM 6691 C C . ASP B 1 193 ? 15.289 47 -3.789 1 96.06 193 ASP B C 1
ATOM 6693 O O . ASP B 1 193 ? 14.75 47.125 -4.891 1 96.06 193 ASP B O 1
ATOM 6697 N N . LEU B 1 194 ? 14.57 47.031 -2.672 1 95.88 194 LEU B N 1
ATOM 6698 C CA . LEU B 1 194 ? 13.125 47.188 -2.672 1 95.88 194 LEU B CA 1
ATOM 6699 C C . LEU B 1 194 ? 12.727 48.562 -3.188 1 95.88 194 LEU B C 1
ATOM 6701 O O . LEU B 1 194 ? 11.602 48.75 -3.656 1 95.88 194 LEU B O 1
ATOM 6705 N N . LYS B 1 195 ? 13.602 49.5 -3.09 1 94.88 195 LYS B N 1
ATOM 6706 C CA . LYS B 1 195 ? 13.344 50.812 -3.643 1 94.88 195 LYS B CA 1
ATOM 6707 C C . LYS B 1 195 ? 13.18 50.75 -5.16 1 94.88 195 LYS B C 1
ATOM 6709 O O . LYS B 1 195 ? 12.43 51.531 -5.738 1 94.88 195 LYS B O 1
ATOM 6714 N N . HIS B 1 196 ? 13.852 49.812 -5.66 1 93.12 196 HIS B N 1
ATOM 6715 C CA . HIS B 1 196 ? 13.836 49.688 -7.113 1 93.12 196 HIS B CA 1
ATOM 6716 C C . HIS B 1 196 ? 12.828 48.625 -7.562 1 93.12 196 HIS B C 1
ATOM 6718 O O . HIS B 1 196 ? 12.125 48.812 -8.555 1 93.12 196 HIS B O 1
ATOM 6724 N N . PHE B 1 197 ? 12.734 47.531 -6.953 1 93.56 197 PHE B N 1
ATOM 6725 C CA . PHE B 1 197 ? 11.977 46.375 -7.434 1 93.56 197 PHE B CA 1
ATOM 6726 C C . PHE B 1 197 ? 10.609 46.312 -6.762 1 93.56 197 PHE B C 1
ATOM 6728 O O . PHE B 1 197 ? 9.719 45.594 -7.227 1 93.56 197 PHE B O 1
ATOM 6735 N N . LEU B 1 198 ? 10.375 46.938 -5.648 1 92.88 198 LEU B N 1
ATOM 6736 C CA . LEU B 1 198 ? 9.102 47.156 -4.977 1 92.88 198 LEU B CA 1
ATOM 6737 C C . LEU B 1 198 ? 8.648 45.938 -4.211 1 92.88 198 LEU B C 1
ATOM 6739 O O . LEU B 1 198 ? 8.031 46.031 -3.148 1 92.88 198 LEU B O 1
ATOM 6743 N N . SER B 1 199 ? 8.805 44.719 -4.809 1 94.81 199 SER B N 1
ATOM 6744 C CA . SER B 1 199 ? 8.43 43.469 -4.152 1 94.81 199 SER B CA 1
ATOM 6745 C C . SER B 1 199 ? 9.305 42.312 -4.629 1 94.81 199 SER B C 1
ATOM 6747 O O . SER B 1 199 ? 9.992 42.438 -5.641 1 94.81 199 SER B O 1
ATOM 6749 N N . THR B 1 200 ? 9.273 41.281 -3.854 1 95.25 200 THR B N 1
ATOM 6750 C CA . THR B 1 200 ? 9.93 40.062 -4.305 1 95.25 200 THR B CA 1
ATOM 6751 C C . THR B 1 200 ? 8.961 39.219 -5.109 1 95.25 200 THR B C 1
ATOM 6753 O O . THR B 1 200 ? 7.746 39.281 -4.934 1 95.25 200 THR B O 1
ATOM 6756 N N . ALA B 1 201 ? 9.523 38.438 -5.988 1 92.31 201 ALA B N 1
ATOM 6757 C CA . ALA B 1 201 ? 8.758 37.438 -6.75 1 92.31 201 ALA B CA 1
ATOM 6758 C C . ALA B 1 201 ? 9.023 36.031 -6.246 1 92.31 201 ALA B C 1
ATOM 6760 O O . ALA B 1 201 ? 8.125 35.188 -6.254 1 92.31 201 ALA B O 1
ATOM 6761 N N . LEU B 1 202 ? 10.273 35.75 -5.832 1 93.88 202 LEU B N 1
ATOM 6762 C CA . LEU B 1 202 ? 10.648 34.438 -5.328 1 93.88 202 LEU B CA 1
ATOM 6763 C C . LEU B 1 202 ? 11.078 34.531 -3.867 1 93.88 202 LEU B C 1
ATOM 6765 O O . LEU B 1 202 ? 12 33.812 -3.445 1 93.88 202 LEU B O 1
ATOM 6769 N N . ALA B 1 203 ? 10.531 35.438 -3.15 1 95.56 203 ALA B N 1
ATOM 6770 C CA . ALA B 1 203 ? 10.641 35.562 -1.7 1 95.56 203 ALA B CA 1
ATOM 6771 C C . ALA B 1 203 ? 12.102 35.625 -1.259 1 95.56 203 ALA B C 1
ATOM 6773 O O . ALA B 1 203 ? 12.852 36.5 -1.694 1 95.56 203 ALA B O 1
ATOM 6774 N N . ASP B 1 204 ? 12.555 34.688 -0.417 1 96.94 204 ASP B N 1
ATOM 6775 C CA . ASP B 1 204 ? 13.898 34.688 0.151 1 96.94 204 ASP B CA 1
ATOM 6776 C C . ASP B 1 204 ? 14.953 34.531 -0.94 1 96.94 204 ASP B C 1
ATOM 6778 O O . ASP B 1 204 ? 16.047 35.094 -0.836 1 96.94 204 ASP B O 1
ATOM 6782 N N . GLN B 1 205 ? 14.586 33.812 -1.962 1 97.12 205 GLN B N 1
ATOM 6783 C CA . GLN B 1 205 ? 15.531 33.531 -3.039 1 97.12 205 GLN B CA 1
ATOM 6784 C C . GLN B 1 205 ? 16 34.812 -3.701 1 97.12 205 GLN B C 1
ATOM 6786 O O . GLN B 1 205 ? 17.188 34.969 -4.012 1 97.12 205 GLN B O 1
ATOM 6791 N N . ASP B 1 206 ? 15.086 35.781 -3.922 1 97.25 206 ASP B N 1
ATOM 6792 C CA . ASP B 1 206 ? 15.43 37.062 -4.512 1 97.25 206 ASP B CA 1
ATOM 6793 C C . ASP B 1 206 ? 16.438 37.812 -3.643 1 97.25 206 ASP B C 1
ATOM 6795 O O . ASP B 1 206 ? 17.453 38.312 -4.141 1 97.25 206 ASP B O 1
ATOM 6799 N N . ILE B 1 207 ? 16.203 37.844 -2.412 1 97.88 207 ILE B N 1
ATOM 6800 C CA . ILE B 1 207 ? 17.031 38.625 -1.489 1 97.88 207 ILE B CA 1
ATOM 6801 C C . ILE B 1 207 ? 18.391 37.938 -1.332 1 97.88 207 ILE B C 1
ATOM 6803 O O . ILE B 1 207 ? 19.422 38.625 -1.36 1 97.88 207 ILE B O 1
ATOM 6807 N N . ILE B 1 208 ? 18.438 36.625 -1.218 1 98.38 208 ILE B N 1
ATOM 6808 C CA . ILE B 1 208 ? 19.688 35.906 -1.055 1 98.38 208 ILE B CA 1
ATOM 6809 C C . ILE B 1 208 ? 20.547 36.094 -2.299 1 98.38 208 ILE B C 1
ATOM 6811 O O . ILE B 1 208 ? 21.75 36.312 -2.193 1 98.38 208 ILE B O 1
ATOM 6815 N N . ASN B 1 209 ? 19.938 35.969 -3.475 1 98.31 209 ASN B N 1
ATOM 6816 C CA . ASN B 1 209 ? 20.688 36.188 -4.703 1 98.31 209 ASN B CA 1
ATOM 6817 C C . ASN B 1 209 ? 21.234 37.594 -4.781 1 98.31 209 ASN B C 1
ATOM 6819 O O . ASN B 1 209 ? 22.375 37.812 -5.219 1 98.31 209 ASN B O 1
ATOM 6823 N N . SER B 1 210 ? 20.484 38.562 -4.359 1 98.06 210 SER B N 1
ATOM 6824 C CA . SER B 1 210 ? 20.938 39.938 -4.371 1 98.06 210 SER B CA 1
ATOM 6825 C C . SER B 1 210 ? 22.125 40.156 -3.436 1 98.06 210 SER B C 1
ATOM 6827 O O . SER B 1 210 ? 23.094 40.812 -3.789 1 98.06 210 SER B O 1
ATOM 6829 N N . VAL B 1 211 ? 22.062 39.594 -2.291 1 98.06 211 VAL B N 1
ATOM 6830 C CA . VAL B 1 211 ? 23.156 39.688 -1.338 1 98.06 211 VAL B CA 1
ATOM 6831 C C . VAL B 1 211 ? 24.406 39.062 -1.938 1 98.06 211 VAL B C 1
ATOM 6833 O O . VAL B 1 211 ? 25.5 39.625 -1.843 1 98.06 211 VAL B O 1
ATOM 6836 N N . LEU B 1 212 ? 24.25 37.906 -2.562 1 97.94 212 LEU B N 1
ATOM 6837 C CA . LEU B 1 212 ? 25.375 37.188 -3.129 1 97.94 212 LEU B CA 1
ATOM 6838 C C . LEU B 1 212 ? 25.984 37.938 -4.297 1 97.94 212 LEU B C 1
ATOM 6840 O O . LEU B 1 212 ? 27.188 37.875 -4.539 1 97.94 212 LEU B O 1
ATOM 6844 N N . SER B 1 213 ? 25.156 38.625 -4.992 1 96.94 213 SER B N 1
ATOM 6845 C CA . SER B 1 213 ? 25.656 39.438 -6.098 1 96.94 213 SER B CA 1
ATOM 6846 C C . SER B 1 213 ? 26.641 40.5 -5.605 1 96.94 213 SER B C 1
ATOM 6848 O O . SER B 1 213 ? 27.562 40.906 -6.332 1 96.94 213 SER B O 1
ATOM 6850 N N . HIS B 1 214 ? 26.516 40.938 -4.363 1 94.12 214 HIS B N 1
ATOM 6851 C CA . HIS B 1 214 ? 27.391 41.938 -3.764 1 94.12 214 HIS B CA 1
ATOM 6852 C C . HIS B 1 214 ? 28.484 41.312 -2.928 1 94.12 214 HIS B C 1
ATOM 6854 O O . HIS B 1 214 ? 29.453 41.938 -2.561 1 94.12 214 HIS B O 1
ATOM 6860 N N . ASN B 1 215 ? 28.312 40.031 -2.645 1 95.75 215 ASN B N 1
ATOM 6861 C CA . ASN B 1 215 ? 29.219 39.281 -1.806 1 95.75 215 ASN B CA 1
ATOM 6862 C C . ASN B 1 215 ? 29.469 37.875 -2.375 1 95.75 215 ASN B C 1
ATOM 6864 O O . ASN B 1 215 ? 29.234 36.875 -1.691 1 95.75 215 ASN B O 1
ATOM 6868 N N . ALA B 1 216 ? 30.078 37.781 -3.514 1 96.44 216 ALA B N 1
ATOM 6869 C CA . ALA B 1 216 ? 30.219 36.562 -4.266 1 96.44 216 ALA B CA 1
ATOM 6870 C C . ALA B 1 216 ? 31.125 35.562 -3.541 1 96.44 216 ALA B C 1
ATOM 6872 O O . ALA B 1 216 ? 31 34.344 -3.721 1 96.44 216 ALA B O 1
ATOM 6873 N N . SER B 1 217 ? 32 36.031 -2.701 1 96.75 217 SER B N 1
ATOM 6874 C CA . SER B 1 217 ? 32.969 35.188 -2.008 1 96.75 217 SER B CA 1
ATOM 6875 C C . SER B 1 217 ? 32.281 34.281 -0.998 1 96.75 217 SER B C 1
ATOM 6877 O O . SER B 1 217 ? 32.844 33.281 -0.553 1 96.75 217 SER B O 1
ATOM 6879 N N . LEU B 1 218 ? 31.031 34.562 -0.678 1 97.94 218 LEU B N 1
ATOM 6880 C CA . LEU B 1 218 ? 30.266 33.781 0.289 1 97.94 218 LEU B CA 1
ATOM 6881 C C . LEU B 1 218 ? 29.734 32.5 -0.349 1 97.94 218 LEU B C 1
ATOM 6883 O O . LEU B 1 218 ? 29.344 31.578 0.355 1 97.94 218 LEU B O 1
ATOM 6887 N N . LEU B 1 219 ? 29.734 32.375 -1.642 1 98.5 219 LEU B N 1
ATOM 6888 C CA . LEU B 1 219 ? 28.984 31.375 -2.367 1 98.5 219 LEU B CA 1
ATOM 6889 C C . LEU B 1 219 ? 29.859 30.156 -2.658 1 98.5 219 LEU B C 1
ATOM 6891 O O . LEU B 1 219 ? 30.984 30.281 -3.115 1 98.5 219 LEU B O 1
ATOM 6895 N N . HIS B 1 220 ? 29.375 29.016 -2.299 1 98.56 220 HIS B N 1
ATOM 6896 C CA . HIS B 1 220 ? 29.875 27.719 -2.779 1 98.56 220 HIS B CA 1
ATOM 6897 C C . HIS B 1 220 ? 28.875 27.062 -3.715 1 98.56 220 HIS B C 1
ATOM 6899 O O . HIS B 1 220 ? 27.781 26.688 -3.295 1 98.56 220 HIS B O 1
ATOM 6905 N N . VAL B 1 221 ? 29.266 26.859 -4.91 1 98.38 221 VAL B N 1
ATOM 6906 C CA . VAL B 1 221 ? 28.344 26.312 -5.887 1 98.38 221 VAL B CA 1
ATOM 6907 C C . VAL B 1 221 ? 28.297 24.781 -5.754 1 98.38 221 VAL B C 1
ATOM 6909 O O . VAL B 1 221 ? 29.328 24.125 -5.91 1 98.38 221 VAL B O 1
ATOM 6912 N N . LEU B 1 222 ? 27.203 24.234 -5.457 1 98.31 222 LEU B N 1
ATOM 6913 C CA . LEU B 1 222 ? 26.984 22.797 -5.328 1 98.31 222 LEU B CA 1
ATOM 6914 C C . LEU B 1 222 ? 26.656 22.172 -6.68 1 98.31 222 LEU B C 1
ATOM 6916 O O . LEU B 1 222 ? 26.141 22.844 -7.57 1 98.31 222 LEU B O 1
ATOM 6920 N N . PRO B 1 223 ? 26.938 20.875 -6.809 1 97.44 223 PRO B N 1
ATOM 6921 C CA . PRO B 1 223 ? 26.516 20.203 -8.047 1 97.44 223 PRO B CA 1
ATOM 6922 C C . PRO B 1 223 ? 25.016 20.266 -8.273 1 97.44 223 PRO B C 1
ATOM 6924 O O . PRO B 1 223 ? 24.234 20.141 -7.324 1 97.44 223 PRO B O 1
ATOM 6927 N N . CYS B 1 224 ? 24.609 20.375 -9.523 1 97.12 224 CYS B N 1
ATOM 6928 C CA . CYS B 1 224 ? 23.219 20.625 -9.883 1 97.12 224 CYS B CA 1
ATOM 6929 C C . CYS B 1 224 ? 22.328 19.469 -9.461 1 97.12 224 CYS B C 1
ATOM 6931 O O . CYS B 1 224 ? 21.141 19.656 -9.172 1 97.12 224 CYS B O 1
ATOM 6933 N N . TYR B 1 225 ? 22.922 18.219 -9.328 1 95.06 225 TYR B N 1
ATOM 6934 C CA . TYR B 1 225 ? 22.109 17.031 -9.078 1 95.06 225 TYR B CA 1
ATOM 6935 C C . TYR B 1 225 ? 21.703 16.953 -7.613 1 95.06 225 TYR B C 1
ATOM 6937 O O . TYR B 1 225 ? 20.969 16.031 -7.223 1 95.06 225 TYR B O 1
ATOM 6945 N N . TRP B 1 226 ? 22.094 17.922 -6.75 1 97.62 226 TRP B N 1
ATOM 6946 C CA . TRP B 1 226 ? 21.656 17.984 -5.359 1 97.62 226 TRP B CA 1
ATOM 6947 C C . TRP B 1 226 ? 20.359 18.781 -5.23 1 97.62 226 TRP B C 1
ATOM 6949 O O . TRP B 1 226 ? 19.766 18.859 -4.148 1 97.62 226 TRP B O 1
ATOM 6959 N N . ASN B 1 227 ? 19.906 19.391 -6.25 1 96.94 227 ASN B N 1
ATOM 6960 C CA . ASN B 1 227 ? 18.672 20.156 -6.324 1 96.94 227 ASN B CA 1
ATOM 6961 C C . ASN B 1 227 ? 18.109 20.203 -7.746 1 96.94 227 ASN B C 1
ATOM 6963 O O . ASN B 1 227 ? 18.047 21.266 -8.359 1 96.94 227 ASN B O 1
ATOM 6967 N N . LEU B 1 228 ? 17.719 19.062 -8.227 1 94.62 228 LEU B N 1
ATOM 6968 C CA . LEU B 1 228 ? 17.109 19.016 -9.555 1 94.62 228 LEU B CA 1
ATOM 6969 C C . LEU B 1 228 ? 15.75 19.688 -9.539 1 94.62 228 LEU B C 1
ATOM 6971 O O . LEU B 1 228 ? 14.797 19.156 -8.969 1 94.62 228 LEU B O 1
ATOM 6975 N N . GLN B 1 229 ? 15.648 20.781 -10.195 1 94 229 GLN B N 1
ATOM 6976 C CA . GLN B 1 229 ? 14.477 21.641 -10.102 1 94 229 GLN B CA 1
ATOM 6977 C C . GLN B 1 229 ? 13.469 21.328 -11.203 1 94 229 GLN B C 1
ATOM 6979 O O . GLN B 1 229 ? 13.727 21.578 -12.383 1 94 229 GLN B O 1
ATOM 6984 N N . LEU B 1 230 ? 12.336 20.781 -10.789 1 89.38 230 LEU B N 1
ATOM 6985 C CA . LEU B 1 230 ? 11.266 20.484 -11.734 1 89.38 230 LEU B CA 1
ATOM 6986 C C . LEU B 1 230 ? 10.211 21.578 -11.734 1 89.38 230 LEU B C 1
ATOM 6988 O O . LEU B 1 230 ? 9.32 21.594 -10.883 1 89.38 230 LEU B O 1
ATOM 6992 N N . SER B 1 231 ? 10.328 22.531 -12.555 1 85.31 231 SER B N 1
ATOM 6993 C CA . SER B 1 231 ? 9.414 23.672 -12.656 1 85.31 231 SER B CA 1
ATOM 6994 C C . SER B 1 231 ? 8.875 23.812 -14.07 1 85.31 231 SER B C 1
ATOM 6996 O O . SER B 1 231 ? 9.297 23.094 -14.984 1 85.31 231 SER B O 1
ATOM 6998 N N . ASP B 1 232 ? 8.016 24.766 -14.266 1 78.5 232 ASP B N 1
ATOM 6999 C CA . ASP B 1 232 ? 7.383 25.016 -15.555 1 78.5 232 ASP B CA 1
ATOM 7000 C C . ASP B 1 232 ? 8.414 25.469 -16.594 1 78.5 232 ASP B C 1
ATOM 7002 O O . ASP B 1 232 ? 8.281 25.172 -17.781 1 78.5 232 ASP B O 1
ATOM 7006 N N . HIS B 1 233 ? 9.469 26.141 -16.109 1 83.69 233 HIS B N 1
ATOM 7007 C CA . HIS B 1 233 ? 10.445 26.703 -17.031 1 83.69 233 HIS B CA 1
ATOM 7008 C C . HIS B 1 233 ? 11.797 26 -16.891 1 83.69 233 HIS B C 1
ATOM 7010 O O . HIS B 1 233 ? 12.836 26.578 -17.219 1 83.69 233 HIS B O 1
ATOM 7016 N N . MET B 1 234 ? 11.672 24.828 -16.438 1 87.06 234 MET B N 1
ATOM 7017 C CA . MET B 1 234 ? 12.914 24.094 -16.203 1 87.06 234 MET B CA 1
ATOM 7018 C C . MET B 1 234 ? 13.641 23.812 -17.5 1 87.06 234 MET B C 1
ATOM 7020 O O . MET B 1 234 ? 13.016 23.516 -18.531 1 87.06 234 MET B O 1
ATOM 7024 N N . ARG B 1 235 ? 14.922 23.922 -17.453 1 88.88 235 ARG B N 1
ATOM 7025 C CA . ARG B 1 235 ? 15.805 23.547 -18.547 1 88.88 235 ARG B CA 1
ATOM 7026 C C . ARG B 1 235 ? 16.547 22.25 -18.234 1 88.88 235 ARG B C 1
ATOM 7028 O O . ARG B 1 235 ? 17.516 22.266 -17.469 1 88.88 235 ARG B O 1
ATOM 7035 N N . MET B 1 236 ? 16.266 21.219 -18.953 1 84.94 236 MET B N 1
ATOM 7036 C CA . MET B 1 236 ? 16.812 19.891 -18.688 1 84.94 236 MET B CA 1
ATOM 7037 C C . MET B 1 236 ? 18.281 19.844 -19.062 1 84.94 236 MET B C 1
ATOM 7039 O O . MET B 1 236 ? 19.031 19.016 -18.531 1 84.94 236 MET B O 1
ATOM 7043 N N . ASP B 1 237 ? 18.688 20.641 -19.953 1 88.75 237 ASP B N 1
ATOM 7044 C CA . ASP B 1 237 ? 20.047 20.625 -20.453 1 88.75 237 ASP B CA 1
ATOM 7045 C C . ASP B 1 237 ? 21.016 21.172 -19.406 1 88.75 237 ASP B C 1
ATOM 7047 O O . ASP B 1 237 ? 22.234 20.953 -19.484 1 88.75 237 ASP B O 1
ATOM 7051 N N . LEU B 1 238 ? 20.469 21.828 -18.438 1 92.25 238 LEU B N 1
ATOM 7052 C CA . LEU B 1 238 ? 21.328 22.484 -17.453 1 92.25 238 LEU B CA 1
ATOM 7053 C C . LEU B 1 238 ? 21.797 21.484 -16.406 1 92.25 238 LEU B C 1
ATOM 7055 O O . LEU B 1 238 ? 22.797 21.734 -15.711 1 92.25 238 LEU B O 1
ATOM 7059 N N . CYS B 1 239 ? 21.094 20.375 -16.25 1 92.31 239 CYS B N 1
ATOM 7060 C CA . CYS B 1 239 ? 21.531 19.438 -15.211 1 92.31 239 CYS B CA 1
ATOM 7061 C C . CYS B 1 239 ? 21.156 18 -15.586 1 92.31 239 CYS B C 1
ATOM 7063 O O . CYS B 1 239 ? 22.031 17.156 -15.781 1 92.31 239 CYS B O 1
ATOM 7065 N N . TYR B 1 240 ? 19.906 17.734 -15.852 1 86.75 240 TYR B N 1
ATOM 7066 C CA . TYR B 1 240 ? 19.359 16.391 -15.906 1 86.75 240 TYR B CA 1
ATOM 7067 C C . TYR B 1 240 ? 19.969 15.609 -17.062 1 86.75 240 TYR B C 1
ATOM 7069 O O . TYR B 1 240 ? 20.344 14.438 -16.922 1 86.75 240 TYR B O 1
ATOM 7077 N N . LYS B 1 241 ? 20.078 16.219 -18.188 1 82.44 241 LYS B N 1
ATOM 7078 C CA . LYS B 1 241 ? 20.578 15.523 -19.359 1 82.44 241 LYS B CA 1
ATOM 7079 C C . LYS B 1 241 ? 22 15.008 -19.141 1 82.44 241 LYS B C 1
ATOM 7081 O O . LYS B 1 241 ? 22.359 13.938 -19.641 1 82.44 241 LYS B O 1
ATOM 7086 N N . GLN B 1 242 ? 22.734 15.812 -18.375 1 84 242 GLN B N 1
ATOM 7087 C CA . GLN B 1 242 ? 24.141 15.453 -18.172 1 84 242 GLN B CA 1
ATOM 7088 C C . GLN B 1 242 ? 24.297 14.555 -16.938 1 84 242 GLN B C 1
ATOM 7090 O O . GLN B 1 242 ? 25.266 13.797 -16.844 1 84 242 GLN B O 1
ATOM 7095 N N . HIS B 1 243 ? 23.344 14.625 -16.062 1 86.19 243 HIS B N 1
ATOM 7096 C CA . HIS B 1 243 ? 23.547 13.969 -14.773 1 86.19 243 HIS B CA 1
ATOM 7097 C C . HIS B 1 243 ? 22.359 13.078 -14.43 1 86.19 243 HIS B C 1
ATOM 7099 O O . HIS B 1 243 ? 22.016 12.93 -13.25 1 86.19 243 HIS B O 1
ATOM 7105 N N . LYS B 1 244 ? 21.734 12.516 -15.352 1 78.62 244 LYS B N 1
ATOM 7106 C CA . LYS B 1 244 ? 20.531 11.711 -15.164 1 78.62 244 LYS B CA 1
ATOM 7107 C C . LYS B 1 244 ? 20.766 10.602 -14.148 1 78.62 244 LYS B C 1
ATOM 7109 O O . LYS B 1 244 ? 19.906 10.328 -13.305 1 78.62 244 LYS B O 1
ATOM 7114 N N . HIS B 1 245 ? 21.922 10.023 -14.078 1 74.56 245 HIS B N 1
ATOM 7115 C CA . HIS B 1 245 ? 22.219 8.867 -13.242 1 74.56 245 HIS B CA 1
ATOM 7116 C C . HIS B 1 245 ? 22.734 9.297 -11.875 1 74.56 245 HIS B C 1
ATOM 7118 O O . HIS B 1 245 ? 22.859 8.469 -10.969 1 74.56 245 HIS B O 1
ATOM 7124 N N . GLU B 1 246 ? 22.875 10.539 -11.703 1 83.5 246 GLU B N 1
ATOM 7125 C CA . GLU B 1 246 ? 23.5 11.023 -10.477 1 83.5 246 GLU B CA 1
ATOM 7126 C C . GLU B 1 246 ? 22.516 11.836 -9.641 1 83.5 246 GLU B C 1
ATOM 7128 O O . GLU B 1 246 ? 22.891 12.359 -8.586 1 83.5 246 GLU B O 1
ATOM 7133 N N . VAL B 1 247 ? 21.344 11.898 -10.07 1 89.38 247 VAL B N 1
ATOM 7134 C CA . VAL B 1 247 ? 20.391 12.742 -9.375 1 89.38 247 VAL B CA 1
ATOM 7135 C C . VAL B 1 247 ? 20.281 12.32 -7.91 1 89.38 247 VAL B C 1
ATOM 7137 O O . VAL B 1 247 ? 20.047 11.148 -7.613 1 89.38 247 VAL B O 1
ATOM 7140 N N . LYS B 1 248 ? 20.5 13.281 -7.008 1 94.19 248 LYS B N 1
ATOM 7141 C CA . LYS B 1 248 ? 20.531 12.992 -5.578 1 94.19 248 LYS B CA 1
ATOM 7142 C C . LYS B 1 248 ? 19.297 13.562 -4.875 1 94.19 248 LYS B C 1
ATOM 7144 O O . LYS B 1 248 ? 18.797 12.977 -3.914 1 94.19 248 LYS B O 1
ATOM 7149 N N . VAL B 1 249 ? 18.859 14.68 -5.273 1 96.44 249 VAL B N 1
ATOM 7150 C CA . VAL B 1 249 ? 17.688 15.305 -4.68 1 96.44 249 VAL B CA 1
ATOM 7151 C C . VAL B 1 249 ? 16.797 15.883 -5.781 1 96.44 249 VAL B C 1
ATOM 7153 O O . VAL B 1 249 ? 17.281 16.562 -6.688 1 96.44 249 VAL B O 1
ATOM 7156 N N . ILE B 1 250 ? 15.531 15.602 -5.715 1 93.94 250 ILE B N 1
ATOM 7157 C CA . ILE B 1 250 ? 14.539 16.078 -6.676 1 93.94 250 ILE B CA 1
ATOM 7158 C C . ILE B 1 250 ? 13.672 17.156 -6.031 1 93.94 250 ILE B C 1
ATOM 7160 O O . ILE B 1 250 ? 13.141 16.969 -4.934 1 93.94 250 ILE B O 1
ATOM 7164 N N . HIS B 1 251 ? 13.547 18.281 -6.637 1 94.38 251 HIS B N 1
ATOM 7165 C CA . HIS B 1 251 ? 12.758 19.422 -6.164 1 94.38 251 HIS B CA 1
ATOM 7166 C C . HIS B 1 251 ? 11.492 19.594 -6.992 1 94.38 251 HIS B C 1
ATOM 7168 O O . HIS B 1 251 ? 11.555 20.047 -8.141 1 94.38 251 HIS B O 1
ATOM 7174 N N . TRP B 1 252 ? 10.336 19.297 -6.434 1 85.94 252 TRP B N 1
ATOM 7175 C CA . TRP B 1 252 ? 9.055 19.391 -7.125 1 85.94 252 TRP B CA 1
ATOM 7176 C C . TRP B 1 252 ? 8.445 20.766 -6.977 1 85.94 252 TRP B C 1
ATOM 7178 O O . TRP B 1 252 ? 7.477 20.953 -6.234 1 85.94 252 TRP B O 1
ATOM 7188 N N . ASN B 1 253 ? 8.922 21.75 -7.719 1 69.69 253 ASN B N 1
ATOM 7189 C CA . ASN B 1 253 ? 8.531 23.156 -7.594 1 69.69 253 ASN B CA 1
ATOM 7190 C C . ASN B 1 253 ? 7.125 23.391 -8.141 1 69.69 253 ASN B C 1
ATOM 7192 O O . ASN B 1 253 ? 6.488 24.391 -7.812 1 69.69 253 ASN B O 1
ATOM 7196 N N . THR B 1 254 ? 6.688 22.641 -9.039 1 62 254 THR B N 1
ATOM 7197 C CA . THR B 1 254 ? 5.34 22.875 -9.547 1 62 254 THR B CA 1
ATOM 7198 C C . THR B 1 254 ? 4.516 21.594 -9.523 1 62 254 THR B C 1
ATOM 7200 O O . THR B 1 254 ? 5.031 20.516 -9.836 1 62 254 THR B O 1
ATOM 7203 N N . ARG B 1 255 ? 3.436 21.797 -8.961 1 51.59 255 ARG B N 1
ATOM 7204 C CA . ARG B 1 255 ? 2.5 20.672 -8.844 1 51.59 255 ARG B CA 1
ATOM 7205 C C . ARG B 1 255 ? 1.973 20.266 -10.211 1 51.59 255 ARG B C 1
ATOM 7207 O O . ARG B 1 255 ? 1.57 19.109 -10.406 1 51.59 255 ARG B O 1
ATOM 7214 N N . ARG B 1 256 ? 1.944 21.25 -11.141 1 47.53 256 ARG B N 1
ATOM 7215 C CA . ARG B 1 256 ? 1.306 21.016 -12.43 1 47.53 256 ARG B CA 1
ATOM 7216 C C . ARG B 1 256 ? 2.031 19.922 -13.203 1 47.53 256 ARG B C 1
ATOM 7218 O O . ARG B 1 256 ? 1.414 19.188 -13.977 1 47.53 256 ARG B O 1
ATOM 7225 N N . LYS B 1 257 ? 3.193 19.922 -13.125 1 47.25 257 LYS B N 1
ATOM 7226 C CA . LYS B 1 257 ? 4.035 19.094 -13.969 1 47.25 257 LYS B CA 1
ATOM 7227 C C . LYS B 1 257 ? 3.906 17.625 -13.594 1 47.25 257 LYS B C 1
ATOM 7229 O O . LYS B 1 257 ? 4.262 16.734 -14.375 1 47.25 257 LYS B O 1
ATOM 7234 N N . GLN B 1 258 ? 3.434 17.375 -12.406 1 47.34 258 GLN B N 1
ATOM 7235 C CA . GLN B 1 258 ? 3.199 15.977 -12.078 1 47.34 258 GLN B CA 1
ATOM 7236 C C . GLN B 1 258 ? 2.287 15.32 -13.109 1 47.34 258 GLN B C 1
ATOM 7238 O O . GLN B 1 258 ? 2.324 14.102 -13.281 1 47.34 258 GLN B O 1
ATOM 7243 N N . ASN B 1 259 ? 1.744 16.375 -13.945 1 46.31 259 ASN B N 1
ATOM 7244 C CA . ASN B 1 259 ? 0.738 15.883 -14.883 1 46.31 259 ASN B CA 1
ATOM 7245 C C . ASN B 1 259 ? 1.31 15.727 -16.297 1 46.31 259 ASN B C 1
ATOM 7247 O O . ASN B 1 259 ? 0.627 15.234 -17.188 1 46.31 259 ASN B O 1
ATOM 7251 N N . ASN B 1 260 ? 2.498 16.359 -16.469 1 47.81 260 ASN B N 1
ATOM 7252 C CA . ASN B 1 260 ? 3 16.156 -17.828 1 47.81 260 ASN B CA 1
ATOM 7253 C C . ASN B 1 260 ? 3.582 14.758 -18 1 47.81 260 ASN B C 1
ATOM 7255 O O . ASN B 1 260 ? 4.801 14.578 -17.938 1 47.81 260 ASN B O 1
ATOM 7259 N N . ARG B 1 261 ? 2.762 13.844 -18.109 1 52.47 261 ARG B N 1
ATOM 7260 C CA . ARG B 1 261 ? 2.9 12.391 -18.047 1 52.47 261 ARG B CA 1
ATOM 7261 C C . ARG B 1 261 ? 3.559 11.852 -19.312 1 52.47 261 ARG B C 1
ATOM 7263 O O . ARG B 1 261 ? 3.896 10.672 -19.391 1 52.47 261 ARG B O 1
ATOM 7270 N N . HIS B 1 262 ? 3.918 12.781 -20.156 1 55.03 262 HIS B N 1
ATOM 7271 C CA . HIS B 1 262 ? 4.273 12.117 -21.406 1 55.03 262 HIS B CA 1
ATOM 7272 C C . HIS B 1 262 ? 5.789 12.055 -21.578 1 55.03 262 HIS B C 1
ATOM 7274 O O . HIS B 1 262 ? 6.285 11.32 -22.438 1 55.03 262 HIS B O 1
ATOM 7280 N N . ASP B 1 263 ? 6.555 12.867 -20.75 1 66 263 ASP B N 1
ATOM 7281 C CA . ASP B 1 263 ? 8.008 12.758 -20.797 1 66 263 ASP B CA 1
ATOM 7282 C C . ASP B 1 263 ? 8.516 11.641 -19.891 1 66 263 ASP B C 1
ATOM 7284 O O . ASP B 1 263 ? 8.25 11.641 -18.688 1 66 263 ASP B O 1
ATOM 7288 N N . GLU B 1 264 ? 9.133 10.602 -20.562 1 68.56 264 GLU B N 1
ATOM 7289 C CA . GLU B 1 264 ? 9.609 9.414 -19.859 1 68.56 264 GLU B CA 1
ATOM 7290 C C . GLU B 1 264 ? 10.516 9.797 -18.688 1 68.56 264 GLU B C 1
ATOM 7292 O O . GLU B 1 264 ? 10.516 9.125 -17.656 1 68.56 264 GLU B O 1
ATOM 7297 N N . ASN B 1 265 ? 11.242 10.867 -18.906 1 72.19 265 ASN B N 1
ATOM 7298 C CA . ASN B 1 265 ? 12.133 11.312 -17.844 1 72.19 265 ASN B CA 1
ATOM 7299 C C . ASN B 1 265 ? 11.344 11.836 -16.641 1 72.19 265 ASN B C 1
ATOM 7301 O O . ASN B 1 265 ? 11.688 11.539 -15.492 1 72.19 265 ASN B O 1
ATOM 7305 N N . ILE B 1 266 ? 10.367 12.523 -16.984 1 77.12 266 ILE B N 1
ATOM 7306 C CA . ILE B 1 266 ? 9.539 13.07 -15.914 1 77.12 266 ILE B CA 1
ATOM 7307 C C . ILE B 1 266 ? 8.789 11.945 -15.219 1 77.12 266 ILE B C 1
ATOM 7309 O O . ILE B 1 266 ? 8.602 11.969 -14 1 77.12 266 ILE B O 1
ATOM 7313 N N . LYS B 1 267 ? 8.477 10.93 -16 1 78.5 267 LYS B N 1
ATOM 7314 C CA . LYS B 1 267 ? 7.789 9.781 -15.43 1 78.5 267 LYS B CA 1
ATOM 7315 C C . LYS B 1 267 ? 8.664 9.062 -14.414 1 78.5 267 LYS B C 1
ATOM 7317 O O . LYS B 1 267 ? 8.188 8.656 -13.352 1 78.5 267 LYS B O 1
ATOM 7322 N N . SER B 1 268 ? 9.938 8.93 -14.742 1 81.5 268 SER B N 1
ATOM 7323 C CA . SER B 1 268 ? 10.867 8.273 -13.836 1 81.5 268 SER B CA 1
ATOM 7324 C C . SER B 1 268 ? 10.992 9.031 -12.516 1 81.5 268 SER B C 1
ATOM 7326 O O . SER B 1 268 ? 11.039 8.422 -11.445 1 81.5 268 SER B O 1
ATOM 7328 N N . LEU B 1 269 ? 11.023 10.312 -12.656 1 85.62 269 LEU B N 1
ATOM 7329 C CA . LEU B 1 269 ? 11.148 11.141 -11.461 1 85.62 269 LEU B CA 1
ATOM 7330 C C . LEU B 1 269 ? 9.859 11.109 -10.648 1 85.62 269 LEU B C 1
ATOM 7332 O O . LEU B 1 269 ? 9.898 11.102 -9.414 1 85.62 269 LEU B O 1
ATOM 7336 N N . THR B 1 270 ? 8.773 11.031 -11.367 1 86.38 270 THR B N 1
ATOM 7337 C CA . THR B 1 270 ? 7.473 10.945 -10.703 1 86.38 270 THR B CA 1
ATOM 7338 C C . THR B 1 270 ? 7.336 9.625 -9.953 1 86.38 270 THR B C 1
ATOM 7340 O O . THR B 1 270 ? 6.754 9.578 -8.867 1 86.38 270 THR B O 1
ATOM 7343 N N . ASP B 1 271 ? 7.887 8.625 -10.516 1 86.94 271 ASP B N 1
ATOM 7344 C CA . ASP B 1 271 ? 7.832 7.312 -9.883 1 86.94 271 ASP B CA 1
ATOM 7345 C C . ASP B 1 271 ? 8.594 7.309 -8.555 1 86.94 271 ASP B C 1
ATOM 7347 O O . ASP B 1 271 ? 8.18 6.648 -7.602 1 86.94 271 ASP B O 1
ATOM 7351 N N . VAL B 1 272 ? 9.664 8.039 -8.523 1 88 272 VAL B N 1
ATOM 7352 C CA . VAL B 1 272 ? 10.422 8.148 -7.289 1 88 272 VAL B CA 1
ATOM 7353 C C . VAL B 1 272 ? 9.586 8.844 -6.223 1 88 272 VAL B C 1
ATOM 7355 O O . VAL B 1 272 ? 9.508 8.383 -5.078 1 88 272 VAL B O 1
ATOM 7358 N N . PHE B 1 273 ? 8.953 9.906 -6.668 1 89.44 273 PHE B N 1
ATOM 7359 C CA . PHE B 1 273 ? 8.086 10.648 -5.766 1 89.44 273 PHE B CA 1
ATOM 7360 C C . PHE B 1 273 ? 6.973 9.758 -5.227 1 89.44 273 PHE B C 1
ATOM 7362 O O . PHE B 1 273 ? 6.73 9.719 -4.02 1 89.44 273 PHE B O 1
ATOM 7369 N N . ARG B 1 274 ? 6.375 9.016 -6.047 1 90.19 274 ARG B N 1
ATOM 7370 C CA . ARG B 1 274 ? 5.254 8.156 -5.672 1 90.19 274 ARG B CA 1
ATOM 7371 C C . ARG B 1 274 ? 5.715 7.031 -4.758 1 90.19 274 ARG B C 1
ATOM 7373 O O . ARG B 1 274 ? 4.988 6.633 -3.844 1 90.19 274 ARG B O 1
ATOM 7380 N N . THR B 1 275 ? 6.895 6.523 -5.008 1 92.31 275 THR B N 1
ATOM 7381 C CA . THR B 1 275 ? 7.449 5.469 -4.164 1 92.31 275 THR B CA 1
ATOM 7382 C C . THR B 1 275 ? 7.52 5.922 -2.709 1 92.31 275 THR B C 1
ATOM 7384 O O . THR B 1 275 ? 7.047 5.219 -1.812 1 92.31 275 THR B O 1
ATOM 7387 N N . PHE B 1 276 ? 7.977 7.094 -2.512 1 94.12 276 PHE B N 1
ATOM 7388 C CA . PHE B 1 276 ? 8.18 7.543 -1.14 1 94.12 276 PHE B CA 1
ATOM 7389 C C . PHE B 1 276 ? 6.875 8.047 -0.534 1 94.12 276 PHE B C 1
ATOM 7391 O O . PHE B 1 276 ? 6.715 8.047 0.688 1 94.12 276 PHE B O 1
ATOM 7398 N N . THR B 1 277 ? 5.969 8.438 -1.4 1 93.38 277 THR B N 1
ATOM 7399 C CA . THR B 1 277 ? 4.652 8.781 -0.877 1 93.38 277 THR B CA 1
ATOM 7400 C C . THR B 1 277 ? 3.939 7.539 -0.348 1 93.38 277 THR B C 1
ATOM 7402 O O . THR B 1 277 ? 3.227 7.609 0.656 1 93.38 277 THR B O 1
ATOM 7405 N N . GLU B 1 278 ? 4.238 6.418 -0.942 1 93.44 278 GLU B N 1
ATOM 7406 C CA . GLU B 1 278 ? 3.459 5.223 -0.639 1 93.44 278 GLU B CA 1
ATOM 7407 C C . GLU B 1 278 ? 4.195 4.32 0.348 1 93.44 278 GLU B C 1
ATOM 7409 O O . GLU B 1 278 ? 3.59 3.432 0.952 1 93.44 278 GLU B O 1
ATOM 7414 N N . ILE B 1 279 ? 5.496 4.504 0.501 1 94.81 279 ILE B N 1
ATOM 7415 C CA . ILE B 1 279 ? 6.273 3.619 1.367 1 94.81 279 ILE B CA 1
ATOM 7416 C C . ILE B 1 279 ? 5.73 3.691 2.793 1 94.81 279 ILE B C 1
ATOM 7418 O O . ILE B 1 279 ? 5.352 4.766 3.268 1 94.81 279 ILE B O 1
ATOM 7422 N N . ASN B 1 280 ? 5.645 2.58 3.492 1 94.44 280 ASN B N 1
ATOM 7423 C CA . ASN B 1 280 ? 5.176 2.504 4.871 1 94.44 280 ASN B CA 1
ATOM 7424 C C . ASN B 1 280 ? 6.18 3.127 5.84 1 94.44 280 ASN B C 1
ATOM 7426 O O . ASN B 1 280 ? 7.27 2.588 6.047 1 94.44 280 ASN B O 1
ATOM 7430 N N . GLY B 1 281 ? 5.773 4.215 6.449 1 94.94 281 GLY B N 1
ATOM 7431 C CA . GLY B 1 281 ? 6.664 4.926 7.348 1 94.94 281 GLY B CA 1
ATOM 7432 C C . GLY B 1 281 ? 7.113 4.09 8.531 1 94.94 281 GLY B C 1
ATOM 7433 O O . GLY B 1 281 ? 8.164 4.352 9.125 1 94.94 281 GLY B O 1
ATOM 7434 N N . ALA B 1 282 ? 6.324 3.096 8.922 1 92.75 282 ALA B N 1
ATOM 7435 C CA . ALA B 1 282 ? 6.672 2.24 10.055 1 92.75 282 ALA B CA 1
ATOM 7436 C C . ALA B 1 282 ? 7.953 1.456 9.773 1 92.75 282 ALA B C 1
ATOM 7438 O O . ALA B 1 282 ? 8.703 1.129 10.695 1 92.75 282 ALA B O 1
ATOM 7439 N N . PHE B 1 283 ? 8.258 1.198 8.5 1 91.56 283 PHE B N 1
ATOM 7440 C CA . PHE B 1 283 ? 9.422 0.407 8.125 1 91.56 283 PHE B CA 1
ATOM 7441 C C . PHE B 1 283 ? 10.68 1.261 8.133 1 91.56 283 PHE B C 1
ATOM 7443 O O . PHE B 1 283 ? 11.789 0.744 7.973 1 91.56 283 PHE B O 1
ATOM 7450 N N . LEU B 1 284 ? 10.562 2.537 8.391 1 91.81 284 LEU B N 1
ATOM 7451 C CA . LEU B 1 284 ? 11.695 3.459 8.328 1 91.81 284 LEU B CA 1
ATOM 7452 C C . LEU B 1 284 ? 12.195 3.801 9.734 1 91.81 284 LEU B C 1
ATOM 7454 O O . LEU B 1 284 ? 13.086 4.637 9.891 1 91.81 284 LEU B O 1
ATOM 7458 N N . ARG B 1 285 ? 11.625 3.182 10.727 1 85.94 285 ARG B N 1
ATOM 7459 C CA . ARG B 1 285 ? 11.961 3.502 12.109 1 85.94 285 ARG B CA 1
ATOM 7460 C C . ARG B 1 285 ? 13.367 3.033 12.453 1 85.94 285 ARG B C 1
ATOM 7462 O O . ARG B 1 285 ? 14.102 3.729 13.156 1 85.94 285 ARG B O 1
ATOM 7469 N N . HIS B 1 286 ? 13.797 1.911 11.977 1 72.38 286 HIS B N 1
ATOM 7470 C CA . HIS B 1 286 ? 15.039 1.319 12.469 1 72.38 286 HIS B CA 1
ATOM 7471 C C . HIS B 1 286 ? 16.203 1.618 11.531 1 72.38 286 HIS B C 1
ATOM 7473 O O . HIS B 1 286 ? 16.234 1.123 10.398 1 72.38 286 HIS B O 1
ATOM 7479 N N . PRO B 1 287 ? 17 2.637 12.078 1 63.88 287 PRO B N 1
ATOM 7480 C CA . PRO B 1 287 ? 18.125 3.041 11.219 1 63.88 287 PRO B CA 1
ATOM 7481 C C . PRO B 1 287 ? 19.25 2.008 11.195 1 63.88 287 PRO B C 1
ATOM 7483 O O . PRO B 1 287 ? 19.328 1.162 12.086 1 63.88 287 PRO B O 1
ATOM 7486 N N . ARG B 1 288 ? 19.922 2.018 10.148 1 64.19 288 ARG B N 1
ATOM 7487 C CA . ARG B 1 288 ? 21.188 1.276 10.07 1 64.19 288 ARG B CA 1
ATOM 7488 C C . ARG B 1 288 ? 22.359 2.125 10.555 1 64.19 288 ARG B C 1
ATOM 7490 O O . ARG B 1 288 ? 23.281 2.404 9.789 1 64.19 288 ARG B O 1
ATOM 7497 N N . ILE B 1 289 ? 22.141 2.809 11.859 1 63.16 289 ILE B N 1
ATOM 7498 C CA . ILE B 1 289 ? 23.125 3.713 12.422 1 63.16 289 ILE B CA 1
ATOM 7499 C C . ILE B 1 289 ? 23.938 2.988 13.5 1 63.16 289 ILE B C 1
ATOM 7501 O O . ILE B 1 289 ? 23.391 2.24 14.305 1 63.16 289 ILE B O 1
ATOM 7505 N N . THR B 1 290 ? 25.234 2.734 13.328 1 55.47 290 THR B N 1
ATOM 7506 C CA . THR B 1 290 ? 26.031 2.182 14.406 1 55.47 290 THR B CA 1
ATOM 7507 C C . THR B 1 290 ? 26.719 3.295 15.203 1 55.47 290 THR B C 1
ATOM 7509 O O . THR B 1 290 ? 27.594 3.984 14.68 1 55.47 290 THR B O 1
ATOM 7512 N N . CYS B 1 291 ? 26.016 4.055 15.984 1 56.66 291 CYS B N 1
ATOM 7513 C CA . CYS B 1 291 ? 26.75 4.969 16.844 1 56.66 291 CYS B CA 1
ATOM 7514 C C . CYS B 1 291 ? 27.359 4.234 18.031 1 56.66 291 CYS B C 1
ATOM 7516 O O . CYS B 1 291 ? 26.812 3.219 18.484 1 56.66 291 CYS B O 1
ATOM 7518 N N . SER B 1 292 ? 28.609 4.125 18.109 1 47.25 292 SER B N 1
ATOM 7519 C CA . SER B 1 292 ? 29.375 3.449 19.141 1 47.25 292 SER B CA 1
ATOM 7520 C C . SER B 1 292 ? 28.594 3.396 20.453 1 47.25 292 SER B C 1
ATOM 7522 O O . SER B 1 292 ? 28.984 2.699 21.391 1 47.25 292 SER B O 1
ATOM 7524 N N . THR B 1 293 ? 27.938 4.492 20.922 1 44.78 293 THR B N 1
ATOM 7525 C CA . THR B 1 293 ? 27.625 4.336 22.344 1 44.78 293 THR B CA 1
ATOM 7526 C C . THR B 1 293 ? 26.781 3.092 22.578 1 44.78 293 THR B C 1
ATOM 7528 O O . THR B 1 293 ? 26.359 2.434 21.625 1 44.78 293 THR B O 1
ATOM 7531 N N . ASP B 1 294 ? 25.766 3.248 23.844 1 41.47 294 ASP B N 1
ATOM 7532 C CA . ASP B 1 294 ? 25.078 2.232 24.625 1 41.47 294 ASP B CA 1
ATOM 7533 C C . ASP B 1 294 ? 24.047 1.487 23.781 1 41.47 294 ASP B C 1
ATOM 7535 O O . ASP B 1 294 ? 22.938 1.982 23.547 1 41.47 294 ASP B O 1
ATOM 7539 N N . ASP B 1 295 ? 24.516 0.91 22.812 1 42.69 295 ASP B N 1
ATOM 7540 C CA . ASP B 1 295 ? 23.516 0.045 22.203 1 42.69 295 ASP B CA 1
ATOM 7541 C C . ASP B 1 295 ? 22.703 -0.696 23.25 1 42.69 295 ASP B C 1
ATOM 7543 O O . ASP B 1 295 ? 23.266 -1.41 24.094 1 42.69 295 ASP B O 1
ATOM 7547 N N . PRO B 1 296 ? 21.672 -0.141 23.703 1 37.47 296 PRO B N 1
ATOM 7548 C CA . PRO B 1 296 ? 21.078 -1.015 24.703 1 37.47 296 PRO B CA 1
ATOM 7549 C C . PRO B 1 296 ? 21.219 -2.496 24.375 1 37.47 296 PRO B C 1
ATOM 7551 O O . PRO B 1 296 ? 21.344 -2.855 23.203 1 37.47 296 PRO B O 1
ATOM 7554 N N . GLU B 1 297 ? 21.812 -3.193 25.469 1 33.59 297 GLU B N 1
ATOM 7555 C CA . GLU B 1 297 ? 21.859 -4.652 25.516 1 33.59 297 GLU B CA 1
ATOM 7556 C C . GLU B 1 297 ? 20.719 -5.27 24.719 1 33.59 297 GLU B C 1
ATOM 7558 O O . GLU B 1 297 ? 19.578 -4.777 24.766 1 33.59 297 GLU B O 1
ATOM 7563 N N . ILE B 1 298 ? 21.094 -5.875 23.797 1 34.97 298 ILE B N 1
ATOM 7564 C CA . ILE B 1 298 ? 20.25 -6.82 23.094 1 34.97 298 ILE B CA 1
ATOM 7565 C C . ILE B 1 298 ? 19.328 -7.531 24.078 1 34.97 298 ILE B C 1
ATOM 7567 O O . ILE B 1 298 ? 19.797 -8.25 24.969 1 34.97 298 ILE B O 1
ATOM 7571 N N . TYR B 1 299 ? 18.359 -6.82 24.641 1 29.22 299 TYR B N 1
ATOM 7572 C CA . TYR B 1 299 ? 17.5 -7.688 25.422 1 29.22 299 TYR B CA 1
ATOM 7573 C C . TYR B 1 299 ? 17.219 -8.992 24.688 1 29.22 299 TYR B C 1
ATOM 7575 O O . TYR B 1 299 ? 17.125 -9.016 23.469 1 29.22 299 TYR B O 1
ATOM 7583 N N . GLN B 1 300 ? 17.672 -10.016 25.375 1 29.03 300 GLN B N 1
ATOM 7584 C CA . GLN B 1 300 ? 17.422 -11.438 25.156 1 29.03 300 GLN B CA 1
ATOM 7585 C C . GLN B 1 300 ? 16.047 -11.656 24.531 1 29.03 300 GLN B C 1
ATOM 7587 O O . GLN B 1 300 ? 15.078 -10.977 24.875 1 29.03 300 GLN B O 1
ATOM 7592 N N . SER B 1 301 ? 16.125 -12.234 23.438 1 30.81 301 SER B N 1
ATOM 7593 C CA . SER B 1 301 ? 15.055 -12.852 22.656 1 30.81 301 SER B CA 1
ATOM 7594 C C . SER B 1 301 ? 13.961 -13.414 23.547 1 30.81 301 SER B C 1
ATOM 7596 O O . SER B 1 301 ? 14.219 -14.281 24.391 1 30.81 301 SER B O 1
ATOM 7598 N N . LEU B 1 302 ? 13.211 -12.586 24.219 1 29.56 302 LEU B N 1
ATOM 7599 C CA . LEU B 1 302 ? 12.172 -13.43 24.797 1 29.56 302 LEU B CA 1
ATOM 7600 C C . LEU B 1 302 ? 11.828 -14.586 23.859 1 29.56 302 LEU B C 1
ATOM 7602 O O . LEU B 1 302 ? 11.93 -14.453 22.641 1 29.56 302 LEU B O 1
ATOM 7606 N N . ASP B 1 303 ? 11.789 -15.719 24.422 1 29.09 303 ASP B N 1
ATOM 7607 C CA . ASP B 1 303 ? 11.445 -17.062 23.969 1 29.09 303 ASP B CA 1
ATOM 7608 C C . ASP B 1 303 ? 10.422 -17.016 22.844 1 29.09 303 ASP B C 1
ATOM 7610 O O . ASP B 1 303 ? 9.57 -16.125 22.797 1 29.09 303 ASP B O 1
ATOM 7614 N N . ASP B 1 304 ? 10.773 -17.484 21.672 1 34.25 304 ASP B N 1
ATOM 7615 C CA . ASP B 1 304 ? 10.023 -18.078 20.578 1 34.25 304 ASP B CA 1
ATOM 7616 C C . ASP B 1 304 ? 8.625 -18.5 21.031 1 34.25 304 ASP B C 1
ATOM 7618 O O . ASP B 1 304 ? 8.312 -19.688 21.062 1 34.25 304 ASP B O 1
ATOM 7622 N N . THR B 1 305 ? 8.172 -18.078 22.188 1 33.72 305 THR B N 1
ATOM 7623 C CA . THR B 1 305 ? 6.93 -18.781 22.484 1 33.72 305 THR B CA 1
ATOM 7624 C C . THR B 1 305 ? 5.961 -18.703 21.312 1 33.72 305 THR B C 1
ATOM 7626 O O . THR B 1 305 ? 6.062 -17.797 20.484 1 33.72 305 THR B O 1
ATOM 7629 N N . ASP B 1 306 ? 5.109 -19.609 21.203 1 38.75 306 ASP B N 1
ATOM 7630 C CA . ASP B 1 306 ? 3.959 -20.031 20.406 1 38.75 306 ASP B CA 1
ATOM 7631 C C . ASP B 1 306 ? 3.113 -18.828 19.984 1 38.75 306 ASP B C 1
ATOM 7633 O O . ASP B 1 306 ? 2.906 -17.906 20.766 1 38.75 306 ASP B O 1
ATOM 7637 N N . PHE B 1 307 ? 3.211 -18.5 18.812 1 44.03 307 PHE B N 1
ATOM 7638 C CA . PHE B 1 307 ? 2.18 -17.641 18.219 1 44.03 307 PHE B CA 1
ATOM 7639 C C . PHE B 1 307 ? 0.892 -17.719 19.031 1 44.03 307 PHE B C 1
ATOM 7641 O O . PHE B 1 307 ? 0.17 -18.719 18.969 1 44.03 307 PHE B O 1
ATOM 7648 N N . ASP B 1 308 ? 0.929 -17.125 20.281 1 57.62 308 ASP B N 1
ATOM 7649 C CA . ASP B 1 308 ? -0.328 -16.969 21 1 57.62 308 ASP B CA 1
ATOM 7650 C C . ASP B 1 308 ? -1.121 -15.773 20.469 1 57.62 308 ASP B C 1
ATOM 7652 O O . ASP B 1 308 ? -0.618 -14.648 20.438 1 57.62 308 ASP B O 1
ATOM 7656 N N . MET B 1 309 ? -2.014 -15.984 19.734 1 63.5 309 MET B N 1
ATOM 7657 C CA . MET B 1 309 ? -2.932 -15 19.172 1 63.5 309 MET B CA 1
ATOM 7658 C C . MET B 1 309 ? -3.229 -13.891 20.156 1 63.5 309 MET B C 1
ATOM 7660 O O . MET B 1 309 ? -3.307 -12.719 19.781 1 63.5 309 MET B O 1
ATOM 7664 N N . CYS B 1 310 ? -3.207 -14.305 21.391 1 72.44 310 CYS B N 1
ATOM 7665 C CA . CYS B 1 310 ? -3.553 -13.312 22.406 1 72.44 310 CYS B CA 1
ATOM 7666 C C . CYS B 1 310 ? -2.4 -12.344 22.625 1 72.44 310 CYS B C 1
ATOM 7668 O O . CYS B 1 310 ? -2.617 -11.141 22.766 1 72.44 310 CYS B O 1
ATOM 7670 N N . SER B 1 311 ? -1.229 -12.898 22.609 1 68.56 311 SER B N 1
ATOM 7671 C CA . SER B 1 311 ? -0.066 -12.031 22.766 1 68.56 311 SER B CA 1
ATOM 7672 C C . SER B 1 311 ? 0.058 -11.047 21.609 1 68.56 311 SER B C 1
ATOM 7674 O O . SER B 1 311 ? 0.392 -9.875 21.812 1 68.56 311 SER B O 1
ATOM 7676 N N . ASP B 1 312 ? -0.383 -11.5 20.5 1 71.06 312 ASP B N 1
ATOM 7677 C CA . ASP B 1 312 ? -0.322 -10.641 19.328 1 71.06 312 ASP B CA 1
ATOM 7678 C C . ASP B 1 312 ? -1.362 -9.523 19.406 1 71.06 312 ASP B C 1
ATOM 7680 O O . ASP B 1 312 ? -1.087 -8.383 19.031 1 71.06 312 ASP B O 1
ATOM 7684 N N . LEU B 1 313 ? -2.438 -9.922 19.922 1 73.19 313 LEU B N 1
ATOM 7685 C CA . LEU B 1 313 ? -3.504 -8.938 20.062 1 73.19 313 LEU B CA 1
ATOM 7686 C C . LEU B 1 313 ? -3.145 -7.879 21.094 1 73.19 313 LEU B C 1
ATOM 7688 O O . LEU B 1 313 ? -3.369 -6.688 20.875 1 73.19 313 LEU B O 1
ATOM 7692 N N . ILE B 1 314 ? -2.6 -8.352 22.188 1 72.06 314 ILE B N 1
ATOM 7693 C CA . ILE B 1 314 ? -2.217 -7.441 23.25 1 72.06 314 ILE B CA 1
ATOM 7694 C C . ILE B 1 314 ? -1.105 -6.512 22.766 1 72.06 314 ILE B C 1
ATOM 7696 O O . ILE B 1 314 ? -1.146 -5.305 23.016 1 72.06 314 ILE B O 1
ATOM 7700 N N . SER B 1 315 ? -0.19 -7.09 22.047 1 73.19 315 SER B N 1
ATOM 7701 C CA . SER B 1 315 ? 0.91 -6.293 21.516 1 73.19 315 SER B CA 1
ATOM 7702 C C . SER B 1 315 ? 0.411 -5.273 20.5 1 73.19 315 SER B C 1
ATOM 7704 O O . SER B 1 315 ? 0.898 -4.145 20.453 1 73.19 315 SER B O 1
ATOM 7706 N N . SER B 1 316 ? -0.526 -5.699 19.781 1 74.19 316 SER B N 1
ATOM 7707 C CA . SER B 1 316 ? -1.105 -4.801 18.781 1 74.19 316 SER B CA 1
ATOM 7708 C C . SER B 1 316 ? -1.815 -3.627 19.438 1 74.19 316 SER B C 1
ATOM 7710 O O . SER B 1 316 ? -1.743 -2.496 18.953 1 74.19 316 SER B O 1
ATOM 7712 N N . ALA B 1 317 ? -2.416 -3.928 20.531 1 76.12 317 ALA B N 1
ATOM 7713 C CA . ALA B 1 317 ? -3.135 -2.887 21.25 1 76.12 317 ALA B CA 1
ATOM 7714 C C . ALA B 1 317 ? -2.168 -1.861 21.844 1 76.12 317 ALA B C 1
ATOM 7716 O O . ALA B 1 317 ? -2.498 -0.677 21.938 1 76.12 317 ALA B O 1
ATOM 7717 N N . ALA B 1 318 ? -1.01 -2.307 22.109 1 76.06 318 ALA B N 1
ATOM 7718 C CA . ALA B 1 318 ? -0.024 -1.45 22.766 1 76.06 318 ALA B CA 1
ATOM 7719 C C . ALA B 1 318 ? 0.854 -0.74 21.734 1 76.06 318 ALA B C 1
ATOM 7721 O O . ALA B 1 318 ? 1.562 0.213 22.062 1 76.06 318 ALA B O 1
ATOM 7722 N N . SER B 1 319 ? 0.718 -1.112 20.547 1 81.69 319 SER B N 1
ATOM 7723 C CA . SER B 1 319 ? 1.599 -0.575 19.516 1 81.69 319 SER B CA 1
ATOM 7724 C C . SER B 1 319 ? 1.247 0.873 19.188 1 81.69 319 SER B C 1
ATOM 7726 O O . SER B 1 319 ? 0.07 1.231 19.125 1 81.69 319 SER B O 1
ATOM 7728 N N . LEU B 1 320 ? 2.305 1.628 19.062 1 88.94 320 LEU B N 1
ATOM 7729 C CA . LEU B 1 320 ? 2.121 3.008 18.625 1 88.94 320 LEU B CA 1
ATOM 7730 C C . LEU B 1 320 ? 1.902 3.08 17.125 1 88.94 320 LEU B C 1
ATOM 7732 O O . LEU B 1 320 ? 2.602 2.41 16.359 1 88.94 320 LEU B O 1
ATOM 7736 N N . HIS B 1 321 ? 0.847 3.744 16.75 1 94.69 321 HIS B N 1
ATOM 7737 C CA . HIS B 1 321 ? 0.582 4.016 15.336 1 94.69 321 HIS B CA 1
ATOM 7738 C C . HIS B 1 321 ? 0.895 5.469 14.992 1 94.69 321 HIS B C 1
ATOM 7740 O O . HIS B 1 321 ? 0.453 6.387 15.68 1 94.69 321 HIS B O 1
ATOM 7746 N N . ARG B 1 322 ? 1.733 5.633 13.984 1 97.19 322 ARG B N 1
ATOM 7747 C CA . ARG B 1 322 ? 1.962 6.984 13.477 1 97.19 322 ARG B CA 1
ATOM 7748 C C . ARG B 1 322 ? 0.643 7.676 13.148 1 97.19 322 ARG B C 1
ATOM 7750 O O . ARG B 1 322 ? -0.203 7.113 12.453 1 97.19 322 ARG B O 1
ATOM 7757 N N . THR B 1 323 ? 0.433 8.875 13.672 1 98.44 323 THR B N 1
ATOM 7758 C CA . THR B 1 323 ? -0.847 9.562 13.539 1 98.44 323 THR B CA 1
ATOM 7759 C C . THR B 1 323 ? -0.649 10.977 12.992 1 98.44 323 THR B C 1
ATOM 7761 O O . THR B 1 323 ? 0.089 11.773 13.57 1 98.44 323 THR B O 1
ATOM 7764 N N . HIS B 1 324 ? -1.203 11.25 11.867 1 98.69 324 HIS B N 1
ATOM 7765 C CA . HIS B 1 324 ? -1.229 12.578 11.266 1 98.69 324 HIS B CA 1
ATOM 7766 C C . HIS B 1 324 ? -2.6 13.234 11.422 1 98.69 324 HIS B C 1
ATOM 7768 O O . HIS B 1 324 ? -3.516 12.961 10.641 1 98.69 324 HIS B O 1
ATOM 7774 N N . ILE B 1 325 ? -2.756 14.102 12.391 1 98.62 325 ILE B N 1
ATOM 7775 C CA . ILE B 1 325 ? -4.035 14.766 12.617 1 98.62 325 ILE B CA 1
ATOM 7776 C C . ILE B 1 325 ? -4.211 15.898 11.609 1 98.62 325 ILE B C 1
ATOM 7778 O O . ILE B 1 325 ? -3.232 16.516 11.188 1 98.62 325 ILE B O 1
ATOM 7782 N N . PHE B 1 326 ? -5.441 16.125 11.18 1 98.19 326 PHE B N 1
ATOM 7783 C CA . PHE B 1 326 ? -5.797 17.172 10.242 1 98.19 326 PHE B CA 1
ATOM 7784 C C . PHE B 1 326 ? -4.992 17.047 8.953 1 98.19 326 PHE B C 1
ATOM 7786 O O . PHE B 1 326 ? -4.332 18 8.531 1 98.19 326 PHE B O 1
ATOM 7793 N N . TYR B 1 327 ? -5.152 15.906 8.344 1 98.12 327 TYR B N 1
ATOM 7794 C CA . TYR B 1 327 ? -4.473 15.555 7.105 1 98.12 327 TYR B CA 1
ATOM 7795 C C . TYR B 1 327 ? -4.891 16.484 5.969 1 98.12 327 TYR B C 1
ATOM 7797 O O . TYR B 1 327 ? -4.125 16.703 5.031 1 98.12 327 TYR B O 1
ATOM 7805 N N . LEU B 1 328 ? -6.078 17.062 6.051 1 97.56 328 LEU B N 1
ATOM 7806 C CA . LEU B 1 328 ? -6.629 18.062 5.148 1 97.56 328 LEU B CA 1
ATOM 7807 C C . LEU B 1 328 ? -6.988 19.344 5.906 1 97.56 328 LEU B C 1
ATOM 7809 O O . LEU B 1 328 ? -7.129 19.328 7.129 1 97.56 328 LEU B O 1
ATOM 7813 N N . PRO B 1 329 ? -7.098 20.469 5.16 1 96.44 329 PRO B N 1
ATOM 7814 C CA . PRO B 1 329 ? -7.395 21.734 5.836 1 96.44 329 PRO B CA 1
ATOM 7815 C C . PRO B 1 329 ? -8.695 21.688 6.637 1 96.44 329 PRO B C 1
ATOM 7817 O O . PRO B 1 329 ? -9.672 21.094 6.191 1 96.44 329 PRO B O 1
ATOM 7820 N N . PHE B 1 330 ? -8.672 22.234 7.805 1 97 330 PHE B N 1
ATOM 7821 C CA . PHE B 1 330 ? -9.797 22.312 8.719 1 97 330 PHE B CA 1
ATOM 7822 C C . PHE B 1 330 ? -10.016 23.734 9.203 1 97 330 PHE B C 1
ATOM 7824 O O . PHE B 1 330 ? -9.086 24.391 9.672 1 97 330 PHE B O 1
ATOM 7831 N N . ASP B 1 331 ? -11.211 24.219 8.961 1 94.94 331 ASP B N 1
ATOM 7832 C CA . ASP B 1 331 ? -11.562 25.562 9.391 1 94.94 331 ASP B CA 1
ATOM 7833 C C . ASP B 1 331 ? -12.977 25.609 9.969 1 94.94 331 ASP B C 1
ATOM 7835 O O . ASP B 1 331 ? -13.953 25.703 9.219 1 94.94 331 ASP B O 1
ATOM 7839 N N . TYR B 1 332 ? -13.047 25.422 11.273 1 92.81 332 TYR B N 1
ATOM 7840 C CA . TYR B 1 332 ? -14.312 25.531 11.984 1 92.81 332 TYR B CA 1
ATOM 7841 C C . TYR B 1 332 ? -14.109 26.109 13.383 1 92.81 332 TYR B C 1
ATOM 7843 O O . TYR B 1 332 ? -13.203 25.688 14.109 1 92.81 332 TYR B O 1
ATOM 7851 N N . HIS B 1 333 ? -14.891 27.109 13.656 1 86.5 333 HIS B N 1
ATOM 7852 C CA . HIS B 1 333 ? -14.93 27.688 14.992 1 86.5 333 HIS B CA 1
ATOM 7853 C C . HIS B 1 333 ? -16.328 27.609 15.594 1 86.5 333 HIS B C 1
ATOM 7855 O O . HIS B 1 333 ? -17.312 28.031 14.961 1 86.5 333 HIS B O 1
ATOM 7861 N N . SER B 1 334 ? -16.344 26.922 16.672 1 80.75 334 SER B N 1
ATOM 7862 C CA . SER B 1 334 ? -17.641 26.734 17.312 1 80.75 334 SER B CA 1
ATOM 7863 C C . SER B 1 334 ? -18.25 28.078 17.734 1 80.75 334 SER B C 1
ATOM 7865 O O . SER B 1 334 ? -17.609 28.859 18.438 1 80.75 334 SER B O 1
ATOM 7867 N N . ASN B 1 335 ? -19.359 28.438 17.125 1 73.19 335 ASN B N 1
ATOM 7868 C CA . ASN B 1 335 ? -20.031 29.703 17.438 1 73.19 335 ASN B CA 1
ATOM 7869 C C . ASN B 1 335 ? -20.953 29.562 18.641 1 73.19 335 ASN B C 1
ATOM 7871 O O . ASN B 1 335 ? -21.406 30.547 19.203 1 73.19 335 ASN B O 1
ATOM 7875 N N . SER B 1 336 ? -21.297 28.359 18.891 1 80.5 336 SER B N 1
ATOM 7876 C CA . SER B 1 336 ? -22.25 28.125 19.969 1 80.5 336 SER B CA 1
ATOM 7877 C C . SER B 1 336 ? -21.781 27 20.891 1 80.5 336 SER B C 1
ATOM 7879 O O . SER B 1 336 ? -21.094 26.094 20.453 1 80.5 336 SER B O 1
ATOM 7881 N N . ALA B 1 337 ? -22.156 27.172 22.078 1 82.75 337 ALA B N 1
ATOM 7882 C CA . ALA B 1 337 ? -21.812 26.188 23.109 1 82.75 337 ALA B CA 1
ATOM 7883 C C . ALA B 1 337 ? -22.594 24.891 22.891 1 82.75 337 ALA B C 1
ATOM 7885 O O . ALA B 1 337 ? -22.297 23.875 23.531 1 82.75 337 ALA B O 1
ATOM 7886 N N . THR B 1 338 ? -23.406 24.953 21.828 1 88.94 338 THR B N 1
ATOM 7887 C CA . THR B 1 338 ? -24.266 23.781 21.703 1 88.94 338 THR B CA 1
ATOM 7888 C C . THR B 1 338 ? -23.984 23.047 20.391 1 88.94 338 THR B C 1
ATOM 7890 O O . THR B 1 338 ? -24.703 22.125 20.016 1 88.94 338 THR B O 1
ATOM 7893 N N . ASP B 1 339 ? -22.891 23.438 19.75 1 92.88 339 ASP B N 1
ATOM 7894 C CA . ASP B 1 339 ? -22.531 22.703 18.547 1 92.88 339 ASP B CA 1
ATOM 7895 C C . ASP B 1 339 ? -22.125 21.266 18.875 1 92.88 339 ASP B C 1
ATOM 7897 O O . ASP B 1 339 ? -21.578 21.016 19.938 1 92.88 339 ASP B O 1
ATOM 7901 N N . VAL B 1 340 ? -22.469 20.375 17.969 1 96.44 340 VAL B N 1
ATOM 7902 C CA . VAL B 1 340 ? -22.203 18.953 18.172 1 96.44 340 VAL B CA 1
ATOM 7903 C C . VAL B 1 340 ? -21.328 18.422 17.031 1 96.44 340 VAL B C 1
ATOM 7905 O O . VAL B 1 340 ? -21.656 18.594 15.859 1 96.44 340 VAL B O 1
ATOM 7908 N N . SER B 1 341 ? -20.188 17.859 17.375 1 97.62 341 SER B N 1
ATOM 7909 C CA . SER B 1 341 ? -19.344 17.188 16.391 1 97.62 341 SER B CA 1
ATOM 7910 C C . SER B 1 341 ? -19.609 15.688 16.359 1 97.62 341 SER B C 1
ATOM 7912 O O . SER B 1 341 ? -19.688 15.039 17.406 1 97.62 341 SER B O 1
ATOM 7914 N N . ILE B 1 342 ? -19.781 15.102 15.195 1 98.5 342 ILE B N 1
ATOM 7915 C CA . ILE B 1 342 ? -19.781 13.648 15.055 1 98.5 342 ILE B CA 1
ATOM 7916 C C . ILE B 1 342 ? -18.359 13.109 15.203 1 98.5 342 ILE B C 1
ATOM 7918 O O . ILE B 1 342 ? -17.422 13.672 14.648 1 98.5 342 ILE B O 1
ATOM 7922 N N . ILE B 1 343 ? -18.172 12.086 16.016 1 98.75 343 ILE B N 1
ATOM 7923 C CA . ILE B 1 343 ? -16.922 11.359 16.156 1 98.75 343 ILE B CA 1
ATOM 7924 C C . ILE B 1 343 ? -17.016 10.008 15.453 1 98.75 343 ILE B C 1
ATOM 7926 O O . ILE B 1 343 ? -17.828 9.156 15.836 1 98.75 343 ILE B O 1
ATOM 7930 N N . VAL B 1 344 ? -16.203 9.812 14.438 1 98.31 344 VAL B N 1
ATOM 7931 C CA . VAL B 1 344 ? -16.328 8.57 13.688 1 98.31 344 VAL B CA 1
ATOM 7932 C C . VAL B 1 344 ? -14.953 8.031 13.328 1 98.31 344 VAL B C 1
ATOM 7934 O O . VAL B 1 344 ? -13.953 8.75 13.43 1 98.31 344 VAL B O 1
ATOM 7937 N N . HIS B 1 345 ? -14.875 6.801 13.055 1 97.81 345 HIS B N 1
ATOM 7938 C CA . HIS B 1 345 ? -13.688 6.074 12.609 1 97.81 345 HIS B CA 1
ATOM 7939 C C . HIS B 1 345 ? -14.016 5.148 11.445 1 97.81 345 HIS B C 1
ATOM 7941 O O . HIS B 1 345 ? -15.141 4.66 11.328 1 97.81 345 HIS B O 1
ATOM 7947 N N . LEU B 1 346 ? -13.055 4.945 10.523 1 95.94 346 LEU B N 1
ATOM 7948 C CA . LEU B 1 346 ? -13.344 4.09 9.375 1 95.94 346 LEU B CA 1
ATOM 7949 C C . LEU B 1 346 ? -12.062 3.725 8.633 1 95.94 346 LEU B C 1
ATOM 7951 O O . LEU B 1 346 ? -11.008 4.312 8.883 1 95.94 346 LEU B O 1
ATOM 7955 N N . THR B 1 347 ? -12.164 2.711 7.785 1 92.69 347 THR B N 1
ATOM 7956 C CA . THR B 1 347 ? -11.148 2.361 6.797 1 92.69 347 THR B CA 1
ATOM 7957 C C . THR B 1 347 ? -11.508 2.93 5.426 1 92.69 347 THR B C 1
ATOM 7959 O O . THR B 1 347 ? -12.602 3.475 5.242 1 92.69 347 THR B O 1
ATOM 7962 N N . ILE B 1 348 ? -10.586 2.85 4.539 1 89.31 348 ILE B N 1
ATOM 7963 C CA . ILE B 1 348 ? -10.695 3.508 3.242 1 89.31 348 ILE B CA 1
ATOM 7964 C C . ILE B 1 348 ? -11.852 2.891 2.449 1 89.31 348 ILE B C 1
ATOM 7966 O O . ILE B 1 348 ? -12.477 3.564 1.627 1 89.31 348 ILE B O 1
ATOM 7970 N N . ASP B 1 349 ? -12.188 1.673 2.701 1 83.44 349 ASP B N 1
ATOM 7971 C CA . ASP B 1 349 ? -13.234 0.982 1.949 1 83.44 349 ASP B CA 1
ATOM 7972 C C . ASP B 1 349 ? -14.617 1.525 2.305 1 83.44 349 ASP B C 1
ATOM 7974 O O . ASP B 1 349 ? -15.594 1.236 1.617 1 83.44 349 ASP B O 1
ATOM 7978 N N . ARG B 1 350 ? -14.719 2.412 3.305 1 89.69 350 ARG B N 1
ATOM 7979 C CA . ARG B 1 350 ? -16 2.957 3.742 1 89.69 350 ARG B CA 1
ATOM 7980 C C . ARG B 1 350 ? -16.156 4.406 3.295 1 89.69 350 ARG B C 1
ATOM 7982 O O . ARG B 1 350 ? -17.047 5.117 3.781 1 89.69 350 ARG B O 1
ATOM 7989 N N . LEU B 1 351 ? -15.391 4.852 2.34 1 89.88 351 LEU B N 1
ATOM 7990 C CA . LEU B 1 351 ? -15.391 6.25 1.927 1 89.88 351 LEU B CA 1
ATOM 7991 C C . LEU B 1 351 ? -16.75 6.648 1.355 1 89.88 351 LEU B C 1
ATOM 7993 O O . LEU B 1 351 ? -17.219 7.762 1.591 1 89.88 351 LEU B O 1
ATOM 7997 N N . THR B 1 352 ? -17.359 5.742 0.646 1 85.12 352 THR B N 1
ATOM 7998 C CA . THR B 1 352 ? -18.641 6.074 0.036 1 85.12 352 THR B CA 1
ATOM 7999 C C . THR B 1 352 ? -19.734 6.219 1.1 1 85.12 352 THR B C 1
ATOM 8001 O O . THR B 1 352 ? -20.609 7.07 0.982 1 85.12 352 THR B O 1
ATOM 8004 N N . VAL B 1 353 ? -19.703 5.355 2.08 1 89.19 353 VAL B N 1
ATOM 8005 C CA . VAL B 1 353 ? -20.641 5.441 3.188 1 89.19 353 VAL B CA 1
ATOM 8006 C C . VAL B 1 353 ? -20.391 6.711 3.992 1 89.19 353 VAL B C 1
ATOM 8008 O O . VAL B 1 353 ? -21.328 7.375 4.438 1 89.19 353 VAL B O 1
ATOM 8011 N N . PHE B 1 354 ? -19.156 7.051 4.141 1 94.88 354 PHE B N 1
ATOM 8012 C CA . PHE B 1 354 ? -18.766 8.281 4.816 1 94.88 354 PHE B CA 1
ATOM 8013 C C . PHE B 1 354 ? -19.328 9.5 4.086 1 94.88 354 PHE B C 1
ATOM 8015 O O . PHE B 1 354 ? -19.844 10.422 4.719 1 94.88 354 PHE B O 1
ATOM 8022 N N . GLU B 1 355 ? -19.156 9.5 2.764 1 92.81 355 GLU B N 1
ATOM 8023 C CA . GLU B 1 355 ? -19.688 10.586 1.945 1 92.81 355 GLU B CA 1
ATOM 8024 C C . GLU B 1 355 ? -21.203 10.727 2.139 1 92.81 355 GLU B C 1
ATOM 8026 O O . GLU B 1 355 ? -21.703 11.844 2.258 1 92.81 355 GLU B O 1
ATOM 8031 N N . ALA B 1 356 ? -21.891 9.586 2.211 1 89.81 356 ALA B N 1
ATOM 8032 C CA . ALA B 1 356 ? -23.344 9.594 2.416 1 89.81 356 ALA B CA 1
ATOM 8033 C C . ALA B 1 356 ? -23.703 10.172 3.781 1 89.81 356 ALA B C 1
ATOM 8035 O O . ALA B 1 356 ? -24.656 10.938 3.906 1 89.81 356 ALA B O 1
ATOM 8036 N N . MET B 1 357 ? -23 9.773 4.773 1 95.12 357 MET B N 1
ATOM 8037 C CA . MET B 1 357 ? -23.203 10.312 6.113 1 95.12 357 MET B CA 1
ATOM 8038 C C . MET B 1 357 ? -23.031 11.828 6.129 1 95.12 357 MET B C 1
ATOM 8040 O O . MET B 1 357 ? -23.859 12.547 6.688 1 95.12 357 MET B O 1
ATOM 8044 N N . CYS B 1 358 ? -21.969 12.312 5.5 1 96.56 358 CYS B N 1
ATOM 8045 C CA . CYS B 1 358 ? -21.641 13.734 5.484 1 96.56 358 CYS B CA 1
ATOM 8046 C C . CYS B 1 358 ? -22.688 14.531 4.734 1 96.56 358 CYS B C 1
ATOM 8048 O O . CYS B 1 358 ? -22.969 15.68 5.07 1 96.56 358 CYS B O 1
ATOM 8050 N N . LYS B 1 359 ? -23.234 13.914 3.758 1 93.75 359 LYS B N 1
ATOM 8051 C CA . LYS B 1 359 ? -24.281 14.57 2.982 1 93.75 359 LYS B CA 1
ATOM 8052 C C . LYS B 1 359 ? -25.484 14.898 3.857 1 93.75 359 LYS B C 1
ATOM 8054 O O . LYS B 1 359 ? -26.172 15.906 3.641 1 93.75 359 LYS B O 1
ATOM 8059 N N . HIS B 1 360 ? -25.734 14.094 4.875 1 94.75 360 HIS B N 1
ATOM 8060 C CA . HIS B 1 360 ? -26.922 14.25 5.699 1 94.75 360 HIS B CA 1
ATOM 8061 C C . HIS B 1 360 ? -26.594 14.93 7.02 1 94.75 360 HIS B C 1
ATOM 8063 O O . HIS B 1 360 ? -27.453 15.039 7.898 1 94.75 360 HIS B O 1
ATOM 8069 N N . TRP B 1 361 ? -25.406 15.32 7.223 1 97.12 361 TRP B N 1
ATOM 8070 C CA . TRP B 1 361 ? -24.969 15.992 8.445 1 97.12 361 TRP B CA 1
ATOM 8071 C C . TRP B 1 361 ? -24.234 17.297 8.125 1 97.12 361 TRP B C 1
ATOM 8073 O O . TRP B 1 361 ? -23.109 17.266 7.621 1 97.12 361 TRP B O 1
ATOM 8083 N N . GLU B 1 362 ? -24.75 18.391 8.555 1 94.62 362 GLU B N 1
ATOM 8084 C CA . GLU B 1 362 ? -24.203 19.688 8.195 1 94.62 362 GLU B CA 1
ATOM 8085 C C . GLU B 1 362 ? -23.156 20.156 9.211 1 94.62 362 GLU B C 1
ATOM 8087 O O . GLU B 1 362 ? -22.359 21.047 8.938 1 94.62 362 GLU B O 1
ATOM 8092 N N . GLY B 1 363 ? -23.156 19.609 10.375 1 95.75 363 GLY B N 1
ATOM 8093 C CA . GLY B 1 363 ? -22.266 20.031 11.445 1 95.75 363 GLY B CA 1
ATOM 8094 C C . GLY B 1 363 ? -20.844 19.5 11.281 1 95.75 363 GLY B C 1
ATOM 8095 O O . GLY B 1 363 ? -20.531 18.859 10.281 1 95.75 363 GLY B O 1
ATOM 8096 N N . PRO B 1 364 ? -19.969 19.891 12.227 1 97.25 364 PRO B N 1
ATOM 8097 C CA . PRO B 1 364 ? -18.578 19.438 12.164 1 97.25 364 PRO B CA 1
ATOM 8098 C C . PRO B 1 364 ? -18.406 17.953 12.422 1 97.25 364 PRO B C 1
ATOM 8100 O O . PRO B 1 364 ? -19.266 17.344 13.086 1 97.25 364 PRO B O 1
ATOM 8103 N N . ILE B 1 365 ? -17.422 17.391 11.875 1 98.38 365 ILE B N 1
ATOM 8104 C CA . ILE B 1 365 ? -17.109 15.969 12.008 1 98.38 365 ILE B CA 1
ATOM 8105 C C . ILE B 1 365 ? -15.625 15.797 12.344 1 98.38 365 ILE B C 1
ATOM 8107 O O . ILE B 1 365 ? -14.773 16.516 11.797 1 98.38 365 ILE B O 1
ATOM 8111 N N . SER B 1 366 ? -15.258 15.055 13.281 1 98.56 366 SER B N 1
ATOM 8112 C CA . SER B 1 366 ? -13.906 14.562 13.539 1 98.56 366 SER B CA 1
ATOM 8113 C C . SER B 1 366 ? -13.789 13.078 13.195 1 98.56 366 SER B C 1
ATOM 8115 O O . SER B 1 366 ? -14.375 12.234 13.875 1 98.56 366 SER B O 1
ATOM 8117 N N . ALA B 1 367 ? -13.039 12.766 12.141 1 98.75 367 ALA B N 1
ATOM 8118 C CA . ALA B 1 367 ? -13 11.406 11.609 1 98.75 367 ALA B CA 1
ATOM 8119 C C . ALA B 1 367 ? -11.586 10.844 11.617 1 98.75 367 ALA B C 1
ATOM 8121 O O . ALA B 1 367 ? -10.664 11.461 11.078 1 98.75 367 ALA B O 1
ATOM 8122 N N . ALA B 1 368 ? -11.375 9.703 12.25 1 98.75 368 ALA B N 1
ATOM 8123 C CA . ALA B 1 368 ? -10.094 8.992 12.227 1 98.75 368 ALA B CA 1
ATOM 8124 C C . ALA B 1 368 ? -10.102 7.887 11.18 1 98.75 368 ALA B C 1
ATOM 8126 O O . ALA B 1 368 ? -11.016 7.066 11.133 1 98.75 368 ALA B O 1
ATOM 8127 N N . PHE B 1 369 ? -9.125 7.895 10.312 1 98.19 369 PHE B N 1
ATOM 8128 C CA . PHE B 1 369 ? -8.992 6.906 9.25 1 98.19 369 PHE B CA 1
ATOM 8129 C C . PHE B 1 369 ? -7.816 5.973 9.523 1 98.19 369 PHE B C 1
ATOM 8131 O O . PHE B 1 369 ? -6.703 6.43 9.797 1 98.19 369 PHE B O 1
ATOM 8138 N N . PHE B 1 370 ? -8.055 4.684 9.547 1 96.38 370 PHE B N 1
ATOM 8139 C CA . PHE B 1 370 ? -6.992 3.691 9.625 1 96.38 370 PHE B CA 1
ATOM 8140 C C . PHE B 1 370 ? -6.52 3.293 8.234 1 96.38 370 PHE B C 1
ATOM 8142 O O . PHE B 1 370 ? -7.195 2.529 7.539 1 96.38 370 PHE B O 1
ATOM 8149 N N . THR B 1 371 ? -5.332 3.795 7.852 1 95.25 371 THR B N 1
ATOM 8150 C CA . THR B 1 371 ? -4.941 3.674 6.449 1 95.25 371 THR B CA 1
ATOM 8151 C C . THR B 1 371 ? -3.463 3.314 6.328 1 95.25 371 THR B C 1
ATOM 8153 O O . THR B 1 371 ? -2.689 3.521 7.266 1 95.25 371 THR B O 1
ATOM 8156 N N . THR B 1 372 ? -3.135 2.645 5.188 1 93.06 372 THR B N 1
ATOM 8157 C CA . THR B 1 372 ? -1.742 2.637 4.75 1 93.06 372 THR B CA 1
ATOM 8158 C C . THR B 1 372 ? -1.336 4.008 4.219 1 93.06 372 THR B C 1
ATOM 8160 O O . THR B 1 372 ? -2.182 4.891 4.047 1 93.06 372 THR B O 1
ATOM 8163 N N . ASP B 1 373 ? -0.046 4.203 3.982 1 94.81 373 ASP B N 1
ATOM 8164 C CA . ASP B 1 373 ? 0.424 5.453 3.4 1 94.81 373 ASP B CA 1
ATOM 8165 C C . ASP B 1 373 ? -0.182 5.68 2.016 1 94.81 373 ASP B C 1
ATOM 8167 O O . ASP B 1 373 ? -0.564 6.801 1.674 1 94.81 373 ASP B O 1
ATOM 8171 N N . ALA B 1 374 ? -0.285 4.676 1.266 1 90.31 374 ALA B N 1
ATOM 8172 C CA . ALA B 1 374 ? -0.881 4.77 -0.065 1 90.31 374 ALA B CA 1
ATOM 8173 C C . ALA B 1 374 ? -2.361 5.133 0.021 1 90.31 374 ALA B C 1
ATOM 8175 O O . ALA B 1 374 ? -2.85 5.961 -0.752 1 90.31 374 ALA B O 1
ATOM 8176 N N . GLU B 1 375 ? -3.062 4.539 0.917 1 91.5 375 GLU B N 1
ATOM 8177 C CA . GLU B 1 375 ? -4.492 4.781 1.089 1 91.5 375 GLU B CA 1
ATOM 8178 C C . GLU B 1 375 ? -4.762 6.215 1.534 1 91.5 375 GLU B C 1
ATOM 8180 O O . GLU B 1 375 ? -5.777 6.805 1.168 1 91.5 375 GLU B O 1
ATOM 8185 N N . ALA B 1 376 ? -3.871 6.742 2.305 1 95.19 376 ALA B N 1
ATOM 8186 C CA . ALA B 1 376 ? -4.027 8.133 2.723 1 95.19 376 ALA B CA 1
ATOM 8187 C C . ALA B 1 376 ? -4.086 9.062 1.517 1 95.19 376 ALA B C 1
ATOM 8189 O O . ALA B 1 376 ? -4.832 10.047 1.52 1 95.19 376 ALA B O 1
ATOM 8190 N N . GLN B 1 377 ? -3.324 8.727 0.512 1 89.94 377 GLN B N 1
ATOM 8191 C CA . GLN B 1 377 ? -3.361 9.523 -0.707 1 89.94 377 GLN B CA 1
ATOM 8192 C C . GLN B 1 377 ? -4.699 9.375 -1.426 1 89.94 377 GLN B C 1
ATOM 8194 O O . GLN B 1 377 ? -5.219 10.336 -1.994 1 89.94 377 GLN B O 1
ATOM 8199 N N . THR B 1 378 ? -5.18 8.164 -1.381 1 87.31 378 THR B N 1
ATOM 8200 C CA . THR B 1 378 ? -6.484 7.898 -1.983 1 87.31 378 THR B CA 1
ATOM 8201 C C . THR B 1 378 ? -7.566 8.75 -1.33 1 87.31 378 THR B C 1
ATOM 8203 O O . THR B 1 378 ? -8.484 9.211 -2.006 1 87.31 378 THR B O 1
ATOM 8206 N N . LEU B 1 379 ? -7.477 8.938 -0.084 1 93.56 379 LEU B N 1
ATOM 8207 C CA . LEU B 1 379 ? -8.422 9.773 0.647 1 93.56 379 LEU B CA 1
ATOM 8208 C C . LEU B 1 379 ? -8.391 11.203 0.121 1 93.56 379 LEU B C 1
ATOM 8210 O O . LEU B 1 379 ? -9.445 11.805 -0.105 1 93.56 379 LEU B O 1
ATOM 8214 N N . VAL B 1 380 ? -7.199 11.719 -0.108 1 92.94 380 VAL B N 1
ATOM 8215 C CA . VAL B 1 380 ? -7.055 13.086 -0.595 1 92.94 380 VAL B CA 1
ATOM 8216 C C . VAL B 1 380 ? -7.723 13.219 -1.963 1 92.94 380 VAL B C 1
ATOM 8218 O O . VAL B 1 380 ? -8.484 14.164 -2.199 1 92.94 380 VAL B O 1
ATOM 8221 N N . ASP B 1 381 ? -7.449 12.289 -2.773 1 85.69 381 ASP B N 1
ATOM 8222 C CA . ASP B 1 381 ? -8.016 12.305 -4.117 1 85.69 381 ASP B CA 1
ATOM 8223 C C . ASP B 1 381 ? -9.539 12.203 -4.07 1 85.69 381 ASP B C 1
ATOM 8225 O O . ASP B 1 381 ? -10.234 12.898 -4.812 1 85.69 381 ASP B O 1
ATOM 8229 N N . PHE B 1 382 ? -10.016 11.359 -3.236 1 88.69 382 PHE B N 1
ATOM 8230 C CA . PHE B 1 382 ? -11.453 11.156 -3.104 1 88.69 382 PHE B CA 1
ATOM 8231 C C . PHE B 1 382 ? -12.141 12.438 -2.658 1 88.69 382 PHE B C 1
ATOM 8233 O O . PHE B 1 382 ? -13.172 12.82 -3.215 1 88.69 382 PHE B O 1
ATOM 8240 N N . VAL B 1 383 ? -11.602 13.086 -1.709 1 93.56 383 VAL B N 1
ATOM 8241 C CA . VAL B 1 383 ? -12.195 14.297 -1.163 1 93.56 383 VAL B CA 1
ATOM 8242 C C . VAL B 1 383 ? -12.211 15.391 -2.23 1 93.56 383 VAL B C 1
ATOM 8244 O O . VAL B 1 383 ? -13.203 16.109 -2.377 1 93.56 383 VAL B O 1
ATOM 8247 N N . LYS B 1 384 ? -11.141 15.469 -2.988 1 88 384 LYS B N 1
ATOM 8248 C CA . LYS B 1 384 ? -11.023 16.5 -4.016 1 88 384 LYS B CA 1
ATOM 8249 C C . LYS B 1 384 ? -12.07 16.297 -5.109 1 88 384 LYS B C 1
ATOM 8251 O O . LYS B 1 384 ? -12.523 17.266 -5.727 1 88 384 LYS B O 1
ATOM 8256 N N . LEU B 1 385 ? -12.477 15.094 -5.293 1 81.19 385 LEU B N 1
ATOM 8257 C CA . LEU B 1 385 ? -13.367 14.766 -6.402 1 81.19 385 LEU B CA 1
ATOM 8258 C C . LEU B 1 385 ? -14.812 14.68 -5.934 1 81.19 385 LEU B C 1
ATOM 8260 O O . LEU B 1 385 ? -15.734 14.664 -6.75 1 81.19 385 LEU B O 1
ATOM 8264 N N . SER B 1 386 ? -15.016 14.641 -4.633 1 87.88 386 SER B N 1
ATOM 8265 C CA . SER B 1 386 ? -16.359 14.492 -4.086 1 87.88 386 SER B CA 1
ATOM 8266 C C . SER B 1 386 ? -17.094 15.836 -4.055 1 87.88 386 SER B C 1
ATOM 8268 O O . SER B 1 386 ? -16.672 16.766 -3.365 1 87.88 386 SER B O 1
ATOM 8270 N N . PRO B 1 387 ? -18.188 15.961 -4.723 1 88.19 387 PRO B N 1
ATOM 8271 C CA . PRO B 1 387 ? -18.969 17.203 -4.652 1 88.19 387 PRO B CA 1
ATOM 8272 C C . PRO B 1 387 ? -19.469 17.5 -3.242 1 88.19 387 PRO B C 1
ATOM 8274 O O . PRO B 1 387 ? -19.75 18.656 -2.912 1 88.19 387 PRO B O 1
ATOM 8277 N N . VAL B 1 388 ? -19.547 16.469 -2.418 1 93 388 VAL B N 1
ATOM 8278 C CA . VAL B 1 388 ? -20.062 16.609 -1.062 1 93 388 VAL B CA 1
ATOM 8279 C C . VAL B 1 388 ? -18.953 17.062 -0.127 1 93 388 VAL B C 1
ATOM 8281 O O . VAL B 1 388 ? -19.172 17.891 0.758 1 93 388 VAL B O 1
ATOM 8284 N N . LEU B 1 389 ? -17.75 16.609 -0.409 1 95.69 389 LEU B N 1
ATOM 8285 C CA . LEU B 1 389 ? -16.688 16.766 0.576 1 95.69 389 LEU B CA 1
ATOM 8286 C C . LEU B 1 389 ? -15.727 17.875 0.173 1 95.69 389 LEU B C 1
ATOM 8288 O O . LEU B 1 389 ? -15.094 18.5 1.03 1 95.69 389 LEU B O 1
ATOM 8292 N N . MET B 1 390 ? -15.578 18.203 -1.046 1 93.12 390 MET B N 1
ATOM 8293 C CA . MET B 1 390 ? -14.5 19.031 -1.576 1 93.12 390 MET B CA 1
ATOM 8294 C C . MET B 1 390 ? -14.547 20.438 -0.968 1 93.12 390 MET B C 1
ATOM 8296 O O . MET B 1 390 ? -13.508 21.031 -0.711 1 93.12 390 MET B O 1
ATOM 8300 N N . ASP B 1 391 ? -15.688 20.938 -0.684 1 93.5 391 ASP B N 1
ATOM 8301 C CA . ASP B 1 391 ? -15.805 22.312 -0.219 1 93.5 391 ASP B CA 1
ATOM 8302 C C . ASP B 1 391 ? -16.047 22.359 1.289 1 93.5 391 ASP B C 1
ATOM 8304 O O . ASP B 1 391 ? -16.125 23.453 1.871 1 93.5 391 ASP B O 1
ATOM 8308 N N . ARG B 1 392 ? -16.172 21.234 1.93 1 96 392 ARG B N 1
ATOM 8309 C CA . ARG B 1 392 ? -16.406 21.219 3.369 1 96 392 ARG B CA 1
ATOM 8310 C C . ARG B 1 392 ? -15.117 21.438 4.145 1 96 392 ARG B C 1
ATOM 8312 O O . ARG B 1 392 ? -14.141 20.719 3.957 1 96 392 ARG B O 1
ATOM 8319 N N . THR B 1 393 ? -15.102 22.438 5.004 1 95.94 393 THR B N 1
ATOM 8320 C CA . THR B 1 393 ? -13.898 22.734 5.777 1 95.94 393 THR B CA 1
ATOM 8321 C C . THR B 1 393 ? -14.109 22.406 7.25 1 95.94 393 THR B C 1
ATOM 8323 O O . THR B 1 393 ? -13.242 22.672 8.078 1 95.94 393 THR B O 1
ATOM 8326 N N . ASN B 1 394 ? -15.258 21.875 7.621 1 97.25 394 ASN B N 1
ATOM 8327 C CA . ASN B 1 394 ? -15.555 21.578 9.023 1 97.25 394 ASN B CA 1
ATOM 8328 C C . ASN B 1 394 ? -15.398 20.094 9.328 1 97.25 394 ASN B C 1
ATOM 8330 O O . ASN B 1 394 ? -16.047 19.562 10.227 1 97.25 394 ASN B O 1
ATOM 8334 N N . ILE B 1 395 ? -14.656 19.375 8.5 1 98.25 395 ILE B N 1
ATOM 8335 C CA . ILE B 1 395 ? -14.352 17.969 8.75 1 98.25 395 ILE B CA 1
ATOM 8336 C C . ILE B 1 395 ? -12.875 17.812 9.078 1 98.25 395 ILE B C 1
ATOM 8338 O O . ILE B 1 395 ? -12.008 18.188 8.281 1 98.25 395 ILE B O 1
ATOM 8342 N N . GLY B 1 396 ? -12.586 17.406 10.273 1 98.38 396 GLY B N 1
ATOM 8343 C CA . GLY B 1 396 ? -11.227 17.031 10.625 1 98.38 396 GLY B CA 1
ATOM 8344 C C . GLY B 1 396 ? -10.875 15.625 10.188 1 98.38 396 GLY B C 1
ATOM 8345 O O . GLY B 1 396 ? -11.445 14.648 10.68 1 98.38 396 GLY B O 1
ATOM 8346 N N . TYR B 1 397 ? -9.984 15.492 9.219 1 98.62 397 TYR B N 1
ATOM 8347 C CA . TYR B 1 397 ? -9.492 14.203 8.758 1 98.62 397 TYR B CA 1
ATOM 8348 C C . TYR B 1 397 ? -8.227 13.797 9.508 1 98.62 397 TYR B C 1
ATOM 8350 O O . TYR B 1 397 ? -7.188 14.453 9.375 1 98.62 397 TYR B O 1
ATOM 8358 N N . HIS B 1 398 ? -8.258 12.742 10.297 1 98.75 398 HIS B N 1
ATOM 8359 C CA . HIS B 1 398 ? -7.105 12.273 11.062 1 98.75 398 HIS B CA 1
ATOM 8360 C C . HIS B 1 398 ? -6.656 10.898 10.602 1 98.75 398 HIS B C 1
ATOM 8362 O O . HIS B 1 398 ? -7.441 9.945 10.609 1 98.75 398 HIS B O 1
ATOM 8368 N N . ILE B 1 399 ? -5.418 10.766 10.219 1 98.62 399 ILE B N 1
ATOM 8369 C CA . ILE B 1 399 ? -4.895 9.516 9.672 1 98.62 399 ILE B CA 1
ATOM 8370 C C . ILE B 1 399 ? -4.117 8.766 10.75 1 98.62 399 ILE B C 1
ATOM 8372 O O . ILE B 1 399 ? -3.182 9.312 11.336 1 98.62 399 ILE B O 1
ATOM 8376 N N . VAL B 1 400 ? -4.531 7.633 11.055 1 98.06 400 VAL B N 1
ATOM 8377 C CA . VAL B 1 400 ? -3.781 6.672 11.852 1 98.06 400 VAL B CA 1
ATOM 8378 C C . VAL B 1 400 ? -3.227 5.574 10.945 1 98.06 400 VAL B C 1
ATOM 8380 O O . VAL B 1 400 ? -3.984 4.777 10.391 1 98.06 400 VAL B O 1
ATOM 8383 N N . TYR B 1 401 ? -1.915 5.492 10.844 1 97.06 401 TYR B N 1
ATOM 8384 C CA . TYR B 1 401 ? -1.295 4.637 9.844 1 97.06 401 TYR B CA 1
ATOM 8385 C C . TYR B 1 401 ? -1.173 3.203 10.352 1 97.06 401 TYR B C 1
ATOM 8387 O O . TYR B 1 401 ? -0.849 2.979 11.516 1 97.06 401 TYR B O 1
ATOM 8395 N N . LYS B 1 402 ? -1.406 2.318 9.422 1 93.25 402 LYS B N 1
ATOM 8396 C CA . LYS B 1 402 ? -1.135 0.907 9.688 1 93.25 402 LYS B CA 1
ATOM 8397 C C . LYS B 1 402 ? 0.366 0.643 9.773 1 93.25 402 LYS B C 1
ATOM 8399 O O . LYS B 1 402 ? 1.133 1.102 8.93 1 93.25 402 LYS B O 1
ATOM 8404 N N . ASN B 1 403 ? 0.735 -0.109 10.773 1 89.62 403 ASN B N 1
ATOM 8405 C CA . ASN B 1 403 ? 2.141 -0.481 10.883 1 89.62 403 ASN B CA 1
ATOM 8406 C C . ASN B 1 403 ? 2.494 -1.636 9.953 1 89.62 403 ASN B C 1
ATOM 8408 O O . ASN B 1 403 ? 3.652 -1.795 9.562 1 89.62 403 ASN B O 1
ATOM 8412 N N . SER B 1 404 ? 1.554 -2.441 9.727 1 83.62 404 SER B N 1
ATOM 8413 C CA . SER B 1 404 ? 1.706 -3.592 8.844 1 83.62 404 SER B CA 1
ATOM 8414 C C . SER B 1 404 ? 0.373 -3.99 8.219 1 83.62 404 SER B C 1
ATOM 8416 O O . SER B 1 404 ? -0.682 -3.504 8.625 1 83.62 404 SER B O 1
ATOM 8418 N N . ASN B 1 405 ? 0.425 -4.809 7.277 1 71.25 405 ASN B N 1
ATOM 8419 C CA . ASN B 1 405 ? -0.792 -5.27 6.617 1 71.25 405 ASN B CA 1
ATOM 8420 C C . ASN B 1 405 ? -1.599 -6.203 7.52 1 71.25 405 ASN B C 1
ATOM 8422 O O . ASN B 1 405 ? -2.773 -6.461 7.258 1 71.25 405 ASN B O 1
ATOM 8426 N N . HIS B 1 406 ? -0.979 -6.605 8.609 1 68.62 406 HIS B N 1
ATOM 8427 C CA . HIS B 1 406 ? -1.633 -7.527 9.531 1 68.62 406 HIS B CA 1
ATOM 8428 C C . HIS B 1 406 ? -2.105 -6.809 10.789 1 68.62 406 HIS B C 1
ATOM 8430 O O . HIS B 1 406 ? -2.568 -7.445 11.734 1 68.62 406 HIS B O 1
ATOM 8436 N N . ALA B 1 407 ? -2.006 -5.605 10.656 1 71.62 407 ALA B N 1
ATOM 8437 C CA . ALA B 1 407 ? -2.381 -4.855 11.852 1 71.62 407 ALA B CA 1
ATOM 8438 C C . ALA B 1 407 ? -3.867 -5.02 12.156 1 71.62 407 ALA B C 1
ATOM 8440 O O . ALA B 1 407 ? -4.703 -4.941 11.258 1 71.62 407 ALA B O 1
ATOM 8441 N N . VAL B 1 408 ? -4.195 -5.281 13.406 1 81.06 408 VAL B N 1
ATOM 8442 C CA . VAL B 1 408 ? -5.578 -5.379 13.859 1 81.06 408 VAL B CA 1
ATOM 8443 C C . VAL B 1 408 ? -6.188 -3.984 13.969 1 81.06 408 VAL B C 1
ATOM 8445 O O . VAL B 1 408 ? -5.504 -3.029 14.344 1 81.06 408 VAL B O 1
ATOM 8448 N N . TYR B 1 409 ? -7.402 -3.936 13.617 1 90 409 TYR B N 1
ATOM 8449 C CA . TYR B 1 409 ? -8.109 -2.66 13.625 1 90 409 TYR B CA 1
ATOM 8450 C C . TYR B 1 409 ? -8.188 -2.088 15.031 1 90 409 TYR B C 1
ATOM 8452 O O . TYR B 1 409 ? -8.891 -2.633 15.891 1 90 409 TYR B O 1
ATOM 8460 N N . PRO B 1 410 ? -7.406 -0.988 15.352 1 93.12 410 PRO B N 1
ATOM 8461 C CA . PRO B 1 410 ? -7.422 -0.398 16.688 1 93.12 410 PRO B CA 1
ATOM 8462 C C . PRO B 1 410 ? -8.586 0.564 16.906 1 93.12 410 PRO B C 1
ATOM 8464 O O . PRO B 1 410 ? -8.375 1.772 17.031 1 93.12 410 PRO B O 1
ATOM 8467 N N . ILE B 1 411 ? -9.703 0.043 17.047 1 94 411 ILE B N 1
ATOM 8468 C CA . ILE B 1 411 ? -10.969 0.762 16.969 1 94 411 ILE B CA 1
ATOM 8469 C C . ILE B 1 411 ? -11.016 1.849 18.047 1 94 411 ILE B C 1
ATOM 8471 O O . ILE B 1 411 ? -11.344 3.002 17.75 1 94 411 ILE B O 1
ATOM 8475 N N . ASN B 1 412 ? -10.672 1.563 19.281 1 95.81 412 ASN B N 1
ATOM 8476 C CA . ASN B 1 412 ? -10.797 2.535 20.359 1 95.81 412 ASN B CA 1
ATOM 8477 C C . ASN B 1 412 ? -9.68 3.57 20.312 1 95.81 412 ASN B C 1
ATOM 8479 O O . ASN B 1 412 ? -9.859 4.703 20.766 1 95.81 412 ASN B O 1
ATOM 8483 N N . LEU B 1 413 ? -8.516 3.221 19.75 1 96.12 413 LEU B N 1
ATOM 8484 C CA . LEU B 1 413 ? -7.516 4.246 19.469 1 96.12 413 LEU B CA 1
ATOM 8485 C C . LEU B 1 413 ? -8.055 5.266 18.469 1 96.12 413 LEU B C 1
ATOM 8487 O O . LEU B 1 413 ? -7.887 6.473 18.656 1 96.12 413 LEU B O 1
ATOM 8491 N N . LEU B 1 414 ? -8.656 4.711 17.469 1 97.75 414 LEU B N 1
ATOM 8492 C CA . LEU B 1 414 ? -9.211 5.582 16.438 1 97.75 414 LEU B CA 1
ATOM 8493 C C . LEU B 1 414 ? -10.281 6.5 17.016 1 97.75 414 LEU B C 1
ATOM 8495 O O . LEU B 1 414 ? -10.289 7.699 16.734 1 97.75 414 LEU B O 1
ATOM 8499 N N . ARG B 1 415 ? -11.148 5.969 17.797 1 98.12 415 ARG B N 1
ATOM 8500 C CA . ARG B 1 415 ? -12.172 6.773 18.469 1 98.12 415 ARG B CA 1
ATOM 8501 C C . ARG B 1 415 ? -11.539 7.879 19.297 1 98.12 415 ARG B C 1
ATOM 8503 O O . ARG B 1 415 ? -11.984 9.031 19.266 1 98.12 415 ARG B O 1
ATOM 8510 N N . ASN B 1 416 ? -10.547 7.52 20.047 1 97.88 416 ASN B N 1
ATOM 8511 C CA . ASN B 1 416 ? -9.883 8.484 20.922 1 97.88 416 ASN B CA 1
ATOM 8512 C C . ASN B 1 416 ? -9.195 9.586 20.125 1 97.88 416 ASN B C 1
ATOM 8514 O O . ASN B 1 416 ? -9.219 10.75 20.516 1 97.88 416 ASN B O 1
ATOM 8518 N N . VAL B 1 417 ? -8.555 9.195 19.016 1 98.19 417 VAL B N 1
ATOM 8519 C CA . VAL B 1 417 ? -7.891 10.188 18.172 1 98.19 417 VAL B CA 1
ATOM 8520 C C . VAL B 1 417 ? -8.914 11.188 17.641 1 98.19 417 VAL B C 1
ATOM 8522 O O . VAL B 1 417 ? -8.695 12.398 17.703 1 98.19 417 VAL B O 1
ATOM 8525 N N . ALA B 1 418 ? -10.008 10.703 17.156 1 98.62 418 ALA B N 1
ATOM 8526 C CA . ALA B 1 418 ? -11.062 11.578 16.656 1 98.62 418 ALA B CA 1
ATOM 8527 C C . ALA B 1 418 ? -11.648 12.43 17.781 1 98.62 418 ALA B C 1
ATOM 8529 O O . ALA B 1 418 ? -11.852 13.641 17.609 1 98.62 418 ALA B O 1
ATOM 8530 N N . LEU B 1 419 ? -11.891 11.836 18.906 1 98.44 419 LEU B N 1
ATOM 8531 C CA . LEU B 1 419 ? -12.508 12.508 20.047 1 98.44 419 LEU B CA 1
ATOM 8532 C C . LEU B 1 419 ? -11.633 13.648 20.547 1 98.44 419 LEU B C 1
ATOM 8534 O O . LEU B 1 419 ? -12.125 14.75 20.812 1 98.44 419 LEU B O 1
ATOM 8538 N N . LYS B 1 420 ? -10.383 13.414 20.672 1 97.31 420 LYS B N 1
ATOM 8539 C CA . LYS B 1 420 ? -9.438 14.398 21.203 1 97.31 420 LYS B CA 1
ATOM 8540 C C . LYS B 1 420 ? -9.367 15.625 20.297 1 97.31 420 LYS B C 1
ATOM 8542 O O . LYS B 1 420 ? -9.109 16.734 20.766 1 97.31 420 LYS B O 1
ATOM 8547 N N . GLN B 1 421 ? -9.68 15.445 19 1 96.62 421 GLN B N 1
ATOM 8548 C CA . GLN B 1 421 ? -9.492 16.547 18.062 1 96.62 421 GLN B CA 1
ATOM 8549 C C . GLN B 1 421 ? -10.812 17.266 17.797 1 96.62 421 GLN B C 1
ATOM 8551 O O . GLN B 1 421 ? -10.852 18.234 17.031 1 96.62 421 GLN B O 1
ATOM 8556 N N . ALA B 1 422 ? -11.898 16.781 18.422 1 96.25 422 ALA B N 1
ATOM 8557 C CA . ALA B 1 422 ? -13.172 17.484 18.266 1 96.25 422 ALA B CA 1
ATOM 8558 C C . ALA B 1 422 ? -13.102 18.891 18.859 1 96.25 422 ALA B C 1
ATOM 8560 O O . ALA B 1 422 ? -12.508 19.094 19.922 1 96.25 422 ALA B O 1
ATOM 8561 N N . VAL B 1 423 ? -13.734 19.891 18.219 1 93.44 423 VAL B N 1
ATOM 8562 C CA . VAL B 1 423 ? -13.562 21.297 18.609 1 93.44 423 VAL B CA 1
ATOM 8563 C C . VAL B 1 423 ? -14.82 21.797 19.312 1 93.44 423 VAL B C 1
ATOM 8565 O O . VAL B 1 423 ? -14.867 22.922 19.797 1 93.44 423 VAL B O 1
ATOM 8568 N N . THR B 1 424 ? -15.859 20.922 19.375 1 95.31 424 THR B N 1
ATOM 8569 C CA . THR B 1 424 ? -17.125 21.344 19.969 1 95.31 424 THR B CA 1
ATOM 8570 C C . THR B 1 424 ? -17.234 20.859 21.406 1 95.31 424 THR B C 1
ATOM 8572 O O . THR B 1 424 ? -16.531 19.938 21.812 1 95.31 424 THR B O 1
ATOM 8575 N N . ASP B 1 425 ? -18.125 21.484 22.125 1 93.25 425 ASP B N 1
ATOM 8576 C CA . ASP B 1 425 ? -18.328 21.141 23.531 1 93.25 425 ASP B CA 1
ATOM 8577 C C . ASP B 1 425 ? -19.094 19.828 23.656 1 93.25 425 ASP B C 1
ATOM 8579 O O . ASP B 1 425 ? -18.922 19.094 24.641 1 93.25 425 ASP B O 1
ATOM 8583 N N . HIS B 1 426 ? -19.953 19.562 22.703 1 95.88 426 HIS B N 1
ATOM 8584 C CA . HIS B 1 426 ? -20.688 18.297 22.672 1 95.88 426 HIS B CA 1
ATOM 8585 C C . HIS B 1 426 ? -20.219 17.438 21.5 1 95.88 426 HIS B C 1
ATOM 8587 O O . HIS B 1 426 ? -19.844 17.953 20.453 1 95.88 426 HIS B O 1
ATOM 8593 N N . VAL B 1 427 ? -20.203 16.172 21.812 1 97.69 427 VAL B N 1
ATOM 8594 C CA . VAL B 1 427 ? -19.781 15.227 20.781 1 97.69 427 VAL B CA 1
ATOM 8595 C C . VAL B 1 427 ? -20.844 14.141 20.625 1 97.69 427 VAL B C 1
ATOM 8597 O O . VAL B 1 427 ? -21.469 13.734 21.609 1 97.69 427 VAL B O 1
ATOM 8600 N N . PHE B 1 428 ? -21.109 13.75 19.422 1 98.62 428 PHE B N 1
ATOM 8601 C CA . PHE B 1 428 ? -21.969 12.633 19.062 1 98.62 428 PHE B CA 1
ATOM 8602 C C . PHE B 1 428 ? -21.141 11.398 18.734 1 98.62 428 PHE B C 1
ATOM 8604 O O . PHE B 1 428 ? -20.531 11.32 17.672 1 98.62 428 PHE B O 1
ATOM 8611 N N . LEU B 1 429 ? -21 10.438 19.703 1 98.5 429 LEU B N 1
ATOM 8612 C CA . LEU B 1 429 ? -20.266 9.188 19.5 1 98.5 429 LEU B CA 1
ATOM 8613 C C . LEU B 1 429 ? -20.984 8.281 18.516 1 98.5 429 LEU B C 1
ATOM 8615 O O . LEU B 1 429 ? -22.016 7.676 18.859 1 98.5 429 LEU B O 1
ATOM 8619 N N . TYR B 1 430 ? -20.406 8.109 17.359 1 97.06 430 TYR B N 1
ATOM 8620 C CA . TYR B 1 430 ? -21.141 7.68 16.172 1 97.06 430 TYR B CA 1
ATOM 8621 C C . TYR B 1 430 ? -20.438 6.504 15.492 1 97.06 430 TYR B C 1
ATOM 8623 O O . TYR B 1 430 ? -19.359 6.094 15.914 1 97.06 430 TYR B O 1
ATOM 8631 N N . ASP B 1 431 ? -21.109 5.824 14.617 1 94.88 431 ASP B N 1
ATOM 8632 C CA . ASP B 1 431 ? -20.578 4.805 13.719 1 94.88 431 ASP B CA 1
ATOM 8633 C C . ASP B 1 431 ? -20.781 5.199 12.258 1 94.88 431 ASP B C 1
ATOM 8635 O O . ASP B 1 431 ? -21.859 5.695 11.891 1 94.88 431 ASP B O 1
ATOM 8639 N N . VAL B 1 432 ? -19.766 4.961 11.453 1 95.38 432 VAL B N 1
ATOM 8640 C CA . VAL B 1 432 ? -19.766 5.48 10.094 1 95.38 432 VAL B CA 1
ATOM 8641 C C . VAL B 1 432 ? -20.844 4.781 9.266 1 95.38 432 VAL B C 1
ATOM 8643 O O . VAL B 1 432 ? -21.328 5.328 8.273 1 95.38 432 VAL B O 1
ATOM 8646 N N . ASP B 1 433 ? -21.312 3.67 9.656 1 90.44 433 ASP B N 1
ATOM 8647 C CA . ASP B 1 433 ? -22.266 2.887 8.875 1 90.44 433 ASP B CA 1
ATOM 8648 C C . ASP B 1 433 ? -23.688 3.381 9.086 1 90.44 433 ASP B C 1
ATOM 8650 O O . ASP B 1 433 ? -24.656 2.688 8.742 1 90.44 433 ASP B O 1
ATOM 8654 N N . PHE B 1 434 ? -23.891 4.52 9.68 1 94.12 434 PHE B N 1
ATOM 8655 C CA . PHE B 1 434 ? -25.203 5.102 9.883 1 94.12 434 PHE B CA 1
ATOM 8656 C C . PHE B 1 434 ? -25.344 6.406 9.109 1 94.12 434 PHE B C 1
ATOM 8658 O O . PHE B 1 434 ? -24.375 7.121 8.898 1 94.12 434 PHE B O 1
ATOM 8665 N N . VAL B 1 435 ? -26.562 6.676 8.711 1 94.25 435 VAL B N 1
ATOM 8666 C CA . VAL B 1 435 ? -26.922 7.977 8.156 1 94.25 435 VAL B CA 1
ATOM 8667 C C . VAL B 1 435 ? -27.906 8.68 9.094 1 94.25 435 VAL B C 1
ATOM 8669 O O . VAL B 1 435 ? -28.906 8.086 9.516 1 94.25 435 VAL B O 1
ATOM 8672 N N . PRO B 1 436 ? -27.578 9.93 9.461 1 97.12 436 PRO B N 1
ATOM 8673 C CA . PRO B 1 436 ? -28.531 10.664 10.305 1 97.12 436 PRO B CA 1
ATOM 8674 C C . PRO B 1 436 ? -29.766 11.125 9.547 1 97.12 436 PRO B C 1
ATOM 8676 O O . PRO B 1 436 ? -29.703 11.344 8.336 1 97.12 436 PRO B O 1
ATOM 8679 N N . MET B 1 437 ? -30.859 11.258 10.289 1 96.12 437 MET B N 1
ATOM 8680 C CA . MET B 1 437 ? -32.031 11.859 9.672 1 96.12 437 MET B CA 1
ATOM 8681 C C . MET B 1 437 ? -31.734 13.273 9.203 1 96.12 437 MET B C 1
ATOM 8683 O O . MET B 1 437 ? -30.906 13.969 9.789 1 96.12 437 MET B O 1
ATOM 8687 N N . PRO B 1 438 ? -32.438 13.711 8.148 1 95.25 438 PRO B N 1
ATOM 8688 C CA . PRO B 1 438 ? -32.25 15.094 7.711 1 95.25 438 PRO B CA 1
ATOM 8689 C C . PRO B 1 438 ? -32.562 16.109 8.797 1 95.25 438 PRO B C 1
ATOM 8691 O O . PRO B 1 438 ? -33.625 16.016 9.445 1 95.25 438 PRO B O 1
ATOM 8694 N N . GLY B 1 439 ? -31.609 17 9.047 1 96.06 439 GLY B N 1
ATOM 8695 C CA . GLY B 1 439 ? -31.844 18.062 10.016 1 96.06 439 GLY B CA 1
ATOM 8696 C C . GLY B 1 439 ? -31.453 17.656 11.43 1 96.06 439 GLY B C 1
ATOM 8697 O O . GLY B 1 439 ? -31.703 18.406 12.383 1 96.06 439 GLY B O 1
ATOM 8698 N N . LEU B 1 440 ? -30.906 16.547 11.594 1 97.44 440 LEU B N 1
ATOM 8699 C CA . LEU B 1 440 ? -30.578 16.047 12.93 1 97.44 440 LEU B CA 1
ATOM 8700 C C . LEU B 1 440 ? -29.641 17.016 13.641 1 97.44 440 LEU B C 1
ATOM 8702 O O . LEU B 1 440 ? -29.75 17.219 14.852 1 97.44 440 LEU B O 1
ATOM 8706 N N . PHE B 1 441 ? -28.703 17.656 12.984 1 96.56 441 PHE B N 1
ATOM 8707 C CA . PHE B 1 441 ? -27.766 18.594 13.578 1 96.56 441 PHE B CA 1
ATOM 8708 C C . PHE B 1 441 ? -28.5 19.781 14.203 1 96.56 441 PHE B C 1
ATOM 8710 O O . PHE B 1 441 ? -28.266 20.125 15.359 1 96.56 441 PHE B O 1
ATOM 8717 N N . THR B 1 442 ? -29.391 20.312 13.453 1 95.38 442 THR B N 1
ATOM 8718 C CA . THR B 1 442 ? -30.188 21.438 13.922 1 95.38 442 THR B CA 1
ATOM 8719 C C . THR B 1 442 ? -31.047 21.031 15.117 1 95.38 442 THR B C 1
ATOM 8721 O O . THR B 1 442 ? -31.172 21.781 16.094 1 95.38 442 THR B O 1
ATOM 8724 N N . TYR B 1 443 ? -31.594 19.891 14.969 1 96.38 443 TYR B N 1
ATOM 8725 C CA . TYR B 1 443 ? -32.438 19.375 16.062 1 96.38 443 TYR B CA 1
ATOM 8726 C C . TYR B 1 443 ? -31.625 19.25 17.344 1 96.38 443 TYR B C 1
ATOM 8728 O O . TYR B 1 443 ? -32.031 19.719 18.406 1 96.38 443 TYR B O 1
ATOM 8736 N N . LEU B 1 444 ? -30.453 18.609 17.266 1 96.62 444 LEU B N 1
ATOM 8737 C CA . LEU B 1 444 ? -29.625 18.375 18.453 1 96.62 444 LEU B CA 1
ATOM 8738 C C . LEU B 1 444 ? -29.156 19.688 19.062 1 96.62 444 LEU B C 1
ATOM 8740 O O . LEU B 1 444 ? -29.219 19.859 20.281 1 96.62 444 LEU B O 1
ATOM 8744 N N . THR B 1 445 ? -28.688 20.609 18.234 1 94.75 445 THR B N 1
ATOM 8745 C CA . THR B 1 445 ? -28.172 21.875 18.734 1 94.75 445 THR B CA 1
ATOM 8746 C C . THR B 1 445 ? -29.281 22.672 19.422 1 94.75 445 THR B C 1
ATOM 8748 O O . THR B 1 445 ? -29.047 23.281 20.484 1 94.75 445 THR B O 1
ATOM 8751 N N . SER B 1 446 ? -30.469 22.609 18.875 1 94.31 446 SER B N 1
ATOM 8752 C CA . SER B 1 446 ? -31.609 23.312 19.469 1 94.31 446 SER B CA 1
ATOM 8753 C C . SER B 1 446 ? -32.031 22.672 20.781 1 94.31 446 SER B C 1
ATOM 8755 O O . SER B 1 446 ? -32.312 23.375 21.75 1 94.31 446 SER B O 1
ATOM 8757 N N . TYR B 1 447 ? -32.094 21.406 20.75 1 95 447 TYR B N 1
ATOM 8758 C CA . TYR B 1 447 ? -32.469 20.703 21.953 1 95 447 TYR B CA 1
ATOM 8759 C C . TYR B 1 447 ? -31.5 20.984 23.094 1 95 447 TYR B C 1
ATOM 8761 O O . TYR B 1 447 ? -31.906 21.234 24.219 1 95 447 TYR B O 1
ATOM 8769 N N . LEU B 1 448 ? -30.266 20.922 22.844 1 94.25 448 LEU B N 1
ATOM 8770 C CA . LEU B 1 448 ? -29.234 21.125 23.859 1 94.25 448 LEU B CA 1
ATOM 8771 C C . LEU B 1 448 ? -29.266 22.562 24.391 1 94.25 448 LEU B C 1
ATOM 8773 O O . LEU B 1 448 ? -29.016 22.781 25.578 1 94.25 448 LEU B O 1
ATOM 8777 N N . ALA B 1 449 ? -29.547 23.469 23.531 1 91.75 449 ALA B N 1
ATOM 8778 C CA . ALA B 1 449 ? -29.641 24.859 23.953 1 91.75 449 ALA B CA 1
ATOM 8779 C C . ALA B 1 449 ? -30.734 25.047 25 1 91.75 449 ALA B C 1
ATOM 8781 O O . ALA B 1 449 ? -30.594 25.844 25.922 1 91.75 449 ALA B O 1
ATOM 8782 N N . GLU B 1 450 ? -31.688 24.219 24.891 1 91.56 450 GLU B N 1
ATOM 8783 C CA . GLU B 1 450 ? -32.875 24.375 25.75 1 91.56 450 GLU B CA 1
ATOM 8784 C C . GLU B 1 450 ? -32.781 23.469 26.969 1 91.56 450 GLU B C 1
ATOM 8786 O O . GLU B 1 450 ? -33.281 23.828 28.047 1 91.56 450 GLU B O 1
ATOM 8791 N N . HIS B 1 451 ? -32.188 22.375 26.812 1 87.88 451 HIS B N 1
ATOM 8792 C CA . HIS B 1 451 ? -32.375 21.359 27.844 1 87.88 451 HIS B CA 1
ATOM 8793 C C . HIS B 1 451 ? -31.047 20.969 28.5 1 87.88 451 HIS B C 1
ATOM 8795 O O . HIS B 1 451 ? -31.031 20.312 29.547 1 87.88 451 HIS B O 1
ATOM 8801 N N . ALA B 1 452 ? -29.938 21.344 27.906 1 77.44 452 ALA B N 1
ATOM 8802 C CA . ALA B 1 452 ? -28.656 20.812 28.391 1 77.44 452 ALA B CA 1
ATOM 8803 C C . ALA B 1 452 ? -28.234 21.531 29.672 1 77.44 452 ALA B C 1
ATOM 8805 O O . ALA B 1 452 ? -27.688 22.625 29.641 1 77.44 452 ALA B O 1
ATOM 8806 N N . LYS B 1 453 ? -28.594 20.938 30.812 1 74.56 453 LYS B N 1
ATOM 8807 C CA . LYS B 1 453 ? -28.297 21.578 32.094 1 74.56 453 LYS B CA 1
ATOM 8808 C C . LYS B 1 453 ? -27.25 20.781 32.875 1 74.56 453 LYS B C 1
ATOM 8810 O O . LYS B 1 453 ? -26.391 21.359 33.531 1 74.56 453 LYS B O 1
ATOM 8815 N N . SER B 1 454 ? -27.312 19.469 32.688 1 81.56 454 SER B N 1
ATOM 8816 C CA . SER B 1 454 ? -26.391 18.625 33.438 1 81.56 454 SER B CA 1
ATOM 8817 C C . SER B 1 454 ? -25.234 18.156 32.562 1 81.56 454 SER B C 1
ATOM 8819 O O . SER B 1 454 ? -25.438 17.734 31.422 1 81.56 454 SER B O 1
ATOM 8821 N N . PRO B 1 455 ? -24.062 18.219 33.188 1 86.56 455 PRO B N 1
ATOM 8822 C CA . PRO B 1 455 ? -22.891 17.797 32.406 1 86.56 455 PRO B CA 1
ATOM 8823 C C . PRO B 1 455 ? -22.797 16.281 32.281 1 86.56 455 PRO B C 1
ATOM 8825 O O . PRO B 1 455 ? -22.094 15.781 31.406 1 86.56 455 PRO B O 1
ATOM 8828 N N . LYS B 1 456 ? -23.484 15.586 33.031 1 93.44 456 LYS B N 1
ATOM 8829 C CA . LYS B 1 456 ? -23.375 14.133 33 1 93.44 456 LYS B CA 1
ATOM 8830 C C . LYS B 1 456 ? -24.656 13.5 32.438 1 93.44 456 LYS B C 1
ATOM 8832 O O . LYS B 1 456 ? -25.219 12.586 33.031 1 93.44 456 LYS B O 1
ATOM 8837 N N . THR B 1 457 ? -25.078 13.992 31.391 1 95.62 457 THR B N 1
ATOM 8838 C CA . THR B 1 457 ? -26.203 13.414 30.656 1 95.62 457 THR B CA 1
ATOM 8839 C C . THR B 1 457 ? -25.734 12.883 29.297 1 95.62 457 THR B C 1
ATOM 8841 O O . THR B 1 457 ? -25.031 13.57 28.562 1 95.62 457 THR B O 1
ATOM 8844 N N . ALA B 1 458 ? -26.047 11.703 29.062 1 97.25 458 ALA B N 1
ATOM 8845 C CA . ALA B 1 458 ? -25.844 11.086 27.75 1 97.25 458 ALA B CA 1
ATOM 8846 C C . ALA B 1 458 ? -27.172 10.992 26.984 1 97.25 458 ALA B C 1
ATOM 8848 O O . ALA B 1 458 ? -28.016 10.164 27.297 1 97.25 458 ALA B O 1
ATOM 8849 N N . TYR B 1 459 ? -27.312 11.828 26 1 97.44 459 TYR B N 1
ATOM 8850 C CA . TYR B 1 459 ? -28.531 11.836 25.203 1 97.44 459 TYR B CA 1
ATOM 8851 C C . TYR B 1 459 ? -28.5 10.766 24.125 1 97.44 459 TYR B C 1
ATOM 8853 O O . TYR B 1 459 ? -27.625 10.797 23.25 1 97.44 459 TYR B O 1
ATOM 8861 N N . ILE B 1 460 ? -29.422 9.852 24.188 1 98.19 460 ILE B N 1
ATOM 8862 C CA . ILE B 1 460 ? -29.453 8.711 23.281 1 98.19 460 ILE B CA 1
ATOM 8863 C C . ILE B 1 460 ? -30.219 9.086 22.016 1 98.19 460 ILE B C 1
ATOM 8865 O O . ILE B 1 460 ? -31.328 9.609 22.078 1 98.19 460 ILE B O 1
ATOM 8869 N N . VAL B 1 461 ? -29.594 8.883 20.891 1 98.31 461 VAL B N 1
ATOM 8870 C CA . VAL B 1 461 ? -30.266 8.961 19.594 1 98.31 461 VAL B CA 1
ATOM 8871 C C . VAL B 1 461 ? -30.609 7.555 19.109 1 98.31 461 VAL B C 1
ATOM 8873 O O . VAL B 1 461 ? -29.734 6.77 18.766 1 98.31 461 VAL B O 1
ATOM 8876 N N . PRO B 1 462 ? -31.906 7.254 19.031 1 97.56 462 PRO B N 1
ATOM 8877 C CA . PRO B 1 462 ? -32.312 5.895 18.656 1 97.56 462 PRO B CA 1
ATOM 8878 C C . PRO B 1 462 ? -31.797 5.5 17.266 1 97.56 462 PRO B C 1
ATOM 8880 O O . PRO B 1 462 ? -31.781 6.328 16.344 1 97.56 462 PRO B O 1
ATOM 8883 N N . ALA B 1 463 ? -31.438 4.262 17.141 1 96.38 463 ALA B N 1
ATOM 8884 C CA . ALA B 1 463 ? -30.891 3.719 15.898 1 96.38 463 ALA B CA 1
ATOM 8885 C C . ALA B 1 463 ? -31.844 2.705 15.273 1 96.38 463 ALA B C 1
ATOM 8887 O O . ALA B 1 463 ? -32.438 1.899 15.977 1 96.38 463 ALA B O 1
ATOM 8888 N N . PHE B 1 464 ? -32 2.764 14.008 1 93.44 464 PHE B N 1
ATOM 8889 C CA . PHE B 1 464 ? -32.875 1.868 13.242 1 93.44 464 PHE B CA 1
ATOM 8890 C C . PHE B 1 464 ? -32.094 1.252 12.07 1 93.44 464 PHE B C 1
ATOM 8892 O O . PHE B 1 464 ? -30.969 1.626 11.805 1 93.44 464 PHE B O 1
ATOM 8899 N N . GLU B 1 465 ? -32.594 0.237 11.5 1 87.62 465 GLU B N 1
ATOM 8900 C CA . GLU B 1 465 ? -31.984 -0.406 10.336 1 87.62 465 GLU B CA 1
ATOM 8901 C C . GLU B 1 465 ? -33.031 -0.8 9.312 1 87.62 465 GLU B C 1
ATOM 8903 O O . GLU B 1 465 ? -34.219 -0.922 9.641 1 87.62 465 GLU B O 1
ATOM 8908 N N . SER B 1 466 ? -32.531 -0.807 8.125 1 76.94 466 SER B N 1
ATOM 8909 C CA . SER B 1 466 ? -33.438 -1.243 7.055 1 76.94 466 SER B CA 1
ATOM 8910 C C . SER B 1 466 ? -33.125 -2.662 6.605 1 76.94 466 SER B C 1
ATOM 8912 O O . SER B 1 466 ? -31.953 -3.074 6.633 1 76.94 466 SER B O 1
ATOM 8914 N N . PHE B 1 467 ? -34.125 -3.289 6.285 1 64.5 467 PHE B N 1
ATOM 8915 C CA . PHE B 1 467 ? -33.906 -4.602 5.68 1 64.5 467 PHE B CA 1
ATOM 8916 C C . PHE B 1 467 ? -33.688 -4.473 4.18 1 64.5 467 PHE B C 1
ATOM 8918 O O . PHE B 1 467 ? -33.219 -5.418 3.537 1 64.5 467 PHE B O 1
ATOM 8925 N N . TRP B 1 468 ? -33.875 -3.18 3.801 1 63.44 468 TRP B N 1
ATOM 8926 C CA . TRP B 1 468 ? -33.75 -2.949 2.365 1 63.44 468 TRP B CA 1
ATOM 8927 C C . TRP B 1 468 ? -32.406 -2.303 2.043 1 63.44 468 TRP B C 1
ATOM 8929 O O . TRP B 1 468 ? -31.906 -1.47 2.807 1 63.44 468 TRP B O 1
ATOM 8939 N N . TYR B 1 469 ? -31.812 -2.781 1.001 1 62.34 469 TYR B N 1
ATOM 8940 C CA . TYR B 1 469 ? -30.516 -2.232 0.605 1 62.34 469 TYR B CA 1
ATOM 8941 C C . TYR B 1 469 ? -30.672 -0.805 0.096 1 62.34 469 TYR B C 1
ATOM 8943 O O . TYR B 1 469 ? -29.75 0.011 0.246 1 62.34 469 TYR B O 1
ATOM 8951 N N . LYS B 1 470 ? -31.641 -0.461 -0.668 1 62.66 470 LYS B N 1
ATOM 8952 C CA . LYS B 1 470 ? -31.906 0.902 -1.121 1 62.66 470 LYS B CA 1
ATOM 8953 C C . LYS B 1 470 ? -33.156 1.479 -0.446 1 62.66 470 LYS B C 1
ATOM 8955 O O . LYS B 1 470 ? -34.219 0.859 -0.457 1 62.66 470 LYS B O 1
ATOM 8960 N N . PHE B 1 471 ? -32.875 2.486 0.353 1 70.25 471 PHE B N 1
ATOM 8961 C CA . PHE B 1 471 ? -34 3.146 1.017 1 70.25 471 PHE B CA 1
ATOM 8962 C C . PHE B 1 471 ? -33.781 4.656 1.058 1 70.25 471 PHE B C 1
ATOM 8964 O O . PHE B 1 471 ? -32.656 5.137 0.884 1 70.25 471 PHE B O 1
ATOM 8971 N N . LYS B 1 472 ? -34.875 5.223 1.046 1 80.94 472 LYS B N 1
ATOM 8972 C CA . LYS B 1 472 ? -34.844 6.652 1.323 1 80.94 472 LYS B CA 1
ATOM 8973 C C . LYS B 1 472 ? -34.875 6.926 2.824 1 80.94 472 LYS B C 1
ATOM 8975 O O . LYS B 1 472 ? -35.688 6.336 3.545 1 80.94 472 LYS B O 1
ATOM 8980 N N . VAL B 1 473 ? -34.031 7.77 3.252 1 89.44 473 VAL B N 1
ATOM 8981 C CA . VAL B 1 473 ? -34 8.102 4.672 1 89.44 473 VAL B CA 1
ATOM 8982 C C . VAL B 1 473 ? -35.25 8.883 5.066 1 89.44 473 VAL B C 1
ATOM 8984 O O . VAL B 1 473 ? -35.562 9.914 4.465 1 89.44 473 VAL B O 1
ATOM 8987 N N . PRO B 1 474 ? -35.938 8.398 6.047 1 92.94 474 PRO B N 1
ATOM 8988 C CA . PRO B 1 474 ? -37.125 9.133 6.488 1 92.94 474 PRO B CA 1
ATOM 8989 C C . PRO B 1 474 ? -36.812 10.531 7 1 92.94 474 PRO B C 1
ATOM 8991 O O . PRO B 1 474 ? -35.812 10.711 7.727 1 92.94 474 PRO B O 1
ATOM 8994 N N . GLN B 1 475 ? -37.719 11.461 6.738 1 93.19 475 GLN B N 1
ATOM 8995 C CA . GLN B 1 475 ? -37.438 12.859 7.078 1 93.19 475 GLN B CA 1
ATOM 8996 C C . GLN B 1 475 ? -37.844 13.164 8.516 1 93.19 475 GLN B C 1
ATOM 8998 O O . GLN B 1 475 ? -37.312 14.078 9.141 1 93.19 475 GLN B O 1
ATOM 9003 N N . THR B 1 476 ? -38.875 12.43 8.891 1 94.31 476 THR B N 1
ATOM 9004 C CA . THR B 1 476 ? -39.406 12.695 10.227 1 94.31 476 THR B CA 1
ATOM 9005 C C . THR B 1 476 ? -39.719 11.383 10.945 1 94.31 476 THR B C 1
ATOM 9007 O O . THR B 1 476 ? -39.75 10.32 10.32 1 94.31 476 THR B O 1
ATOM 9010 N N . LYS B 1 477 ? -39.906 11.555 12.258 1 95.5 477 LYS B N 1
ATOM 9011 C CA . LYS B 1 477 ? -40.312 10.422 13.078 1 95.5 477 LYS B CA 1
ATOM 9012 C C . LYS B 1 477 ? -41.594 9.805 12.555 1 95.5 477 LYS B C 1
ATOM 9014 O O . LYS B 1 477 ? -41.75 8.578 12.523 1 95.5 477 LYS B O 1
ATOM 9019 N N . SER B 1 478 ? -42.5 10.633 12.156 1 94.44 478 SER B N 1
ATOM 9020 C CA . SER B 1 478 ? -43.812 10.172 11.656 1 94.44 478 SER B CA 1
ATOM 9021 C C . SER B 1 478 ? -43.625 9.312 10.406 1 94.44 478 SER B C 1
ATOM 9023 O O . SER B 1 478 ? -44.25 8.258 10.281 1 94.44 478 SER B O 1
ATOM 9025 N N . VAL B 1 479 ? -42.781 9.734 9.57 1 94.56 479 VAL B N 1
ATOM 9026 C CA . VAL B 1 479 ? -42.531 8.992 8.344 1 94.56 479 VAL B CA 1
ATOM 9027 C C . VAL B 1 479 ? -41.844 7.668 8.672 1 94.56 479 VAL B C 1
ATOM 9029 O O . VAL B 1 479 ? -42.156 6.633 8.078 1 94.56 479 VAL B O 1
ATOM 9032 N N . LEU B 1 480 ? -40.938 7.738 9.57 1 94.19 480 LEU B N 1
ATOM 9033 C CA . LEU B 1 480 ? -40.25 6.527 10 1 94.19 480 LEU B CA 1
ATOM 9034 C C . LEU B 1 480 ? -41.219 5.504 10.547 1 94.19 480 LEU B C 1
ATOM 9036 O O . LEU B 1 480 ? -41.156 4.32 10.211 1 94.19 480 LEU B O 1
ATOM 9040 N N . HIS B 1 481 ? -42.156 5.992 11.32 1 93 481 HIS B N 1
ATOM 9041 C CA . HIS B 1 481 ? -43.156 5.098 11.93 1 93 481 HIS B CA 1
ATOM 9042 C C . HIS B 1 481 ? -44 4.418 10.875 1 93 481 HIS B C 1
ATOM 9044 O O . HIS B 1 481 ? -44.312 3.225 10.977 1 93 481 HIS B O 1
ATOM 9050 N N . LYS B 1 482 ? -44.375 5.141 9.953 1 91.19 482 LYS B N 1
ATOM 9051 C CA . LYS B 1 482 ? -45.156 4.578 8.859 1 91.19 482 LYS B CA 1
ATOM 9052 C C . LYS B 1 482 ? -44.406 3.482 8.133 1 91.19 482 LYS B C 1
ATOM 9054 O O . LYS B 1 482 ? -44.969 2.453 7.766 1 91.19 482 LYS B O 1
ATOM 9059 N N . GLN B 1 483 ? -43.188 3.752 7.988 1 88.75 483 GLN B N 1
ATOM 9060 C CA . GLN B 1 483 ? -42.344 2.799 7.262 1 88.75 483 GLN B CA 1
ATOM 9061 C C . GLN B 1 483 ? -42.031 1.579 8.117 1 88.75 483 GLN B C 1
ATOM 9063 O O . GLN B 1 483 ? -41.844 0.476 7.598 1 88.75 483 GLN B O 1
ATOM 9068 N N . ILE B 1 484 ? -41.906 1.778 9.391 1 87.38 484 ILE B N 1
ATOM 9069 C CA . ILE B 1 484 ? -41.75 0.658 10.312 1 87.38 484 ILE B CA 1
ATOM 9070 C C . ILE B 1 484 ? -42.969 -0.256 10.25 1 87.38 484 ILE B C 1
ATOM 9072 O O . ILE B 1 484 ? -42.812 -1.481 10.203 1 87.38 484 ILE B O 1
ATOM 9076 N N . ASP B 1 485 ? -44.062 0.382 10.219 1 84.56 485 ASP B N 1
ATOM 9077 C CA . ASP B 1 485 ? -45.312 -0.378 10.172 1 84.56 485 ASP B CA 1
ATOM 9078 C C . ASP B 1 485 ? -45.406 -1.191 8.883 1 84.56 485 ASP B C 1
ATOM 9080 O O . ASP B 1 485 ? -46 -2.271 8.867 1 84.56 485 ASP B O 1
ATOM 9084 N N . ARG B 1 486 ? -44.75 -0.69 7.914 1 77.75 486 ARG B N 1
ATOM 9085 C CA . ARG B 1 486 ? -44.75 -1.374 6.625 1 77.75 486 ARG B CA 1
ATOM 9086 C C . ARG B 1 486 ? -43.625 -2.416 6.566 1 77.75 486 ARG B C 1
ATOM 9088 O O . ARG B 1 486 ? -43.5 -3.133 5.574 1 77.75 486 ARG B O 1
ATOM 9095 N N . GLY B 1 487 ? -42.844 -2.395 7.562 1 74.75 487 GLY B N 1
ATOM 9096 C CA . GLY B 1 487 ? -41.812 -3.416 7.648 1 74.75 487 GLY B CA 1
ATOM 9097 C C . GLY B 1 487 ? -40.5 -3.02 6.953 1 74.75 487 GLY B C 1
ATOM 9098 O O . GLY B 1 487 ? -39.625 -3.857 6.73 1 74.75 487 GLY B O 1
ATOM 9099 N N . VAL B 1 488 ? -40.406 -1.792 6.598 1 74.56 488 VAL B N 1
ATOM 9100 C CA . VAL B 1 488 ? -39.219 -1.315 5.891 1 74.56 488 VAL B CA 1
ATOM 9101 C C . VAL B 1 488 ? -38.062 -1.137 6.875 1 74.56 488 VAL B C 1
ATOM 9103 O O . VAL B 1 488 ? -36.906 -1.43 6.551 1 74.56 488 VAL B O 1
ATOM 9106 N N . PHE B 1 489 ? -38.406 -0.626 7.945 1 85.5 489 PHE B N 1
ATOM 9107 C CA . PHE B 1 489 ? -37.406 -0.377 8.977 1 85.5 489 PHE B CA 1
ATOM 9108 C C . PHE B 1 489 ? -37.75 -1.129 10.258 1 85.5 489 PHE B C 1
ATOM 9110 O O . PHE B 1 489 ? -38.906 -1.496 10.477 1 85.5 489 PHE B O 1
ATOM 9117 N N . THR B 1 490 ? -36.75 -1.442 10.969 1 84.19 490 THR B N 1
ATOM 9118 C CA . THR B 1 490 ? -36.875 -1.976 12.32 1 84.19 490 THR B CA 1
ATOM 9119 C C . THR B 1 490 ? -35.812 -1.389 13.242 1 84.19 490 THR B C 1
ATOM 9121 O O . THR B 1 490 ? -34.906 -0.666 12.781 1 84.19 490 THR B O 1
ATOM 9124 N N . SER B 1 491 ? -36.094 -1.582 14.539 1 86.5 491 SER B N 1
ATOM 9125 C CA . SER B 1 491 ? -35.031 -1.165 15.461 1 86.5 491 SER B CA 1
ATOM 9126 C C . SER B 1 491 ? -33.719 -1.883 15.156 1 86.5 491 SER B C 1
ATOM 9128 O O . SER B 1 491 ? -33.719 -3.027 14.703 1 86.5 491 SER B O 1
ATOM 9130 N N . PHE B 1 492 ? -32.688 -1.171 15.375 1 87.38 492 PHE B N 1
ATOM 9131 C CA . PHE B 1 492 ? -31.375 -1.656 14.992 1 87.38 492 PHE B CA 1
ATOM 9132 C C . PHE B 1 492 ? -31.062 -2.969 15.695 1 87.38 492 PHE B C 1
ATOM 9134 O O . PHE B 1 492 ? -31.125 -3.055 16.922 1 87.38 492 PHE B O 1
ATOM 9141 N N . ARG B 1 493 ? -30.703 -4.027 14.969 1 75.56 493 ARG B N 1
ATOM 9142 C CA . ARG B 1 493 ? -30.266 -5.359 15.375 1 75.56 493 ARG B CA 1
ATOM 9143 C C . ARG B 1 493 ? -31.297 -6.02 16.281 1 75.56 493 ARG B C 1
ATOM 9145 O O . ARG B 1 493 ? -30.938 -6.73 17.219 1 75.56 493 ARG B O 1
ATOM 9152 N N . SER B 1 494 ? -32.531 -5.785 16.094 1 73.75 494 SER B N 1
ATOM 9153 C CA . SER B 1 494 ? -33.594 -6.301 16.938 1 73.75 494 SER B CA 1
ATOM 9154 C C . SER B 1 494 ? -33.625 -7.824 16.906 1 73.75 494 SER B C 1
ATOM 9156 O O . SER B 1 494 ? -34.031 -8.461 17.891 1 73.75 494 SER B O 1
ATOM 9158 N N . TYR B 1 495 ? -33.156 -8.359 15.875 1 66.62 495 TYR B N 1
ATOM 9159 C CA . TYR B 1 495 ? -33.219 -9.812 15.758 1 66.62 495 TYR B CA 1
ATOM 9160 C C . TYR B 1 495 ? -31.891 -10.461 16.094 1 66.62 495 TYR B C 1
ATOM 9162 O O . TYR B 1 495 ? -31.844 -11.523 16.734 1 66.62 495 TYR B O 1
ATOM 9170 N N . MET B 1 496 ? -30.828 -9.812 15.828 1 67.62 496 MET B N 1
ATOM 9171 C CA . MET B 1 496 ? -29.5 -10.43 15.914 1 67.62 496 MET B CA 1
ATOM 9172 C C . MET B 1 496 ? -28.859 -10.164 17.281 1 67.62 496 MET B C 1
ATOM 9174 O O . MET B 1 496 ? -28.156 -11.016 17.812 1 67.62 496 MET B O 1
ATOM 9178 N N . TRP B 1 497 ? -29.109 -9.008 17.781 1 78.75 497 TRP B N 1
ATOM 9179 C CA . TRP B 1 497 ? -28.469 -8.562 19.016 1 78.75 497 TRP B CA 1
ATOM 9180 C C . TRP B 1 497 ? -29.359 -7.578 19.766 1 78.75 497 TRP B C 1
ATOM 9182 O O . TRP B 1 497 ? -28.969 -6.426 19.984 1 78.75 497 TRP B O 1
ATOM 9192 N N . PRO B 1 498 ? -30.5 -8.031 20.219 1 77.12 498 PRO B N 1
ATOM 9193 C CA . PRO B 1 498 ? -31.5 -7.148 20.828 1 77.12 498 PRO B CA 1
ATOM 9194 C C . PRO B 1 498 ? -30.984 -6.465 22.094 1 77.12 498 PRO B C 1
ATOM 9196 O O . PRO B 1 498 ? -31.359 -5.328 22.375 1 77.12 498 PRO B O 1
ATOM 9199 N N . GLN B 1 499 ? -30.094 -7.09 22.766 1 83.38 499 GLN B N 1
ATOM 9200 C CA . GLN B 1 499 ? -29.625 -6.543 24.031 1 83.38 499 GLN B CA 1
ATOM 9201 C C . GLN B 1 499 ? -28.859 -5.242 23.828 1 83.38 499 GLN B C 1
ATOM 9203 O O . GLN B 1 499 ? -28.766 -4.41 24.734 1 83.38 499 GLN B O 1
ATOM 9208 N N . GLY B 1 500 ? -28.391 -5.059 22.703 1 90.19 500 GLY B N 1
ATOM 9209 C CA . GLY B 1 500 ? -27.562 -3.902 22.422 1 90.19 500 GLY B CA 1
ATOM 9210 C C . GLY B 1 500 ? -28.312 -2.59 22.469 1 90.19 500 GLY B C 1
ATOM 9211 O O . GLY B 1 500 ? -27.766 -1.559 22.859 1 90.19 500 GLY B O 1
ATOM 9212 N N . HIS B 1 501 ? -29.625 -2.643 22.094 1 92.81 501 HIS B N 1
ATOM 9213 C CA . HIS B 1 501 ? -30.344 -1.378 21.969 1 92.81 501 HIS B CA 1
ATOM 9214 C C . HIS B 1 501 ? -31.703 -1.46 22.625 1 92.81 501 HIS B C 1
ATOM 9216 O O . HIS B 1 501 ? -32.469 -0.483 22.625 1 92.81 501 HIS B O 1
ATOM 9222 N N . ALA B 1 502 ? -32 -2.543 23.266 1 89.38 502 ALA B N 1
ATOM 9223 C CA . ALA B 1 502 ? -33.344 -2.775 23.844 1 89.38 502 ALA B CA 1
ATOM 9224 C C . ALA B 1 502 ? -33.625 -1.776 24.953 1 89.38 502 ALA B C 1
ATOM 9226 O O . ALA B 1 502 ? -34.781 -1.35 25.125 1 89.38 502 ALA B O 1
ATOM 9227 N N . ALA B 1 503 ? -32.594 -1.459 25.688 1 93.25 503 ALA B N 1
ATOM 9228 C CA . ALA B 1 503 ? -32.781 -0.562 26.812 1 93.25 503 ALA B CA 1
ATOM 9229 C C . ALA B 1 503 ? -33.344 0.789 26.359 1 93.25 503 ALA B C 1
ATOM 9231 O O . ALA B 1 503 ? -33.906 1.542 27.172 1 93.25 503 ALA B O 1
ATOM 9232 N N . THR B 1 504 ? -33.219 1.121 25.109 1 95.94 504 THR B N 1
ATOM 9233 C CA . THR B 1 504 ? -33.719 2.367 24.547 1 95.94 504 THR B CA 1
ATOM 9234 C C . THR B 1 504 ? -35.25 2.408 24.641 1 95.94 504 THR B C 1
ATOM 9236 O O . THR B 1 504 ? -35.844 3.484 24.578 1 95.94 504 THR B O 1
ATOM 9239 N N . ASN B 1 505 ? -35.906 1.28 24.781 1 94.31 505 ASN B N 1
ATOM 9240 C CA . ASN B 1 505 ? -37.344 1.172 24.875 1 94.31 505 ASN B CA 1
ATOM 9241 C C . ASN B 1 505 ? -38.031 1.803 23.672 1 94.31 505 ASN B C 1
ATOM 9243 O O . ASN B 1 505 ? -38.781 2.781 23.828 1 94.31 505 ASN B O 1
ATOM 9247 N N . PHE B 1 506 ? -37.969 1.107 22.578 1 94.25 506 PHE B N 1
ATOM 9248 C CA . PHE B 1 506 ? -38.469 1.617 21.297 1 94.25 506 PHE B CA 1
ATOM 9249 C C . PHE B 1 506 ? -39.969 1.729 21.312 1 94.25 506 PHE B C 1
ATOM 9251 O O . PHE B 1 506 ? -40.531 2.561 20.594 1 94.25 506 PHE B O 1
ATOM 9258 N N . SER B 1 507 ? -40.656 0.92 22.094 1 91.69 507 SER B N 1
ATOM 9259 C CA . SER B 1 507 ? -42.094 1.021 22.219 1 91.69 507 SER B CA 1
ATOM 9260 C C . SER B 1 507 ? -42.5 2.359 22.812 1 91.69 507 SER B C 1
ATOM 9262 O O . SER B 1 507 ? -43.469 2.977 22.359 1 91.69 507 SER B O 1
ATOM 9264 N N . ARG B 1 508 ? -41.812 2.729 23.797 1 95.06 508 ARG B N 1
ATOM 9265 C CA . ARG B 1 508 ? -42.062 4.035 24.391 1 95.06 508 ARG B CA 1
ATOM 9266 C C . ARG B 1 508 ? -41.688 5.16 23.422 1 95.06 508 ARG B C 1
ATOM 9268 O O . ARG B 1 508 ? -42.375 6.18 23.359 1 95.06 508 ARG B O 1
ATOM 9275 N N . TRP B 1 509 ? -40.656 5.023 22.734 1 96.25 509 TRP B N 1
ATOM 9276 C CA . TRP B 1 509 ? -40.156 6.047 21.812 1 96.25 509 TRP B CA 1
ATOM 9277 C C . TRP B 1 509 ? -41.188 6.359 20.734 1 96.25 509 TRP B C 1
ATOM 9279 O O . TRP B 1 509 ? -41.344 7.512 20.312 1 96.25 509 TRP B O 1
ATOM 9289 N N . LYS B 1 510 ? -41.906 5.375 20.328 1 93.25 510 LYS B N 1
ATOM 9290 C CA . LYS B 1 510 ? -42.906 5.512 19.266 1 93.25 510 LYS B CA 1
ATOM 9291 C C . LYS B 1 510 ? -43.938 6.605 19.609 1 93.25 510 LYS B C 1
ATOM 9293 O O . LYS B 1 510 ? -44.375 7.348 18.719 1 93.25 510 LYS B O 1
ATOM 9298 N N . THR B 1 511 ? -44.219 6.781 20.859 1 93.44 511 THR B N 1
ATOM 9299 C CA . THR B 1 511 ? -45.281 7.711 21.234 1 93.44 511 THR B CA 1
ATOM 9300 C C . THR B 1 511 ? -44.719 8.883 22.031 1 93.44 511 THR B C 1
ATOM 9302 O O . THR B 1 511 ? -45.438 9.836 22.344 1 93.44 511 THR B O 1
ATOM 9305 N N . ALA B 1 512 ? -43.469 8.828 22.312 1 95.94 512 ALA B N 1
ATOM 9306 C CA . ALA B 1 512 ? -42.875 9.836 23.188 1 95.94 512 ALA B CA 1
ATOM 9307 C C . ALA B 1 512 ? -42.812 11.188 22.5 1 95.94 512 ALA B C 1
ATOM 9309 O O . ALA B 1 512 ? -42.406 11.281 21.328 1 95.94 512 ALA B O 1
ATOM 9310 N N . LYS B 1 513 ? -43.156 12.242 23.156 1 95.19 513 LYS B N 1
ATOM 9311 C CA . LYS B 1 513 ? -43.062 13.617 22.672 1 95.19 513 LYS B CA 1
ATOM 9312 C C . LYS B 1 513 ? -42 14.391 23.453 1 95.19 513 LYS B C 1
ATOM 9314 O O . LYS B 1 513 ? -41.625 15.508 23.062 1 95.19 513 LYS B O 1
ATOM 9319 N N . GLU B 1 514 ? -41.625 13.789 24.516 1 95.56 514 GLU B N 1
ATOM 9320 C CA . GLU B 1 514 ? -40.562 14.344 25.344 1 95.56 514 GLU B CA 1
ATOM 9321 C C . GLU B 1 514 ? -39.469 13.312 25.594 1 95.56 514 GLU B C 1
ATOM 9323 O O . GLU B 1 514 ? -39.719 12.102 25.516 1 95.56 514 GLU B O 1
ATOM 9328 N N . ALA B 1 515 ? -38.281 13.844 25.906 1 96.44 515 ALA B N 1
ATOM 9329 C CA . ALA B 1 515 ? -37.188 12.945 26.234 1 96.44 515 ALA B CA 1
ATOM 9330 C C . ALA B 1 515 ? -37.469 12.156 27.516 1 96.44 515 ALA B C 1
ATOM 9332 O O . ALA B 1 515 ? -38.219 12.625 28.375 1 96.44 515 ALA B O 1
ATOM 9333 N N . TYR B 1 516 ? -36.969 10.953 27.609 1 97 516 TYR B N 1
ATOM 9334 C CA . TYR B 1 516 ? -37.219 10.125 28.781 1 97 516 TYR B CA 1
ATOM 9335 C C . TYR B 1 516 ? -35.969 9.383 29.219 1 97 516 TYR B C 1
ATOM 9337 O O . TYR B 1 516 ? -35.125 8.992 28.391 1 97 516 TYR B O 1
ATOM 9345 N N . PRO B 1 517 ? -35.781 9.219 30.484 1 96.31 517 PRO B N 1
ATOM 9346 C CA . PRO B 1 517 ? -34.625 8.508 31.016 1 96.31 517 PRO B CA 1
ATOM 9347 C C . PRO B 1 517 ? -34.75 6.992 30.875 1 96.31 517 PRO B C 1
ATOM 9349 O O . PRO B 1 517 ? -35.875 6.457 30.891 1 96.31 517 PRO B O 1
ATOM 9352 N N . VAL B 1 518 ? -33.625 6.383 30.703 1 97.06 518 VAL B N 1
ATOM 9353 C CA . VAL B 1 518 ? -33.562 4.926 30.703 1 97.06 518 VAL B CA 1
ATOM 9354 C C . VAL B 1 518 ? -32.406 4.461 31.578 1 97.06 518 VAL B C 1
ATOM 9356 O O . VAL B 1 518 ? -31.5 5.242 31.875 1 97.06 518 VAL B O 1
ATOM 9359 N N . ARG B 1 519 ? -32.5 3.217 31.969 1 94.06 519 ARG B N 1
ATOM 9360 C CA . ARG B 1 519 ? -31.422 2.629 32.781 1 94.06 519 ARG B CA 1
ATOM 9361 C C . ARG B 1 519 ? -30.5 1.784 31.906 1 94.06 519 ARG B C 1
ATOM 9363 O O . ARG B 1 519 ? -30.922 1.199 30.922 1 94.06 519 ARG B O 1
ATOM 9370 N N . TRP B 1 520 ? -29.266 1.77 32.375 1 94.19 520 TRP B N 1
ATOM 9371 C CA . TRP B 1 520 ? -28.297 0.907 31.719 1 94.19 520 TRP B CA 1
ATOM 9372 C C . TRP B 1 520 ? -28.656 -0.563 31.891 1 94.19 520 TRP B C 1
ATOM 9374 O O . TRP B 1 520 ? -29.094 -0.974 32.969 1 94.19 520 TRP B O 1
ATOM 9384 N N . GLU B 1 521 ? -28.531 -1.349 30.828 1 92.81 521 GLU B N 1
ATOM 9385 C CA . GLU B 1 521 ? -28.672 -2.803 30.844 1 92.81 521 GLU B CA 1
ATOM 9386 C C . GLU B 1 521 ? -27.453 -3.484 30.234 1 92.81 521 GLU B C 1
ATOM 9388 O O . GLU B 1 521 ? -26.672 -2.855 29.516 1 92.81 521 GLU B O 1
ATOM 9393 N N . THR B 1 522 ? -27.297 -4.73 30.547 1 90.06 522 THR B N 1
ATOM 9394 C CA . THR B 1 522 ? -26.156 -5.496 30.062 1 90.06 522 THR B CA 1
ATOM 9395 C C . THR B 1 522 ? -26.094 -5.457 28.531 1 90.06 522 THR B C 1
ATOM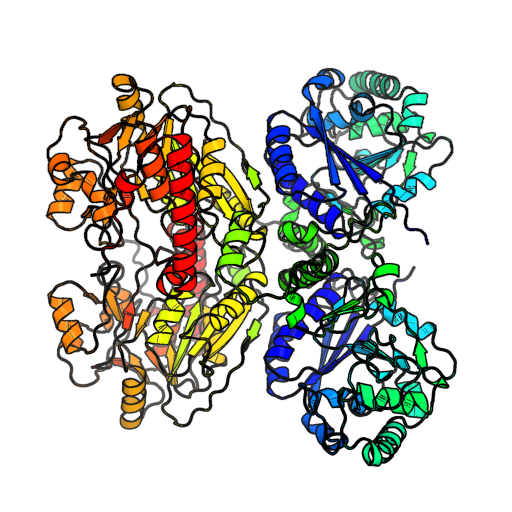 9397 O O . THR B 1 522 ? -27.094 -5.68 27.859 1 90.06 522 THR B O 1
ATOM 9400 N N . ASN B 1 523 ? -24.875 -5.109 28.016 1 89.94 523 ASN B N 1
ATOM 9401 C CA . ASN B 1 523 ? -24.547 -5.086 26.594 1 89.94 523 ASN B CA 1
ATOM 9402 C C . ASN B 1 523 ? -25.172 -3.889 25.891 1 89.94 523 ASN B C 1
ATOM 9404 O O . ASN B 1 523 ? -25.234 -3.85 24.656 1 89.94 523 ASN B O 1
ATOM 9408 N N . PHE B 1 524 ? -25.703 -2.951 26.703 1 93.5 524 PHE B N 1
ATOM 9409 C CA . PHE B 1 524 ? -26.297 -1.738 26.141 1 93.5 524 PHE B CA 1
ATOM 9410 C C . PHE B 1 524 ? -25.25 -0.942 25.375 1 93.5 524 PHE B C 1
ATOM 9412 O O . PHE B 1 524 ? -24.172 -0.638 25.891 1 93.5 524 PHE B O 1
ATOM 9419 N N . GLU B 1 525 ? -25.469 -0.648 24.094 1 94.19 525 GLU B N 1
ATOM 9420 C CA . GLU B 1 525 ? -24.5 0.06 23.266 1 94.19 525 GLU B CA 1
ATOM 9421 C C . GLU B 1 525 ? -25.188 1.131 22.422 1 94.19 525 GLU B C 1
ATOM 9423 O O . GLU B 1 525 ? -25.078 1.11 21.188 1 94.19 525 GLU B O 1
ATOM 9428 N N . PRO B 1 526 ? -25.797 2.098 23.062 1 96.56 526 PRO B N 1
ATOM 9429 C CA . PRO B 1 526 ? -26.469 3.186 22.359 1 96.56 526 PRO B CA 1
ATOM 9430 C C . PRO B 1 526 ? -25.5 4.168 21.703 1 96.56 526 PRO B C 1
ATOM 9432 O O . PRO B 1 526 ? -24.297 4.125 21.969 1 96.56 526 PRO B O 1
ATOM 9435 N N . TYR B 1 527 ? -26.016 4.922 20.781 1 98.06 527 TYR B N 1
ATOM 9436 C CA . TYR B 1 527 ? -25.312 6.094 20.266 1 98.06 527 TYR B CA 1
ATOM 9437 C C . TYR B 1 527 ? -25.703 7.352 21.031 1 98.06 527 TYR B C 1
ATOM 9439 O O . TYR B 1 527 ? -26.891 7.688 21.109 1 98.06 527 TYR B O 1
ATOM 9447 N N . VAL B 1 528 ? -24.719 8.062 21.547 1 98 528 VAL B N 1
ATOM 9448 C CA . VAL B 1 528 ? -25.078 9.086 22.531 1 98 528 VAL B CA 1
ATOM 9449 C C . VAL B 1 528 ? -24.406 10.406 22.156 1 98 528 VAL B C 1
ATOM 9451 O O . VAL B 1 528 ? -23.328 10.414 21.547 1 98 528 VAL B O 1
ATOM 9454 N N . VAL B 1 529 ? -25.047 11.484 22.484 1 97.69 529 VAL B N 1
ATOM 9455 C CA . VAL B 1 529 ? -24.484 12.836 22.5 1 97.69 529 VAL B CA 1
ATOM 9456 C C . VAL B 1 529 ? -24.125 13.227 23.938 1 97.69 529 VAL B C 1
ATOM 9458 O O . VAL B 1 529 ? -24.953 13.188 24.828 1 97.69 529 VAL B O 1
ATOM 9461 N N . VAL B 1 530 ? -22.875 13.586 24.125 1 96.94 530 VAL B N 1
ATOM 9462 C CA . VAL B 1 530 ? -22.391 13.875 25.469 1 96.94 530 VAL B CA 1
ATOM 9463 C C . VAL B 1 530 ? -21.484 15.109 25.438 1 96.94 530 VAL B C 1
ATOM 9465 O O . VAL B 1 530 ? -20.984 15.492 24.375 1 96.94 530 VAL B O 1
ATOM 9468 N N . LYS B 1 531 ? -21.375 15.703 26.578 1 95.75 531 LYS B N 1
ATOM 9469 C CA . LYS B 1 531 ? -20.391 16.766 26.719 1 95.75 531 LYS B CA 1
ATOM 9470 C C . LYS B 1 531 ? -18.969 16.203 26.703 1 95.75 531 LYS B C 1
ATOM 9472 O O . LYS B 1 531 ? -18.703 15.188 27.344 1 95.75 531 LYS B O 1
ATOM 9477 N N . LYS B 1 532 ? -18.109 16.844 26.016 1 94.88 532 LYS B N 1
ATOM 9478 C CA . LYS B 1 532 ? -16.75 16.344 25.844 1 94.88 532 LYS B CA 1
ATOM 9479 C C . LYS B 1 532 ? -15.938 16.516 27.125 1 94.88 532 LYS B C 1
ATOM 9481 O O . LYS B 1 532 ? -15.109 15.656 27.453 1 94.88 532 LYS B O 1
ATOM 9486 N N . GLN B 1 533 ? -16.266 17.5 27.812 1 91.81 533 GLN B N 1
ATOM 9487 C CA . GLN B 1 533 ? -15.523 17.781 29.047 1 91.81 533 GLN B CA 1
ATOM 9488 C C . GLN B 1 533 ? -15.648 16.625 30.031 1 91.81 533 GLN B C 1
ATOM 9490 O O . GLN B 1 533 ? -16.75 16.203 30.359 1 91.81 533 GLN B O 1
ATOM 9495 N N . ASN B 1 534 ? -14.633 16.062 30.469 1 88.62 534 ASN B N 1
ATOM 9496 C CA . ASN B 1 534 ? -14.516 14.992 31.453 1 88.62 534 ASN B CA 1
ATOM 9497 C C . ASN B 1 534 ? -15.055 13.664 30.922 1 88.62 534 ASN B C 1
ATOM 9499 O O . ASN B 1 534 ? -15.336 12.75 31.688 1 88.62 534 ASN B O 1
ATOM 9503 N N . LEU B 1 535 ? -15.336 13.617 29.656 1 95.88 535 LEU B N 1
ATOM 9504 C CA . LEU B 1 535 ? -15.742 12.359 29.047 1 95.88 535 LEU B CA 1
ATOM 9505 C C . LEU B 1 535 ? -14.609 11.336 29.078 1 95.88 535 LEU B C 1
ATOM 9507 O O . LEU B 1 535 ? -13.492 11.625 28.641 1 95.88 535 LEU B O 1
ATOM 9511 N N . PRO B 1 536 ? -14.828 10.227 29.703 1 95.56 536 PRO B N 1
ATOM 9512 C CA . PRO B 1 536 ? -13.773 9.211 29.656 1 95.56 536 PRO B CA 1
ATOM 9513 C C . PRO B 1 536 ? -13.414 8.789 28.234 1 95.56 536 PRO B C 1
ATOM 9515 O O . PRO B 1 536 ? -14.289 8.711 27.375 1 95.56 536 PRO B O 1
ATOM 9518 N N . LEU B 1 537 ? -12.156 8.477 28.062 1 96.38 537 LEU B N 1
ATOM 9519 C CA . LEU B 1 537 ? -11.727 7.953 26.766 1 96.38 537 LEU B CA 1
ATOM 9520 C C . LEU B 1 537 ? -12.078 6.473 26.641 1 96.38 537 LEU B C 1
ATOM 9522 O O . LEU B 1 537 ? -12.344 5.805 27.641 1 96.38 537 LEU B O 1
ATOM 9526 N N . TYR B 1 538 ? -12.125 6.02 25.391 1 96.75 538 TYR B N 1
ATOM 9527 C CA . TYR B 1 538 ? -12.344 4.598 25.156 1 96.75 538 TYR B CA 1
ATOM 9528 C C . TYR B 1 538 ? -11.164 3.77 25.641 1 96.75 538 TYR B C 1
ATOM 9530 O O . TYR B 1 538 ? -10.008 4.203 25.531 1 96.75 538 TYR B O 1
ATOM 9538 N N . ASP B 1 539 ? -11.422 2.602 26.125 1 94.25 539 ASP B N 1
ATOM 9539 C CA . ASP B 1 539 ? -10.359 1.685 26.531 1 94.25 539 ASP B CA 1
ATOM 9540 C C . ASP B 1 539 ? -9.688 1.047 25.312 1 94.25 539 ASP B C 1
ATOM 9542 O O . ASP B 1 539 ? -10.297 0.229 24.625 1 94.25 539 ASP B O 1
ATOM 9546 N N . GLN B 1 540 ? -8.484 1.278 25.156 1 92.38 540 GLN B N 1
ATOM 9547 C CA . GLN B 1 540 ? -7.77 0.878 23.953 1 92.38 540 GLN B CA 1
ATOM 9548 C C . GLN B 1 540 ? -7.391 -0.599 24 1 92.38 540 GLN B C 1
ATOM 9550 O O . GLN B 1 540 ? -6.957 -1.167 23 1 92.38 540 GLN B O 1
ATOM 9555 N N . ALA B 1 541 ? -7.59 -1.249 25.094 1 88.31 541 ALA B N 1
ATOM 9556 C CA . ALA B 1 541 ? -7.309 -2.68 25.188 1 88.31 541 ALA B CA 1
ATOM 9557 C C . ALA B 1 541 ? -8.258 -3.486 24.297 1 88.31 541 ALA B C 1
ATOM 9559 O O . ALA B 1 541 ? -7.949 -4.617 23.922 1 88.31 541 ALA B O 1
ATOM 9560 N N . PHE B 1 542 ? -9.43 -2.92 24.078 1 87.88 542 PHE B N 1
ATOM 9561 C CA . PHE B 1 542 ? -10.391 -3.582 23.219 1 87.88 542 PHE B CA 1
ATOM 9562 C C . PHE B 1 542 ? -10.125 -3.238 21.75 1 87.88 542 PHE B C 1
ATOM 9564 O O . PHE B 1 542 ? -10.453 -2.141 21.297 1 87.88 542 PHE B O 1
ATOM 9571 N N . ILE B 1 543 ? -9.516 -4.188 21.047 1 83.25 543 ILE B N 1
ATOM 9572 C CA . ILE B 1 543 ? -9.195 -4.016 19.641 1 83.25 543 ILE B CA 1
ATOM 9573 C C . ILE B 1 543 ? -10.07 -4.934 18.797 1 83.25 543 ILE B C 1
ATOM 9575 O O . ILE B 1 543 ? -10.555 -5.957 19.281 1 83.25 543 ILE B O 1
ATOM 9579 N N . GLY B 1 544 ? -10.266 -4.477 17.594 1 80.56 544 GLY B N 1
ATOM 9580 C CA . GLY B 1 544 ? -11.062 -5.301 16.703 1 80.56 544 GLY B CA 1
ATOM 9581 C C . GLY B 1 544 ? -12.531 -5.34 17.078 1 80.56 544 GLY B C 1
ATOM 9582 O O . GLY B 1 544 ? -13.148 -4.297 17.297 1 80.56 544 GLY B O 1
ATOM 9583 N N . PHE B 1 545 ? -12.984 -6.57 17.078 1 78.44 545 PHE B N 1
ATOM 9584 C CA . PHE B 1 545 ? -14.414 -6.723 17.297 1 78.44 545 PHE B CA 1
ATOM 9585 C C . PHE B 1 545 ? -14.688 -7.184 18.734 1 78.44 545 PHE B C 1
ATOM 9587 O O . PHE B 1 545 ? -13.945 -8 19.281 1 78.44 545 PHE B O 1
ATOM 9594 N N . GLY B 1 546 ? -15.703 -6.484 19.359 1 82.25 546 GLY B N 1
ATOM 9595 C CA . GLY B 1 546 ? -16.203 -6.961 20.641 1 82.25 546 GLY B CA 1
ATOM 9596 C C . GLY B 1 546 ? -15.938 -5.996 21.781 1 82.25 546 GLY B C 1
ATOM 9597 O O . GLY B 1 546 ? -14.781 -5.66 22.062 1 82.25 546 GLY B O 1
ATOM 9598 N N . TRP B 1 547 ? -16.891 -5.625 22.391 1 87.31 547 TRP B N 1
ATOM 9599 C CA . TRP B 1 547 ? -16.922 -4.883 23.641 1 87.31 547 TRP B CA 1
ATOM 9600 C C . TRP B 1 547 ? -16.25 -3.523 23.484 1 87.31 547 TRP B C 1
ATOM 9602 O O . TRP B 1 547 ? -16.016 -2.826 24.469 1 87.31 547 TRP B O 1
ATOM 9612 N N . ASN B 1 548 ? -15.906 -3.166 22.297 1 90.12 548 ASN B N 1
ATOM 9613 C CA . ASN B 1 548 ? -15.195 -1.909 22.094 1 90.12 548 ASN B CA 1
ATOM 9614 C C . ASN B 1 548 ? -16.062 -0.708 22.453 1 90.12 548 ASN B C 1
ATOM 9616 O O . ASN B 1 548 ? -15.602 0.231 23.094 1 90.12 548 ASN B O 1
ATOM 9620 N N . LYS B 1 549 ? -17.312 -0.756 22.094 1 93.94 549 LYS B N 1
ATOM 9621 C CA . LYS B 1 549 ? -18.234 0.318 22.438 1 93.94 549 LYS B CA 1
ATOM 9622 C C . LYS B 1 549 ? -18.875 0.065 23.797 1 93.94 549 LYS B C 1
ATOM 9624 O O . LYS B 1 549 ? -19.047 0.99 24.594 1 93.94 549 LYS B O 1
ATOM 9629 N N . ILE B 1 550 ? -19.234 -1.188 24.109 1 93.62 550 ILE B N 1
ATOM 9630 C CA . ILE B 1 550 ? -19.938 -1.595 25.312 1 93.62 550 ILE B CA 1
ATOM 9631 C C . ILE B 1 550 ? -19.141 -1.186 26.547 1 93.62 550 ILE B C 1
ATOM 9633 O O . ILE B 1 550 ? -19.688 -0.677 27.516 1 93.62 550 ILE B O 1
ATOM 9637 N N . SER B 1 551 ? -17.844 -1.386 26.484 1 94.25 551 SER B N 1
ATOM 9638 C CA . SER B 1 551 ? -17 -1.05 27.625 1 94.25 551 SER B CA 1
ATOM 9639 C C . SER B 1 551 ? -17.078 0.437 27.953 1 94.25 551 SER B C 1
ATOM 9641 O O . SER B 1 551 ? -17.125 0.817 29.125 1 94.25 551 SER B O 1
ATOM 9643 N N . HIS B 1 552 ? -17.125 1.249 26.969 1 96.88 552 HIS B N 1
ATOM 9644 C CA . HIS B 1 552 ? -17.203 2.689 27.188 1 96.88 552 HIS B CA 1
ATOM 9645 C C . HIS B 1 552 ? -18.531 3.088 27.797 1 96.88 552 HIS B C 1
ATOM 9647 O O . HIS B 1 552 ? -18.578 3.938 28.703 1 96.88 552 HIS B O 1
ATOM 9653 N N . ILE B 1 553 ? -19.625 2.518 27.359 1 96.38 553 ILE B N 1
ATOM 9654 C CA . ILE B 1 553 ? -20.953 2.805 27.891 1 96.38 553 ILE B CA 1
ATOM 9655 C C . ILE B 1 553 ? -21.047 2.359 29.344 1 96.38 553 ILE B C 1
ATOM 9657 O O . ILE B 1 553 ? -21.641 3.043 30.172 1 96.38 553 ILE B O 1
ATOM 9661 N N . ILE B 1 554 ? -20.469 1.192 29.625 1 94.5 554 ILE B N 1
ATOM 9662 C CA . ILE B 1 554 ? -20.391 0.732 31 1 94.5 554 ILE B CA 1
ATOM 9663 C C . ILE B 1 554 ? -19.672 1.771 31.859 1 94.5 554 ILE B C 1
ATOM 9665 O O . ILE B 1 554 ? -20.125 2.096 32.969 1 94.5 554 ILE B O 1
ATOM 9669 N N . GLU B 1 555 ? -18.656 2.26 31.328 1 95.12 555 GLU B N 1
ATOM 9670 C CA . GLU B 1 555 ? -17.875 3.24 32.094 1 95.12 555 GLU B CA 1
ATOM 9671 C C . GLU B 1 555 ? -18.672 4.523 32.312 1 95.12 555 GLU B C 1
ATOM 9673 O O . GLU B 1 555 ? -18.562 5.168 33.344 1 95.12 555 GLU B O 1
ATOM 9678 N N . LEU B 1 556 ? -19.406 4.973 31.344 1 95.81 556 LEU B N 1
ATOM 9679 C CA . LEU B 1 556 ? -20.266 6.133 31.5 1 95.81 556 LEU B CA 1
ATOM 9680 C C . LEU B 1 556 ? -21.266 5.91 32.625 1 95.81 556 LEU B C 1
ATOM 9682 O O . LEU B 1 556 ? -21.484 6.801 33.469 1 95.81 556 LEU B O 1
ATOM 9686 N N . ASP B 1 557 ? -21.844 4.789 32.594 1 94.69 557 ASP B N 1
ATOM 9687 C CA . ASP B 1 557 ? -22.781 4.461 33.688 1 94.69 557 ASP B CA 1
ATOM 9688 C C . ASP B 1 557 ? -22.094 4.488 35.031 1 94.69 557 ASP B C 1
ATOM 9690 O O . ASP B 1 557 ? -22.609 5.055 36 1 94.69 557 ASP B O 1
ATOM 9694 N N . ALA B 1 558 ? -20.953 3.854 35.062 1 93.06 558 ALA B N 1
ATOM 9695 C CA . ALA B 1 558 ? -20.172 3.816 36.312 1 93.06 558 ALA B CA 1
ATOM 9696 C C . ALA B 1 558 ? -19.797 5.223 36.781 1 93.06 558 ALA B C 1
ATOM 9698 O O . ALA B 1 558 ? -19.719 5.496 37.969 1 93.06 558 ALA B O 1
ATOM 9699 N N . ALA B 1 559 ? -19.609 6.098 35.875 1 93.38 559 ALA B N 1
ATOM 9700 C CA . ALA B 1 559 ? -19.203 7.473 36.156 1 93.38 559 ALA B CA 1
ATOM 9701 C C . ALA B 1 559 ? -20.391 8.328 36.531 1 93.38 559 ALA B C 1
ATOM 9703 O O . ALA B 1 559 ? -20.234 9.508 36.875 1 93.38 559 ALA B O 1
ATOM 9704 N N . GLY B 1 560 ? -21.562 7.832 36.406 1 92.25 560 GLY B N 1
ATOM 9705 C CA . GLY B 1 560 ? -22.734 8.523 36.906 1 92.25 560 GLY B CA 1
ATOM 9706 C C . GLY B 1 560 ? -23.531 9.242 35.844 1 92.25 560 GLY B C 1
ATOM 9707 O O . GLY B 1 560 ? -24.328 10.125 36.125 1 92.25 560 GLY B O 1
ATOM 9708 N N . TYR B 1 561 ? -23.344 8.906 34.656 1 95.5 561 TYR B N 1
ATOM 9709 C CA . TYR B 1 561 ? -24.109 9.523 33.594 1 95.5 561 TYR B CA 1
ATOM 9710 C C . TYR B 1 561 ? -25.547 9.039 33.594 1 95.5 561 TYR B C 1
ATOM 9712 O O . TYR B 1 561 ? -25.812 7.855 33.844 1 95.5 561 TYR B O 1
ATOM 9720 N N . GLN B 1 562 ? -26.469 9.969 33.312 1 95.75 562 GLN B N 1
ATOM 9721 C CA . GLN B 1 562 ? -27.859 9.617 33.062 1 95.75 562 GLN B CA 1
ATOM 9722 C C . GLN B 1 562 ? -28.125 9.445 31.578 1 95.75 562 GLN B C 1
ATOM 9724 O O . GLN B 1 562 ? -27.703 10.281 30.766 1 95.75 562 GLN B O 1
ATOM 9729 N N . PHE B 1 563 ? -28.719 8.336 31.281 1 97.31 563 PHE B N 1
ATOM 9730 C CA . PHE B 1 563 ? -29.078 8.086 29.891 1 97.31 563 PHE B CA 1
ATOM 9731 C C . PHE B 1 563 ? -30.469 8.594 29.594 1 97.31 563 PHE B C 1
ATOM 9733 O O . PHE B 1 563 ? -31.438 8.25 30.281 1 97.31 563 PHE B O 1
ATOM 9740 N N . VAL B 1 564 ? -30.562 9.453 28.594 1 97.5 564 VAL B N 1
ATOM 9741 C CA . VAL B 1 564 ? -31.828 10.07 28.219 1 97.5 564 VAL B CA 1
ATOM 9742 C C . VAL B 1 564 ? -32.062 9.898 26.734 1 97.5 564 VAL B C 1
ATOM 9744 O O . VAL B 1 564 ? -31.25 10.297 25.906 1 97.5 564 VAL B O 1
ATOM 9747 N N . VAL B 1 565 ? -33.25 9.32 26.359 1 98.06 565 VAL B N 1
ATOM 9748 C CA . VAL B 1 565 ? -33.562 9.07 24.953 1 98.06 565 VAL B CA 1
ATOM 9749 C C . VAL B 1 565 ? -34.25 10.297 24.344 1 98.06 565 VAL B C 1
ATOM 9751 O O . VAL B 1 565 ? -35.219 10.82 24.906 1 98.06 565 VAL B O 1
ATOM 9754 N N . LEU B 1 566 ? -33.75 10.781 23.281 1 97.56 566 LEU B N 1
ATOM 9755 C CA . LEU B 1 566 ? -34.312 11.922 22.578 1 97.56 566 LEU B CA 1
ATOM 9756 C C . LEU B 1 566 ? -35.562 11.508 21.797 1 97.56 566 LEU B C 1
ATOM 9758 O O . LEU B 1 566 ? -35.594 10.438 21.188 1 97.56 566 LEU B O 1
ATOM 9762 N N . PRO B 1 567 ? -36.531 12.289 21.75 1 95.88 567 PRO B N 1
ATOM 9763 C CA . PRO B 1 567 ? -37.844 11.859 21.234 1 95.88 567 PRO B CA 1
ATOM 9764 C C . PRO B 1 567 ? -37.938 11.977 19.703 1 95.88 567 PRO B C 1
ATOM 9766 O O . PRO B 1 567 ? -38.75 11.289 19.078 1 95.88 567 PRO B O 1
ATOM 9769 N N . PHE B 1 568 ? -37.125 12.844 19.031 1 94.94 568 PHE B N 1
ATOM 9770 C CA . PHE B 1 568 ? -37.438 13.078 17.625 1 94.94 568 PHE B CA 1
ATOM 9771 C C . PHE B 1 568 ? -36.188 12.82 16.766 1 94.94 568 PHE B C 1
ATOM 9773 O O . PHE B 1 568 ? -36.25 12.859 15.539 1 94.94 568 PHE B O 1
ATOM 9780 N N . GLY B 1 569 ? -35.062 12.594 17.188 1 95.94 569 GLY B N 1
ATOM 9781 C CA . GLY B 1 569 ? -33.875 12.289 16.422 1 95.94 569 GLY B CA 1
ATOM 9782 C C . GLY B 1 569 ? -33.625 10.797 16.266 1 95.94 569 GLY B C 1
ATOM 9783 O O . GLY B 1 569 ? -33.906 10.023 17.188 1 95.94 569 GLY B O 1
ATOM 9784 N N . PHE B 1 570 ? -33.156 10.398 15.07 1 97.62 570 PHE B N 1
ATOM 9785 C CA . PHE B 1 570 ? -32.812 8.992 14.875 1 97.62 570 PHE B CA 1
ATOM 9786 C C . PHE B 1 570 ? -31.766 8.836 13.789 1 97.62 570 PHE B C 1
ATOM 9788 O O . PHE B 1 570 ? -31.484 9.781 13.047 1 97.62 570 PHE B O 1
ATOM 9795 N N . ILE B 1 571 ? -31.109 7.719 13.734 1 96.88 571 ILE B N 1
ATOM 9796 C CA . ILE B 1 571 ? -30.125 7.359 12.719 1 96.88 571 ILE B CA 1
ATOM 9797 C C . ILE B 1 571 ? -30.484 6.012 12.102 1 96.88 571 ILE B C 1
ATOM 9799 O O . ILE B 1 571 ? -31.172 5.203 12.727 1 96.88 571 ILE B O 1
ATOM 9803 N N . ILE B 1 572 ? -30.062 5.793 10.852 1 93.62 572 ILE B N 1
ATOM 9804 C CA . ILE B 1 572 ? -30.406 4.582 10.117 1 93.62 572 ILE B CA 1
ATOM 9805 C C . ILE B 1 572 ? -29.125 3.867 9.672 1 93.62 572 ILE B C 1
ATOM 9807 O O . ILE B 1 572 ? -28.234 4.48 9.078 1 93.62 572 ILE B O 1
ATOM 9811 N N . HIS B 1 573 ? -29.062 2.619 9.945 1 90.06 573 HIS B N 1
ATOM 9812 C CA . HIS B 1 573 ? -27.922 1.791 9.586 1 90.06 573 HIS B CA 1
ATOM 9813 C C . HIS B 1 573 ? -27.938 1.438 8.102 1 90.06 573 HIS B C 1
ATOM 9815 O O . HIS B 1 573 ? -28.969 1.048 7.566 1 90.06 573 HIS B O 1
ATOM 9821 N N . ILE B 1 574 ? -26.781 1.544 7.484 1 79.88 574 ILE B N 1
ATOM 9822 C CA . ILE B 1 574 ? -26.594 1.091 6.109 1 79.88 574 ILE B CA 1
ATOM 9823 C C . ILE B 1 574 ? -26.031 -0.332 6.109 1 79.88 574 ILE B C 1
ATOM 9825 O O . ILE B 1 574 ? -24.969 -0.591 6.676 1 79.88 574 ILE B O 1
ATOM 9829 N N . PRO B 1 575 ? -26.766 -1.169 5.477 1 72.75 575 PRO B N 1
ATOM 9830 C CA . PRO B 1 575 ? -26.297 -2.557 5.461 1 72.75 575 PRO B CA 1
ATOM 9831 C C . PRO B 1 575 ? -24.922 -2.713 4.809 1 72.75 575 PRO B C 1
ATOM 9833 O O . PRO B 1 575 ? -24.625 -2.029 3.824 1 72.75 575 PRO B O 1
ATOM 9836 N N . HIS B 1 576 ? -24.109 -3.611 5.387 1 71.94 576 HIS B N 1
ATOM 9837 C CA . HIS B 1 576 ? -22.797 -3.914 4.836 1 71.94 576 HIS B CA 1
ATOM 9838 C C . HIS B 1 576 ? -22.344 -5.328 5.199 1 71.94 576 HIS B C 1
ATOM 9840 O O . HIS B 1 576 ? -22.906 -5.938 6.117 1 71.94 576 HIS B O 1
ATOM 9846 N N . ALA B 1 577 ? -21.344 -5.801 4.438 1 65.62 577 ALA B N 1
ATOM 9847 C CA . ALA B 1 577 ? -20.797 -7.125 4.715 1 65.62 577 ALA B CA 1
ATOM 9848 C C . ALA B 1 577 ? -20.047 -7.137 6.043 1 65.62 577 ALA B C 1
ATOM 9850 O O . ALA B 1 577 ? -19.578 -6.09 6.512 1 65.62 577 ALA B O 1
ATOM 9851 N N . PRO B 1 578 ? -19.938 -8.352 6.59 1 67.56 578 PRO B N 1
ATOM 9852 C CA . PRO B 1 578 ? -19.188 -8.453 7.84 1 67.56 578 PRO B CA 1
ATOM 9853 C C . PRO B 1 578 ? -17.703 -8.102 7.664 1 67.56 578 PRO B C 1
ATOM 9855 O O . PRO B 1 578 ? -17.125 -8.352 6.602 1 67.56 578 PRO B O 1
ATOM 9858 N N . SER B 1 579 ? -17.172 -7.586 8.664 1 68.06 579 SER B N 1
ATOM 9859 C CA . SER B 1 579 ? -15.758 -7.215 8.648 1 68.06 579 SER B CA 1
ATOM 9860 C C . SER B 1 579 ? -14.867 -8.43 8.859 1 68.06 579 SER B C 1
ATOM 9862 O O . SER B 1 579 ? -15.336 -9.484 9.297 1 68.06 579 SER B O 1
ATOM 9864 N N . VAL B 1 580 ? -13.625 -8.266 8.492 1 67.88 580 VAL B N 1
ATOM 9865 C CA . VAL B 1 580 ? -12.625 -9.305 8.711 1 67.88 580 VAL B CA 1
ATOM 9866 C C . VAL B 1 580 ? -12.508 -9.609 10.203 1 67.88 580 VAL B C 1
ATOM 9868 O O . VAL B 1 580 ? -12.398 -10.766 10.602 1 67.88 580 VAL B O 1
ATOM 9871 N N . ASP B 1 581 ? -12.539 -8.617 11.023 1 69.38 581 ASP B N 1
ATOM 9872 C CA . ASP B 1 581 ? -12.375 -8.789 12.461 1 69.38 581 ASP B CA 1
ATOM 9873 C C . ASP B 1 581 ? -13.562 -9.531 13.062 1 69.38 581 ASP B C 1
ATOM 9875 O O . ASP B 1 581 ? -13.406 -10.305 14.008 1 69.38 581 ASP B O 1
ATOM 9879 N N . LEU B 1 582 ? -14.711 -9.242 12.578 1 68.38 582 LEU B N 1
ATOM 9880 C CA . LEU B 1 582 ? -15.883 -10 13.016 1 68.38 582 LEU B CA 1
ATOM 9881 C C . LEU B 1 582 ? -15.734 -11.477 12.656 1 68.38 582 LEU B C 1
ATOM 9883 O O . LEU B 1 582 ? -16.078 -12.352 13.461 1 68.38 582 LEU B O 1
ATOM 9887 N N . SER B 1 583 ? -15.234 -11.68 11.547 1 66.56 583 SER B N 1
ATOM 9888 C CA . SER B 1 583 ? -15.031 -13.062 11.117 1 66.56 583 SER B CA 1
ATOM 9889 C C . SER B 1 583 ? -14.016 -13.773 12.008 1 66.56 583 SER B C 1
ATOM 9891 O O . SER B 1 583 ? -14.219 -14.938 12.375 1 66.56 583 SER B O 1
ATOM 9893 N N . LYS B 1 584 ? -12.992 -13.086 12.367 1 67.88 584 LYS B N 1
ATOM 9894 C CA . LYS B 1 584 ? -12 -13.648 13.273 1 67.88 584 LYS B CA 1
ATOM 9895 C C . LYS B 1 584 ? -12.617 -13.977 14.633 1 67.88 584 LYS B C 1
ATOM 9897 O O . LYS B 1 584 ? -12.359 -15.039 15.195 1 67.88 584 LYS B O 1
ATOM 9902 N N . PHE B 1 585 ? -13.391 -13.047 15.133 1 72.31 585 PHE B N 1
ATOM 9903 C CA . PHE B 1 585 ? -14.062 -13.242 16.422 1 72.31 585 PHE B CA 1
ATOM 9904 C C . PHE B 1 585 ? -14.938 -14.492 16.375 1 72.31 585 PHE B C 1
ATOM 9906 O O . PHE B 1 585 ? -14.93 -15.289 17.328 1 72.31 585 PHE B O 1
ATOM 9913 N N . ARG B 1 586 ? -15.586 -14.703 15.312 1 68.88 586 ARG B N 1
ATOM 9914 C CA . ARG B 1 586 ? -16.516 -15.82 15.18 1 68.88 586 ARG B CA 1
ATOM 9915 C C . ARG B 1 586 ? -15.766 -17.141 15.023 1 68.88 586 ARG B C 1
ATOM 9917 O O . ARG B 1 586 ? -16.172 -18.172 15.57 1 68.88 586 ARG B O 1
ATOM 9924 N N . SER B 1 587 ? -14.664 -17.047 14.43 1 67.06 587 SER B N 1
ATOM 9925 C CA . SER B 1 587 ? -14.023 -18.281 14.016 1 67.06 587 SER B CA 1
ATOM 9926 C C . SER B 1 587 ? -12.891 -18.656 14.969 1 67.06 587 SER B C 1
ATOM 9928 O O . SER B 1 587 ? -12.516 -19.828 15.062 1 67.06 587 SER B O 1
ATOM 9930 N N . SER B 1 588 ? -12.406 -17.75 15.773 1 74.19 588 SER B N 1
ATOM 9931 C CA . SER B 1 588 ? -11.188 -18.016 16.531 1 74.19 588 SER B CA 1
ATOM 9932 C C . SER B 1 588 ? -11.477 -18.047 18.031 1 74.19 588 SER B C 1
ATOM 9934 O O . SER B 1 588 ? -11.68 -17 18.656 1 74.19 588 SER B O 1
ATOM 9936 N N . PRO B 1 589 ? -11.406 -19.156 18.609 1 76.19 589 PRO B N 1
ATOM 9937 C CA . PRO B 1 589 ? -11.57 -19.25 20.062 1 76.19 589 PRO B CA 1
ATOM 9938 C C . PRO B 1 589 ? -10.508 -18.453 20.812 1 76.19 589 PRO B C 1
ATOM 9940 O O . PRO B 1 589 ? -10.797 -17.875 21.859 1 76.19 589 PRO B O 1
ATOM 9943 N N . SER B 1 590 ? -9.352 -18.469 20.234 1 77.5 590 SER B N 1
ATOM 9944 C CA . SER B 1 590 ? -8.266 -17.734 20.875 1 77.5 590 SER B CA 1
ATOM 9945 C C . SER B 1 590 ? -8.578 -16.234 20.938 1 77.5 590 SER B C 1
ATOM 9947 O O . SER B 1 590 ? -8.242 -15.562 21.906 1 77.5 590 SER B O 1
ATOM 9949 N N . TYR B 1 591 ? -9.234 -15.797 19.953 1 78 591 TYR B N 1
ATOM 9950 C CA . TYR B 1 591 ? -9.648 -14.398 19.938 1 78 591 TYR B CA 1
ATOM 9951 C C . TYR B 1 591 ? -10.617 -14.094 21.062 1 78 591 TYR B C 1
ATOM 9953 O O . TYR B 1 591 ? -10.461 -13.086 21.766 1 78 591 TYR B O 1
ATOM 9961 N N . ARG B 1 592 ? -11.5 -14.914 21.328 1 81.38 592 ARG B N 1
ATOM 9962 C CA . ARG B 1 592 ? -12.508 -14.727 22.375 1 81.38 592 ARG B CA 1
ATOM 9963 C C . ARG B 1 592 ? -11.883 -14.812 23.766 1 81.38 592 ARG B C 1
ATOM 9965 O O . ARG B 1 592 ? -12.289 -14.102 24.672 1 81.38 592 ARG B O 1
ATOM 9972 N N . GLU B 1 593 ? -10.961 -15.695 23.812 1 83.12 593 GLU B N 1
ATOM 9973 C CA . GLU B 1 593 ? -10.258 -15.812 25.078 1 83.12 593 GLU B CA 1
ATOM 9974 C C . GLU B 1 593 ? -9.492 -14.531 25.406 1 83.12 593 GLU B C 1
ATOM 9976 O O . GLU B 1 593 ? -9.492 -14.086 26.562 1 83.12 593 GLU B O 1
ATOM 9981 N N . CYS B 1 594 ? -8.914 -14.008 24.453 1 83.94 594 CYS B N 1
ATOM 9982 C CA . CYS B 1 594 ? -8.195 -12.758 24.641 1 83.94 594 CYS B CA 1
ATOM 9983 C C . CYS B 1 594 ? -9.141 -11.641 25.047 1 83.94 594 CYS B C 1
ATOM 9985 O O . CYS B 1 594 ? -8.805 -10.805 25.891 1 83.94 594 CYS B O 1
ATOM 9987 N N . LEU B 1 595 ? -10.281 -11.633 24.484 1 85.38 595 LEU B N 1
ATOM 9988 C CA . LEU B 1 595 ? -11.289 -10.633 24.828 1 85.38 595 LEU B CA 1
ATOM 9989 C C . LEU B 1 595 ? -11.719 -10.75 26.281 1 85.38 595 LEU B C 1
ATOM 9991 O O . LEU B 1 595 ? -11.93 -9.742 26.953 1 85.38 595 LEU B O 1
ATOM 9995 N N . ASN B 1 596 ? -11.773 -11.938 26.703 1 85.62 596 ASN B N 1
ATOM 9996 C CA . ASN B 1 596 ? -12.164 -12.164 28.094 1 85.62 596 ASN B CA 1
ATOM 9997 C C . ASN B 1 596 ? -11.109 -11.641 29.062 1 85.62 596 ASN B C 1
ATOM 9999 O O . ASN B 1 596 ? -11.445 -11.125 30.125 1 85.62 596 ASN B O 1
ATOM 10003 N N . ILE B 1 597 ? -9.945 -11.797 28.656 1 85 597 ILE B N 1
ATOM 10004 C CA . ILE B 1 597 ? -8.867 -11.273 29.484 1 85 597 ILE B CA 1
ATOM 10005 C C . ILE B 1 597 ? -8.969 -9.75 29.562 1 85 597 ILE B C 1
ATOM 10007 O O . ILE B 1 597 ? -8.812 -9.172 30.625 1 85 597 ILE B O 1
ATOM 10011 N N . ALA B 1 598 ? -9.273 -9.125 28.469 1 87.25 598 ALA B N 1
ATOM 10012 C CA . ALA B 1 598 ? -9.43 -7.672 28.422 1 87.25 598 ALA B CA 1
ATOM 10013 C C . ALA B 1 598 ? -10.617 -7.227 29.281 1 87.25 598 ALA B C 1
ATOM 10015 O O . ALA B 1 598 ? -10.555 -6.191 29.953 1 87.25 598 ALA B O 1
ATOM 10016 N N . LYS B 1 599 ? -11.641 -8.008 29.297 1 88.44 599 LYS B N 1
ATOM 10017 C CA . LYS B 1 599 ? -12.828 -7.699 30.094 1 88.44 599 LYS B CA 1
ATOM 10018 C C . LYS B 1 599 ? -12.508 -7.707 31.594 1 88.44 599 LYS B C 1
ATOM 10020 O O . LYS B 1 599 ? -12.922 -6.809 32.312 1 88.44 599 LYS B O 1
ATOM 10025 N N . GLU B 1 600 ? -11.773 -8.68 31.922 1 87.06 600 GLU B N 1
ATOM 10026 C CA . GLU B 1 600 ? -11.414 -8.797 33.344 1 87.06 600 GLU B CA 1
ATOM 10027 C C . GLU B 1 600 ? -10.562 -7.613 33.781 1 87.06 600 GLU B C 1
ATOM 10029 O O . GLU B 1 600 ? -10.773 -7.062 34.875 1 87.06 600 GLU B O 1
ATOM 10034 N N . ALA B 1 601 ? -9.648 -7.332 32.969 1 87.5 601 ALA B N 1
ATOM 10035 C CA . ALA B 1 601 ? -8.805 -6.18 33.281 1 87.5 601 ALA B CA 1
ATOM 10036 C C . ALA B 1 601 ? -9.625 -4.898 33.344 1 87.5 601 ALA B C 1
ATOM 10038 O O . ALA B 1 601 ? -9.359 -4.023 34.188 1 87.5 601 ALA B O 1
ATOM 10039 N N . PHE B 1 602 ? -10.555 -4.816 32.531 1 90.94 602 PHE B N 1
ATOM 10040 C CA . PHE B 1 602 ? -11.422 -3.646 32.469 1 90.94 602 PHE B CA 1
ATOM 10041 C C . PHE B 1 602 ? -12.258 -3.523 33.75 1 90.94 602 PHE B C 1
ATOM 10043 O O . PHE B 1 602 ? -12.375 -2.436 34.312 1 90.94 602 PHE B O 1
ATOM 10050 N N . TYR B 1 603 ? -12.773 -4.547 34.219 1 89.56 603 TYR B N 1
ATOM 10051 C CA . TYR B 1 603 ? -13.578 -4.527 35.406 1 89.56 603 TYR B CA 1
ATOM 10052 C C . TYR B 1 603 ? -12.742 -4.145 36.625 1 89.56 603 TYR B C 1
ATOM 10054 O O . TYR B 1 603 ? -13.219 -3.441 37.531 1 89.56 603 TYR B O 1
ATOM 10062 N N . GLU B 1 604 ? -11.602 -4.602 36.625 1 88.44 604 GLU B N 1
ATOM 10063 C CA . GLU B 1 604 ? -10.695 -4.223 37.719 1 88.44 604 GLU B CA 1
ATOM 10064 C C . GLU B 1 604 ? -10.422 -2.721 37.688 1 88.44 604 GLU B C 1
ATOM 10066 O O . GLU B 1 604 ? -10.352 -2.088 38.75 1 88.44 604 GLU B O 1
ATOM 10071 N N . LYS B 1 605 ? -10.281 -2.26 36.531 1 88.44 605 LYS B N 1
ATOM 10072 C CA . LYS B 1 605 ? -10.07 -0.822 36.375 1 88.44 605 LYS B CA 1
ATOM 10073 C C . LYS B 1 605 ? -11.289 -0.038 36.875 1 88.44 605 LYS B C 1
ATOM 10075 O O . LYS B 1 605 ? -11.148 0.998 37.531 1 88.44 605 LYS B O 1
ATOM 10080 N N . LEU B 1 606 ? -12.438 -0.466 36.531 1 89.62 606 LEU B N 1
ATOM 10081 C CA . LEU B 1 606 ? -13.672 0.2 36.938 1 89.62 606 LEU B CA 1
ATOM 10082 C C . LEU B 1 606 ? -13.828 0.195 38.438 1 89.62 606 LEU B C 1
ATOM 10084 O O . LEU B 1 606 ? -14.266 1.188 39.031 1 89.62 606 LEU B O 1
ATOM 10088 N N . ARG B 1 607 ? -13.5 -0.917 39 1 87.94 607 ARG B N 1
ATOM 10089 C CA . ARG B 1 607 ? -13.586 -1.05 40.469 1 87.94 607 ARG B CA 1
ATOM 10090 C C . ARG B 1 607 ? -12.656 -0.066 41.156 1 87.94 607 ARG B C 1
ATOM 10092 O O . ARG B 1 607 ? -13.047 0.582 42.125 1 87.94 607 ARG B O 1
ATOM 10099 N N . SER B 1 608 ? -11.547 -0.018 40.688 1 89.38 608 SER B N 1
ATOM 10100 C CA . SER B 1 608 ? -10.539 0.842 41.312 1 89.38 608 SER B CA 1
ATOM 10101 C C . SER B 1 608 ? -10.883 2.316 41.094 1 89.38 608 SER B C 1
ATOM 10103 O O . SER B 1 608 ? -10.734 3.117 42.031 1 89.38 608 SER B O 1
ATOM 10105 N N . LYS B 1 609 ? -11.391 2.652 40 1 90.5 609 LYS B N 1
ATOM 10106 C CA . LYS B 1 609 ? -11.602 4.055 39.625 1 90.5 609 LYS B CA 1
ATOM 10107 C C . LYS B 1 609 ? -12.93 4.562 40.188 1 90.5 609 LYS B C 1
ATOM 10109 O O . LYS B 1 609 ? -13.031 5.711 40.625 1 90.5 609 LYS B O 1
ATOM 10114 N N . TYR B 1 610 ? -13.953 3.766 40.094 1 89.38 610 TYR B N 1
ATOM 10115 C CA . TYR B 1 610 ? -15.289 4.262 40.438 1 89.38 610 TYR B CA 1
ATOM 10116 C C . TYR B 1 610 ? -15.867 3.543 41.625 1 89.38 610 TYR B C 1
ATOM 10118 O O . TYR B 1 610 ? -17 3.812 42.062 1 89.38 610 TYR B O 1
ATOM 10126 N N . HIS B 1 611 ? -15.141 2.645 42.25 1 81.06 611 HIS B N 1
ATOM 10127 C CA . HIS B 1 611 ? -15.523 1.904 43.438 1 81.06 611 HIS B CA 1
ATOM 10128 C C . HIS B 1 611 ? -16.828 1.137 43.219 1 81.06 611 HIS B C 1
ATOM 10130 O O . HIS B 1 611 ? -17.688 1.106 44.094 1 81.06 611 HIS B O 1
ATOM 10136 N N . LYS B 1 612 ? -17.062 0.837 42.031 1 68 612 LYS B N 1
ATOM 10137 C CA . LYS B 1 612 ? -18.266 0.063 41.688 1 68 612 LYS B CA 1
ATOM 10138 C C . LYS B 1 612 ? -17.953 -1.434 41.688 1 68 612 LYS B C 1
ATOM 10140 O O . LYS B 1 612 ? -16.875 -1.854 41.312 1 68 612 LYS B O 1
ATOM 10145 N N . THR B 1 613 ? -18.797 -2.281 42.406 1 60.84 613 THR B N 1
ATOM 10146 C CA . THR B 1 613 ? -18.594 -3.725 42.5 1 60.84 613 THR B CA 1
ATOM 10147 C C . THR B 1 613 ? -18.906 -4.395 41.156 1 60.84 613 THR B C 1
ATOM 10149 O O . THR B 1 613 ? -19.781 -3.947 40.438 1 60.84 613 THR B O 1
ATOM 10152 N N . THR B 1 614 ? -18.047 -5.281 40.625 1 59.94 614 THR B N 1
ATOM 10153 C CA . THR B 1 614 ? -18.125 -6.035 39.406 1 59.94 614 THR B CA 1
ATOM 10154 C C . THR B 1 614 ? -19.484 -6.703 39.25 1 59.94 614 THR B C 1
ATOM 10156 O O . THR B 1 614 ? -19.922 -6.969 38.125 1 59.94 614 THR B O 1
ATOM 10159 N N . GLU B 1 615 ? -20.156 -6.996 40.25 1 62.59 615 GLU B N 1
ATOM 10160 C CA . GLU B 1 615 ? -21.406 -7.742 40.219 1 62.59 615 GLU B CA 1
ATOM 10161 C C . GLU B 1 615 ? -22.5 -6.953 39.5 1 62.59 615 GLU B C 1
ATOM 10163 O O . GLU B 1 615 ? -23.422 -7.539 38.938 1 62.59 615 GLU B O 1
ATOM 10168 N N . MET B 1 616 ? -22.359 -5.688 39.531 1 61 616 MET B N 1
ATOM 10169 C CA . MET B 1 616 ? -23.359 -4.852 38.875 1 61 616 MET B CA 1
ATOM 10170 C C . MET B 1 616 ? -23.266 -4.992 37.375 1 61 616 MET B C 1
ATOM 10172 O O . MET B 1 616 ? -24.281 -4.855 36.656 1 61 616 MET B O 1
ATOM 10176 N N . TYR B 1 617 ? -22.109 -5.246 36.844 1 66.38 617 TYR B N 1
ATOM 10177 C CA . TYR B 1 617 ? -21.922 -5.258 35.406 1 66.38 617 TYR B CA 1
ATOM 10178 C C . TYR B 1 617 ? -21.625 -6.664 34.906 1 66.38 617 TYR B C 1
ATOM 10180 O O . TYR B 1 617 ? -21.828 -6.969 33.75 1 66.38 617 TYR B O 1
ATOM 10188 N N . PHE B 1 618 ? -21.016 -7.562 35.688 1 57.97 618 PHE B N 1
ATOM 10189 C CA . PHE B 1 618 ? -20.625 -8.898 35.281 1 57.97 618 PHE B CA 1
ATOM 10190 C C . PHE B 1 618 ? -21.688 -9.922 35.656 1 57.97 618 PHE B C 1
ATOM 10192 O O . PHE B 1 618 ? -22 -10.109 36.812 1 57.97 618 PHE B O 1
ATOM 10199 N N . THR B 1 619 ? -22.719 -10.047 34.969 1 46.47 619 THR B N 1
ATOM 10200 C CA . THR B 1 619 ? -23.453 -11.273 35.25 1 46.47 619 THR B CA 1
ATOM 10201 C C . THR B 1 619 ? -22.609 -12.5 34.906 1 46.47 619 THR B C 1
ATOM 10203 O O . THR B 1 619 ? -22.172 -12.656 33.75 1 46.47 619 THR B O 1
ATOM 10206 N N . ARG B 1 620 ? -22 -13.172 35.812 1 37.03 620 ARG B N 1
ATOM 10207 C CA . ARG B 1 620 ? -21.328 -14.453 35.656 1 37.03 620 ARG B CA 1
ATOM 10208 C C . ARG B 1 620 ? -22.156 -15.414 34.844 1 37.03 620 ARG B C 1
ATOM 10210 O O . ARG B 1 620 ? -23.375 -15.5 35 1 37.03 620 ARG B O 1
ATOM 10217 N N . ARG B 1 621 ? -21.625 -15.875 33.656 1 36.38 621 ARG B N 1
ATOM 10218 C CA . ARG B 1 621 ? -22.141 -17.094 33.062 1 36.38 621 ARG B CA 1
ATOM 10219 C C . ARG B 1 621 ? -22.453 -18.141 34.125 1 36.38 621 ARG B C 1
ATOM 10221 O O . ARG B 1 621 ? -21.562 -18.516 34.906 1 36.38 621 ARG B O 1
ATOM 10228 N N . ASN B 1 622 ? -23.578 -18.219 34.719 1 26.3 622 ASN B N 1
ATOM 10229 C CA . ASN B 1 622 ? -23.844 -19.578 35.188 1 26.3 622 ASN B CA 1
ATOM 10230 C C . ASN B 1 622 ? -23.547 -20.594 34.094 1 26.3 622 ASN B C 1
ATOM 10232 O O . ASN B 1 622 ? -23.891 -20.391 32.906 1 26.3 622 ASN B O 1
ATOM 10236 N N . ASN B 1 623 ? -22.438 -21.422 34.219 1 26.5 623 ASN B N 1
ATOM 10237 C CA . ASN B 1 623 ? -22.203 -22.719 33.594 1 26.5 623 ASN B CA 1
ATOM 10238 C C . ASN B 1 623 ? -23.516 -23.438 33.281 1 26.5 623 ASN B C 1
ATOM 10240 O O . ASN B 1 623 ? -23.531 -24.641 33.062 1 26.5 623 ASN B O 1
ATOM 10244 N N . THR B 1 624 ? -24.812 -22.906 33.188 1 21.69 624 THR B N 1
ATOM 10245 C CA . THR B 1 624 ? -25.641 -23.969 32.625 1 21.69 624 THR B CA 1
ATOM 10246 C C . THR B 1 624 ? -25.438 -24.078 31.125 1 21.69 624 THR B C 1
ATOM 10248 O O . THR B 1 624 ? -25.344 -23.062 30.438 1 21.69 624 THR B O 1
#

Sequence (1248 aa):
AKKDCTTVHICIVCAGYTASRQVVTLIKSLLFYRTSKLHVHFIVNGVSRTILRNLFQTWDIPHFVVSFYQASDFIDEVSWIPNKHYSGVYGLMKLTILTVLPANVGKIIVLDTDLIFAHDVTEIWQYFDKFGENEAIGLVENQSDWYLGTLWENYTPWPAIGRGFNTGLILLDCMKLRAIEWQSKWKEVAQTDLKHFLSTALADQDIINSVLSHNASLLHVLPCYWNLQLSDHMRMDLCYKQHKHEVKVIHWNTRRKQNNRHDENIKSLTDVFRTFTEINGAFLRHPRITCSTDDPEIYQSLDDTDFDMCSDLISSAASLHRTHIFYLPFDYHSNSATDVSIIVHLTIDRLTVFEAMCKHWEGPISAAFFTTDAEAQTLVDFVKLSPVLMDRTNIGYHIVYKNSNHAVYPINLLRNVALKQAVTDHVFLYDVDFVPMPGLFTYLTSYLAEHAKSPKTAYIVPAFESFWYKFKVPQTKSVLHKQIDRGVFTSFRSYMWPQGHAATNFSRWKTAKEAYPVRWETNFEPYVVVKKQNLPLYDQAFIGFGWNKISHIIELDAAGYQFVVLPFGFIIHIPHAPSVDLSKFRSSPSYRECLNIAKEAFYEKLRSKYHKTTEMYFTRRNNTAKKDCTTVHICIVCAGYTASRQVVTLIKSLLFYRTSKLHVHFIVNGVSRTILRNLFQTWDIPHFVVSFYQASDFIDEVSWIPNKHYSGVYGLMKLTILTVLPANVGKIIVLDTDLIFAHDVTEIWQYFDKFGENEAIGLVENQSDWYLGTLWENYTPWPAIGRGFNTGLILLDCMKLRAIEWQSKWKEVAQTDLKHFLSTALADQDIINSVLSHNASLLHVLPCYWNLQLSDHMRMDLCYKQHKHEVKVIHWNTRRKQNNRHDENIKSLTDVFRTFTEINGAFLRHPRITCSTDDPEIYQSLDDTDFDMCSDLISSAASLHRTHIFYLPFDYHSNSATDVSIIVHLTIDRLTVFEAMCKHWEGPISAAFFTTDAEAQTLVDFVKLSPVLMDRTNIGYHIVYKNSNHAVYPINLLRNVALKQAVTDHVFLYDVDFVPMPGLFTYLTSYLAEHAKSPKTAYIVPAFESFWYKFKVPQTKSVLHKQIDRGVFTSFRSYMWPQGHAATNFSRWKTAKEAYPVRWETNFEPYVVVKKQNLPLYDQAFIGFGWNKISHIIELDAAGYQFVVLPFGFIIHIPHAPSVDLSKFRSSPSYRECLNIAKEAFYEKLRSKYHKTTEMYFTRRNNT

pLDDT: mean 87.91, std 14.9, range [20.91, 98.81]

Radius of gyration: 33.69 Å; Cα contacts (8 Å, |Δi|>4): 2301; chains: 2; bounding box: 90×93×84 Å

InterPro domains:
  IPR002495 Glycosyl transferase, family 8 [PF01501] (22-257)
  IPR029044 Nucleotide-diphospho-sugar transferases [G3DSA:3.90.550.10] (11-276)
  IPR029044 Nucleotide-diphospho-sugar transferases [SSF53448] (8-257)
  IPR029044 Nucleotide-diphospho-sugar transferases [SSF53448] (413-582)
  IPR051292 Alpha-1,3-xylosyltransferase/Beta-1,3-glucuronyltransferase [PTHR12270] (16-617)

Organism: Ciona intestinalis (NCBI:txid7719)

Foldseek 3Di:
DQPDLDEAEEEEEAEDLQLLLLLLLQVLLQLVAEQYQYEYEYAYAPVSCVQVVLQCVLLVFPSYHYHYFYLVVPLVLQLVAAAPEPVHSSLQSVLCPLVRDDPPPFKYKYAYSNKGFPHHPVVVVCCVVVQDPQAFKEFAADQFQQQVQPPDDPDHAAAADDSATDVRIMIGRSVNCVVVVVSVQLVVQSVVCCVPNVHHHSHNRRSVRSSCNVVVSHYDYDQNLAEAEDDPRGDCVVHCVVQVPPRGMYGDPDPVCLPVPPDVSSVVVNVSSVCSLQDFSLVSRDHPYCDPPCPPPPPPDPDPPDPQVLVVLQVLLVRRFRKRKQSDAADDDDPDLLAEEEQEEDELVCVVLLLQQLQQDPGAYQYEYEEGSNSSVVSVVCQCPRPSRNPDRRYIYMYGYDSDPPRFAQGLVRSQSSLVPDNHQKYWHDYSQKHWAHCLRVVRSVCCVVPVDDQQAWEFAFEKEFPDQDDDGDNWLVRVVVVVVVVGMDGPCCPPCVQQDCQLPVVCLNPDPAKDWTDDDANHQTTTMHGSVPQDGFDSSDTFDDCRRVLSVVLSVLVPHIYIYGNMIHMYGNDDDDDPSVVCVVPPPSVVVSVVVVVVVSLVVSCVPRVDDCVVHDPPPPPD/DQPDLDEAEEEEEAEDLQLLLLLQLQVLLQLVAEQYQYEYEYAYAPVSCVQVVLQCVLLVFPSYHYHYFYLVVPLVLQLPAAAPEPVHSSLQSVLCPLVGDDPPPQKYKYAYSNKGFPHHPVVVVCCVVVQDPQAFKEFAADQFQQQVQPPDPPDHAAAADDSATDVRIMIGRSVNCVVVVVSVQLVVQSVVCCVPNVHHHSHNRRSVRSSCNVVVSHYDYDQNLAEAEDDPRGDCVVHCVVQVPPRGMYGDPDPVCLPVCPDPSSVVVNVSSVCSLQDFSLVSRDHPYCDPPCPPPPPPDPDPPDPQVLVVLQVLLVRRWRKRKQSDAADDDDPDLLAEEEQEEDELVCVVLLLQQLQQDPGAYQYEYEEGSNSSVVSVVCQCPRPSRNPDRRYIYMYGYDSDPPRFAQGLVRSQSSLVPDNHQKYWHDYSQKHWAHCLRVVRSVCCVPPVDDQQAWEFAFEKEFPDQDDDGDNWLVRVVVCVVVVGMDGPCCPPCVQQDCQLPVVCLNPDPAKDWTDDDANHQTTTMHGSVPQDGFDSSDTFDDCRRVLSVVLSVLVPHIYIYGNMIHMYGNDDDDDPSVVCVVPPPSVVVSVVVVVVVSLVVSCVPRVDDCVVHDPDPPPD

Solvent-accessible surface area (backbone atoms only — not comparable to full-atom values): 66137 Å² total; per-residue (Å²): 128,86,67,66,68,47,68,47,40,34,37,34,69,36,60,38,40,67,41,52,52,42,30,49,35,23,51,45,22,41,45,68,42,35,60,54,33,40,36,39,38,33,39,16,41,74,66,20,43,56,29,50,51,48,23,51,63,34,50,60,41,68,67,54,44,78,45,84,41,63,39,79,82,53,43,76,81,47,66,83,57,50,56,70,30,92,60,46,69,61,42,34,49,70,73,43,46,80,75,73,46,63,84,83,56,45,56,37,36,36,41,48,42,54,34,38,41,70,43,40,62,66,64,65,59,52,49,63,76,68,48,54,94,62,30,32,37,34,31,23,60,35,46,33,55,62,41,64,31,71,79,46,87,95,44,80,49,58,54,38,57,72,43,22,48,39,70,52,45,32,38,38,35,41,55,60,37,58,73,69,40,46,69,60,51,46,51,54,46,43,58,57,47,37,74,74,60,63,49,32,68,58,34,34,35,37,45,53,23,34,42,36,54,79,39,58,63,30,57,36,84,44,64,46,37,61,50,37,58,44,45,94,64,43,41,53,81,73,36,47,74,79,34,57,68,57,54,31,20,41,30,56,73,33,77,71,57,79,64,53,68,58,37,68,68,51,42,36,53,48,25,52,53,50,48,40,49,37,47,56,68,62,51,46,34,55,66,50,54,68,50,85,66,85,61,71,72,75,61,69,58,66,74,84,63,68,92,44,64,40,58,52,50,53,50,54,48,67,50,77,47,34,29,40,52,40,59,43,65,63,62,74,74,70,86,48,82,38,39,52,22,40,28,25,46,46,48,76,90,44,49,66,48,42,51,54,24,50,69,34,40,87,53,39,34,14,34,16,32,56,28,47,44,48,50,52,52,47,50,54,54,50,34,68,68,30,88,74,45,51,79,54,33,39,43,37,37,24,39,34,36,49,72,48,92,77,56,70,54,52,50,25,49,30,43,40,56,11,52,72,64,46,82,40,49,22,33,30,53,55,60,47,54,34,35,49,26,61,56,41,56,62,50,51,29,52,49,37,68,73,62,65,75,62,76,50,39,31,38,27,41,50,54,26,26,45,52,49,88,80,73,79,80,46,70,43,60,69,52,39,50,55,35,33,76,70,60,48,34,43,59,39,48,58,82,83,44,36,53,29,48,50,57,71,37,66,76,56,45,75,73,35,84,55,65,46,75,46,63,91,48,75,63,34,50,74,36,33,36,32,44,49,75,88,51,80,73,48,58,41,75,32,43,48,58,63,59,45,61,32,52,40,47,52,47,40,50,63,73,59,39,43,39,29,37,47,43,72,50,45,33,34,42,54,72,63,66,84,50,72,46,49,51,44,50,74,70,29,68,57,51,49,51,39,49,50,53,46,50,54,53,47,46,52,50,44,27,72,73,57,69,46,67,57,69,82,73,49,77,73,78,69,88,120,127,86,66,65,67,46,69,47,39,35,35,33,68,34,59,38,39,65,40,53,54,42,32,49,34,24,51,46,23,40,45,68,43,34,59,52,33,38,37,39,39,34,38,16,40,73,66,19,44,57,30,50,50,48,23,51,61,33,49,61,41,68,66,55,45,78,45,82,40,64,39,79,82,54,43,76,82,48,65,82,58,51,56,70,30,92,60,46,70,62,42,35,48,70,73,45,45,79,74,71,45,63,85,83,56,48,55,38,36,36,39,47,41,54,35,38,41,71,40,39,62,64,64,64,60,53,49,65,77,68,49,53,94,62,30,31,37,35,29,21,60,34,46,34,53,64,40,64,30,70,79,47,86,95,45,80,49,58,55,37,56,73,43,22,48,39,68,52,44,32,38,37,33,41,53,59,36,58,73,69,40,45,66,59,52,49,50,52,47,43,59,57,48,38,74,74,60,63,48,33,68,58,33,35,36,37,46,54,23,35,42,36,55,78,40,57,63,30,57,36,83,44,63,45,37,62,50,36,59,46,43,95,62,44,42,53,80,74,35,47,73,79,34,56,68,58,53,31,19,43,30,58,74,34,76,68,57,78,63,54,68,55,37,68,67,52,42,34,55,48,24,55,54,50,48,40,48,38,47,55,68,60,51,46,35,55,66,52,53,67,49,84,66,86,62,70,73,74,60,72,60,69,74,85,64,69,91,43,63,41,58,52,50,54,50,55,48,68,50,75,45,36,29,40,52,40,59,43,65,65,62,75,74,72,87,47,83,37,38,51,22,40,28,26,47,46,47,75,91,44,49,66,48,43,51,54,24,50,70,36,39,87,53,38,33,16,33,16,33,54,28,46,44,49,50,52,52,48,50,54,53,48,35,66,69,30,89,76,46,51,81,54,32,41,42,37,37,23,39,34,35,48,74,47,92,77,56,71,53,50,51,22,51,30,44,39,56,12,52,73,65,45,82,40,51,23,32,30,54,55,61,46,55,33,34,49,26,61,57,42,54,60,50,50,29,52,49,39,68,74,62,66,78,62,76,50,39,31,38,29,42,49,53,27,26,44,51,50,88,79,72,79,80,47,70,42,60,68,53,40,49,55,36,34,74,69,61,46,36,43,60,39,48,58,83,84,43,36,53,30,47,51,58,71,36,66,75,57,46,74,72,35,84,54,64,45,76,46,64,91,48,76,62,34,51,76,37,33,36,30,44,50,76,88,51,78,74,49,57,43,75,32,44,48,57,62,58,42,62,32,54,40,47,50,47,40,50,64,73,59,39,44,39,30,38,47,42,71,50,44,33,35,43,56,73,64,67,83,50,71,47,50,48,43,51,75,70,29,68,54,50,51,52,39,49,50,52,46,49,52,55,48,47,54,50,43,27,72,74,57,70,44,68,57,69,81,74,47,77,72,77,67,88,118

Nearest PDB structures (foldseek):
  7ui7-assembly1_B  TM=9.521E-01  e=3.958E-76  Homo sapiens
  7zvj-assembly1_B  TM=9.441E-01  e=7.420E-74  Homo sapiens
  7zvj-assembly1_A  TM=9.403E-01  e=3.693E-74  Homo sapiens
  4wnh-assembly1_A  TM=7.881E-01  e=7.067E-19  Mus musculus
  7zlu-assembly1_A  TM=6.839E-01  e=1.180E-11  Thermochaetoides thermophila

Secondary structure (DSSP, 8-state):
-----PEEEEEEEE-SHHHHHHHHHHHHHHHHH--SEEEEEEEE-HHHHHHHHHHHHHH--TTEEEEEEEGGGTGGGTTTS-B-STTGGGGGGGGGHHHHS-TT--EEEEE-TTEEESS-HHHHHGGGGG--SS--EEEEEPSSSGGGT-SSTT--PPP-STT-EEEEEEEEEHHHHHHTTHHHHHHHHHHHHHHHH-SBSSTHHHHHHHHHHH-GGGEEEPPGGGSEEE-TT--GGGTHHHHGGG--EEEE--SGGGG-TT-HHHHHHHHHHHHHHHS-GGGGSS-----SS---------------HHHHHHHHHH----EES--S-------STT-EEEEEEEEGGGHHHHHHHHHT--S-EEEEEEE-HHHHHHHHHHHHH-TTTTT--SEEEEEEE-SSTT----HHHHHHHHHHT--SSEEEE--TTEEEPTTHHHHHHHHHHHH---TTEEEE--EEEESSSS-PPPSSHHHHHHHHHTTSEEETTTTT-GGGTGGG-HHHHHH-SS-EEE---TT----EEEESTTPPPPPTT--SSSSTTHHHHHHHHHTTPEEEE-SS--EEEPP-PPPHHHHHHHH-HHHHHHHHHHHHHHHHHHHHHH---GGGT-------/-----PEEEEEEEE-SHHHHHHHHHHHHHHHHH--SEEEEEEEE-HHHHHHHHHHHHHH--TTEEEEEEEGGGTGGGTTTS-B-STTGGGGGGGGGHHHHS-TT--EEEEE-TTEEESS-HHHHHGGGGG--SS--EEEEEPSSSGGGT-SSTT--PPP-STT-EEEEEEEEEHHHHHHTTHHHHHHHHHHHHHHHH-SBSSTHHHHHHHHHHH-GGGEEEPPGGGSEEE-TT--GGGTHHHHGGG--EEEE--SGGGG-TT-HHHHHHHHHHHHHHHS-GGGGSS-----SS---------------HHHHHHHHHH----EES-SS-------STT-EEEEEEEEGGGHHHHHHHHHT--S-EEEEEEE-HHHHHHHHHHHHH-TTTTT--SEEEEEEE-SSTT----HHHHHHHHHHT--SSEEEE--TTEEEPTTHHHHHHHHHHHH---TTEEEE--EEEESSSS-PPPSSHHHHHHHHHTTSEEETTTTT-GGGTGGG-HHHHHH-SS-EEE---TT----EEEESTTPPPPPTT--SSSSTTHHHHHHHHHTTPEEEE-SS--EEEPP-PPPHHHHHHHH-HHHHHHHHHHHHHHHHHHHHHH---GGGT-------